Protein AF-0000000075211217 (afdb_homodimer)

pLDDT: mean 96.69, std 3.33, range [76.88, 98.94]

Radius of gyration: 27.23 Å; Cα contacts (8 Å, |Δi|>4): 1675; chains: 2; bounding box: 54×96×59 Å

InterPro domains:
  IPR004839 Aminotransferase, class I/classII, large domain [PF00155] (31-382)
  IPR015421 Pyridoxal phosphate-dependent transferase, major domain [G3DSA:3.40.640.10] (63-283)
  IPR015422 Pyridoxal phosphate-dependent transferase, small domain [G3DSA:3.90.1150.10] (23-388)
  IPR015424 Pyridoxal phosphate-dependent transferase [SSF53383] (2-391)
  IPR050859 Class-I pyridoxal-phosphate-dependent aminotransferase-like [PTHR42790] (4-393)

Nearest PDB structures (foldseek):
  3av7-assembly1_C  TM=9.590E-01  e=3.770E-46  Pyrococcus horikoshii OT3
  1wst-assembly1_A-2  TM=9.509E-01  e=8.770E-45  Thermococcus profundus
  1b5o-assembly1_B  TM=9.052E-01  e=2.557E-29  Thermus thermophilus HB8
  1b5p-assembly1_B  TM=9.033E-01  e=1.340E-28  Thermus thermophilus HB8
  1o4s-assembly1_A  TM=9.073E-01  e=1.288E-27  Thermotoga maritima

Structure (mmCIF, N/CA/C/O backbone):
data_AF-0000000075211217-model_v1
#
loop_
_entity.id
_entity.type
_entity.pdbx_description
1 polymer '2-aminoadipate transaminase'
#
loop_
_atom_site.group_PDB
_atom_site.id
_atom_site.type_symbol
_atom_site.label_atom_id
_atom_site.label_alt_id
_atom_site.label_comp_id
_atom_site.label_asym_id
_atom_site.label_entity_id
_atom_site.label_seq_id
_atom_site.pdbx_PDB_ins_code
_atom_site.Cartn_x
_atom_site.Cartn_y
_atom_site.Cartn_z
_atom_site.occupancy
_atom_site.B_iso_or_equiv
_atom_site.auth_seq_id
_atom_site.auth_comp_id
_atom_site.auth_asym_id
_atom_site.auth_atom_id
_atom_site.pdbx_PDB_model_num
ATOM 1 N N . MET A 1 1 ? -13.555 -2.648 22.297 1 91.5 1 MET A N 1
ATOM 2 C CA . MET A 1 1 ? -13.406 -2.279 20.891 1 91.5 1 MET A CA 1
ATOM 3 C C . MET A 1 1 ? -13.992 -3.354 19.984 1 91.5 1 MET A C 1
ATOM 5 O O . MET A 1 1 ? -13.766 -4.547 20.203 1 91.5 1 MET A O 1
ATOM 9 N N . LYS A 1 2 ? -14.898 -3.014 19.203 1 94.06 2 LYS A N 1
ATOM 10 C CA . LYS A 1 2 ? -15.484 -3.941 18.234 1 94.06 2 LYS A CA 1
ATOM 11 C C . LYS A 1 2 ? -14.758 -3.873 16.891 1 94.06 2 LYS A C 1
ATOM 13 O O . LYS A 1 2 ? -14.562 -2.787 16.344 1 94.06 2 LYS A O 1
ATOM 18 N N . LEU A 1 3 ? -14.289 -5.047 16.422 1 97.75 3 LEU A N 1
ATOM 19 C CA . LEU A 1 3 ? -13.641 -5.129 15.125 1 97.75 3 LEU A CA 1
ATOM 20 C C . LEU A 1 3 ? -14.68 -5.281 14.008 1 97.75 3 LEU A C 1
ATOM 22 O O . LEU A 1 3 ? -15.828 -5.637 14.273 1 97.75 3 LEU A O 1
ATOM 26 N N . ALA A 1 4 ? -14.305 -4.926 12.836 1 97.75 4 ALA A N 1
ATOM 27 C CA . ALA A 1 4 ? -15.156 -5.125 11.664 1 97.75 4 ALA A CA 1
ATOM 28 C C . ALA A 1 4 ? -15.484 -6.605 11.477 1 97.75 4 ALA A C 1
ATOM 30 O O . ALA A 1 4 ? -14.711 -7.477 11.875 1 97.75 4 ALA A O 1
ATOM 31 N N . SER A 1 5 ? -16.609 -6.902 10.812 1 95.25 5 SER A N 1
ATOM 32 C CA . SER A 1 5 ? -17.094 -8.258 10.594 1 95.25 5 SER A CA 1
ATOM 33 C C . SER A 1 5 ? -16.109 -9.086 9.789 1 95.25 5 SER A C 1
ATOM 35 O O . SER A 1 5 ? -15.938 -10.281 10.031 1 95.25 5 SER A O 1
ATOM 37 N N . ARG A 1 6 ? -15.375 -8.477 8.914 1 95.94 6 ARG A N 1
ATOM 38 C CA . ARG A 1 6 ? -14.461 -9.148 7.996 1 95.94 6 ARG A CA 1
ATOM 39 C C . ARG A 1 6 ? -13.305 -9.797 8.75 1 95.94 6 ARG A C 1
ATOM 41 O O . ARG A 1 6 ? -12.695 -10.758 8.266 1 95.94 6 ARG A O 1
ATOM 48 N N . ILE A 1 7 ? -12.969 -9.328 9.922 1 96.19 7 ILE A N 1
ATOM 49 C CA . ILE A 1 7 ? -11.781 -9.766 10.648 1 96.19 7 ILE A CA 1
ATOM 50 C C . ILE A 1 7 ? -11.953 -11.219 11.094 1 96.19 7 ILE A C 1
ATOM 52 O O . ILE A 1 7 ? -10.984 -11.977 11.148 1 96.19 7 ILE A O 1
ATOM 56 N N . SER A 1 8 ? -13.172 -11.602 11.375 1 91.44 8 SER A N 1
ATOM 57 C CA . SER A 1 8 ? -13.453 -12.953 11.844 1 91.44 8 SER A CA 1
ATOM 58 C C . SER A 1 8 ? -13.203 -13.984 10.75 1 91.44 8 SER A C 1
ATOM 60 O O . SER A 1 8 ? -13.047 -15.172 11.031 1 91.44 8 SER A O 1
ATOM 62 N N . GLU A 1 9 ? -13.102 -13.516 9.555 1 87.75 9 GLU A N 1
ATOM 63 C CA . GLU A 1 9 ? -12.969 -14.438 8.43 1 87.75 9 GLU A CA 1
ATOM 64 C C . GLU A 1 9 ? -11.516 -14.539 7.969 1 87.75 9 GLU A C 1
ATOM 66 O O . GLU A 1 9 ? -11.188 -15.367 7.117 1 87.75 9 GLU A O 1
ATOM 71 N N . LEU A 1 10 ? -10.711 -13.734 8.531 1 90.25 10 LEU A N 1
ATOM 72 C CA . LEU A 1 10 ? -9.328 -13.711 8.07 1 90.25 10 LEU A CA 1
ATOM 73 C C . LEU A 1 10 ? -8.5 -14.773 8.781 1 90.25 10 LEU A C 1
ATOM 75 O O . LEU A 1 10 ? -8.672 -15 9.977 1 90.25 10 LEU A O 1
ATOM 79 N N . GLU A 1 11 ? -7.738 -15.484 8.031 1 84.81 11 GLU A N 1
ATOM 80 C CA . GLU A 1 11 ? -6.816 -16.5 8.539 1 84.81 11 GLU A CA 1
ATOM 81 C C . GLU A 1 11 ? -5.398 -16.25 8.039 1 84.81 11 GLU A C 1
ATOM 83 O O . GLU A 1 11 ? -5.199 -15.711 6.953 1 84.81 11 GLU A O 1
ATOM 88 N N . PRO A 1 12 ? -4.469 -16.688 8.875 1 83.06 12 PRO A N 1
ATOM 89 C CA . PRO A 1 12 ? -3.088 -16.562 8.406 1 83.06 12 PRO A CA 1
ATOM 90 C C . PRO A 1 12 ? -2.809 -17.375 7.152 1 83.06 12 PRO A C 1
ATOM 92 O O . PRO A 1 12 ? -3.443 -18.406 6.934 1 83.06 12 PRO A O 1
ATOM 95 N N . SER A 1 13 ? -1.885 -16.906 6.445 1 79.44 13 SER A N 1
ATOM 96 C CA . SER A 1 13 ? -1.522 -17.578 5.199 1 79.44 13 SER A CA 1
ATOM 97 C C . SER A 1 13 ? -0.868 -18.922 5.461 1 79.44 13 SER A C 1
ATOM 99 O O . SER A 1 13 ? -0.045 -19.062 6.371 1 79.44 13 SER A O 1
ATOM 101 N N . ASP A 1 14 ? -1.197 -19.844 4.723 1 79 14 ASP A N 1
ATOM 102 C CA . ASP A 1 14 ? -0.59 -21.172 4.789 1 79 14 ASP A CA 1
ATOM 103 C C . ASP A 1 14 ? 0.893 -21.109 4.426 1 79 14 ASP A C 1
ATOM 105 O O . ASP A 1 14 ? 1.701 -21.859 4.98 1 79 14 ASP A O 1
ATOM 109 N N . ILE A 1 15 ? 1.104 -20.25 3.508 1 78.31 15 ILE A N 1
ATOM 110 C CA . ILE A 1 15 ? 2.496 -20.109 3.1 1 78.31 15 ILE A CA 1
ATOM 111 C C . ILE A 1 15 ? 3.342 -19.672 4.293 1 78.31 15 ILE A C 1
ATOM 113 O O . ILE A 1 15 ? 4.473 -20.125 4.465 1 78.31 15 ILE A O 1
ATOM 117 N N . ARG A 1 16 ? 2.797 -18.922 5.102 1 76.88 16 ARG A N 1
ATOM 118 C CA . ARG A 1 16 ? 3.49 -18.469 6.309 1 76.88 16 ARG A CA 1
ATOM 119 C C . ARG A 1 16 ? 3.809 -19.656 7.223 1 76.88 16 ARG A C 1
ATOM 121 O O . ARG A 1 16 ? 4.883 -19.703 7.824 1 76.88 16 ARG A O 1
ATOM 128 N N . ASN A 1 17 ? 2.852 -20.438 7.305 1 82.25 17 ASN A N 1
ATOM 129 C CA . ASN A 1 17 ? 3.057 -21.641 8.125 1 82.25 17 ASN A CA 1
ATOM 130 C C . ASN A 1 17 ? 4.18 -22.5 7.574 1 82.25 17 ASN A C 1
ATOM 132 O O . ASN A 1 17 ? 5 -23.031 8.336 1 82.25 17 ASN A O 1
ATOM 136 N N . VAL A 1 18 ? 4.191 -22.641 6.309 1 87.75 18 VAL A N 1
ATOM 137 C CA . VAL A 1 18 ? 5.227 -23.438 5.668 1 87.75 18 VAL A CA 1
ATOM 138 C C . VAL A 1 18 ? 6.598 -22.812 5.914 1 87.75 18 VAL A C 1
ATOM 140 O O . VAL A 1 18 ? 7.562 -23.516 6.227 1 87.75 18 VAL A O 1
ATOM 143 N N . MET A 1 19 ? 6.625 -21.516 5.766 1 84.12 19 MET A N 1
ATOM 144 C CA . MET A 1 19 ? 7.879 -20.797 5.984 1 84.12 19 MET A CA 1
ATOM 145 C C . MET A 1 19 ? 8.344 -20.938 7.43 1 84.12 19 MET A C 1
ATOM 147 O O . MET A 1 19 ? 9.547 -21.047 7.691 1 84.12 19 MET A O 1
ATOM 151 N N . LYS A 1 20 ? 7.453 -21.047 8.438 1 82.81 20 LYS A N 1
ATOM 152 C CA . LYS A 1 20 ? 7.773 -21.266 9.844 1 82.81 20 LYS A CA 1
ATOM 153 C C . LYS A 1 20 ? 8.391 -22.641 10.062 1 82.81 20 LYS A C 1
ATOM 155 O O . LYS A 1 20 ? 9.344 -22.797 10.828 1 82.81 20 LYS A O 1
ATOM 160 N N . ILE A 1 21 ? 7.836 -23.5 9.352 1 88.06 21 ILE A N 1
ATOM 161 C CA . ILE A 1 21 ? 8.32 -24.875 9.461 1 88.06 21 ILE A CA 1
ATOM 162 C C . ILE A 1 21 ? 9.742 -24.969 8.914 1 88.06 21 ILE A C 1
ATOM 164 O O . ILE A 1 21 ? 10.609 -25.594 9.523 1 88.06 21 ILE A O 1
ATOM 168 N N . ILE A 1 22 ? 9.906 -24.328 7.824 1 88.75 22 ILE A N 1
ATOM 169 C CA . ILE A 1 22 ? 11.219 -24.344 7.203 1 88.75 22 ILE A CA 1
ATOM 170 C C . ILE A 1 22 ? 12.234 -23.656 8.109 1 88.75 22 ILE A C 1
ATOM 172 O O . ILE A 1 22 ? 13.336 -24.156 8.328 1 88.75 22 ILE A O 1
ATOM 176 N N . ALA A 1 23 ? 11.898 -22.547 8.648 1 83.19 23 ALA A N 1
ATOM 177 C CA . ALA A 1 23 ? 12.773 -21.781 9.531 1 83.19 23 ALA A CA 1
ATOM 178 C C . ALA A 1 23 ? 13.18 -22.609 10.75 1 83.19 23 ALA A C 1
ATOM 180 O O . ALA A 1 23 ? 14.297 -22.484 11.25 1 83.19 23 ALA A O 1
ATOM 181 N N . ALA A 1 24 ? 12.328 -23.469 11.234 1 89.06 24 ALA A N 1
ATOM 182 C CA . ALA A 1 24 ? 12.562 -24.312 12.406 1 89.06 24 ALA A CA 1
ATOM 183 C C . ALA A 1 24 ? 13.461 -25.5 12.062 1 89.06 24 ALA A C 1
ATOM 185 O O . ALA A 1 24 ? 13.938 -26.203 12.961 1 89.06 24 ALA A O 1
ATOM 186 N N . ASN A 1 25 ? 13.703 -25.641 10.789 1 92.19 25 ASN A N 1
ATOM 187 C CA . ASN A 1 25 ? 14.492 -26.781 10.336 1 92.19 25 ASN A CA 1
ATOM 188 C C . ASN A 1 25 ? 15.609 -26.344 9.391 1 92.19 25 ASN A C 1
ATOM 190 O O . ASN A 1 25 ? 15.562 -26.641 8.195 1 92.19 25 ASN A O 1
ATOM 194 N N . PRO A 1 26 ? 16.641 -25.828 9.914 1 90.88 26 PRO A N 1
ATOM 195 C CA . PRO A 1 26 ? 17.734 -25.359 9.07 1 90.88 26 PRO A CA 1
ATOM 196 C C . PRO A 1 26 ? 18.328 -26.453 8.195 1 90.88 26 PRO A C 1
ATOM 198 O O . PRO A 1 26 ? 18.422 -27.609 8.625 1 90.88 26 PRO A O 1
ATOM 201 N N . GLY A 1 27 ? 18.75 -26.109 7.035 1 91.12 27 GLY A N 1
ATOM 202 C CA . GLY A 1 27 ? 19.328 -27.062 6.113 1 91.12 27 GLY A CA 1
ATOM 203 C C . GLY A 1 27 ? 18.328 -27.688 5.18 1 91.12 27 GLY A C 1
ATOM 204 O O . GLY A 1 27 ? 18.688 -28.484 4.312 1 91.12 27 GLY A O 1
ATOM 205 N N . THR A 1 28 ? 17.078 -27.25 5.32 1 94.81 28 THR A N 1
ATOM 206 C CA . THR A 1 28 ? 16.016 -27.781 4.488 1 94.81 28 THR A CA 1
ATOM 207 C C . THR A 1 28 ? 16.141 -27.266 3.055 1 94.81 28 THR A C 1
ATOM 209 O O . THR A 1 28 ? 16.359 -26.078 2.83 1 94.81 28 THR A O 1
ATOM 212 N N . ILE A 1 29 ? 16.156 -28.203 2.092 1 95.69 29 ILE A N 1
ATOM 213 C CA . ILE A 1 29 ? 15.992 -27.844 0.687 1 95.69 29 ILE A CA 1
ATOM 214 C C . ILE A 1 29 ? 14.578 -27.328 0.445 1 95.69 29 ILE A C 1
ATOM 216 O O . ILE A 1 29 ? 13.617 -28.109 0.446 1 95.69 29 ILE A O 1
ATOM 220 N N . SER A 1 30 ? 14.477 -26.062 0.227 1 93.62 30 SER A N 1
ATOM 221 C CA . SER A 1 30 ? 13.148 -25.469 0.146 1 93.62 30 SER A CA 1
ATOM 222 C C . SER A 1 30 ? 12.703 -25.312 -1.303 1 93.62 30 SER A C 1
ATOM 224 O O . SER A 1 30 ? 13.234 -24.469 -2.031 1 93.62 30 SER A O 1
ATOM 226 N N . MET A 1 31 ? 11.766 -26.078 -1.689 1 95.81 31 MET A N 1
ATOM 227 C CA . MET A 1 31 ? 11.078 -25.891 -2.961 1 95.81 31 MET A CA 1
ATOM 228 C C . MET A 1 31 ? 9.711 -25.25 -2.748 1 95.81 31 MET A C 1
ATOM 230 O O . MET A 1 31 ? 8.773 -25.5 -3.508 1 95.81 31 MET A O 1
ATOM 234 N N . ALA A 1 32 ? 9.609 -24.547 -1.575 1 92.69 32 ALA A N 1
ATOM 235 C CA . ALA A 1 32 ? 8.344 -23.938 -1.183 1 92.69 32 ALA A CA 1
ATOM 236 C C . ALA A 1 32 ? 8.312 -22.453 -1.569 1 92.69 32 ALA A C 1
ATOM 238 O O . ALA A 1 32 ? 7.258 -21.828 -1.526 1 92.69 32 ALA A O 1
ATOM 239 N N . SER A 1 33 ? 9.414 -21.969 -2.031 1 83.19 33 SER A N 1
ATOM 240 C CA . SER A 1 33 ? 9.508 -20.531 -2.281 1 83.19 33 SER A CA 1
ATOM 241 C C . SER A 1 33 ? 8.688 -20.125 -3.498 1 83.19 33 SER A C 1
ATOM 243 O O . SER A 1 33 ? 8.422 -20.953 -4.379 1 83.19 33 SER A O 1
ATOM 245 N N . GLY A 1 34 ? 8.148 -18.938 -3.469 1 85.5 34 GLY A N 1
ATOM 246 C CA . GLY A 1 34 ? 7.562 -18.312 -4.648 1 85.5 34 GLY A CA 1
ATOM 247 C C . GLY A 1 34 ? 8.336 -17.094 -5.125 1 85.5 34 GLY A C 1
ATOM 248 O O . GLY A 1 34 ? 7.785 -16.25 -5.824 1 85.5 34 GLY A O 1
ATOM 249 N N . ALA A 1 35 ? 9.641 -17.125 -4.785 1 90.44 35 ALA A N 1
ATOM 250 C CA . ALA A 1 35 ? 10.438 -15.938 -5.047 1 90.44 35 ALA A CA 1
ATOM 251 C C . ALA A 1 35 ? 11.547 -16.234 -6.059 1 90.44 35 ALA A C 1
ATOM 253 O O . ALA A 1 35 ? 11.992 -17.375 -6.188 1 90.44 35 ALA A O 1
ATOM 254 N N . PRO A 1 36 ? 11.953 -15.203 -6.777 1 95.38 36 PRO A N 1
ATOM 255 C CA . PRO A 1 36 ? 13.125 -15.352 -7.645 1 95.38 36 PRO A CA 1
ATOM 256 C C . PRO A 1 36 ? 14.414 -15.578 -6.859 1 95.38 36 PRO A C 1
ATOM 258 O O . PRO A 1 36 ? 14.461 -15.336 -5.648 1 95.38 36 PRO A O 1
ATOM 261 N N . ASP A 1 37 ? 15.383 -16.078 -7.555 1 95.56 37 ASP A N 1
ATOM 262 C CA . ASP A 1 37 ? 16.703 -16.266 -6.969 1 95.56 37 ASP A CA 1
ATOM 263 C C . ASP A 1 37 ? 17.422 -14.93 -6.809 1 95.56 37 ASP A C 1
ATOM 265 O O . ASP A 1 37 ? 17.75 -14.266 -7.797 1 95.56 37 ASP A O 1
ATOM 269 N N . PRO A 1 38 ? 17.781 -14.602 -5.633 1 96 38 PRO A N 1
ATOM 270 C CA . PRO A 1 38 ? 18.469 -13.328 -5.41 1 96 38 PRO A CA 1
ATOM 271 C C . PRO A 1 38 ? 19.781 -13.219 -6.199 1 96 38 PRO A C 1
ATOM 273 O O . PRO A 1 38 ? 20.219 -12.109 -6.512 1 96 38 PRO A O 1
ATOM 276 N N . LYS A 1 39 ? 20.391 -14.344 -6.555 1 96.06 39 LYS A N 1
ATOM 277 C CA . LYS A 1 39 ? 21.656 -14.352 -7.301 1 96.06 39 LYS A CA 1
ATOM 278 C C . LYS A 1 39 ? 21.453 -13.859 -8.727 1 96.06 39 LYS A C 1
ATOM 280 O O . LYS A 1 39 ? 22.406 -13.516 -9.414 1 96.06 39 LYS A O 1
ATOM 285 N N . LEU A 1 40 ? 20.203 -13.82 -9.125 1 97.12 40 LEU A N 1
ATOM 286 C CA . LEU A 1 40 ? 19.922 -13.484 -10.516 1 97.12 40 LEU A CA 1
ATOM 287 C C . LEU A 1 40 ? 19.406 -12.055 -10.641 1 97.12 40 LEU A C 1
ATOM 289 O O . LEU A 1 40 ? 19.141 -11.578 -11.742 1 97.12 40 LEU A O 1
ATOM 293 N N . TYR A 1 41 ? 19.266 -11.352 -9.508 1 97.81 41 TYR A N 1
ATOM 294 C CA . TYR A 1 41 ? 18.906 -9.938 -9.586 1 97.81 41 TYR A CA 1
ATOM 295 C C . TYR A 1 41 ? 19.984 -9.141 -10.312 1 97.81 41 TYR A C 1
ATOM 297 O O . TYR A 1 41 ? 21.188 -9.438 -10.18 1 97.81 41 TYR A O 1
ATOM 305 N N . PRO A 1 42 ? 19.578 -8.188 -11.055 1 98.44 42 PRO A N 1
ATOM 306 C CA . PRO A 1 42 ? 20.594 -7.305 -11.633 1 98.44 42 PRO A CA 1
ATOM 307 C C . PRO A 1 42 ? 21.109 -6.27 -10.633 1 98.44 42 PRO A C 1
ATOM 309 O O . PRO A 1 42 ? 20.969 -5.066 -10.852 1 98.44 42 PRO A O 1
ATOM 312 N N . THR A 1 43 ? 21.812 -6.734 -9.633 1 98.12 43 THR A N 1
ATOM 313 C CA . THR A 1 43 ? 22.172 -5.957 -8.453 1 98.12 43 THR A CA 1
ATOM 314 C C . THR A 1 43 ? 23.094 -4.801 -8.82 1 98.12 43 THR A C 1
ATOM 316 O O . THR A 1 43 ? 22.938 -3.686 -8.328 1 98.12 43 THR A O 1
ATOM 319 N N . GLU A 1 44 ? 24.078 -5.031 -9.719 1 98.12 44 GLU A N 1
ATOM 320 C CA . GLU A 1 44 ? 25.031 -3.99 -10.094 1 98.12 44 GLU A CA 1
ATOM 321 C C . GLU A 1 44 ? 24.344 -2.865 -10.859 1 98.12 44 GLU A C 1
ATOM 323 O O . GLU A 1 44 ? 24.594 -1.687 -10.609 1 98.12 44 GLU A O 1
ATOM 328 N N . ALA A 1 45 ? 23.484 -3.271 -11.797 1 98.62 45 ALA A N 1
ATOM 329 C CA . ALA A 1 45 ? 22.75 -2.277 -12.578 1 98.62 45 ALA A CA 1
ATOM 330 C C . ALA A 1 45 ? 21.812 -1.459 -11.695 1 98.62 45 ALA A C 1
ATOM 332 O O . ALA A 1 45 ? 21.688 -0.247 -11.883 1 98.62 45 ALA A O 1
ATOM 333 N N . ILE A 1 46 ? 21.156 -2.086 -10.758 1 98.69 46 ILE A N 1
ATOM 334 C CA . ILE A 1 46 ? 20.25 -1.408 -9.844 1 98.69 46 ILE A CA 1
ATOM 335 C C . ILE A 1 46 ? 21.031 -0.457 -8.938 1 98.69 46 ILE A C 1
ATOM 337 O O . ILE A 1 46 ? 20.609 0.677 -8.711 1 98.69 46 ILE A O 1
ATOM 341 N N . ALA A 1 47 ? 22.172 -0.936 -8.43 1 98.62 47 ALA A N 1
ATOM 342 C CA . ALA A 1 47 ? 23.016 -0.079 -7.609 1 98.62 47 ALA A CA 1
ATOM 343 C C . ALA A 1 47 ? 23.484 1.146 -8.391 1 98.62 47 ALA A C 1
ATOM 345 O O . ALA A 1 47 ? 23.484 2.264 -7.863 1 98.62 47 ALA A O 1
ATOM 346 N N . ALA A 1 48 ? 23.891 0.96 -9.641 1 98.62 48 ALA A N 1
ATOM 347 C CA . ALA A 1 48 ? 24.328 2.062 -10.492 1 98.62 48 ALA A CA 1
ATOM 348 C C . ALA A 1 48 ? 23.188 3.055 -10.734 1 98.62 48 ALA A C 1
ATOM 350 O O . ALA A 1 48 ? 23.406 4.27 -10.695 1 98.62 48 ALA A O 1
ATOM 351 N N . SER A 1 49 ? 22.016 2.541 -11.023 1 98.69 49 SER A N 1
ATOM 352 C CA . SER A 1 49 ? 20.844 3.385 -11.203 1 98.69 49 SER A CA 1
ATOM 353 C C . SER A 1 49 ? 20.547 4.211 -9.953 1 98.69 49 SER A C 1
ATOM 355 O O . SER A 1 49 ? 20.297 5.414 -10.047 1 98.69 49 SER A O 1
ATOM 357 N N . THR A 1 50 ? 20.625 3.551 -8.828 1 98.69 50 THR A N 1
ATOM 358 C CA . THR A 1 50 ? 20.328 4.211 -7.566 1 98.69 50 THR A CA 1
ATOM 359 C C . THR A 1 50 ? 21.328 5.324 -7.281 1 98.69 50 THR A C 1
ATOM 361 O O . THR A 1 50 ? 20.953 6.414 -6.848 1 98.69 50 THR A O 1
ATOM 364 N N . ASP A 1 51 ? 22.531 5.02 -7.516 1 98.19 51 ASP A N 1
ATOM 365 C CA . ASP A 1 51 ? 23.578 6 -7.316 1 98.19 51 ASP A CA 1
ATOM 366 C C . ASP A 1 51 ? 23.375 7.223 -8.211 1 98.19 51 ASP A C 1
ATOM 368 O O . ASP A 1 51 ? 23.484 8.359 -7.75 1 98.19 51 ASP A O 1
ATOM 372 N N . ARG A 1 52 ? 23.062 7.027 -9.469 1 98.5 52 ARG A N 1
ATOM 373 C CA . ARG A 1 52 ? 22.812 8.117 -10.406 1 98.5 52 ARG A CA 1
ATOM 374 C C . ARG A 1 52 ? 21.656 8.992 -9.938 1 98.5 52 ARG A C 1
ATOM 376 O O . ARG A 1 52 ? 21.75 10.227 -9.961 1 98.5 52 ARG A O 1
ATOM 383 N N . ILE A 1 53 ? 20.625 8.391 -9.5 1 98.62 53 ILE A N 1
ATOM 384 C CA . ILE A 1 53 ? 19.406 9.086 -9.109 1 98.62 53 ILE A CA 1
ATOM 385 C C . ILE A 1 53 ? 19.672 9.953 -7.879 1 98.62 53 ILE A C 1
ATOM 387 O O . ILE A 1 53 ? 19.312 11.133 -7.848 1 98.62 53 ILE A O 1
ATOM 391 N N . LEU A 1 54 ? 20.344 9.352 -6.855 1 98.44 54 LEU A N 1
ATOM 392 C CA . LEU A 1 54 ? 20.531 10.055 -5.59 1 98.44 54 LEU A CA 1
ATOM 393 C C . LEU A 1 54 ? 21.609 11.117 -5.711 1 98.44 54 LEU A C 1
ATOM 395 O O . LEU A 1 54 ? 21.672 12.039 -4.898 1 98.44 54 LEU A O 1
ATOM 399 N N . LYS A 1 55 ? 22.438 11.031 -6.754 1 97.62 55 LYS A N 1
ATOM 400 C CA . LYS A 1 55 ? 23.422 12.078 -7.043 1 97.62 55 LYS A CA 1
ATOM 401 C C . LYS A 1 55 ? 22.781 13.219 -7.84 1 97.62 55 LYS A C 1
ATOM 403 O O . LYS A 1 55 ? 23.078 14.391 -7.59 1 97.62 55 LYS A O 1
ATOM 408 N N . GLN A 1 56 ? 21.938 12.891 -8.75 1 97.88 56 GLN A N 1
ATOM 409 C CA . GLN A 1 56 ? 21.453 13.875 -9.719 1 97.88 56 GLN A CA 1
ATOM 410 C C . GLN A 1 56 ? 20.156 14.516 -9.258 1 97.88 56 GLN A C 1
ATOM 412 O O . GLN A 1 56 ? 19.938 15.711 -9.445 1 97.88 56 GLN A O 1
ATOM 417 N N . GLU A 1 57 ? 19.312 13.734 -8.695 1 97.5 57 GLU A N 1
ATOM 418 C CA . GLU A 1 57 ? 17.969 14.234 -8.398 1 97.5 57 GLU A CA 1
ATOM 419 C C . GLU A 1 57 ? 17.484 13.719 -7.051 1 97.5 57 GLU A C 1
ATOM 421 O O . GLU A 1 57 ? 16.375 13.195 -6.949 1 97.5 57 GLU A O 1
ATOM 426 N N . PRO A 1 58 ? 18.312 13.859 -6.031 1 97.56 58 PRO A N 1
ATOM 427 C CA . PRO A 1 58 ? 17.875 13.344 -4.73 1 97.56 58 PRO A CA 1
ATOM 428 C C . PRO A 1 58 ? 16.594 14 -4.238 1 97.56 58 PRO A C 1
ATOM 430 O O . PRO A 1 58 ? 15.75 13.344 -3.617 1 97.56 58 PRO A O 1
ATOM 433 N N . GLY A 1 59 ? 16.375 15.328 -4.477 1 97 59 GLY A N 1
ATOM 434 C CA . GLY A 1 59 ? 15.164 16.031 -4.066 1 97 59 GLY A CA 1
ATOM 435 C C . GLY A 1 59 ? 13.906 15.414 -4.645 1 97 59 GLY A C 1
ATOM 436 O O . GLY A 1 59 ? 12.898 15.266 -3.943 1 97 59 GLY A O 1
ATOM 437 N N . LEU A 1 60 ? 13.977 15.055 -5.871 1 96.88 60 LEU A N 1
ATOM 438 C CA . LEU A 1 60 ? 12.836 14.438 -6.539 1 96.88 60 LEU A CA 1
ATOM 439 C C . LEU A 1 60 ? 12.602 13.023 -6.02 1 96.88 60 LEU A C 1
ATOM 441 O O . LEU A 1 60 ? 11.469 12.656 -5.711 1 96.88 60 LEU A O 1
ATOM 445 N N . ALA A 1 61 ? 13.672 12.242 -5.895 1 98.38 61 ALA A N 1
ATOM 446 C CA . ALA A 1 61 ? 13.594 10.836 -5.504 1 98.38 61 ALA A CA 1
ATOM 447 C C . ALA A 1 61 ? 13.047 10.688 -4.09 1 98.38 61 ALA A C 1
ATOM 449 O O . ALA A 1 61 ? 12.391 9.695 -3.771 1 98.38 61 ALA A O 1
ATOM 450 N N . LEU A 1 62 ? 13.305 11.68 -3.281 1 98.5 62 LEU A N 1
ATOM 451 C CA . LEU A 1 62 ? 12.984 11.578 -1.862 1 98.5 62 LEU A CA 1
ATOM 452 C C . LEU A 1 62 ? 11.734 12.391 -1.532 1 98.5 62 LEU A C 1
ATOM 454 O O . LEU A 1 62 ? 11.367 12.531 -0.362 1 98.5 62 LEU A O 1
ATOM 458 N N . SER A 1 63 ? 10.992 12.922 -2.518 1 97.44 63 SER A N 1
ATOM 459 C CA . SER A 1 63 ? 9.781 13.703 -2.338 1 97.44 63 SER A CA 1
ATOM 460 C C . SER A 1 63 ? 8.539 12.891 -2.699 1 97.44 63 SER A C 1
ATOM 462 O O . SER A 1 63 ? 8.648 11.805 -3.273 1 97.44 63 SER A O 1
ATOM 464 N N . TYR A 1 64 ? 7.375 13.438 -2.326 1 95.12 64 TYR A N 1
ATOM 465 C CA . TYR A 1 64 ? 6.113 12.867 -2.785 1 95.12 64 TYR A CA 1
ATOM 466 C C . TYR A 1 64 ? 6.043 12.859 -4.309 1 95.12 64 TYR A C 1
ATOM 468 O O . TYR A 1 64 ? 6.555 13.766 -4.969 1 95.12 64 TYR A O 1
ATOM 476 N N . GLY A 1 65 ? 5.453 11.82 -4.824 1 94.5 65 GLY A N 1
ATOM 477 C CA . GLY A 1 65 ? 5.129 11.719 -6.238 1 94.5 65 GLY A CA 1
ATOM 478 C C . GLY A 1 65 ? 3.635 11.695 -6.504 1 94.5 65 GLY A C 1
ATOM 479 O O . GLY A 1 65 ? 2.854 12.266 -5.738 1 94.5 65 GLY A O 1
ATOM 480 N N . MET A 1 66 ? 3.312 11.133 -7.574 1 95 66 MET A N 1
ATOM 481 C CA . MET A 1 66 ? 1.917 11.078 -8 1 95 66 MET A CA 1
ATOM 482 C C . MET A 1 66 ? 1.284 9.742 -7.625 1 95 66 MET A C 1
ATOM 484 O O . MET A 1 66 ? 1.938 8.703 -7.691 1 95 66 MET A O 1
ATOM 488 N N . THR A 1 67 ? 0.032 9.781 -7.293 1 96.81 67 THR A N 1
ATOM 489 C CA . THR A 1 67 ? -0.703 8.578 -6.934 1 96.81 67 THR A CA 1
ATOM 490 C C . THR A 1 67 ? -0.687 7.57 -8.078 1 96.81 67 THR A C 1
ATOM 492 O O . THR A 1 67 ? -0.513 6.371 -7.859 1 96.81 67 THR A O 1
ATOM 495 N N . LEU A 1 68 ? -0.782 8.031 -9.336 1 97.81 68 LEU A N 1
ATOM 496 C CA . LEU A 1 68 ? -0.797 7.164 -10.508 1 97.81 68 LEU A CA 1
ATOM 497 C C . LEU A 1 68 ? 0.574 6.535 -10.734 1 97.81 68 LEU A C 1
ATOM 499 O O . LEU A 1 68 ? 0.688 5.512 -11.414 1 97.81 68 LEU A O 1
ATOM 503 N N . GLY A 1 69 ? 1.556 7.168 -10.203 1 98.38 69 GLY A N 1
ATOM 504 C CA . GLY A 1 69 ? 2.93 6.762 -10.445 1 98.38 69 GLY A CA 1
ATOM 505 C C . GLY A 1 69 ? 3.703 7.758 -11.289 1 98.38 69 GLY A C 1
ATOM 506 O O . GLY A 1 69 ? 3.117 8.672 -11.883 1 98.38 69 GLY A O 1
ATOM 507 N N . ARG A 1 70 ? 4.949 7.621 -11.328 1 98.25 70 ARG A N 1
ATOM 508 C CA . ARG A 1 70 ? 5.84 8.492 -12.086 1 98.25 70 ARG A CA 1
ATOM 509 C C . ARG A 1 70 ? 5.508 8.461 -13.57 1 98.25 70 ARG A C 1
ATOM 511 O O . ARG A 1 70 ? 5.34 7.383 -14.148 1 98.25 70 ARG A O 1
ATOM 518 N N . LEU A 1 71 ? 5.445 9.602 -14.156 1 98.19 71 LEU A N 1
ATOM 519 C CA . LEU A 1 71 ? 5.039 9.734 -15.555 1 98.19 71 LEU A CA 1
ATOM 520 C C . LEU A 1 71 ? 5.953 8.922 -16.469 1 98.19 71 LEU A C 1
ATOM 522 O O . LEU A 1 71 ? 5.477 8.148 -17.297 1 98.19 71 LEU A O 1
ATOM 526 N N . GLU A 1 72 ? 7.258 9.047 -16.281 1 98.62 72 GLU A N 1
ATOM 527 C CA . GLU A 1 72 ? 8.227 8.359 -17.125 1 98.62 72 GLU A C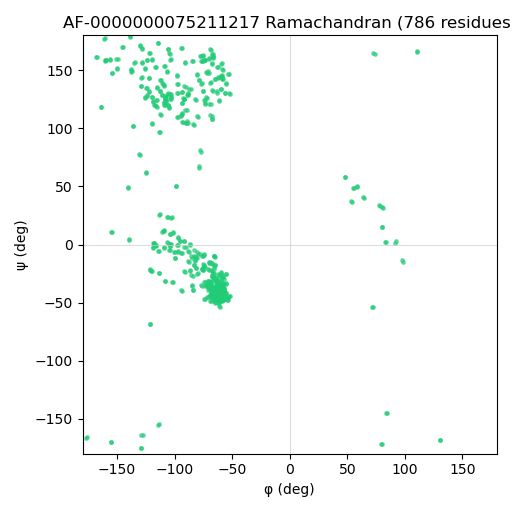A 1
ATOM 528 C C . GLU A 1 72 ? 8.086 6.844 -17.016 1 98.62 72 GLU A C 1
ATOM 530 O O . GLU A 1 72 ? 8.203 6.129 -18.016 1 98.62 72 GLU A O 1
ATOM 535 N N . LEU A 1 73 ? 7.832 6.375 -15.812 1 98.88 73 LEU A N 1
ATOM 536 C CA . LEU A 1 73 ? 7.656 4.938 -15.633 1 98.88 73 LEU A CA 1
ATOM 537 C C . LEU A 1 73 ? 6.375 4.461 -16.312 1 98.88 73 LEU A C 1
ATOM 539 O O . LEU A 1 73 ? 6.363 3.404 -16.953 1 98.88 73 LEU A O 1
ATOM 543 N N . ARG A 1 74 ? 5.277 5.207 -16.172 1 98.88 74 ARG A N 1
ATOM 544 C CA . ARG A 1 74 ? 4.023 4.848 -16.828 1 98.88 74 ARG A CA 1
ATOM 545 C C . ARG A 1 74 ? 4.191 4.789 -18.344 1 98.88 74 ARG A C 1
ATOM 547 O O . ARG A 1 74 ? 3.633 3.91 -19 1 98.88 74 ARG A O 1
ATOM 554 N N . GLU A 1 75 ? 4.973 5.688 -18.859 1 98.88 75 GLU A N 1
ATOM 555 C CA . GLU A 1 75 ? 5.262 5.684 -20.297 1 98.88 75 GLU A CA 1
ATOM 556 C C . GLU A 1 75 ? 6.07 4.449 -20.688 1 98.88 75 GLU A C 1
ATOM 558 O O . GLU A 1 75 ? 5.805 3.832 -21.719 1 98.88 75 GLU A O 1
ATOM 563 N N . GLN A 1 76 ? 7.023 4.102 -19.906 1 98.81 76 GLN A N 1
ATOM 564 C CA . GLN A 1 76 ? 7.84 2.93 -20.188 1 98.81 76 GLN A CA 1
ATOM 565 C C . GLN A 1 76 ? 7.023 1.646 -20.062 1 98.81 76 GLN A C 1
ATOM 567 O O . GLN A 1 76 ? 7.199 0.713 -20.859 1 98.81 76 GLN A O 1
ATOM 572 N N . ILE A 1 77 ? 6.129 1.612 -19.078 1 98.88 77 ILE A N 1
ATOM 573 C CA . ILE A 1 77 ? 5.266 0.449 -18.922 1 98.88 77 ILE A CA 1
ATOM 574 C C . ILE A 1 77 ? 4.332 0.327 -20.125 1 98.88 77 ILE A C 1
ATOM 576 O O . ILE A 1 77 ? 4.094 -0.775 -20.625 1 98.88 77 ILE A O 1
ATOM 580 N N . ALA A 1 78 ? 3.803 1.465 -20.594 1 98.81 78 ALA A N 1
ATOM 581 C CA . ALA A 1 78 ? 2.969 1.441 -21.781 1 98.81 78 ALA A CA 1
ATOM 582 C C . ALA A 1 78 ? 3.723 0.839 -22.969 1 98.81 78 ALA A C 1
ATOM 584 O O . ALA A 1 78 ? 3.152 0.074 -23.75 1 98.81 78 ALA A O 1
ATOM 585 N N . LYS A 1 79 ? 4.988 1.14 -23.078 1 98.38 79 LYS A N 1
ATOM 586 C CA . LYS A 1 79 ? 5.816 0.555 -24.125 1 98.38 79 LYS A CA 1
ATOM 587 C C . LYS A 1 79 ? 5.996 -0.945 -23.906 1 98.38 79 LYS A C 1
ATOM 589 O O . LYS A 1 79 ? 5.992 -1.72 -24.875 1 98.38 79 LYS A O 1
ATOM 594 N N . LEU A 1 80 ? 6.156 -1.315 -22.703 1 97.88 80 LEU A N 1
ATOM 595 C CA . LEU A 1 80 ? 6.328 -2.73 -22.391 1 97.88 80 LEU A CA 1
ATOM 596 C C . LEU A 1 80 ? 5.062 -3.516 -22.703 1 97.88 80 LEU A C 1
ATOM 598 O O . LEU A 1 80 ? 5.129 -4.695 -23.062 1 97.88 80 LEU A O 1
ATOM 602 N N . MET A 1 81 ? 3.906 -2.812 -22.594 1 98.38 81 MET A N 1
ATOM 603 C CA . MET A 1 81 ? 2.629 -3.471 -22.844 1 98.38 81 MET A CA 1
ATOM 604 C C . MET A 1 81 ? 2.521 -3.918 -24.297 1 98.38 81 MET A C 1
ATOM 606 O O . MET A 1 81 ? 1.736 -4.812 -24.625 1 98.38 81 MET A O 1
ATOM 610 N N . VAL A 1 82 ? 3.342 -3.387 -25.172 1 97.81 82 VAL A N 1
ATOM 611 C CA . VAL A 1 82 ? 3.363 -3.811 -26.562 1 97.81 82 VAL A CA 1
ATOM 612 C C . VAL A 1 82 ? 3.789 -5.273 -26.656 1 97.81 82 VAL A C 1
ATOM 614 O O . VAL A 1 82 ? 3.307 -6.016 -27.516 1 97.81 82 VAL A O 1
ATOM 617 N N . ARG A 1 83 ? 4.621 -5.723 -25.75 1 95.62 83 ARG A N 1
ATOM 618 C CA . ARG A 1 83 ? 5.047 -7.117 -25.688 1 95.62 83 ARG A CA 1
ATOM 619 C C . ARG A 1 83 ? 3.859 -8.039 -25.438 1 95.62 83 ARG A C 1
ATOM 621 O O . ARG A 1 83 ? 3.871 -9.203 -25.859 1 95.62 83 ARG A O 1
ATOM 628 N N . GLU A 1 84 ? 2.807 -7.484 -24.812 1 96.38 84 GLU A N 1
ATOM 629 C CA . GLU A 1 84 ? 1.579 -8.219 -24.531 1 96.38 84 GLU A CA 1
ATOM 630 C C . GLU A 1 84 ? 0.562 -8.055 -25.656 1 96.38 84 GLU A C 1
ATOM 632 O O . GLU A 1 84 ? -0.576 -8.516 -25.547 1 96.38 84 GLU A O 1
ATOM 637 N N . GLY A 1 85 ? 0.933 -7.352 -26.734 1 97.25 85 GLY A N 1
ATOM 638 C CA . GLY A 1 85 ? 0.039 -7.062 -27.844 1 97.25 85 GLY A CA 1
ATOM 639 C C . GLY A 1 85 ? -0.905 -5.906 -27.562 1 97.25 85 GLY A C 1
ATOM 640 O O . GLY A 1 85 ? -1.931 -5.762 -28.234 1 97.25 85 GLY A O 1
ATOM 641 N N . VAL A 1 86 ? -0.63 -5.152 -26.562 1 98.19 86 VAL A N 1
ATOM 642 C CA . VAL A 1 86 ? -1.535 -4.094 -26.125 1 98.19 86 VAL A CA 1
ATOM 643 C C . VAL A 1 86 ? -0.958 -2.732 -26.5 1 98.19 86 VAL A C 1
ATOM 645 O O . VAL A 1 86 ? 0.184 -2.418 -26.156 1 98.19 86 VAL A O 1
ATOM 648 N N . SER A 1 87 ? -1.669 -1.966 -27.219 1 97.5 87 SER A N 1
ATOM 649 C CA . SER A 1 87 ? -1.359 -0.562 -27.469 1 97.5 87 SER A CA 1
ATOM 650 C C . SER A 1 87 ? -2.094 0.347 -26.484 1 97.5 87 SER A C 1
ATOM 652 O O . SER A 1 87 ? -3.324 0.415 -26.5 1 97.5 87 SER A O 1
ATOM 654 N N . CYS A 1 88 ? -1.358 0.952 -25.641 1 98 88 CYS A N 1
ATOM 655 C CA . CYS A 1 88 ? -1.949 1.85 -24.641 1 98 88 CYS A CA 1
ATOM 656 C C . CYS A 1 88 ? -1.022 3.021 -24.359 1 98 88 CYS A C 1
ATOM 658 O O . CYS A 1 88 ? 0.051 3.135 -24.953 1 98 88 CYS A O 1
ATOM 660 N N . THR A 1 89 ? -1.517 3.986 -23.656 1 98.5 89 THR A N 1
ATOM 661 C CA . THR A 1 89 ? -0.746 5.152 -23.234 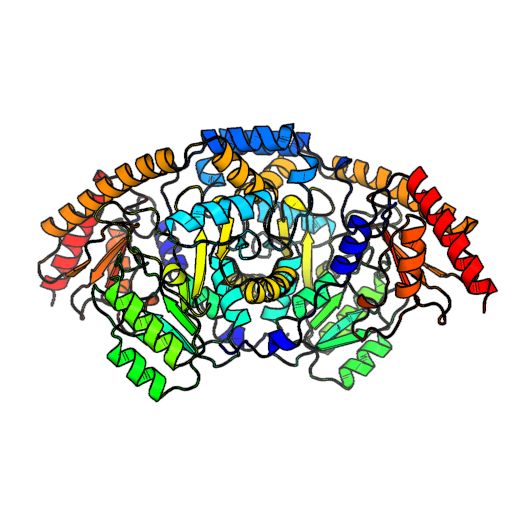1 98.5 89 THR A CA 1
ATOM 662 C C . THR A 1 89 ? -0.585 5.188 -21.719 1 98.5 89 THR A C 1
ATOM 664 O O . THR A 1 89 ? -1.173 4.371 -21.016 1 98.5 89 THR A O 1
ATOM 667 N N . LYS A 1 90 ? 0.22 6.145 -21.297 1 98.38 90 LYS A N 1
ATOM 668 C CA . LYS A 1 90 ? 0.456 6.352 -19.875 1 98.38 90 LYS A CA 1
ATOM 669 C C . LYS A 1 90 ? -0.857 6.559 -19.125 1 98.38 90 LYS A C 1
ATOM 671 O O . LYS A 1 90 ? -0.948 6.273 -17.922 1 98.38 90 LYS A O 1
ATOM 676 N N . ASP A 1 91 ? -1.94 7.039 -19.766 1 98.44 91 ASP A N 1
ATOM 677 C CA . ASP A 1 91 ? -3.215 7.348 -19.125 1 98.44 91 ASP A CA 1
ATOM 678 C C . ASP A 1 91 ? -3.979 6.07 -18.781 1 98.44 91 ASP A C 1
ATOM 680 O O . ASP A 1 91 ? -4.953 6.109 -18.016 1 98.44 91 ASP A O 1
ATOM 684 N N . GLN A 1 92 ? -3.475 4.926 -19.25 1 98.75 92 GLN A N 1
ATOM 685 C CA . GLN A 1 92 ? -4.102 3.631 -19 1 98.75 92 GLN A CA 1
ATOM 686 C C . GLN A 1 92 ? -3.254 2.783 -18.062 1 98.75 92 GLN A C 1
ATOM 688 O O . GLN A 1 92 ? -3.477 1.578 -17.922 1 98.75 92 GLN A O 1
ATOM 693 N N . ILE A 1 93 ? -2.24 3.473 -17.469 1 98.88 93 ILE A N 1
ATOM 694 C CA . ILE A 1 93 ? -1.315 2.762 -16.594 1 98.88 93 ILE A CA 1
ATOM 695 C C . ILE A 1 93 ? -1.329 3.398 -15.203 1 98.88 93 ILE A C 1
ATOM 697 O O . ILE A 1 93 ? -1.225 4.621 -15.07 1 98.88 93 ILE A O 1
ATOM 701 N N . MET A 1 94 ? -1.452 2.617 -14.172 1 98.88 94 MET A N 1
ATOM 702 C CA . MET A 1 94 ? -1.219 3.039 -12.797 1 98.88 94 MET A CA 1
ATOM 703 C C . MET A 1 94 ? -0.178 2.148 -12.125 1 98.88 94 MET A C 1
ATOM 705 O O . MET A 1 94 ? -0.286 0.921 -12.164 1 98.88 94 MET A O 1
ATOM 709 N N . VAL A 1 95 ? 0.822 2.764 -11.539 1 98.94 95 VAL A N 1
ATOM 710 C CA . VAL A 1 95 ? 1.85 2.025 -10.812 1 98.94 95 VAL A CA 1
ATOM 711 C C . VAL A 1 95 ? 1.311 1.596 -9.453 1 98.94 95 VAL A C 1
ATOM 713 O O . VAL A 1 95 ? 0.597 2.354 -8.789 1 98.94 95 VAL A O 1
ATOM 716 N N . THR A 1 96 ? 1.607 0.401 -9.055 1 98.81 96 THR A N 1
ATOM 717 C CA . THR A 1 96 ? 1.167 -0.134 -7.77 1 98.81 96 THR A CA 1
ATOM 718 C C . THR A 1 96 ? 2.359 -0.604 -6.941 1 98.81 96 THR A C 1
ATOM 720 O O . THR A 1 96 ? 3.451 -0.804 -7.473 1 98.81 96 THR A O 1
ATOM 723 N N . THR A 1 97 ? 2.18 -0.699 -5.625 1 98.25 97 THR A N 1
ATOM 724 C CA . THR A 1 97 ? 3.158 -1.305 -4.73 1 98.25 97 THR A CA 1
ATOM 725 C C . THR A 1 97 ? 3.098 -2.826 -4.812 1 98.25 97 THR A C 1
ATOM 727 O O . THR A 1 97 ? 2.51 -3.479 -3.949 1 98.25 97 THR A O 1
ATOM 730 N N . GLY A 1 98 ? 3.709 -3.322 -5.82 1 97 98 GLY A N 1
ATOM 731 C CA . GLY A 1 98 ? 3.529 -4.715 -6.191 1 97 98 GLY A CA 1
ATOM 732 C C . GLY A 1 98 ? 2.184 -4.992 -6.84 1 97 98 GLY A C 1
ATOM 733 O O . GLY A 1 98 ? 1.259 -4.184 -6.727 1 97 98 GLY A O 1
ATOM 734 N N . SER A 1 99 ? 2.094 -6.121 -7.48 1 96.81 99 SER A N 1
ATOM 735 C CA . SER A 1 99 ? 0.837 -6.449 -8.148 1 96.81 99 SER A CA 1
ATOM 736 C C . SER A 1 99 ? -0.229 -6.871 -7.141 1 96.81 99 SER A C 1
ATOM 738 O O . SER A 1 99 ? -1.424 -6.832 -7.441 1 96.81 99 SER A O 1
ATOM 740 N N . GLN A 1 100 ? 0.209 -7.289 -5.918 1 96.88 100 GLN A N 1
ATOM 741 C CA . GLN A 1 100 ? -0.743 -7.617 -4.863 1 96.88 100 GLN A CA 1
ATOM 742 C C . GLN A 1 100 ? -1.688 -6.453 -4.594 1 96.88 100 GLN A C 1
ATOM 744 O O . GLN A 1 100 ? -2.885 -6.652 -4.375 1 96.88 100 GLN A O 1
ATOM 749 N N . GLN A 1 101 ? -1.134 -5.25 -4.578 1 98.56 101 GLN A N 1
ATOM 750 C CA . GLN A 1 101 ? -1.995 -4.09 -4.379 1 98.56 101 GLN A CA 1
ATOM 751 C C . GLN A 1 101 ? -3.02 -3.967 -5.508 1 98.56 101 GLN A C 1
ATOM 753 O O . GLN A 1 101 ? -4.152 -3.537 -5.277 1 98.56 101 GLN A O 1
ATOM 758 N N . GLY A 1 102 ? -2.578 -4.301 -6.734 1 98.81 102 GLY A N 1
ATOM 759 C CA . GLY A 1 102 ? -3.521 -4.293 -7.844 1 98.81 102 GLY A CA 1
ATOM 760 C C . GLY A 1 102 ? -4.707 -5.215 -7.621 1 98.81 102 GLY A C 1
ATOM 761 O O . GLY A 1 102 ? -5.84 -4.867 -7.969 1 98.81 102 GLY A O 1
ATOM 762 N N . LEU A 1 103 ? -4.473 -6.383 -7.055 1 98.75 103 LEU A N 1
ATOM 763 C CA . LEU A 1 103 ? -5.535 -7.328 -6.738 1 98.75 103 LEU A CA 1
ATOM 764 C C . LEU A 1 103 ? -6.5 -6.742 -5.711 1 98.75 103 LEU A C 1
ATOM 766 O O . LEU A 1 103 ? -7.715 -6.801 -5.895 1 98.75 103 LEU A O 1
ATOM 770 N N . SER A 1 104 ? -5.945 -6.18 -4.688 1 98.56 104 SER A N 1
ATOM 771 C CA . SER A 1 104 ? -6.758 -5.566 -3.643 1 98.56 104 SER A CA 1
ATOM 772 C C . SER A 1 104 ? -7.602 -4.422 -4.199 1 98.56 104 SER A C 1
ATOM 774 O O . SER A 1 104 ? -8.797 -4.324 -3.906 1 98.56 104 SER A O 1
ATOM 776 N N . LEU A 1 105 ? -7.008 -3.557 -4.996 1 98.81 105 LEU A N 1
ATOM 777 C CA . LEU A 1 105 ? -7.703 -2.414 -5.578 1 98.81 105 LEU A CA 1
ATOM 778 C C . LEU A 1 105 ? -8.789 -2.875 -6.547 1 98.81 105 LEU A C 1
ATOM 780 O O . LEU A 1 105 ? -9.844 -2.25 -6.641 1 98.81 105 LEU A O 1
ATOM 784 N N . ALA A 1 106 ? -8.5 -3.939 -7.293 1 98.81 106 ALA A N 1
ATOM 785 C CA . ALA A 1 106 ? -9.508 -4.48 -8.203 1 98.81 106 ALA A CA 1
ATOM 786 C C . ALA A 1 106 ? -10.734 -4.969 -7.438 1 98.81 106 ALA A C 1
ATOM 788 O O . ALA A 1 106 ? -11.867 -4.734 -7.855 1 98.81 106 ALA A O 1
ATOM 789 N N . ALA A 1 107 ? -10.492 -5.664 -6.336 1 98.38 107 ALA A N 1
ATOM 790 C CA . ALA A 1 107 ? -11.609 -6.109 -5.512 1 98.38 107 ALA A CA 1
ATOM 791 C C . ALA A 1 107 ? -12.406 -4.922 -4.973 1 98.38 107 ALA A C 1
ATOM 793 O O . ALA A 1 107 ? -13.641 -4.945 -4.961 1 98.38 107 ALA A O 1
ATOM 794 N N . GLN A 1 108 ? -11.711 -3.895 -4.559 1 98 108 GLN A N 1
ATOM 795 C CA . GLN A 1 108 ? -12.375 -2.693 -4.066 1 98 108 GLN A CA 1
ATOM 796 C C . GLN A 1 108 ? -13.18 -2.018 -5.172 1 98 108 GLN A C 1
ATOM 798 O O . GLN A 1 108 ? -14.234 -1.431 -4.914 1 98 108 GLN A O 1
ATOM 803 N N . LEU A 1 109 ? -12.68 -2.055 -6.32 1 98.5 109 LEU A N 1
ATOM 804 C CA . LEU A 1 109 ? -13.297 -1.396 -7.469 1 98.5 109 LEU A CA 1
ATOM 805 C C . LEU A 1 109 ? -14.594 -2.092 -7.859 1 98.5 109 LEU A C 1
ATOM 807 O O . LEU A 1 109 ? -15.578 -1.433 -8.203 1 98.5 109 LEU A O 1
ATOM 811 N N . PHE A 1 110 ? -14.648 -3.424 -7.723 1 98.44 110 PHE A N 1
ATOM 812 C CA . PHE A 1 110 ? -15.742 -4.133 -8.383 1 98.44 110 PHE A CA 1
ATOM 813 C C . PHE A 1 110 ? -16.688 -4.75 -7.359 1 98.44 110 PHE A C 1
ATOM 815 O O . PHE A 1 110 ? -17.844 -5.016 -7.66 1 98.44 110 PHE A O 1
ATOM 822 N N . CYS A 1 111 ? -16.219 -5.039 -6.133 1 97.88 111 CYS A N 1
ATOM 823 C CA . CYS A 1 111 ? -16.969 -5.98 -5.312 1 97.88 111 CYS A CA 1
ATOM 824 C C . CYS A 1 111 ? -17.594 -5.285 -4.105 1 97.88 111 CYS A C 1
ATOM 826 O O . CYS A 1 111 ? -16.969 -4.402 -3.512 1 97.88 111 CYS A O 1
ATOM 828 N N . ASP A 1 112 ? -18.734 -5.668 -3.775 1 96.88 112 ASP A N 1
ATOM 829 C CA . ASP A 1 112 ? -19.391 -5.43 -2.496 1 96.88 112 ASP A CA 1
ATOM 830 C C . ASP A 1 112 ? -19.375 -6.684 -1.624 1 96.88 112 ASP A C 1
ATOM 832 O O . ASP A 1 112 ? -19.125 -7.785 -2.117 1 96.88 112 ASP A O 1
ATOM 836 N N . PRO A 1 113 ? -19.547 -6.504 -0.276 1 95.69 113 PRO A N 1
ATOM 837 C CA . PRO A 1 113 ? -19.609 -7.695 0.573 1 95.69 113 PRO A CA 1
ATOM 838 C C . PRO A 1 113 ? -20.625 -8.719 0.081 1 95.69 113 PRO A C 1
ATOM 840 O O . PRO A 1 113 ? -21.75 -8.359 -0.258 1 95.69 113 PRO A O 1
ATOM 843 N N . GLY A 1 114 ? -20.172 -9.961 -0.035 1 96.38 114 GLY A N 1
ATOM 844 C CA . GLY A 1 114 ? -21.062 -11.039 -0.453 1 96.38 114 GLY A CA 1
ATOM 845 C C . GLY A 1 114 ? -20.938 -11.367 -1.929 1 96.38 114 GLY A C 1
ATOM 846 O O . GLY A 1 114 ? -21.391 -12.43 -2.371 1 96.38 114 GLY A O 1
ATOM 847 N N . ASP A 1 115 ? -20.312 -10.5 -2.703 1 97.94 115 ASP A N 1
ATOM 848 C CA . ASP A 1 115 ? -20.125 -10.758 -4.129 1 97.94 115 ASP A CA 1
ATOM 849 C C . ASP A 1 115 ? -19.188 -11.938 -4.352 1 97.94 115 ASP A C 1
ATOM 851 O O . ASP A 1 115 ? -18.516 -12.391 -3.424 1 97.94 115 ASP A O 1
ATOM 855 N N . LEU A 1 116 ? -19.203 -12.461 -5.578 1 98.25 116 LEU A N 1
ATOM 856 C CA . LEU A 1 116 ? -18.406 -13.633 -5.949 1 98.25 116 LEU A CA 1
ATOM 857 C C . LEU A 1 116 ? -17.359 -13.266 -6.996 1 98.25 116 LEU A C 1
ATOM 859 O O . LEU A 1 116 ? -17.641 -12.508 -7.926 1 98.25 116 LEU A O 1
ATOM 863 N N . ILE A 1 117 ? -16.188 -13.734 -6.789 1 98.69 117 ILE A N 1
ATOM 864 C CA . ILE A 1 117 ? -15.156 -13.719 -7.812 1 98.69 117 ILE A CA 1
ATOM 865 C C . ILE A 1 117 ? -14.898 -15.141 -8.312 1 98.69 117 ILE A C 1
ATOM 867 O O . ILE A 1 117 ? -14.633 -16.047 -7.52 1 98.69 117 ILE A O 1
ATOM 871 N N . VAL A 1 118 ? -15.062 -15.32 -9.609 1 98.75 118 VAL A N 1
ATOM 872 C CA . VAL A 1 118 ? -14.727 -16.609 -10.227 1 98.75 118 VAL A CA 1
ATOM 873 C C . VAL A 1 118 ? -13.211 -16.734 -10.352 1 98.75 118 VAL A C 1
ATOM 875 O O . VAL A 1 118 ? -12.539 -15.789 -10.789 1 98.75 118 VAL A O 1
ATOM 878 N N . THR A 1 119 ? -12.695 -17.859 -9.945 1 98.44 119 THR A N 1
ATOM 879 C CA . THR A 1 119 ? -11.266 -18.156 -10.062 1 98.44 119 THR A CA 1
ATOM 880 C C . THR A 1 119 ? -11.047 -19.5 -10.75 1 98.44 119 THR A C 1
ATOM 882 O O . THR A 1 119 ? -11.992 -20.266 -10.953 1 98.44 119 THR A O 1
ATOM 885 N N . GLU A 1 120 ? -9.789 -19.688 -11.094 1 97.31 120 GLU A N 1
ATOM 886 C CA . GLU A 1 120 ? -9.391 -21.031 -11.492 1 97.31 120 GLU A CA 1
ATOM 887 C C . GLU A 1 120 ? -9.312 -21.953 -10.281 1 97.31 120 GLU A C 1
ATOM 889 O O . GLU A 1 120 ? -9.219 -21.5 -9.141 1 97.31 120 GLU A O 1
ATOM 894 N N . ASN A 1 121 ? -9.406 -23.266 -10.586 1 96.44 121 ASN A N 1
ATOM 895 C CA . ASN A 1 121 ? -9.094 -24.297 -9.609 1 96.44 121 ASN A CA 1
ATOM 896 C C . ASN A 1 121 ? -7.887 -25.125 -10.023 1 96.44 121 ASN A C 1
ATOM 898 O O . ASN A 1 121 ? -7.945 -25.859 -11.016 1 96.44 121 ASN A O 1
ATOM 902 N N . PRO A 1 122 ? -6.836 -25.109 -9.258 1 97.06 122 PRO A N 1
ATOM 903 C CA . PRO A 1 122 ? -6.488 -24.188 -8.156 1 97.06 122 PRO A CA 1
ATOM 904 C C . PRO A 1 122 ? -6.164 -22.781 -8.641 1 97.06 122 PRO A C 1
ATOM 906 O O . PRO A 1 122 ? -6.109 -22.547 -9.852 1 97.06 122 PRO A O 1
ATOM 909 N N . SER A 1 123 ? -6.086 -21.844 -7.723 1 97.12 123 SER A N 1
ATOM 910 C CA . SER A 1 123 ? -5.777 -20.453 -8.016 1 97.12 123 SER A CA 1
ATOM 911 C C . SER A 1 123 ? -4.66 -19.938 -7.117 1 97.12 123 SER A C 1
ATOM 913 O O . SER A 1 123 ? -4.137 -20.672 -6.277 1 97.12 123 SER A O 1
ATOM 915 N N . TYR A 1 124 ? -4.23 -18.781 -7.426 1 96.62 124 TYR A N 1
ATOM 916 C CA . TYR A 1 124 ? -3.141 -18.156 -6.684 1 96.62 124 TYR A CA 1
ATOM 917 C C . TYR A 1 124 ? -3.59 -17.75 -5.281 1 96.62 124 TYR A C 1
ATOM 919 O O . TYR A 1 124 ? -4.488 -16.922 -5.121 1 96.62 124 TYR A O 1
ATOM 927 N N . LEU A 1 125 ? -2.975 -18.25 -4.277 1 94.25 125 LEU A N 1
ATOM 928 C CA . LEU A 1 125 ? -3.326 -18.047 -2.877 1 94.25 125 LEU A CA 1
ATOM 929 C C . LEU A 1 125 ? -3.236 -16.562 -2.514 1 94.25 125 LEU A C 1
ATOM 931 O O . LEU A 1 125 ? -4.043 -16.062 -1.727 1 94.25 125 LEU A O 1
ATOM 935 N N . GLY A 1 126 ? -2.217 -15.836 -3.062 1 93.88 126 GLY A N 1
ATOM 936 C CA . GLY A 1 126 ? -2.072 -14.414 -2.793 1 93.88 126 GLY A CA 1
ATOM 937 C C . GLY A 1 126 ? -3.262 -13.594 -3.256 1 93.88 126 GLY A C 1
ATOM 938 O O . GLY A 1 126 ? -3.641 -12.617 -2.605 1 93.88 126 GLY A O 1
ATOM 939 N N . ALA A 1 127 ? -3.848 -13.992 -4.359 1 97.06 127 ALA A N 1
ATOM 940 C CA . ALA A 1 127 ? -5.039 -13.305 -4.848 1 97.06 127 ALA A CA 1
ATOM 941 C C . ALA A 1 127 ? -6.227 -13.547 -3.92 1 97.06 127 ALA A C 1
ATOM 943 O O . ALA A 1 127 ? -6.969 -12.609 -3.6 1 97.06 127 ALA A O 1
ATOM 944 N N . LEU A 1 128 ? -6.383 -14.82 -3.525 1 95.94 128 LEU A N 1
ATOM 945 C CA . LEU A 1 128 ? -7.465 -15.141 -2.602 1 95.94 128 LEU A CA 1
ATOM 946 C C . LEU A 1 128 ? -7.352 -14.312 -1.324 1 95.94 128 LEU A C 1
ATOM 948 O O . LEU A 1 128 ? -8.344 -13.766 -0.841 1 95.94 128 LEU A O 1
ATOM 952 N N . SER A 1 129 ? -6.16 -14.141 -0.891 1 94.06 129 SER A N 1
ATOM 953 C CA . SER A 1 129 ? -5.895 -13.375 0.321 1 94.06 129 SER A CA 1
ATOM 954 C C . SER A 1 129 ? -6.125 -11.883 0.092 1 94.06 129 SER A C 1
ATOM 956 O O . SER A 1 129 ? -6.555 -11.172 1 1 94.06 129 SER A O 1
ATOM 958 N N . ALA A 1 130 ? -5.816 -11.406 -1.091 1 9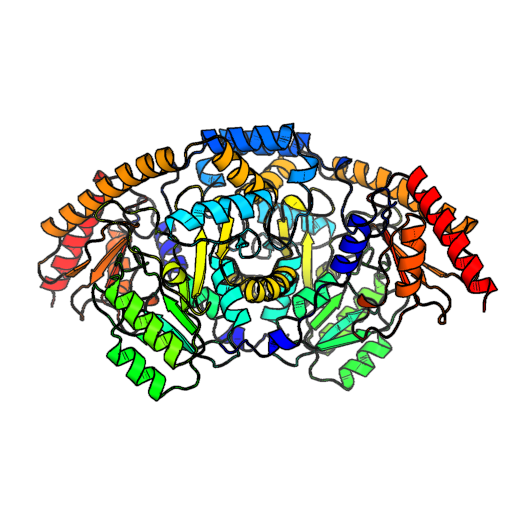6.56 130 ALA A N 1
ATOM 959 C CA . ALA A 1 130 ? -5.969 -9.992 -1.422 1 96.56 130 ALA A CA 1
ATOM 960 C C . ALA A 1 130 ? -7.445 -9.602 -1.502 1 96.56 130 ALA A C 1
ATOM 962 O O . ALA A 1 130 ? -7.816 -8.477 -1.164 1 96.56 130 ALA A O 1
ATOM 963 N N . PHE A 1 131 ? -8.289 -10.555 -1.917 1 97.56 131 PHE A N 1
ATOM 964 C CA . PHE A 1 131 ? -9.703 -10.289 -2.117 1 97.56 131 PHE A CA 1
ATOM 965 C C . PHE A 1 131 ? -10.477 -10.438 -0.811 1 97.56 131 PHE A C 1
ATOM 967 O O . PHE A 1 131 ? -11.484 -9.758 -0.598 1 97.56 131 PHE A O 1
ATOM 974 N N . LYS A 1 132 ? -9.977 -11.25 0.106 1 95.31 132 LYS A N 1
ATOM 975 C CA . LYS A 1 132 ? -10.734 -11.719 1.262 1 95.31 132 LYS A CA 1
ATOM 976 C C . LYS A 1 132 ? -11.125 -10.562 2.172 1 95.31 132 LYS A C 1
ATOM 978 O O . LYS A 1 132 ? -12.25 -10.508 2.676 1 95.31 132 LYS A O 1
ATOM 983 N N . PRO A 1 133 ? -10.258 -9.562 2.326 1 96.12 133 PRO A N 1
ATOM 984 C CA . PRO A 1 133 ? -10.609 -8.445 3.203 1 96.12 133 PRO A CA 1
ATOM 985 C C . PRO A 1 133 ? -11.797 -7.637 2.68 1 96.12 133 PRO A C 1
ATOM 987 O O . PRO A 1 133 ? -12.336 -6.793 3.396 1 96.12 133 PRO A O 1
ATOM 990 N N . HIS A 1 134 ? -12.211 -7.859 1.525 1 96.44 134 HIS A N 1
ATOM 991 C CA . HIS A 1 134 ? -13.352 -7.16 0.944 1 96.44 134 HIS A CA 1
ATOM 992 C C . HIS A 1 134 ? -14.609 -8.023 0.979 1 96.44 134 HIS A C 1
ATOM 994 O O . HIS A 1 134 ? -15.594 -7.727 0.296 1 96.44 134 HIS A O 1
ATOM 1000 N N . GLU A 1 135 ? -14.5 -9.133 1.714 1 96.25 135 GLU A N 1
ATOM 1001 C CA . GLU A 1 135 ? -15.617 -9.992 2.086 1 96.25 135 GLU A CA 1
ATOM 1002 C C . GLU A 1 135 ? -16.266 -10.625 0.855 1 96.25 135 GLU A C 1
ATOM 1004 O O . GLU A 1 135 ? -17.484 -10.664 0.739 1 96.25 135 GLU A O 1
ATOM 1009 N N . VAL A 1 136 ? -15.414 -11.023 -0.044 1 96.69 136 VAL A N 1
ATOM 1010 C CA . VAL A 1 136 ? -15.898 -11.688 -1.247 1 96.69 136 VAL A CA 1
ATOM 1011 C C . VAL A 1 136 ? -15.938 -13.203 -1.021 1 96.69 136 VAL A C 1
ATOM 1013 O O . VAL A 1 136 ? -15.273 -13.711 -0.118 1 96.69 136 VAL A O 1
ATOM 1016 N N . ASN A 1 137 ? -16.75 -13.852 -1.777 1 96.56 137 ASN A N 1
ATOM 1017 C CA . ASN A 1 137 ? -16.734 -15.305 -1.913 1 96.56 137 ASN A CA 1
ATOM 1018 C C . ASN A 1 137 ? -16.125 -15.742 -3.236 1 96.56 137 ASN A C 1
ATOM 1020 O O . ASN A 1 137 ? -15.914 -14.922 -4.129 1 96.56 137 ASN A O 1
ATOM 1024 N N . TYR A 1 138 ? -15.773 -17.031 -3.311 1 97.69 138 TYR A N 1
ATOM 1025 C CA . TYR A 1 138 ? -15.078 -17.516 -4.5 1 97.69 138 TYR A CA 1
ATOM 1026 C C . TYR A 1 138 ? -15.852 -18.656 -5.156 1 97.69 138 TYR A C 1
ATOM 1028 O O . TYR A 1 138 ? -16.516 -19.438 -4.473 1 97.69 138 TYR A O 1
ATOM 1036 N N . ALA A 1 139 ? -15.82 -18.672 -6.402 1 97.38 139 ALA A N 1
ATOM 1037 C CA . ALA A 1 139 ? -16.234 -19.828 -7.191 1 97.38 139 ALA A CA 1
ATOM 1038 C C . ALA A 1 139 ? -15.086 -20.359 -8.047 1 97.38 139 ALA A C 1
ATOM 1040 O O . ALA A 1 139 ? -14.766 -19.781 -9.086 1 97.38 139 ALA A O 1
ATOM 1041 N N . GLY A 1 140 ? -14.516 -21.453 -7.609 1 97.69 140 GLY A N 1
ATOM 1042 C CA . GLY A 1 140 ? -13.453 -22.094 -8.383 1 97.69 140 GLY A CA 1
ATOM 1043 C C . GLY A 1 140 ? -13.969 -22.969 -9.5 1 97.69 140 GLY A C 1
ATOM 1044 O O . GLY A 1 140 ? -14.797 -23.859 -9.266 1 97.69 140 GLY A O 1
ATOM 1045 N N . ILE A 1 141 ? -13.523 -22.688 -10.711 1 98.12 141 ILE A N 1
ATOM 1046 C CA . ILE A 1 141 ? -13.93 -23.484 -11.859 1 98.12 141 ILE A CA 1
ATOM 1047 C C . ILE A 1 141 ? -12.773 -24.391 -12.289 1 98.12 141 ILE A C 1
ATOM 1049 O O . ILE A 1 141 ? -11.648 -23.922 -12.484 1 98.12 141 ILE A O 1
ATOM 1053 N N . ASP A 1 142 ? -13.086 -25.656 -12.438 1 97.06 142 ASP A N 1
ATOM 1054 C CA . ASP A 1 142 ? -12.078 -26.594 -12.906 1 97.06 142 ASP A CA 1
ATOM 1055 C C . ASP A 1 142 ? -11.734 -26.344 -14.375 1 97.06 142 ASP A C 1
ATOM 1057 O O . ASP A 1 142 ? -12.453 -25.625 -15.07 1 97.06 142 ASP A O 1
ATOM 1061 N N . GLY A 1 143 ? -10.617 -26.844 -14.711 1 95.5 143 GLY A N 1
ATOM 1062 C CA . GLY A 1 143 ? -10.172 -26.766 -16.094 1 95.5 143 GLY A CA 1
ATOM 1063 C C . GLY A 1 143 ? -9.18 -27.859 -16.469 1 95.5 143 GLY A C 1
ATOM 1064 O O . GLY A 1 143 ? -9.133 -28.906 -15.82 1 95.5 143 GLY A O 1
ATOM 1065 N N . ASN A 1 144 ? -8.641 -27.656 -17.609 1 94.5 144 ASN A N 1
ATOM 1066 C CA . ASN A 1 144 ? -7.574 -28.531 -18.094 1 94.5 144 ASN A CA 1
ATOM 1067 C C . ASN A 1 144 ? -6.359 -27.734 -18.562 1 94.5 144 ASN A C 1
ATOM 1069 O O . ASN A 1 144 ? -6.164 -26.594 -18.125 1 94.5 144 ASN A O 1
ATOM 1073 N N . ASP A 1 145 ? -5.5 -28.312 -19.281 1 92.06 145 ASP A N 1
ATOM 1074 C CA . ASP A 1 145 ? -4.234 -27.703 -19.656 1 92.06 145 ASP A CA 1
ATOM 1075 C C . ASP A 1 145 ? -4.461 -26.484 -20.562 1 92.06 145 ASP A C 1
ATOM 1077 O O . ASP A 1 145 ? -3.551 -25.688 -20.766 1 92.06 145 ASP A O 1
ATOM 1081 N N . GLU A 1 146 ? -5.68 -26.359 -20.984 1 94.19 146 GLU A N 1
ATOM 1082 C CA . GLU A 1 146 ? -5.965 -25.266 -21.906 1 94.19 146 GLU A CA 1
ATOM 1083 C C . GLU A 1 146 ? -6.59 -24.078 -21.203 1 94.19 146 GLU A C 1
ATOM 1085 O O . GLU A 1 146 ? -6.77 -23.016 -21.797 1 94.19 146 GLU A O 1
ATOM 1090 N N . GLY A 1 147 ? -7 -24.25 -20 1 95.44 147 GLY A N 1
ATOM 1091 C CA . GLY A 1 147 ? -7.676 -23.203 -19.266 1 95.44 147 GLY A CA 1
ATOM 1092 C C . GLY A 1 147 ? -8.969 -23.672 -18.609 1 95.44 147 GLY A C 1
ATOM 1093 O O . GLY A 1 147 ? -9.234 -24.875 -18.547 1 95.44 147 GLY A O 1
ATOM 1094 N N . MET A 1 148 ? -9.734 -22.812 -18.141 1 97 148 MET A N 1
ATOM 1095 C CA . MET A 1 148 ? -11 -23.047 -17.453 1 97 148 MET A CA 1
ATOM 1096 C C . MET A 1 148 ? -11.984 -23.797 -18.344 1 97 148 MET A C 1
ATOM 1098 O O . MET A 1 148 ? -12.016 -23.562 -19.562 1 97 148 MET A O 1
ATOM 1102 N N . ASP A 1 149 ? -12.734 -24.672 -17.75 1 98.38 149 ASP A N 1
ATOM 1103 C CA . ASP A 1 149 ? -13.867 -25.25 -18.484 1 98.38 149 ASP A CA 1
ATOM 1104 C C . ASP A 1 149 ? -14.961 -24.219 -18.719 1 98.38 149 ASP A C 1
ATOM 1106 O O . ASP A 1 149 ? -15.734 -23.906 -17.812 1 98.38 149 ASP A O 1
ATOM 1110 N N . LEU A 1 150 ? -15.133 -23.844 -19.969 1 98.44 150 LEU A N 1
ATOM 1111 C CA . LEU A 1 150 ? -16.016 -22.734 -20.297 1 98.44 150 LEU A CA 1
ATOM 1112 C C . LEU A 1 150 ? -17.484 -23.141 -20.156 1 98.44 150 LEU A C 1
ATOM 1114 O O . LEU A 1 150 ? -18.328 -22.312 -19.812 1 98.44 150 LEU A O 1
ATOM 1118 N N . GLU A 1 151 ? -17.766 -24.359 -20.422 1 98.25 151 GLU A N 1
ATOM 1119 C CA . GLU A 1 151 ? -19.125 -24.828 -20.219 1 98.25 151 GLU A CA 1
ATOM 1120 C C . GLU A 1 151 ? -19.516 -24.812 -18.75 1 98.25 151 GLU A C 1
ATOM 1122 O O . GLU A 1 151 ? -20.625 -24.391 -18.406 1 98.25 151 GLU A O 1
ATOM 1127 N N . ALA A 1 152 ? -18.641 -25.297 -17.938 1 98.19 152 ALA A N 1
ATOM 1128 C CA . ALA A 1 152 ? -18.891 -25.266 -16.5 1 98.19 152 ALA A CA 1
ATOM 1129 C C . ALA A 1 152 ? -19.031 -23.828 -15.992 1 98.19 152 ALA A C 1
ATOM 1131 O O . ALA A 1 152 ? -19.891 -23.547 -15.156 1 98.19 152 ALA A O 1
ATOM 1132 N N . LEU A 1 153 ? -18.219 -22.969 -16.5 1 98.56 153 LEU A N 1
ATOM 1133 C CA . LEU A 1 153 ? -18.297 -21.562 -16.125 1 98.56 153 LEU A CA 1
ATOM 1134 C C . LEU A 1 153 ? -19.656 -20.984 -16.484 1 98.56 153 LEU A C 1
ATOM 1136 O O . LEU A 1 153 ? -20.297 -20.344 -15.656 1 98.56 153 LEU A O 1
ATOM 1140 N N . GLU A 1 154 ? -20 -21.156 -17.719 1 98.12 154 GLU A N 1
ATOM 1141 C CA . GLU A 1 154 ? -21.266 -20.547 -18.172 1 98.12 154 GLU A CA 1
ATOM 1142 C C . GLU A 1 154 ? -22.453 -21.109 -17.391 1 98.12 154 GLU A C 1
ATOM 1144 O O . GLU A 1 154 ? -23.375 -20.375 -17.062 1 98.12 154 GLU A O 1
ATOM 1149 N N . LYS A 1 155 ? -22.422 -22.391 -17.156 1 98 155 LYS A N 1
ATOM 1150 C CA . LYS A 1 155 ? -23.453 -22.984 -16.328 1 98 155 LYS A CA 1
ATOM 1151 C C . LYS A 1 155 ? -23.516 -22.328 -14.961 1 98 155 LYS A C 1
ATOM 1153 O O . LYS A 1 155 ? -24.609 -22.047 -14.445 1 98 155 LYS A O 1
ATOM 1158 N N . TYR A 1 156 ? -22.391 -22.125 -14.367 1 98 156 TYR A N 1
ATOM 1159 C CA . TYR A 1 156 ? -22.328 -21.484 -13.055 1 98 156 TYR A CA 1
ATOM 1160 C C . TYR A 1 156 ? -22.891 -20.062 -13.117 1 98 156 TYR A C 1
ATOM 1162 O O . TYR A 1 156 ? -23.656 -19.656 -12.242 1 98 156 TYR A O 1
ATOM 1170 N N . LEU A 1 157 ? -22.484 -19.328 -14.148 1 98.38 157 LEU A N 1
ATOM 1171 C CA . LEU A 1 157 ? -22.891 -17.938 -14.281 1 98.38 157 LEU A CA 1
ATOM 1172 C C . LEU A 1 157 ? -24.391 -17.812 -14.469 1 98.38 157 LEU A C 1
ATOM 1174 O O . LEU A 1 157 ? -25 -16.844 -14.008 1 98.38 157 LEU A O 1
ATOM 1178 N N . LYS A 1 158 ? -24.953 -18.781 -15.094 1 97.56 158 LYS A N 1
ATOM 1179 C CA . LYS A 1 158 ? -26.391 -18.797 -15.305 1 97.56 158 LYS A CA 1
ATOM 1180 C C . LYS A 1 158 ? -27.141 -18.906 -13.977 1 97.56 158 LYS A C 1
ATOM 1182 O O . LYS A 1 158 ? -28.219 -18.344 -13.812 1 97.56 158 LYS A O 1
ATOM 1187 N N . SER A 1 159 ? -26.531 -19.516 -13.055 1 96.88 159 SER A N 1
ATOM 1188 C CA . SER A 1 159 ? -27.203 -19.812 -11.805 1 96.88 159 SER A CA 1
ATOM 1189 C C . SER A 1 159 ? -26.766 -18.875 -10.688 1 96.88 159 SER A C 1
ATOM 1191 O O . SER A 1 159 ? -27.281 -18.938 -9.57 1 96.88 159 SER A O 1
ATOM 1193 N N . ASN A 1 160 ? -25.844 -18.047 -10.914 1 96.62 160 ASN A N 1
ATOM 1194 C CA . ASN A 1 160 ? -25.281 -17.203 -9.867 1 96.62 160 ASN A CA 1
ATOM 1195 C C . ASN A 1 160 ? -25.094 -15.758 -10.352 1 96.62 160 ASN A C 1
ATOM 1197 O O . ASN A 1 160 ? -24.062 -15.422 -10.922 1 96.62 160 ASN A O 1
ATOM 1201 N N . LYS A 1 161 ? -25.984 -14.945 -9.945 1 93.44 161 LYS A N 1
ATOM 1202 C CA . LYS A 1 161 ? -26 -13.57 -10.43 1 93.44 161 LYS A CA 1
ATOM 1203 C C . LYS A 1 161 ? -25.094 -12.672 -9.586 1 93.44 161 LYS A C 1
ATOM 1205 O O . LYS A 1 161 ? -24.891 -11.5 -9.914 1 93.44 161 LYS A O 1
ATOM 1210 N N . LYS A 1 162 ? -24.438 -13.219 -8.555 1 96.56 162 LYS A N 1
ATOM 1211 C CA . LYS A 1 162 ? -23.609 -12.43 -7.641 1 96.56 162 LYS A CA 1
ATOM 1212 C C . LYS A 1 162 ? -22.172 -12.352 -8.133 1 96.56 162 LYS A C 1
ATOM 1214 O O . LYS A 1 162 ? -21.344 -11.68 -7.516 1 96.56 162 LYS A O 1
ATOM 1219 N N . VAL A 1 163 ? -21.891 -13 -9.211 1 98.44 163 VAL A N 1
ATOM 1220 C CA . VAL A 1 163 ? -20.531 -12.961 -9.766 1 98.44 163 VAL A CA 1
ATOM 1221 C C . VAL A 1 163 ? -20.219 -11.547 -10.258 1 98.44 163 VAL A C 1
ATOM 1223 O O . VAL A 1 163 ? -21 -10.969 -11.023 1 98.44 163 VAL A O 1
ATOM 1226 N N . LYS A 1 164 ? -19.047 -11.055 -9.867 1 98.5 164 LYS A N 1
ATOM 1227 C CA . LYS A 1 164 ? -18.719 -9.672 -10.18 1 98.5 164 LYS A CA 1
ATOM 1228 C C . LYS A 1 164 ? -17.453 -9.586 -11.031 1 98.5 164 LYS A C 1
ATOM 1230 O O . LYS A 1 164 ? -17.188 -8.562 -11.672 1 98.5 164 LYS A O 1
ATOM 1235 N N . ALA A 1 165 ? -16.609 -10.586 -10.992 1 98.75 165 ALA A N 1
ATOM 1236 C CA . ALA A 1 165 ? -15.352 -10.562 -11.734 1 98.75 165 ALA A CA 1
ATOM 1237 C C . ALA A 1 165 ? -14.805 -11.977 -11.922 1 98.75 165 ALA A C 1
ATOM 1239 O O . ALA A 1 165 ? -15.219 -12.906 -11.227 1 98.75 165 ALA A O 1
ATOM 1240 N N . ILE A 1 166 ? -13.977 -12.117 -12.875 1 98.88 166 ILE A N 1
ATOM 1241 C CA . ILE A 1 166 ? -13.219 -13.344 -13.133 1 98.88 166 ILE A CA 1
ATOM 1242 C C . ILE A 1 166 ? -11.727 -13.07 -12.969 1 98.88 166 ILE A C 1
ATOM 1244 O O . ILE A 1 166 ? -11.188 -12.141 -13.578 1 98.88 166 ILE A O 1
ATOM 1248 N N . TYR A 1 167 ? -11.156 -13.836 -12.133 1 98.88 167 TYR A N 1
ATOM 1249 C CA . TYR A 1 167 ? -9.719 -13.734 -11.914 1 98.88 167 TYR A CA 1
ATOM 1250 C C . TYR A 1 167 ? -8.984 -14.953 -12.461 1 98.88 167 TYR A C 1
ATOM 1252 O O . TYR A 1 167 ? -9.414 -16.094 -12.242 1 98.88 167 TYR A O 1
ATOM 1260 N N . LEU A 1 168 ? -7.805 -14.672 -13.125 1 98.56 168 LEU A N 1
ATOM 1261 C CA . LEU A 1 168 ? -7.027 -15.805 -13.609 1 98.56 168 LEU A CA 1
ATOM 1262 C C . LEU A 1 168 ? -5.574 -15.406 -13.852 1 98.56 168 LEU A C 1
ATOM 1264 O O . LEU A 1 168 ? -5.266 -14.219 -13.977 1 98.56 168 LEU A O 1
ATOM 1268 N N . VAL A 1 169 ? -4.703 -16.328 -13.867 1 98.38 169 VAL A N 1
ATOM 1269 C CA . VAL A 1 169 ? -3.297 -16.234 -14.25 1 98.38 169 VAL A CA 1
ATOM 1270 C C . VAL A 1 169 ? -3.055 -17.031 -15.523 1 98.38 169 VAL A C 1
ATOM 1272 O O . VAL A 1 169 ? -2.721 -18.219 -15.469 1 98.38 169 VAL A O 1
ATOM 1275 N N . PRO A 1 170 ? -3.053 -16.391 -16.625 1 98.06 170 PRO A N 1
ATOM 1276 C CA . PRO A 1 170 ? -3.15 -17.141 -17.875 1 98.06 170 PRO A CA 1
ATOM 1277 C C . PRO A 1 170 ? -1.802 -17.688 -18.344 1 98.06 170 PRO A C 1
ATOM 1279 O O . PRO A 1 170 ? -1.751 -18.531 -19.25 1 98.06 170 PRO A O 1
ATOM 1282 N N . ASN A 1 171 ? -0.733 -17.141 -17.812 1 98.19 171 ASN A N 1
ATOM 1283 C CA . ASN A 1 171 ? 0.604 -17.578 -18.188 1 98.19 171 ASN A CA 1
ATOM 1284 C C . ASN A 1 171 ? 1.373 -18.141 -17 1 98.19 171 ASN A C 1
ATOM 1286 O O . ASN A 1 171 ? 1.59 -17.438 -16.016 1 98.19 171 ASN A O 1
ATOM 1290 N N . PHE A 1 172 ? 1.796 -19.438 -17.234 1 97.94 172 PHE A N 1
ATOM 1291 C CA . PHE A 1 172 ? 2.613 -20.078 -16.203 1 97.94 172 PHE A CA 1
ATOM 1292 C C . PHE A 1 172 ? 1.983 -19.891 -14.828 1 97.94 172 PHE A C 1
ATOM 1294 O O . PHE A 1 172 ? 2.635 -19.406 -13.898 1 97.94 172 PHE A O 1
ATOM 1301 N N . GLN A 1 173 ? 0.811 -20.359 -14.75 1 97.69 173 GLN A N 1
ATOM 1302 C CA . GLN A 1 173 ? -0.107 -20.125 -13.641 1 97.69 173 GLN A CA 1
ATOM 1303 C C . GLN A 1 173 ? 0.514 -20.547 -12.312 1 97.69 173 GLN A C 1
ATOM 1305 O O . GLN A 1 173 ? 1.156 -21.594 -12.227 1 97.69 173 GLN A O 1
ATOM 1310 N N . ASN A 1 174 ? 0.462 -19.688 -11.344 1 96.94 174 ASN A N 1
ATOM 1311 C CA . ASN A 1 174 ? 0.676 -20.062 -9.953 1 96.94 174 ASN A CA 1
ATOM 1312 C C . ASN A 1 174 ? -0.602 -20.609 -9.312 1 96.94 174 ASN A C 1
ATOM 1314 O O . ASN A 1 174 ? -1.562 -19.859 -9.109 1 96.94 174 ASN A O 1
ATOM 1318 N N . PRO A 1 175 ? -0.72 -21.859 -9.148 1 96.81 175 PRO A N 1
ATOM 1319 C CA . PRO A 1 175 ? 0.423 -22.719 -8.828 1 96.81 175 PRO A CA 1
ATOM 1320 C C . PRO A 1 175 ? 0.719 -23.734 -9.93 1 96.81 175 PRO A C 1
ATOM 1322 O O . PRO A 1 175 ? 1.717 -24.453 -9.852 1 96.81 175 PRO A O 1
ATOM 1325 N N . THR A 1 176 ? 0.009 -23.828 -11.008 1 97.38 176 THR A N 1
ATOM 1326 C CA . THR A 1 176 ? -0.029 -25.047 -11.797 1 97.38 176 THR A CA 1
ATOM 1327 C C . THR A 1 176 ? 1.041 -25.031 -12.883 1 97.38 176 THR A C 1
ATOM 1329 O O . THR A 1 176 ? 1.378 -26.062 -13.453 1 97.38 176 THR A O 1
ATOM 1332 N N . GLY A 1 177 ? 1.463 -23.812 -13.258 1 97.19 177 GLY A N 1
ATOM 1333 C CA . GLY A 1 177 ? 2.426 -23.703 -14.344 1 97.19 177 GLY A CA 1
ATOM 1334 C C . GLY A 1 177 ? 1.784 -23.734 -15.719 1 97.19 177 GLY A C 1
ATOM 1335 O O . GLY A 1 177 ? 2.465 -23.547 -16.734 1 97.19 177 GLY A O 1
ATOM 1336 N N . LYS A 1 178 ? 0.488 -23.812 -15.781 1 96.81 178 LYS A N 1
ATOM 1337 C CA . LYS A 1 178 ? -0.224 -23.938 -17.047 1 96.81 178 LYS A CA 1
ATOM 1338 C C . LYS A 1 178 ? -0.285 -22.594 -17.781 1 96.81 178 LYS A C 1
ATOM 1340 O O . LYS A 1 178 ? -0.16 -21.531 -17.156 1 96.81 178 LYS A O 1
ATOM 1345 N N . THR A 1 179 ? -0.473 -22.656 -19.078 1 97.94 179 THR A N 1
ATOM 1346 C CA . THR A 1 179 ? -0.735 -21.5 -19.938 1 97.94 179 THR A CA 1
ATOM 1347 C C . THR A 1 179 ? -2.014 -21.719 -20.75 1 97.94 179 THR A C 1
ATOM 1349 O O . THR A 1 179 ? -2.188 -22.75 -21.375 1 97.94 179 THR A O 1
ATOM 1352 N N . TRP A 1 180 ? -2.898 -20.75 -20.641 1 98.25 180 TRP A N 1
ATOM 1353 C CA . TRP A 1 180 ? -4.129 -20.828 -21.422 1 98.25 180 TRP A CA 1
ATOM 1354 C C . TRP A 1 180 ? -3.828 -20.75 -22.922 1 98.25 180 TRP A C 1
ATOM 1356 O O . TRP A 1 180 ? -2.963 -19.984 -23.344 1 98.25 180 TRP A O 1
ATOM 1366 N N . THR A 1 181 ? -4.566 -21.516 -23.734 1 98 181 THR A N 1
ATOM 1367 C CA . THR A 1 181 ? -4.473 -21.375 -25.172 1 98 181 THR A CA 1
ATOM 1368 C C . THR A 1 181 ? -5.195 -20.109 -25.641 1 98 181 THR A C 1
ATOM 1370 O O . THR A 1 181 ? -6.059 -19.594 -24.938 1 98 181 THR A O 1
ATOM 1373 N N . LYS A 1 182 ? -4.828 -19.625 -26.812 1 98.06 182 LYS A N 1
ATOM 1374 C CA . LYS A 1 182 ? -5.477 -18.453 -27.391 1 98.06 182 LYS A CA 1
ATOM 1375 C C . LYS A 1 182 ? -6.973 -18.688 -27.578 1 98.06 182 LYS A C 1
ATOM 1377 O O . LYS A 1 182 ? -7.785 -17.812 -27.297 1 98.06 182 LYS A O 1
ATOM 1382 N N . GLU A 1 183 ? -7.289 -19.891 -28.047 1 98.06 183 GLU A N 1
ATOM 1383 C CA . GLU A 1 183 ? -8.688 -20.234 -28.297 1 98.06 183 GLU A CA 1
ATOM 1384 C C . GLU A 1 183 ? -9.516 -20.172 -27.031 1 98.06 183 GLU A C 1
ATOM 1386 O O . GLU A 1 183 ? -10.625 -19.641 -27.016 1 98.06 183 GLU A O 1
ATOM 1391 N N . ARG A 1 184 ? -9.031 -20.75 -26 1 98.31 184 ARG A N 1
ATOM 1392 C CA . ARG A 1 184 ? -9.727 -20.75 -24.719 1 98.31 184 ARG A CA 1
ATOM 1393 C C . ARG A 1 184 ? -9.875 -19.328 -24.188 1 98.31 184 ARG A C 1
ATOM 1395 O O . ARG A 1 184 ? -10.883 -18.984 -23.562 1 98.31 184 ARG A O 1
ATOM 1402 N N . ARG A 1 185 ? -8.828 -18.484 -24.375 1 98.69 185 ARG A N 1
ATOM 1403 C CA . ARG A 1 185 ? -8.898 -17.078 -23.984 1 98.69 185 ARG A CA 1
ATOM 1404 C C . ARG A 1 185 ? -10.023 -16.359 -24.703 1 98.69 185 ARG A C 1
ATOM 1406 O O . ARG A 1 185 ? -10.805 -15.633 -24.078 1 98.69 185 ARG A O 1
ATOM 1413 N N . GLN A 1 186 ? -10.109 -16.562 -26 1 98.5 186 GLN A N 1
ATOM 1414 C CA . GLN A 1 186 ? -11.18 -15.945 -26.781 1 98.5 186 GLN A CA 1
ATOM 1415 C C . GLN A 1 186 ? -12.547 -16.406 -26.281 1 98.5 186 GLN A C 1
ATOM 1417 O O . GLN A 1 186 ? -13.477 -15.594 -26.172 1 98.5 186 GLN A O 1
ATOM 1422 N N . GLY A 1 187 ? -12.617 -17.688 -26.047 1 98.56 187 GLY A N 1
ATOM 1423 C CA . GLY A 1 187 ? -13.859 -18.219 -25.516 1 98.56 187 GLY A CA 1
ATOM 1424 C C . GLY A 1 187 ? -14.273 -17.578 -24.203 1 98.56 187 GLY A C 1
ATOM 1425 O O . GLY A 1 187 ? -15.453 -17.266 -24 1 98.56 187 GLY A O 1
ATOM 1426 N N . LEU A 1 188 ? -13.352 -17.375 -23.281 1 98.75 188 LEU A N 1
ATOM 1427 C CA . LEU A 1 188 ? -13.656 -16.734 -22.016 1 98.75 188 LEU A CA 1
ATOM 1428 C C . LEU A 1 188 ? -14.102 -15.297 -22.219 1 98.75 188 LEU A C 1
ATOM 1430 O O . LEU A 1 188 ? -15.008 -14.812 -21.547 1 98.75 188 LEU A O 1
ATOM 1434 N N . LEU A 1 189 ? -13.414 -14.586 -23.109 1 98.69 189 LEU A N 1
ATOM 1435 C CA . LEU A 1 189 ? -13.781 -13.203 -23.406 1 98.69 189 LEU A CA 1
ATOM 1436 C C . LEU A 1 189 ? -15.227 -13.117 -23.891 1 98.69 189 LEU A C 1
ATOM 1438 O O . LEU A 1 189 ? -15.969 -12.227 -23.484 1 98.69 189 LEU A O 1
ATOM 1442 N N . ASP A 1 190 ? -15.578 -14.07 -24.75 1 98.69 190 ASP A N 1
ATOM 1443 C CA . ASP A 1 190 ? -16.953 -14.094 -25.25 1 98.69 190 ASP A CA 1
ATOM 1444 C C . ASP A 1 190 ? -17.953 -14.266 -24.109 1 98.69 190 ASP A C 1
ATOM 1446 O O . ASP A 1 190 ? -18.984 -13.602 -24.094 1 98.69 190 ASP A O 1
ATOM 1450 N N . ILE A 1 191 ? -17.656 -15.133 -23.203 1 98.62 191 ILE A N 1
ATOM 1451 C CA . ILE A 1 191 ? -18.516 -15.352 -22.047 1 98.62 191 ILE A CA 1
ATOM 1452 C C . ILE A 1 191 ? -18.547 -14.102 -21.188 1 98.62 191 ILE A C 1
ATOM 1454 O O . ILE A 1 191 ? -19.609 -13.68 -20.719 1 98.62 191 ILE A O 1
ATOM 1458 N N . ALA A 1 192 ? -17.375 -13.5 -20.953 1 98.5 192 ALA A N 1
ATOM 1459 C CA . ALA A 1 192 ? -17.281 -12.281 -20.141 1 98.5 192 ALA A CA 1
ATOM 1460 C C . ALA A 1 192 ? -18.125 -11.164 -20.734 1 98.5 192 ALA A C 1
ATOM 1462 O O . ALA A 1 192 ? -18.797 -10.43 -20.016 1 98.5 192 ALA A O 1
ATOM 1463 N N . TYR A 1 193 ? -18.109 -11.039 -22.125 1 98.38 193 TYR A N 1
ATOM 1464 C CA . TYR A 1 193 ? -18.938 -10.047 -22.812 1 98.38 193 TYR A CA 1
ATOM 1465 C C . TYR A 1 193 ? -20.422 -10.32 -22.594 1 98.38 193 TYR A C 1
ATOM 1467 O O . TYR A 1 193 ? -21.188 -9.406 -22.281 1 98.38 193 TYR A O 1
ATOM 1475 N N . LYS A 1 194 ? -20.734 -11.562 -22.75 1 98.12 194 LYS A N 1
ATOM 1476 C CA . LYS A 1 194 ? -22.125 -11.977 -22.625 1 98.12 194 LYS A CA 1
ATOM 1477 C C . LYS A 1 194 ? -22.688 -11.633 -21.25 1 98.12 194 LYS A C 1
ATOM 1479 O O . LYS A 1 194 ? -23.844 -11.211 -21.141 1 98.12 194 LYS A O 1
ATOM 1484 N N . TYR A 1 195 ? -21.938 -11.734 -20.25 1 98.06 195 TYR A N 1
ATOM 1485 C CA . TYR A 1 195 ? -22.438 -11.547 -18.891 1 98.06 195 TYR A CA 1
ATOM 1486 C C . TYR A 1 195 ? -21.953 -10.211 -18.312 1 98.06 195 TYR A C 1
ATOM 1488 O O . TYR A 1 195 ? -22.203 -9.914 -17.141 1 98.06 195 TYR A O 1
ATOM 1496 N N . ASP A 1 196 ? -21.219 -9.414 -19.094 1 98.12 196 ASP A N 1
ATOM 1497 C CA . ASP A 1 196 ? -20.719 -8.086 -18.766 1 98.12 196 ASP A CA 1
ATOM 1498 C C . ASP A 1 196 ? -19.844 -8.125 -17.516 1 98.12 196 ASP A C 1
ATOM 1500 O O . ASP A 1 196 ? -20.078 -7.363 -16.562 1 98.12 196 ASP A O 1
ATOM 1504 N N . LEU A 1 197 ? -18.875 -9.055 -17.5 1 98.56 197 LEU A N 1
ATOM 1505 C CA . LEU A 1 197 ? -17.984 -9.242 -16.375 1 98.56 197 LEU A CA 1
ATOM 1506 C C . LEU A 1 197 ? -16.562 -8.781 -16.703 1 98.56 197 LEU A C 1
ATOM 1508 O O . LEU A 1 197 ? -16.094 -8.992 -17.828 1 98.56 197 LEU A O 1
ATOM 1512 N N . PRO A 1 198 ? -15.93 -8.07 -15.758 1 98.69 198 PRO A N 1
ATOM 1513 C CA . PRO A 1 198 ? -14.5 -7.809 -15.961 1 98.69 198 PRO A CA 1
ATOM 1514 C C . PRO A 1 198 ? -13.641 -9.055 -15.781 1 98.69 198 PRO A C 1
ATOM 1516 O O . PRO A 1 198 ? -14.016 -9.969 -15.039 1 98.69 198 PRO A O 1
ATOM 1519 N N . ILE A 1 199 ? -12.562 -9.109 -16.484 1 98.81 199 ILE A N 1
ATOM 1520 C CA . ILE A 1 199 ? -11.523 -10.117 -16.328 1 98.81 199 ILE A CA 1
ATOM 1521 C C . ILE A 1 199 ? -10.281 -9.469 -15.711 1 98.81 199 ILE A C 1
ATOM 1523 O O . ILE A 1 199 ? -9.758 -8.492 -16.234 1 98.81 199 ILE A O 1
ATOM 1527 N N . ILE A 1 200 ? -9.875 -9.938 -14.57 1 98.88 200 ILE A N 1
ATOM 1528 C CA . ILE A 1 200 ? -8.609 -9.562 -13.961 1 98.88 200 ILE A CA 1
ATOM 1529 C C . ILE A 1 200 ? -7.512 -10.516 -14.422 1 98.88 200 ILE A C 1
ATOM 1531 O O . ILE A 1 200 ? -7.445 -11.664 -13.961 1 98.88 200 ILE A O 1
ATOM 1535 N N . GLU A 1 201 ? -6.676 -10.047 -15.312 1 98.88 201 GLU A N 1
ATOM 1536 C CA . GLU A 1 201 ? -5.578 -10.812 -15.898 1 98.88 201 GLU A CA 1
ATOM 1537 C C . GLU A 1 201 ? -4.277 -10.586 -15.133 1 98.88 201 GLU A C 1
ATOM 1539 O O . GLU A 1 201 ? -3.658 -9.523 -15.25 1 98.88 201 GLU A O 1
ATOM 1544 N N . ASP A 1 202 ? -3.906 -11.562 -14.383 1 98.69 202 ASP A N 1
ATOM 1545 C CA . ASP A 1 202 ? -2.693 -11.5 -13.57 1 98.69 202 ASP A CA 1
ATOM 1546 C C . ASP A 1 202 ? -1.505 -12.109 -14.32 1 98.69 202 ASP A C 1
ATOM 1548 O O . ASP A 1 202 ? -1.446 -13.32 -14.516 1 98.69 202 ASP A O 1
ATOM 1552 N N . ASN A 1 203 ? -0.541 -11.258 -14.672 1 98.38 203 ASN A N 1
ATOM 1553 C CA . ASN A 1 203 ? 0.556 -11.719 -15.523 1 98.38 203 ASN A CA 1
ATOM 1554 C C . ASN A 1 203 ? 1.913 -11.445 -14.883 1 98.38 203 ASN A C 1
ATOM 1556 O O . ASN A 1 203 ? 2.773 -10.805 -15.484 1 98.38 203 ASN A O 1
ATOM 1560 N N . ALA A 1 204 ? 2.15 -12.039 -13.758 1 96.81 204 ALA A N 1
ATOM 1561 C CA . ALA A 1 204 ? 3.404 -11.852 -13.039 1 96.81 204 ALA A CA 1
ATOM 1562 C C . ALA A 1 204 ? 4.535 -12.641 -13.688 1 96.81 204 ALA A C 1
ATOM 1564 O O . ALA A 1 204 ? 5.711 -12.297 -13.539 1 96.81 204 ALA A O 1
ATOM 1565 N N . TYR A 1 205 ? 4.23 -13.68 -14.492 1 97.56 205 TYR A N 1
ATOM 1566 C CA . TYR A 1 205 ? 5.242 -14.633 -14.945 1 97.56 205 TYR A CA 1
ATOM 1567 C C . TYR A 1 205 ? 5.383 -14.602 -16.453 1 97.56 205 TYR A C 1
ATOM 1569 O O . TYR A 1 205 ? 6.176 -15.359 -17.031 1 97.56 205 TYR A O 1
ATOM 1577 N N . GLY A 1 206 ? 4.629 -13.758 -17.109 1 96.88 206 GLY A N 1
ATOM 1578 C CA . GLY A 1 206 ? 4.496 -13.82 -18.547 1 96.88 206 GLY A CA 1
ATOM 1579 C C . GLY A 1 206 ? 5.82 -13.703 -19.281 1 96.88 206 GLY A C 1
ATOM 1580 O O . GLY A 1 206 ? 5.992 -14.258 -20.359 1 96.88 206 GLY A O 1
ATOM 1581 N N . GLU A 1 207 ? 6.777 -13.047 -18.719 1 97.44 207 GLU A N 1
ATOM 1582 C CA . GLU A 1 207 ? 8.062 -12.812 -19.359 1 97.44 207 GLU A CA 1
ATOM 1583 C C . GLU A 1 207 ? 8.992 -14.016 -19.203 1 97.44 207 GLU A C 1
ATOM 1585 O O . GLU A 1 207 ? 10.023 -14.109 -19.859 1 97.44 207 GLU A O 1
ATOM 1590 N N . LEU A 1 208 ? 8.625 -14.961 -18.375 1 98.06 208 LEU A N 1
ATOM 1591 C CA . LEU A 1 208 ? 9.492 -16.094 -18.078 1 98.06 208 LEU A CA 1
ATOM 1592 C C . LEU A 1 208 ? 9.102 -17.312 -18.906 1 98.06 208 LEU A C 1
ATOM 1594 O O . LEU A 1 208 ? 8.891 -18.406 -18.359 1 98.06 208 LEU A O 1
ATOM 1598 N N . ARG A 1 209 ? 8.961 -17.156 -20.203 1 98 209 ARG A N 1
ATOM 1599 C CA . ARG A 1 209 ? 8.703 -18.266 -21.125 1 98 209 ARG A CA 1
ATOM 1600 C C . ARG A 1 209 ? 10.008 -18.875 -21.625 1 98 209 ARG A C 1
ATOM 1602 O O . ARG A 1 209 ? 10.891 -18.172 -22.109 1 98 209 ARG A O 1
ATOM 1609 N N . TYR A 1 210 ? 10.109 -20.203 -21.5 1 97.19 210 TYR A N 1
ATOM 1610 C CA . TYR A 1 210 ? 11.328 -20.906 -21.875 1 97.19 210 TYR A CA 1
ATOM 1611 C C . TYR A 1 210 ? 11.156 -21.594 -23.234 1 97.19 210 TYR A C 1
ATOM 1613 O O . TYR A 1 210 ? 12.141 -21.844 -23.938 1 97.19 210 TYR A O 1
ATOM 1621 N N . GLU A 1 211 ? 9.898 -21.984 -23.391 1 95.69 211 GLU A N 1
ATOM 1622 C CA . GLU A 1 211 ? 9.555 -22.719 -24.594 1 95.69 211 GLU A CA 1
ATOM 1623 C C . GLU A 1 211 ? 8.266 -22.203 -25.219 1 95.69 211 GLU A C 1
ATOM 1625 O O . GLU A 1 211 ? 7.438 -21.594 -24.516 1 95.69 211 GLU A O 1
ATOM 1630 N N . GLY A 1 212 ? 8.195 -22.484 -26.484 1 95.06 212 GLY A N 1
ATOM 1631 C CA . GLY A 1 212 ? 6.961 -22.125 -27.172 1 95.06 212 GLY A CA 1
ATOM 1632 C C . GLY A 1 212 ? 6.887 -20.656 -27.531 1 95.06 212 GLY A C 1
ATOM 1633 O O . GLY A 1 212 ? 7.883 -19.938 -27.438 1 95.06 212 GLY A O 1
ATOM 1634 N N . GLU A 1 213 ? 5.727 -20.25 -28 1 95.69 213 GLU A N 1
ATOM 1635 C CA . GLU A 1 213 ? 5.504 -18.891 -28.438 1 95.69 213 GLU A CA 1
ATOM 1636 C C . GLU A 1 213 ? 4.605 -18.125 -27.469 1 95.69 213 GLU A C 1
ATOM 1638 O O . GLU A 1 213 ? 3.781 -18.734 -26.781 1 95.69 213 GLU A O 1
ATOM 1643 N N . ARG A 1 214 ? 4.844 -16.859 -27.531 1 95.88 214 ARG A N 1
ATOM 1644 C CA . ARG A 1 214 ? 4.008 -16 -26.688 1 95.88 214 ARG A CA 1
ATOM 1645 C C . ARG A 1 214 ? 2.543 -16.094 -27.109 1 95.88 214 ARG A C 1
ATOM 1647 O O . ARG A 1 214 ? 2.227 -16.078 -28.297 1 95.88 214 ARG A O 1
ATOM 1654 N N . VAL A 1 215 ? 1.64 -16.312 -26.125 1 96.75 215 VAL A N 1
ATOM 1655 C CA . VAL A 1 215 ? 0.199 -16.297 -26.344 1 96.75 215 VAL A CA 1
ATOM 1656 C C . VAL A 1 215 ? -0.343 -14.883 -26.141 1 96.75 215 VAL A C 1
ATOM 1658 O O . VAL A 1 215 ? 0.064 -14.188 -25.203 1 96.75 215 VAL A O 1
ATOM 1661 N N . PRO A 1 216 ? -1.219 -14.391 -27.016 1 97.12 216 PRO A N 1
ATOM 1662 C CA . PRO A 1 216 ? -1.782 -13.055 -26.812 1 97.12 216 PRO A CA 1
ATOM 1663 C C . PRO A 1 216 ? -2.451 -12.891 -25.453 1 97.12 216 PRO A C 1
ATOM 1665 O O . PRO A 1 216 ? -3.117 -13.812 -24.969 1 97.12 216 PRO A O 1
ATOM 1668 N N . SER A 1 217 ? -2.193 -11.719 -24.875 1 98.44 217 SER A N 1
ATOM 1669 C CA . SER A 1 217 ? -2.838 -11.461 -23.594 1 98.44 217 SER A CA 1
ATOM 1670 C C . SER A 1 217 ? -4.348 -11.305 -23.75 1 98.44 217 SER A C 1
ATOM 1672 O O . SER A 1 217 ? -4.836 -11.047 -24.859 1 98.44 217 SER A O 1
ATOM 1674 N N . PHE A 1 218 ? -5.141 -11.562 -22.672 1 98.75 218 PHE A N 1
ATOM 1675 C CA . PHE A 1 218 ? -6.57 -11.258 -22.672 1 98.75 218 PHE A CA 1
ATOM 1676 C C . PHE A 1 218 ? -6.816 -9.812 -23.078 1 98.75 218 PHE A C 1
ATOM 1678 O O . PHE A 1 218 ? -7.711 -9.531 -23.875 1 98.75 218 PHE A O 1
ATOM 1685 N N . MET A 1 219 ? -6.035 -8.93 -22.531 1 98.75 219 MET A N 1
ATOM 1686 C CA . MET A 1 219 ? -6.23 -7.504 -22.797 1 98.75 219 MET A CA 1
ATOM 1687 C C . MET A 1 219 ? -6.035 -7.195 -24.266 1 98.75 219 MET A C 1
ATOM 1689 O O . MET A 1 219 ? -6.738 -6.348 -24.828 1 98.75 219 MET A O 1
ATOM 1693 N N . SER A 1 220 ? -5.059 -7.824 -24.906 1 98.5 220 SER A N 1
ATOM 1694 C CA . SER A 1 220 ? -4.816 -7.566 -26.328 1 98.5 220 SER A CA 1
ATOM 1695 C C . SER A 1 220 ? -5.988 -8.039 -27.172 1 98.5 220 SER A C 1
ATOM 1697 O O . SER A 1 220 ? -6.234 -7.5 -28.266 1 98.5 220 SER A O 1
ATOM 1699 N N . LEU A 1 221 ? -6.695 -9.047 -26.703 1 98.5 221 LEU A N 1
ATOM 1700 C CA . LEU A 1 221 ? -7.82 -9.617 -27.438 1 98.5 221 LEU A CA 1
ATOM 1701 C C . LEU A 1 221 ? -9.109 -8.875 -27.125 1 98.5 221 LEU A C 1
ATOM 1703 O O . LEU A 1 221 ? -10.109 -9.023 -27.828 1 98.5 221 LEU A O 1
ATOM 1707 N N . ASP A 1 222 ? -9.086 -8.109 -26.094 1 98.19 222 ASP A N 1
ATOM 1708 C CA . ASP A 1 222 ? -10.273 -7.445 -25.562 1 98.19 222 ASP A CA 1
ATOM 1709 C C . ASP A 1 222 ? -10.688 -6.273 -26.453 1 98.19 222 ASP A C 1
ATOM 1711 O O . ASP A 1 222 ? -9.922 -5.32 -26.625 1 98.19 222 ASP A O 1
ATOM 1715 N N . THR A 1 223 ? -11.883 -6.273 -26.906 1 96.75 223 THR A N 1
ATOM 1716 C CA . THR A 1 223 ? -12.375 -5.207 -27.781 1 96.75 223 THR A CA 1
ATOM 1717 C C . THR A 1 223 ? -13.383 -4.328 -27.047 1 96.75 223 THR A C 1
ATOM 1719 O O . THR A 1 223 ? -13.852 -3.328 -27.594 1 96.75 223 THR A O 1
ATOM 1722 N N . LYS A 1 224 ? -13.688 -4.656 -25.844 1 96.69 224 LYS A N 1
ATOM 1723 C CA . LYS A 1 224 ? -14.766 -3.934 -25.172 1 96.69 224 LYS A CA 1
ATOM 1724 C C . LYS A 1 224 ? -14.25 -3.221 -23.922 1 96.69 224 LYS A C 1
ATOM 1726 O O . LYS A 1 224 ? -15 -2.504 -23.25 1 96.69 224 LYS A O 1
ATOM 1731 N N . GLY A 1 225 ? -12.977 -3.373 -23.578 1 96.19 225 GLY A N 1
ATOM 1732 C CA . GLY A 1 225 ? -12.391 -2.68 -22.453 1 96.19 225 GLY A CA 1
ATOM 1733 C C . GLY A 1 225 ? -12.75 -3.312 -21.109 1 96.19 225 GLY A C 1
ATOM 1734 O O . GLY A 1 225 ? -12.867 -2.617 -20.109 1 96.19 225 GLY A O 1
ATOM 1735 N N . GLN A 1 226 ? -12.914 -4.711 -21.094 1 97.56 226 GLN A N 1
ATOM 1736 C CA . GLN A 1 226 ? -13.375 -5.379 -19.891 1 97.56 226 GLN A CA 1
ATOM 1737 C C . GLN A 1 226 ? -12.227 -6.066 -19.156 1 97.56 226 GLN A C 1
ATOM 1739 O O . GLN A 1 226 ? -12.414 -6.637 -18.078 1 97.56 226 GLN A O 1
ATOM 1744 N N . VAL A 1 227 ? -11 -5.945 -19.703 1 98.75 227 VAL A N 1
ATOM 1745 C CA . VAL A 1 227 ? -9.859 -6.629 -19.094 1 98.75 227 VAL A CA 1
ATOM 1746 C C . VAL A 1 227 ? -9.016 -5.625 -18.312 1 98.75 227 VAL A C 1
ATOM 1748 O O . VAL A 1 227 ? -8.703 -4.543 -18.812 1 98.75 227 VAL A O 1
ATOM 1751 N N . ILE A 1 228 ? -8.711 -5.93 -17.078 1 98.75 228 ILE A N 1
ATOM 1752 C CA . ILE A 1 228 ? -7.699 -5.262 -16.266 1 98.75 228 ILE A CA 1
ATOM 1753 C C . ILE A 1 228 ? -6.457 -6.145 -16.156 1 98.75 228 ILE A C 1
ATOM 1755 O O . ILE A 1 228 ? -6.535 -7.277 -15.672 1 98.75 228 ILE A O 1
ATOM 1759 N N . HIS A 1 229 ? -5.422 -5.621 -16.656 1 98.88 229 HIS A N 1
ATOM 1760 C CA . HIS A 1 229 ? -4.168 -6.363 -16.672 1 98.88 229 HIS A CA 1
ATOM 1761 C C . HIS A 1 229 ? -3.271 -5.965 -15.5 1 98.88 229 HIS A C 1
ATOM 1763 O O . HIS A 1 229 ? -3.082 -4.773 -15.234 1 98.88 229 HIS A O 1
ATOM 1769 N N . LEU A 1 230 ? -2.771 -6.945 -14.797 1 98.81 230 LEU A N 1
ATOM 1770 C CA . LEU A 1 230 ? -1.8 -6.723 -13.734 1 98.81 230 LEU A CA 1
ATOM 1771 C C . LEU A 1 230 ? -0.415 -7.203 -14.148 1 98.81 230 LEU A C 1
ATOM 1773 O O . LEU A 1 230 ? -0.249 -8.359 -14.555 1 98.81 230 LEU A O 1
ATOM 1777 N N . GLY A 1 231 ? 0.559 -6.301 -14.062 1 98.44 231 GLY A N 1
ATOM 1778 C CA . GLY A 1 231 ? 1.956 -6.625 -14.305 1 98.44 231 GLY A CA 1
ATOM 1779 C C . GLY A 1 231 ? 2.852 -6.324 -13.117 1 98.44 231 GLY A C 1
ATOM 1780 O O . GLY A 1 231 ? 2.436 -5.648 -12.18 1 98.44 231 GLY A O 1
ATOM 1781 N N . SER A 1 232 ? 4.07 -6.863 -13.133 1 97.56 232 SER A N 1
ATOM 1782 C CA . SER A 1 232 ? 4.98 -6.707 -12 1 97.56 232 SER A CA 1
ATOM 1783 C C . SER A 1 232 ? 6.438 -6.832 -12.445 1 97.56 232 SER A C 1
ATOM 1785 O O . SER A 1 232 ? 6.75 -7.609 -13.344 1 97.56 232 SER A O 1
ATOM 1787 N N . PHE A 1 233 ? 7.289 -6.141 -11.797 1 98.56 233 PHE A N 1
ATOM 1788 C CA . PHE A 1 233 ? 8.727 -6.301 -12.008 1 98.56 233 PHE A CA 1
ATOM 1789 C C . PHE A 1 233 ? 9.32 -7.254 -10.977 1 98.56 233 PHE A C 1
ATOM 1791 O O . PHE A 1 233 ? 10.523 -7.508 -10.984 1 98.56 233 PHE A O 1
ATOM 1798 N N . SER A 1 234 ? 8.508 -7.82 -10.133 1 97.81 234 SER A N 1
ATOM 1799 C CA . SER A 1 234 ? 8.977 -8.617 -9 1 97.81 234 SER A CA 1
ATOM 1800 C C . SER A 1 234 ? 9.727 -9.859 -9.461 1 97.81 234 SER A C 1
ATOM 1802 O O . SER A 1 234 ? 10.719 -10.258 -8.852 1 97.81 234 SER A O 1
ATOM 1804 N N . LYS A 1 235 ? 9.219 -10.484 -10.562 1 97.81 235 LYS A N 1
ATOM 1805 C CA . LYS A 1 235 ? 9.75 -11.789 -10.953 1 97.81 235 LYS A CA 1
ATOM 1806 C C . LYS A 1 235 ? 10.859 -11.633 -12 1 97.81 235 LYS A C 1
ATOM 1808 O O . LYS A 1 235 ? 11.57 -12.594 -12.297 1 97.81 235 LYS A O 1
ATOM 1813 N N . ILE A 1 236 ? 11.023 -10.398 -12.453 1 96.94 236 ILE A N 1
ATOM 1814 C CA . ILE A 1 236 ? 11.984 -10.258 -13.547 1 96.94 236 ILE A CA 1
ATOM 1815 C C . ILE A 1 236 ? 13.094 -9.289 -13.133 1 96.94 236 ILE A C 1
ATOM 1817 O O . ILE A 1 236 ? 14.172 -9.281 -13.742 1 96.94 236 ILE A O 1
ATOM 1821 N N . LEU A 1 237 ? 12.859 -8.422 -12.148 1 98 237 LEU A N 1
ATOM 1822 C CA . LEU A 1 237 ? 13.891 -7.516 -11.656 1 98 237 LEU A CA 1
ATOM 1823 C C . LEU A 1 237 ? 14.141 -7.73 -10.164 1 98 237 LEU A C 1
ATOM 1825 O O . LEU A 1 237 ? 15.195 -8.227 -9.773 1 98 237 LEU A O 1
ATOM 1829 N N . SER A 1 238 ? 13.125 -7.367 -9.336 1 97.69 238 SER A N 1
ATOM 1830 C CA . SER A 1 238 ? 13.305 -7.422 -7.887 1 97.69 238 SER A CA 1
ATOM 1831 C C . SER A 1 238 ? 11.961 -7.355 -7.168 1 97.69 238 SER A C 1
ATOM 1833 O O . SER A 1 238 ? 11.219 -6.379 -7.309 1 97.69 238 SER A O 1
ATOM 1835 N N . PRO A 1 239 ? 11.68 -8.43 -6.426 1 97.25 239 PRO A N 1
ATOM 1836 C CA . PRO A 1 239 ? 10.461 -8.336 -5.617 1 97.25 239 PRO A CA 1
ATOM 1837 C C . PRO A 1 239 ? 10.586 -7.309 -4.488 1 97.25 239 PRO A C 1
ATOM 1839 O O . PRO A 1 239 ? 9.578 -6.758 -4.039 1 97.25 239 PRO A O 1
ATOM 1842 N N . GLY A 1 240 ? 11.797 -6.961 -4.07 1 97.44 240 GLY A N 1
ATOM 1843 C CA . GLY A 1 240 ? 12.016 -6.055 -2.957 1 97.44 240 GLY A CA 1
ATOM 1844 C C . GLY A 1 240 ? 11.727 -4.605 -3.303 1 97.44 240 GLY A C 1
ATOM 1845 O O . GLY A 1 240 ? 11.539 -3.773 -2.412 1 97.44 240 GLY A O 1
ATOM 1846 N N . LEU A 1 241 ? 11.695 -4.266 -4.598 1 98.44 241 LEU A N 1
ATOM 1847 C CA . LEU A 1 241 ? 11.406 -2.9 -5.035 1 98.44 241 LEU A CA 1
ATOM 1848 C C . LEU A 1 241 ? 9.906 -2.635 -5.047 1 98.44 241 LEU A C 1
ATOM 1850 O O . LEU A 1 241 ? 9.477 -1.479 -5.086 1 98.44 241 LEU A O 1
ATOM 1854 N N . ARG A 1 242 ? 9.109 -3.662 -5.082 1 98.5 242 ARG A N 1
ATOM 1855 C CA . ARG A 1 242 ? 7.652 -3.594 -4.992 1 98.5 242 ARG A CA 1
ATOM 1856 C C . ARG A 1 242 ? 7.082 -2.676 -6.066 1 98.5 242 ARG A C 1
ATOM 1858 O O . ARG A 1 242 ? 6.238 -1.825 -5.781 1 98.5 242 ARG A O 1
ATOM 1865 N N . VAL A 1 243 ? 7.504 -2.854 -7.312 1 98.81 243 VAL A N 1
ATOM 1866 C CA . VAL A 1 243 ? 6.961 -2.053 -8.406 1 98.81 243 VAL A CA 1
ATOM 1867 C C . VAL A 1 243 ? 6.137 -2.941 -9.336 1 98.81 243 VAL A C 1
ATOM 1869 O O . VAL A 1 243 ? 6.66 -3.891 -9.922 1 98.81 243 VAL A O 1
ATOM 1872 N N . GLY A 1 244 ? 4.879 -2.766 -9.375 1 98.69 244 GLY A N 1
ATOM 1873 C CA . GLY A 1 244 ? 3.938 -3.365 -10.305 1 98.69 244 GLY A CA 1
ATOM 1874 C C . GLY A 1 244 ? 3.031 -2.35 -10.977 1 98.69 244 GLY A C 1
ATOM 1875 O O . GLY A 1 244 ? 3.234 -1.142 -10.836 1 98.69 244 GLY A O 1
ATOM 1876 N N . TRP A 1 245 ? 2.062 -2.844 -11.773 1 98.94 245 TRP A N 1
ATOM 1877 C CA . TRP A 1 245 ? 1.168 -1.89 -12.422 1 98.94 245 TRP A CA 1
ATOM 1878 C C . TRP A 1 245 ? -0.163 -2.545 -12.781 1 98.94 245 TRP A C 1
ATOM 1880 O O . TRP A 1 245 ? -0.273 -3.771 -12.789 1 98.94 245 TRP A O 1
ATOM 1890 N N . MET A 1 246 ? -1.119 -1.729 -12.953 1 98.88 246 MET A N 1
ATOM 1891 C CA . MET A 1 246 ? -2.402 -2.051 -13.57 1 98.88 246 MET A CA 1
ATOM 1892 C C . MET A 1 246 ? -2.557 -1.342 -14.906 1 98.88 246 MET A C 1
ATOM 1894 O O . MET A 1 246 ? -2.193 -0.172 -15.039 1 98.88 246 MET A O 1
ATOM 1898 N N . ALA A 1 247 ? -2.938 -2.045 -15.875 1 98.88 247 ALA A N 1
ATOM 1899 C CA . ALA A 1 247 ? -3.367 -1.476 -17.141 1 98.88 247 ALA A CA 1
ATOM 1900 C C . ALA A 1 247 ? -4.867 -1.673 -17.359 1 98.88 247 ALA A C 1
ATOM 1902 O O . ALA A 1 247 ? -5.379 -2.785 -17.219 1 98.88 247 ALA A O 1
ATOM 1903 N N . ALA A 1 248 ? -5.598 -0.686 -17.656 1 98.69 248 ALA A N 1
ATOM 1904 C CA . ALA A 1 248 ? -7.043 -0.679 -17.875 1 98.69 248 ALA A CA 1
ATOM 1905 C C . ALA A 1 248 ? -7.477 0.556 -18.656 1 98.69 248 ALA A C 1
ATOM 1907 O O . ALA A 1 248 ? -6.637 1.346 -19.094 1 98.69 248 ALA A O 1
ATOM 1908 N N . SER A 1 249 ? -8.812 0.617 -18.938 1 97.81 249 SER A N 1
ATOM 1909 C CA . SER A 1 249 ? -9.32 1.831 -19.578 1 97.81 249 SER A CA 1
ATOM 1910 C C . SER A 1 249 ? -9.039 3.061 -18.719 1 97.81 249 SER A C 1
ATOM 1912 O O . SER A 1 249 ? -8.938 2.959 -17.5 1 97.81 249 SER A O 1
ATOM 1914 N N . SER A 1 250 ? -8.875 4.242 -19.375 1 97.38 250 SER A N 1
ATOM 1915 C CA . SER A 1 250 ? -8.586 5.477 -18.641 1 97.38 250 SER A CA 1
ATOM 1916 C C . SER A 1 250 ? -9.656 5.777 -17.609 1 97.38 250 SER A C 1
ATOM 1918 O O . SER A 1 250 ? -9.352 6.309 -16.531 1 97.38 250 SER A O 1
ATOM 1920 N N . ASP A 1 251 ? -10.852 5.441 -17.891 1 96.44 251 ASP A N 1
ATOM 1921 C CA . ASP A 1 251 ? -11.953 5.66 -16.953 1 96.44 251 ASP A CA 1
ATOM 1922 C C . ASP A 1 251 ? -11.766 4.828 -15.688 1 96.44 251 ASP A C 1
ATOM 1924 O O . ASP A 1 251 ? -11.961 5.324 -14.578 1 96.44 251 ASP A O 1
ATOM 1928 N N . LEU A 1 252 ? -11.383 3.578 -15.844 1 97.81 252 LEU A N 1
ATOM 1929 C CA . LEU A 1 252 ? -11.148 2.711 -14.695 1 97.81 252 LEU A CA 1
ATOM 1930 C C . LEU A 1 252 ? -9.93 3.174 -13.906 1 97.81 252 LEU A C 1
ATOM 1932 O O . LEU A 1 252 ? -9.93 3.139 -12.672 1 97.81 252 LEU A O 1
ATOM 1936 N N . ILE A 1 253 ? -8.914 3.633 -14.641 1 98.44 253 ILE A N 1
ATOM 1937 C CA . ILE A 1 253 ? -7.688 4.09 -14 1 98.44 253 ILE A CA 1
ATOM 1938 C C . ILE A 1 253 ? -7.992 5.301 -13.117 1 98.44 253 ILE A C 1
ATOM 1940 O O . ILE A 1 253 ? -7.457 5.422 -12.008 1 98.44 253 ILE A O 1
ATOM 1944 N N . ASN A 1 254 ? -8.867 6.184 -13.547 1 96.38 254 ASN A N 1
ATOM 1945 C CA . ASN A 1 254 ? -9.242 7.355 -12.766 1 96.38 254 ASN A CA 1
ATOM 1946 C C . ASN A 1 254 ? -9.922 6.957 -11.461 1 96.38 254 ASN A C 1
ATOM 1948 O O . ASN A 1 254 ? -9.672 7.562 -10.414 1 96.38 254 ASN A O 1
ATOM 1952 N N . LYS A 1 255 ? -10.758 5.957 -11.508 1 97.25 255 LYS A N 1
ATOM 1953 C CA . LYS A 1 255 ? -11.422 5.461 -10.305 1 97.25 255 LYS A CA 1
ATOM 1954 C C . LYS A 1 255 ? -10.43 4.742 -9.391 1 97.25 255 LYS A C 1
ATOM 1956 O O . LYS A 1 255 ? -10.516 4.855 -8.164 1 97.25 255 LYS A O 1
ATOM 1961 N N . LEU A 1 256 ? -9.547 4.008 -10.047 1 98.44 256 LEU A N 1
ATOM 1962 C CA . LEU A 1 256 ? -8.523 3.289 -9.297 1 98.44 256 LEU A CA 1
ATOM 1963 C C . LEU A 1 256 ? -7.59 4.262 -8.578 1 98.44 256 LEU A C 1
ATOM 1965 O O . LEU A 1 256 ? -7.105 3.973 -7.484 1 98.44 256 LEU A O 1
ATOM 1969 N N . GLU A 1 257 ? -7.328 5.355 -9.203 1 97.38 257 GLU A N 1
ATOM 1970 C CA . GLU A 1 257 ? -6.48 6.375 -8.594 1 97.38 257 GLU A CA 1
ATOM 1971 C C . GLU A 1 257 ? -7.062 6.859 -7.273 1 97.38 257 GLU A C 1
ATOM 1973 O O . GLU A 1 257 ? -6.332 7.047 -6.297 1 97.38 257 GLU A O 1
ATOM 1978 N N . MET A 1 258 ? -8.359 7.09 -7.23 1 96.31 258 MET A N 1
ATOM 1979 C CA . MET A 1 258 ? -9.016 7.551 -6.012 1 96.31 258 MET A CA 1
ATOM 1980 C C . MET A 1 258 ? -8.914 6.504 -4.91 1 96.31 258 MET A C 1
ATOM 1982 O O . MET A 1 258 ? -8.672 6.84 -3.748 1 96.31 258 MET A O 1
ATOM 1986 N N . LEU A 1 259 ? -9.078 5.246 -5.277 1 98.06 259 LEU A N 1
ATOM 1987 C CA . LEU A 1 259 ? -8.945 4.16 -4.316 1 98.06 259 LEU A CA 1
ATOM 1988 C C . LEU A 1 259 ? -7.516 4.07 -3.787 1 98.06 259 LEU A C 1
ATOM 1990 O O . LEU A 1 259 ? -7.305 3.918 -2.582 1 98.06 259 LEU A O 1
ATOM 1994 N N . LYS A 1 260 ? -6.582 4.25 -4.711 1 98.19 260 LYS A N 1
ATOM 1995 C CA . LYS A 1 260 ? -5.18 4.133 -4.316 1 98.19 260 LYS A CA 1
ATOM 1996 C C . LYS A 1 260 ? -4.754 5.309 -3.447 1 98.19 260 LYS A C 1
ATOM 1998 O O . LYS A 1 260 ? -3.951 5.148 -2.525 1 98.19 260 LYS A O 1
ATOM 2003 N N . TYR A 1 261 ? -5.27 6.445 -3.775 1 96.44 261 TYR A N 1
ATOM 2004 C CA . TYR A 1 261 ? -4.98 7.617 -2.955 1 96.44 261 TYR A CA 1
ATOM 2005 C C . TYR A 1 261 ? -5.312 7.352 -1.491 1 96.44 261 TYR A C 1
ATOM 2007 O O . TYR A 1 261 ? -4.512 7.656 -0.604 1 96.44 261 TYR A O 1
ATOM 2015 N N . GLY A 1 262 ? -6.441 6.773 -1.272 1 96.19 262 GLY A N 1
ATOM 2016 C CA . GLY A 1 262 ? -6.84 6.441 0.087 1 96.19 262 GLY A CA 1
ATOM 2017 C C . GLY A 1 262 ? -6.031 5.305 0.684 1 96.19 262 GLY A C 1
ATOM 2018 O O . GLY A 1 262 ? -5.723 5.316 1.877 1 96.19 262 GLY A O 1
ATOM 2019 N N . ALA A 1 263 ? -5.594 4.391 -0.148 1 97.94 263 ALA A N 1
ATOM 2020 C CA . ALA A 1 263 ? -4.965 3.16 0.323 1 97.94 263 ALA A CA 1
ATOM 2021 C C . ALA A 1 263 ? -3.553 3.428 0.84 1 97.94 263 ALA A C 1
ATOM 2023 O O . ALA A 1 263 ? -3.174 2.939 1.907 1 97.94 263 ALA A O 1
ATOM 2024 N N . ASP A 1 264 ? -2.797 4.215 -0.017 1 97.81 264 ASP A N 1
ATOM 2025 C CA . ASP A 1 264 ? -1.418 4.41 0.419 1 97.81 264 ASP A CA 1
ATOM 2026 C C . ASP A 1 264 ? -0.838 5.703 -0.152 1 97.81 264 ASP A C 1
ATOM 2028 O O . ASP A 1 264 ? 0.367 5.945 -0.057 1 97.81 264 ASP A O 1
ATOM 2032 N N . LEU A 1 265 ? -1.664 6.539 -0.738 1 96.06 265 LEU A N 1
ATOM 2033 C CA . LEU A 1 265 ? -1.291 7.82 -1.324 1 96.06 265 LEU A CA 1
ATOM 2034 C C . LEU A 1 265 ? -0.502 7.621 -2.613 1 96.06 265 LEU A C 1
ATOM 2036 O O . LEU A 1 265 ? -0.883 8.141 -3.668 1 96.06 265 LEU A O 1
ATOM 2040 N N . GLN A 1 266 ? 0.554 6.859 -2.551 1 97.5 266 GLN A N 1
ATOM 2041 C CA . GLN A 1 266 ? 1.421 6.645 -3.705 1 97.5 266 GLN A CA 1
ATOM 2042 C C . GLN A 1 266 ? 2.395 5.496 -3.453 1 97.5 266 GLN A C 1
ATOM 2044 O O . GLN A 1 266 ? 2.631 5.117 -2.305 1 97.5 266 GLN A O 1
ATOM 2049 N N . SER A 1 267 ? 2.941 4.969 -4.543 1 98.25 267 SER A N 1
ATOM 2050 C CA . SER A 1 267 ? 4.078 4.059 -4.473 1 98.25 267 SER A CA 1
ATOM 2051 C C . SER A 1 267 ? 5.379 4.816 -4.227 1 98.25 267 SER A C 1
ATOM 2053 O O . SER A 1 267 ? 5.441 6.031 -4.418 1 98.25 267 SER A O 1
ATOM 2055 N N . VAL A 1 268 ? 6.406 4.086 -3.781 1 98.62 268 VAL A N 1
ATOM 2056 C CA . VAL A 1 268 ? 7.699 4.676 -3.441 1 98.62 268 VAL A CA 1
ATOM 2057 C C . VAL A 1 268 ? 8.312 5.324 -4.68 1 98.62 268 VAL A C 1
ATOM 2059 O O . VAL A 1 268 ? 8.523 4.66 -5.695 1 98.62 268 VAL A O 1
ATOM 2062 N N . GLU A 1 269 ? 8.617 6.621 -4.559 1 98.44 269 GLU A N 1
ATOM 2063 C CA . GLU A 1 269 ? 9.164 7.363 -5.688 1 98.44 269 GLU A CA 1
ATOM 2064 C C . GLU A 1 269 ? 10.547 6.852 -6.066 1 98.44 269 GLU A C 1
ATOM 2066 O O . GLU A 1 269 ? 10.844 6.66 -7.25 1 98.44 269 GLU A O 1
ATOM 2071 N N . LEU A 1 270 ? 11.398 6.613 -5.109 1 98.69 270 LEU A N 1
ATOM 2072 C CA . LEU A 1 270 ? 12.766 6.164 -5.352 1 98.69 270 LEU A CA 1
ATOM 2073 C C . LEU A 1 270 ? 12.781 4.875 -6.164 1 98.69 270 LEU A C 1
ATOM 2075 O O . LEU A 1 270 ? 13.531 4.754 -7.137 1 98.69 270 LEU A O 1
ATOM 2079 N N . THR A 1 271 ? 11.969 3.9 -5.801 1 98.81 271 THR A N 1
ATOM 2080 C CA . THR A 1 271 ? 12.008 2.611 -6.488 1 98.81 271 THR A CA 1
ATOM 2081 C C . THR A 1 271 ? 11.445 2.734 -7.898 1 98.81 271 THR A C 1
ATOM 2083 O O . THR A 1 271 ? 11.898 2.043 -8.812 1 98.81 271 THR A O 1
ATOM 2086 N N . GLN A 1 272 ? 10.453 3.602 -8.094 1 98.88 272 GLN A N 1
ATOM 2087 C CA . GLN A 1 272 ? 9.969 3.869 -9.445 1 98.88 272 GLN A CA 1
ATOM 2088 C C . GLN A 1 272 ? 11.07 4.453 -10.32 1 98.88 272 GLN A C 1
ATOM 2090 O O . GLN A 1 272 ? 11.211 4.074 -11.484 1 98.88 272 GLN A O 1
ATOM 2095 N N . MET A 1 273 ? 11.82 5.359 -9.75 1 98.88 273 MET A N 1
ATOM 2096 C CA . MET A 1 273 ? 12.922 5.98 -10.484 1 98.88 273 MET A CA 1
ATOM 2097 C C . MET A 1 273 ? 14.016 4.961 -10.789 1 98.88 273 MET A C 1
ATOM 2099 O O . MET A 1 273 ? 14.625 5.004 -11.852 1 98.88 273 MET A O 1
ATOM 2103 N N . ILE A 1 274 ? 14.266 4.055 -9.859 1 98.88 274 ILE A N 1
ATOM 2104 C CA . ILE A 1 274 ? 15.266 3.01 -10.07 1 98.88 274 ILE A CA 1
ATOM 2105 C C . ILE A 1 274 ? 14.859 2.139 -11.258 1 98.88 274 ILE A C 1
ATOM 2107 O O . ILE A 1 274 ? 15.664 1.902 -12.156 1 98.88 274 ILE A O 1
ATOM 2111 N N . VAL A 1 275 ? 13.617 1.68 -11.289 1 98.88 275 VAL A N 1
ATOM 2112 C CA . VAL A 1 275 ? 13.141 0.838 -12.383 1 98.88 275 VAL A CA 1
ATOM 2113 C C . VAL A 1 275 ? 13.188 1.62 -13.695 1 98.88 275 VAL A C 1
ATOM 2115 O O . VAL A 1 275 ? 13.617 1.095 -14.727 1 98.88 275 VAL A O 1
ATOM 2118 N N . THR A 1 276 ? 12.75 2.914 -13.648 1 98.81 276 THR A N 1
ATOM 2119 C CA . THR A 1 276 ? 12.773 3.771 -14.828 1 98.81 276 THR A CA 1
ATOM 2120 C C . THR A 1 276 ? 14.195 3.9 -15.375 1 98.81 276 THR A C 1
ATOM 2122 O O . THR A 1 276 ? 14.414 3.766 -16.578 1 98.81 276 THR A O 1
ATOM 2125 N N . ASP A 1 277 ? 15.094 4.195 -14.477 1 98.88 277 ASP A N 1
ATOM 2126 C CA . ASP A 1 277 ? 16.5 4.363 -14.867 1 98.88 277 ASP A CA 1
ATOM 2127 C C . ASP A 1 277 ? 17.078 3.059 -15.406 1 98.88 277 ASP A C 1
ATOM 2129 O O . ASP A 1 277 ? 17.766 3.057 -16.422 1 98.88 277 ASP A O 1
ATOM 2133 N N . PHE A 1 278 ? 16.828 1.921 -14.773 1 98.81 278 PHE A N 1
ATOM 2134 C CA . PHE A 1 278 ? 17.281 0.616 -15.242 1 98.81 278 PHE A CA 1
ATOM 2135 C C . PHE A 1 278 ? 16.828 0.365 -16.672 1 98.81 278 PHE A C 1
ATOM 2137 O O . PHE A 1 278 ? 17.625 -0.01 -17.531 1 98.81 278 PHE A O 1
ATOM 2144 N N . LEU A 1 279 ? 15.523 0.628 -16.953 1 98.69 279 LEU A N 1
ATOM 2145 C CA . LEU A 1 279 ? 14.938 0.367 -18.266 1 98.69 279 LEU A CA 1
ATOM 2146 C C . LEU A 1 279 ? 15.531 1.3 -19.312 1 98.69 279 LEU A C 1
ATOM 2148 O O . LEU A 1 279 ? 15.531 0.975 -20.5 1 98.69 279 LEU A O 1
ATOM 2152 N N . THR A 1 280 ? 15.961 2.459 -18.875 1 98.56 280 THR A N 1
ATOM 2153 C CA . THR A 1 280 ? 16.547 3.445 -19.781 1 98.56 280 THR A CA 1
ATOM 2154 C C . THR A 1 280 ? 17.969 3.059 -20.156 1 98.56 280 THR A C 1
ATOM 2156 O O . THR A 1 280 ? 18.375 3.242 -21.297 1 98.56 280 THR A O 1
ATOM 2159 N N . HIS A 1 281 ? 18.734 2.461 -19.234 1 98.38 281 HIS A N 1
ATOM 2160 C CA . HIS A 1 281 ? 20.188 2.355 -19.422 1 98.38 281 HIS A CA 1
ATOM 2161 C C . HIS A 1 281 ? 20.609 0.901 -19.594 1 98.38 281 HIS A C 1
ATOM 2163 O O . HIS A 1 281 ? 21.781 0.62 -19.844 1 98.38 281 HIS A O 1
ATOM 2169 N N . ASN A 1 282 ? 19.688 -0.021 -19.438 1 98.44 282 ASN A N 1
ATOM 2170 C CA . ASN A 1 282 ? 20 -1.439 -19.578 1 98.44 282 ASN A CA 1
ATOM 2171 C C . ASN A 1 282 ? 19.047 -2.131 -20.547 1 98.44 282 ASN A C 1
ATOM 2173 O O . ASN A 1 282 ? 17.953 -1.628 -20.797 1 98.44 282 ASN A O 1
ATOM 2177 N N . ASP A 1 283 ? 19.469 -3.215 -21.094 1 98 283 ASP A N 1
ATOM 2178 C CA . ASP A 1 283 ? 18.656 -4.035 -21.984 1 98 283 ASP A CA 1
ATOM 2179 C C . ASP A 1 283 ? 17.859 -5.082 -21.203 1 98 283 ASP A C 1
ATOM 2181 O O . ASP A 1 283 ? 18.422 -6.098 -20.781 1 98 283 ASP A O 1
ATOM 2185 N N . LEU A 1 284 ? 16.625 -4.848 -21.094 1 98.25 284 LEU A N 1
ATOM 2186 C CA . LEU A 1 284 ? 15.75 -5.754 -20.344 1 98.25 284 LEU A CA 1
ATOM 2187 C C . LEU A 1 284 ? 15.781 -7.156 -20.938 1 98.25 284 LEU A C 1
ATOM 2189 O O . LEU A 1 284 ? 15.797 -8.148 -20.203 1 98.25 284 LEU A O 1
ATOM 2193 N N . ASP A 1 285 ? 15.766 -7.262 -22.234 1 98.06 285 ASP A N 1
ATOM 2194 C CA . ASP A 1 285 ? 15.75 -8.555 -22.906 1 98.06 285 ASP A CA 1
ATOM 2195 C C . ASP A 1 285 ? 17.031 -9.344 -22.594 1 98.06 285 ASP A C 1
ATOM 2197 O O . ASP A 1 285 ? 16.984 -10.57 -22.438 1 98.06 285 ASP A O 1
ATOM 2201 N N . GLU A 1 286 ? 18.094 -8.641 -22.594 1 98.44 286 GLU A N 1
ATOM 2202 C CA . GLU A 1 286 ? 19.344 -9.305 -22.234 1 98.44 286 GLU A CA 1
ATOM 2203 C C . GLU A 1 286 ? 19.266 -9.891 -20.828 1 98.44 286 GLU A C 1
ATOM 2205 O O . GLU A 1 286 ? 19.703 -11.016 -20.578 1 98.44 286 GLU A O 1
ATOM 2210 N N . HIS A 1 287 ? 18.766 -9.141 -19.938 1 98.5 287 HIS A N 1
ATOM 2211 C CA . HIS A 1 287 ? 18.578 -9.617 -18.578 1 98.5 287 HIS A CA 1
ATOM 2212 C C . HIS A 1 287 ? 17.609 -10.797 -18.516 1 98.5 287 HIS A C 1
ATOM 2214 O O . HIS A 1 287 ? 17.891 -11.805 -17.859 1 98.5 287 HIS A O 1
ATOM 2220 N N . LEU A 1 288 ? 16.5 -10.68 -19.203 1 98.38 288 LEU A N 1
ATOM 2221 C CA . LEU A 1 288 ? 15.5 -11.75 -19.234 1 98.38 288 LEU A CA 1
ATOM 2222 C C . LEU A 1 288 ? 16.094 -13.031 -19.797 1 98.38 288 LEU A C 1
ATOM 2224 O O . LEU A 1 288 ? 15.82 -14.125 -19.281 1 98.38 288 LEU A O 1
ATOM 2228 N N . ASP A 1 289 ? 16.859 -12.891 -20.844 1 98.25 289 ASP A N 1
ATOM 2229 C CA . ASP A 1 289 ? 17.484 -14.062 -21.438 1 98.25 289 ASP A CA 1
ATOM 2230 C C . ASP A 1 289 ? 18.375 -14.789 -20.438 1 98.25 289 ASP A C 1
ATOM 2232 O O . ASP A 1 289 ? 18.391 -16.016 -20.391 1 98.25 289 ASP A O 1
ATOM 2236 N N . LYS A 1 290 ? 19.031 -14.016 -19.656 1 97.75 290 LYS A N 1
ATOM 2237 C CA . LYS A 1 290 ? 19.906 -14.594 -18.641 1 97.75 290 LYS A CA 1
ATOM 2238 C C . LYS A 1 290 ? 19.109 -15.375 -17.609 1 97.75 290 LYS A C 1
ATOM 2240 O O . LYS A 1 290 ? 19.438 -16.516 -17.281 1 97.75 290 LYS A O 1
ATOM 2245 N N . ILE A 1 291 ? 18.109 -14.805 -17.094 1 97.88 291 ILE A N 1
ATOM 2246 C CA . ILE A 1 291 ? 17.375 -15.477 -16.016 1 97.88 291 ILE A CA 1
ATOM 2247 C C . ILE A 1 291 ? 16.562 -16.625 -16.594 1 97.88 291 ILE A C 1
ATOM 2249 O O . ILE A 1 291 ? 16.422 -17.688 -15.961 1 97.88 291 ILE A O 1
ATOM 2253 N N . LYS A 1 292 ? 16.031 -16.453 -17.812 1 98.19 292 LYS A N 1
ATOM 2254 C CA . LYS A 1 292 ? 15.281 -17.531 -18.469 1 98.19 292 LYS A CA 1
ATOM 2255 C C . LYS A 1 292 ? 16.156 -18.766 -18.688 1 98.19 292 LYS A C 1
ATOM 2257 O O . LYS A 1 292 ? 15.719 -19.891 -18.516 1 98.19 292 LYS A O 1
ATOM 2262 N N . ALA A 1 293 ? 17.344 -18.547 -19.094 1 98.25 293 ALA A N 1
ATOM 2263 C CA . ALA A 1 293 ? 18.266 -19.656 -19.312 1 98.25 293 ALA A CA 1
ATOM 2264 C C . ALA A 1 293 ? 18.5 -20.453 -18.047 1 98.25 293 ALA A C 1
ATOM 2266 O O . ALA A 1 293 ? 18.516 -21.688 -18.062 1 98.25 293 ALA A O 1
ATOM 2267 N N . VAL A 1 294 ? 18.672 -19.766 -16.938 1 98.19 294 VAL A N 1
ATOM 2268 C CA . VAL A 1 294 ? 18.922 -20.422 -15.664 1 98.19 294 VAL A CA 1
ATOM 2269 C C . VAL A 1 294 ? 17.672 -21.172 -15.211 1 98.19 294 VAL A C 1
ATOM 2271 O O . VAL A 1 294 ? 17.734 -22.344 -14.82 1 98.19 294 VAL A O 1
ATOM 2274 N N . TYR A 1 295 ? 16.531 -20.484 -15.258 1 98.06 295 TYR A N 1
ATOM 2275 C CA . TYR A 1 295 ? 15.281 -21.094 -14.797 1 98.06 295 TYR A CA 1
ATOM 2276 C C . TYR A 1 295 ? 14.906 -22.281 -15.664 1 98.06 295 TYR A C 1
ATOM 2278 O O . TYR A 1 295 ? 14.359 -23.281 -15.172 1 98.06 295 TYR A O 1
ATOM 2286 N N . LYS A 1 296 ? 15.195 -22.188 -16.969 1 98.38 296 LYS A N 1
ATOM 2287 C CA . LYS A 1 296 ? 14.938 -23.312 -17.859 1 98.38 296 LYS A CA 1
ATOM 2288 C C . LYS A 1 296 ? 15.742 -24.547 -17.438 1 98.38 296 LYS A C 1
ATOM 2290 O O . LYS A 1 296 ? 15.211 -25.656 -17.406 1 98.38 296 LYS A O 1
ATOM 2295 N N . LYS A 1 297 ? 16.984 -24.375 -17.172 1 98.44 297 LYS A N 1
ATOM 2296 C CA . LYS A 1 297 ? 17.844 -25.469 -16.75 1 98.44 297 LYS A CA 1
ATOM 2297 C C . LYS A 1 297 ? 17.328 -26.094 -15.445 1 98.44 297 LYS A C 1
ATOM 2299 O O . LYS A 1 297 ? 17.344 -27.312 -15.289 1 98.44 297 LYS A O 1
ATOM 2304 N N . ARG A 1 298 ? 16.953 -25.281 -14.555 1 98.25 298 ARG A N 1
ATOM 2305 C CA . ARG A 1 298 ? 16.469 -25.75 -13.266 1 98.25 298 ARG A CA 1
ATOM 2306 C C . ARG A 1 298 ? 15.133 -26.484 -13.422 1 98.25 298 ARG A C 1
ATOM 2308 O O . ARG A 1 298 ? 14.906 -27.516 -12.789 1 98.25 298 ARG A O 1
ATOM 2315 N N . ARG A 1 299 ? 14.258 -25.891 -14.258 1 98.25 299 ARG A N 1
ATOM 2316 C CA . ARG A 1 299 ? 13.008 -26.578 -14.602 1 98.25 299 ARG A CA 1
ATOM 2317 C C . ARG A 1 299 ? 13.273 -27.953 -15.195 1 98.25 299 ARG A C 1
ATOM 2319 O O . ARG A 1 299 ? 12.664 -28.938 -14.781 1 98.25 299 ARG A O 1
ATOM 2326 N N . ASP A 1 300 ? 14.172 -28.047 -16.125 1 98.56 300 ASP A N 1
ATOM 2327 C CA . ASP A 1 300 ? 14.508 -29.328 -16.766 1 98.56 300 ASP A CA 1
ATOM 2328 C C . ASP A 1 300 ? 15.062 -30.328 -15.75 1 98.56 300 ASP A C 1
ATOM 2330 O O . ASP A 1 300 ? 14.75 -31.516 -15.812 1 98.56 300 ASP A O 1
ATOM 2334 N N . ALA A 1 301 ? 15.867 -29.828 -14.836 1 98.62 301 ALA A N 1
ATOM 2335 C CA . ALA A 1 301 ? 16.406 -30.688 -13.789 1 98.62 301 ALA A CA 1
ATOM 2336 C C . ALA A 1 301 ? 15.297 -31.25 -12.914 1 98.62 301 ALA A C 1
ATOM 2338 O O . ALA A 1 301 ? 15.32 -32.438 -12.562 1 98.62 301 ALA A O 1
ATOM 2339 N N . MET A 1 302 ? 14.391 -30.438 -12.547 1 98.62 302 MET A N 1
ATOM 2340 C CA . MET A 1 302 ? 13.281 -30.891 -11.711 1 98.62 302 MET A CA 1
ATOM 2341 C C . MET A 1 302 ? 12.422 -31.922 -12.445 1 98.62 302 MET A C 1
ATOM 2343 O O . MET A 1 302 ? 12.062 -32.938 -11.883 1 98.62 302 MET A O 1
ATOM 2347 N N . LEU A 1 303 ? 12.102 -31.625 -13.688 1 98.5 303 LEU A N 1
ATOM 2348 C CA . LEU A 1 303 ? 11.266 -32.531 -14.477 1 98.5 303 LEU A CA 1
ATOM 2349 C C . LEU A 1 303 ? 11.953 -33.875 -14.68 1 98.5 303 LEU A C 1
ATOM 2351 O O . LEU A 1 303 ? 11.312 -34.906 -14.609 1 98.5 303 LEU A O 1
ATOM 2355 N N . LYS A 1 304 ? 13.203 -33.781 -14.953 1 98.62 304 LYS A N 1
ATOM 2356 C CA . LYS A 1 304 ? 13.961 -35.031 -15.094 1 98.62 304 LYS A CA 1
ATOM 2357 C C . LYS A 1 304 ? 13.93 -35.844 -13.805 1 98.62 304 LYS A C 1
ATOM 2359 O O . LYS A 1 304 ? 13.703 -37.062 -13.836 1 98.62 304 LYS A O 1
ATOM 2364 N N . ALA A 1 305 ? 14.188 -35.156 -12.719 1 98.69 305 ALA A N 1
ATOM 2365 C CA . ALA A 1 305 ? 14.172 -35.844 -11.422 1 98.69 305 ALA A CA 1
ATOM 2366 C C . ALA A 1 305 ? 12.789 -36.438 -11.125 1 98.69 305 ALA A C 1
ATOM 2368 O O . ALA A 1 305 ? 12.68 -37.531 -10.602 1 98.69 305 ALA A O 1
ATOM 2369 N N . ILE A 1 306 ? 11.758 -35.719 -11.406 1 98.62 306 ILE A N 1
ATOM 2370 C CA . ILE A 1 306 ? 10.383 -36.188 -11.203 1 98.62 306 ILE A CA 1
ATOM 2371 C C . ILE A 1 306 ? 10.141 -37.438 -12.023 1 98.62 306 ILE A C 1
ATOM 2373 O O . ILE A 1 306 ? 9.602 -38.438 -11.516 1 98.62 306 ILE A O 1
ATOM 2377 N N . GLN A 1 307 ? 10.539 -37.438 -13.234 1 98.06 307 GLN A N 1
ATOM 2378 C CA . GLN A 1 307 ? 10.359 -38.562 -14.141 1 98.06 307 GLN A CA 1
ATOM 2379 C C . GLN A 1 307 ? 11.094 -39.781 -13.625 1 98.06 307 GLN A C 1
ATOM 2381 O O . GLN A 1 307 ? 10.586 -40.906 -13.727 1 98.06 307 GLN A O 1
ATOM 2386 N N . GLU A 1 308 ? 12.18 -39.562 -13.055 1 98.19 308 GLU A N 1
ATOM 2387 C CA . GLU A 1 308 ? 13.039 -40.656 -12.617 1 98.19 308 GLU A CA 1
ATOM 2388 C C . GLU A 1 308 ? 12.609 -41.156 -11.25 1 98.19 308 GLU A C 1
ATOM 2390 O O . GLU A 1 308 ? 12.703 -42.375 -10.977 1 98.19 308 GLU A O 1
ATOM 2395 N N . GLU A 1 309 ? 12.156 -40.25 -10.406 1 98.25 309 GLU A N 1
ATOM 2396 C CA . GLU A 1 309 ? 12.078 -40.594 -8.992 1 98.25 309 GLU A CA 1
ATOM 2397 C C . GLU A 1 309 ? 10.633 -40.781 -8.547 1 98.25 309 GLU A C 1
ATOM 2399 O O . GLU A 1 309 ? 10.359 -41.469 -7.57 1 98.25 309 GLU A O 1
ATOM 2404 N N . PHE A 1 310 ? 9.711 -40.094 -9.109 1 98.38 310 PHE A N 1
ATOM 2405 C CA . PHE A 1 310 ? 8.32 -40.188 -8.672 1 98.38 310 PHE A CA 1
ATOM 2406 C C . PHE A 1 310 ? 7.664 -41.438 -9.234 1 98.38 310 PHE A C 1
ATOM 2408 O O . PHE A 1 310 ? 7.926 -41.844 -10.375 1 98.38 310 PHE A O 1
ATOM 2415 N N . PRO A 1 311 ? 6.797 -42.125 -8.445 1 97.69 311 PRO A N 1
ATOM 2416 C CA . PRO A 1 311 ? 6.09 -43.281 -8.953 1 97.69 311 PRO A CA 1
ATOM 2417 C C . PRO A 1 311 ? 5.09 -42.938 -10.055 1 97.69 311 PRO A C 1
ATOM 2419 O O . PRO A 1 311 ? 4.676 -41.781 -10.18 1 97.69 311 PRO A O 1
ATOM 2422 N N . PRO A 1 312 ? 4.656 -43.875 -10.812 1 96.5 312 PRO A N 1
ATOM 2423 C CA . PRO A 1 312 ? 3.803 -43.625 -11.977 1 96.5 312 PRO A CA 1
ATOM 2424 C C . PRO A 1 312 ? 2.426 -43.062 -11.594 1 96.5 312 PRO A C 1
ATOM 2426 O O . PRO A 1 312 ? 1.734 -42.5 -12.438 1 96.5 312 PRO A O 1
ATOM 2429 N N . GLU A 1 313 ? 1.994 -43.25 -10.352 1 96.62 313 GLU A N 1
ATOM 2430 C CA . GLU A 1 313 ? 0.699 -42.781 -9.867 1 96.62 313 GLU A CA 1
ATOM 2431 C C . GLU A 1 313 ? 0.669 -41.25 -9.75 1 96.62 313 GLU A C 1
ATOM 2433 O O . GLU A 1 313 ? -0.4 -40.656 -9.617 1 96.62 313 GLU A O 1
ATOM 2438 N N . VAL A 1 314 ? 1.865 -40.688 -9.781 1 97.88 314 VAL A N 1
ATOM 2439 C CA . VAL A 1 314 ? 1.979 -39.25 -9.578 1 97.88 314 VAL A CA 1
ATOM 2440 C C . VAL A 1 314 ? 1.835 -38.531 -10.914 1 97.88 314 VAL A C 1
ATOM 2442 O O . VAL A 1 314 ? 2.453 -38.906 -11.914 1 97.88 314 VAL A O 1
ATOM 2445 N N . HIS A 1 315 ? 0.975 -37.562 -10.93 1 97.44 315 HIS A N 1
ATOM 2446 C CA . HIS A 1 315 ? 0.798 -36.719 -12.102 1 97.44 315 HIS A CA 1
ATOM 2447 C C . HIS A 1 315 ? 1.412 -35.312 -11.883 1 97.44 315 HIS A C 1
ATOM 2449 O O . HIS A 1 315 ? 1.451 -34.844 -10.75 1 97.44 315 HIS A O 1
ATOM 2455 N N . TYR A 1 316 ? 1.875 -34.75 -12.906 1 97.69 316 TYR A N 1
ATOM 2456 C CA . TYR A 1 316 ? 2.408 -33.406 -12.828 1 97.69 316 TYR A CA 1
ATOM 2457 C C . TYR A 1 316 ? 2.211 -32.656 -14.148 1 97.69 316 TYR A C 1
ATOM 2459 O O . TYR A 1 316 ? 1.936 -33.281 -15.18 1 97.69 316 TYR A O 1
ATOM 2467 N N . ILE A 1 317 ? 2.262 -31.344 -14.133 1 95.75 317 ILE A N 1
ATOM 2468 C CA . ILE A 1 317 ? 2.129 -30.484 -15.305 1 95.75 317 ILE A CA 1
ATOM 2469 C C . ILE A 1 317 ? 3.502 -29.969 -15.727 1 95.75 317 ILE A C 1
ATOM 2471 O O . ILE A 1 317 ? 4.258 -29.438 -14.898 1 95.75 317 ILE A O 1
ATOM 2475 N N . ARG A 1 318 ? 3.855 -30.188 -16.953 1 96.44 318 ARG A N 1
ATOM 2476 C CA . ARG A 1 318 ? 5.098 -29.641 -17.5 1 96.44 318 ARG A CA 1
ATOM 2477 C C . ARG A 1 318 ? 4.934 -28.188 -17.891 1 96.44 318 ARG A C 1
ATOM 2479 O O . ARG A 1 318 ? 4.258 -27.875 -18.875 1 96.44 318 ARG A O 1
ATOM 2486 N N . PRO A 1 319 ? 5.516 -27.266 -17.219 1 97.31 319 PRO A N 1
ATOM 2487 C CA . PRO A 1 319 ? 5.367 -25.859 -17.578 1 97.31 319 PRO A CA 1
ATOM 2488 C C . PRO A 1 319 ? 6.289 -25.453 -18.734 1 97.31 319 PRO A C 1
ATOM 2490 O O . PRO A 1 319 ? 7.414 -25.938 -18.828 1 97.31 319 PRO A O 1
ATOM 2493 N N . GLU A 1 320 ? 5.832 -24.547 -19.531 1 97.69 320 GLU A N 1
ATOM 2494 C CA . GLU A 1 320 ? 6.633 -23.969 -20.609 1 97.69 320 GLU A CA 1
ATOM 2495 C C . GLU A 1 320 ? 7.422 -22.766 -20.125 1 97.69 320 GLU A C 1
ATOM 2497 O O . GLU A 1 320 ? 8.234 -22.203 -20.859 1 97.69 320 GLU A O 1
ATOM 2502 N N . GLY A 1 321 ? 7.23 -22.359 -18.953 1 98.06 321 GLY A N 1
ATOM 2503 C CA . GLY A 1 321 ? 7.844 -21.203 -18.312 1 98.06 321 GLY A CA 1
ATOM 2504 C C . GLY A 1 321 ? 7.438 -21.047 -16.859 1 98.06 321 GLY A C 1
ATOM 2505 O O . GLY A 1 321 ? 6.965 -22 -16.234 1 98.06 321 GLY A O 1
ATOM 2506 N N . GLY A 1 322 ? 7.719 -19.922 -16.297 1 97.88 322 GLY A N 1
ATOM 2507 C CA . GLY A 1 322 ? 7.336 -19.625 -14.93 1 97.88 322 GLY A CA 1
ATOM 2508 C C . GLY A 1 322 ? 8.328 -20.156 -13.906 1 97.88 322 GLY A C 1
ATOM 2509 O O . GLY A 1 322 ? 9.539 -20.094 -14.125 1 97.88 322 GLY A O 1
ATOM 2510 N N . MET A 1 323 ? 7.754 -20.594 -12.742 1 98.06 323 MET A N 1
ATOM 2511 C CA . MET A 1 323 ? 8.664 -20.906 -11.641 1 98.06 323 MET A CA 1
ATOM 2512 C C . MET A 1 323 ? 8.234 -22.156 -10.898 1 98.06 323 MET A C 1
ATOM 2514 O O . MET A 1 323 ? 8.883 -22.562 -9.93 1 98.06 323 MET A O 1
ATOM 2518 N N . PHE A 1 324 ? 7.137 -22.859 -11.414 1 98.12 324 PHE A N 1
ATOM 2519 C CA . PHE A 1 324 ? 6.527 -23.875 -10.562 1 98.12 324 PHE A CA 1
ATOM 2520 C C . PHE A 1 324 ? 6.191 -25.125 -11.375 1 98.12 324 PHE A C 1
ATOM 2522 O O . PHE A 1 324 ? 5.945 -25.031 -12.578 1 98.12 324 PHE A O 1
ATOM 2529 N N . VAL A 1 325 ? 6.215 -26.219 -10.711 1 98.31 325 VAL A N 1
ATOM 2530 C CA . VAL A 1 325 ? 5.645 -27.484 -11.18 1 98.31 325 VAL A CA 1
ATOM 2531 C C . VAL A 1 325 ? 4.559 -27.953 -10.219 1 98.31 325 VAL A C 1
ATOM 2533 O O . VAL A 1 325 ? 4.77 -27.984 -9 1 98.31 325 VAL A O 1
ATOM 2536 N N . TRP A 1 326 ? 3.428 -28.219 -10.75 1 98.19 326 TRP A N 1
ATOM 2537 C CA . TRP A 1 326 ? 2.295 -28.703 -9.969 1 98.19 326 TRP A CA 1
ATOM 2538 C C . TRP A 1 326 ? 2.24 -30.234 -9.984 1 98.19 326 TRP A C 1
ATOM 2540 O O . TRP A 1 326 ? 2.316 -30.844 -11.055 1 98.19 326 TRP A O 1
ATOM 2550 N N . VAL A 1 327 ? 2.094 -30.812 -8.812 1 98.56 327 VAL A N 1
ATOM 2551 C CA . VAL A 1 327 ? 2.117 -32.281 -8.68 1 98.56 327 VAL A CA 1
ATOM 2552 C C . VAL A 1 327 ? 0.837 -32.75 -7.992 1 98.56 327 VAL A C 1
ATOM 2554 O O . VAL A 1 327 ? 0.373 -32.125 -7.031 1 98.56 327 VAL A O 1
ATOM 2557 N N . GLU A 1 328 ? 0.282 -33.719 -8.5 1 98.12 328 GLU A N 1
ATOM 2558 C CA . GLU A 1 328 ? -0.901 -34.375 -7.934 1 98.12 328 GLU A CA 1
ATOM 2559 C C . GLU A 1 328 ? -0.609 -35.812 -7.539 1 98.12 328 GLU A C 1
ATOM 2561 O O . GLU A 1 328 ? -0.217 -36.625 -8.375 1 98.12 328 GLU A O 1
ATOM 2566 N N . LEU A 1 329 ? -0.79 -36.094 -6.277 1 98.5 329 LEU A N 1
ATOM 2567 C CA . LEU A 1 329 ? -0.601 -37.438 -5.734 1 98.5 329 LEU A CA 1
ATOM 2568 C C . LEU A 1 329 ? -1.922 -38.219 -5.695 1 98.5 329 LEU A C 1
ATOM 2570 O O . LEU A 1 329 ? -2.98 -37.656 -5.973 1 98.5 329 LEU A O 1
ATOM 2574 N N . PRO A 1 330 ? -1.796 -39.5 -5.43 1 97.69 330 PRO A N 1
ATOM 2575 C CA . PRO A 1 330 ? -3.047 -40.219 -5.199 1 97.69 330 PRO A CA 1
ATOM 2576 C C . PRO A 1 330 ? -3.928 -39.562 -4.145 1 97.69 330 PRO A C 1
ATOM 2578 O O . PRO A 1 330 ? -3.418 -39.031 -3.158 1 97.69 330 PRO A O 1
ATOM 2581 N N . GLU A 1 331 ? -5.254 -39.656 -4.293 1 96.94 331 GLU A N 1
ATOM 2582 C CA . GLU A 1 331 ? -6.227 -38.875 -3.52 1 96.94 331 GLU A CA 1
ATOM 2583 C C . GLU A 1 331 ? -6.109 -39.188 -2.029 1 96.94 331 GLU A C 1
ATOM 2585 O O . GLU A 1 331 ? -6.418 -38.344 -1.189 1 96.94 331 GLU A O 1
ATOM 2590 N N . TYR A 1 332 ? -5.676 -40.344 -1.699 1 96.31 332 TYR A N 1
ATOM 2591 C CA . TYR A 1 332 ? -5.637 -40.75 -0.303 1 96.31 332 TYR A CA 1
ATOM 2592 C C . TYR A 1 332 ? -4.41 -40.188 0.404 1 96.31 332 TYR A C 1
ATOM 2594 O O . TYR A 1 332 ? -4.262 -40.344 1.618 1 96.31 332 TYR A O 1
ATOM 2602 N N . ILE A 1 333 ? -3.521 -39.562 -0.314 1 97.44 333 ILE A N 1
ATOM 2603 C CA . ILE A 1 333 ? -2.328 -38.969 0.291 1 97.44 333 ILE A CA 1
ATOM 2604 C C . ILE A 1 333 ? -2.58 -37.5 0.62 1 97.44 333 ILE A C 1
ATOM 2606 O O . ILE A 1 333 ? -2.91 -36.719 -0.266 1 97.44 333 ILE A O 1
ATOM 2610 N N . ASP A 1 334 ? -2.445 -37.125 1.855 1 97.12 334 ASP A N 1
ATOM 2611 C CA . ASP A 1 334 ? -2.551 -35.75 2.32 1 97.12 334 ASP A CA 1
ATOM 2612 C C . ASP A 1 334 ? -1.192 -35.062 2.275 1 97.12 334 ASP A C 1
ATOM 2614 O O . ASP A 1 334 ? -0.295 -35.375 3.055 1 97.12 334 ASP A O 1
ATOM 2618 N N . THR A 1 335 ? -1.118 -34.062 1.45 1 97.44 335 THR A N 1
ATOM 2619 C CA . THR A 1 335 ? 0.182 -33.438 1.221 1 97.44 335 THR A CA 1
ATOM 2620 C C . THR A 1 335 ? 0.575 -32.562 2.4 1 97.44 335 THR A C 1
ATOM 2622 O O . THR A 1 335 ? 1.749 -32.219 2.564 1 97.44 335 THR A O 1
ATOM 2625 N N . LYS A 1 336 ? -0.305 -32.094 3.217 1 94.75 336 LYS A N 1
ATOM 2626 C CA . LYS A 1 336 ? 0.05 -31.359 4.434 1 94.75 336 LYS A CA 1
ATOM 2627 C C . LYS A 1 336 ? 0.756 -32.281 5.43 1 94.75 336 LYS A C 1
ATOM 2629 O O . LYS A 1 336 ? 1.755 -31.891 6.039 1 94.75 336 LYS A O 1
ATOM 2634 N N . GLU A 1 337 ? 0.18 -33.438 5.574 1 94.75 337 GLU A N 1
ATOM 2635 C CA . GLU A 1 337 ? 0.811 -34.438 6.441 1 94.75 337 GLU A CA 1
ATOM 2636 C C . GLU A 1 337 ? 2.168 -34.875 5.891 1 94.75 337 GLU A C 1
ATOM 2638 O O . GLU A 1 337 ? 3.125 -35.031 6.648 1 94.75 337 GLU A O 1
ATOM 2643 N N . LEU A 1 338 ? 2.166 -35.062 4.648 1 96.69 338 LEU A N 1
ATOM 2644 C CA . LEU A 1 338 ? 3.404 -35.469 3.992 1 96.69 338 LEU A CA 1
ATOM 2645 C C . LEU A 1 338 ? 4.492 -34.406 4.191 1 96.69 338 LEU A C 1
ATOM 2647 O O . LEU A 1 338 ? 5.672 -34.75 4.316 1 96.69 338 LEU A O 1
ATOM 2651 N N . LEU A 1 339 ? 4.129 -33.156 4.195 1 96.38 339 LEU A N 1
ATOM 2652 C CA . LEU A 1 339 ? 5.094 -32.062 4.375 1 96.38 339 LEU A CA 1
ATOM 2653 C C . LEU A 1 339 ? 5.855 -32.219 5.688 1 96.38 339 LEU A C 1
ATOM 2655 O O . LEU A 1 339 ? 7.066 -32 5.738 1 96.38 339 LEU A O 1
ATOM 2659 N N . ASN A 1 340 ? 5.18 -32.625 6.75 1 94.31 340 ASN A N 1
ATOM 2660 C CA . ASN A 1 340 ? 5.832 -32.812 8.039 1 94.31 340 ASN A CA 1
ATOM 2661 C C . ASN A 1 340 ? 6.918 -33.875 7.953 1 94.31 340 ASN A C 1
ATOM 2663 O O . ASN A 1 340 ? 8.016 -33.719 8.492 1 94.31 340 ASN A O 1
ATOM 2667 N N . GLN A 1 341 ? 6.605 -34.906 7.277 1 95.12 341 GLN A N 1
ATOM 2668 C CA . GLN A 1 341 ? 7.57 -36 7.09 1 95.12 341 GLN A CA 1
ATOM 2669 C C . GLN A 1 341 ? 8.727 -35.531 6.195 1 95.12 341 GLN A C 1
ATOM 2671 O O . GLN A 1 341 ? 9.875 -35.906 6.434 1 95.12 341 GLN A O 1
ATOM 2676 N N . SER A 1 342 ? 8.367 -34.875 5.16 1 97.19 342 SER A N 1
ATOM 2677 C CA . SER A 1 342 ? 9.359 -34.406 4.188 1 97.19 342 SER A CA 1
ATOM 2678 C C . SER A 1 342 ? 10.359 -33.438 4.824 1 97.19 342 SER A C 1
ATOM 2680 O O . SER A 1 342 ? 11.555 -33.5 4.527 1 97.19 342 SER A O 1
ATOM 2682 N N . VAL A 1 343 ? 9.906 -32.562 5.684 1 96.38 343 VAL A N 1
ATOM 2683 C CA . VAL A 1 343 ? 10.766 -31.562 6.328 1 96.38 343 VAL A CA 1
ATOM 2684 C C . VAL A 1 343 ? 11.727 -32.281 7.285 1 96.38 343 VAL A C 1
ATOM 2686 O O . VAL A 1 343 ? 12.875 -31.844 7.438 1 96.38 343 VAL A O 1
ATOM 2689 N N . GLU A 1 344 ? 11.25 -33.312 7.918 1 94.62 344 GLU A N 1
ATOM 2690 C CA . GLU A 1 344 ? 12.141 -34.125 8.742 1 94.62 344 GLU A CA 1
ATOM 2691 C C . GLU A 1 344 ? 13.305 -34.656 7.926 1 94.62 344 GLU A C 1
ATOM 2693 O O . GLU A 1 344 ? 14.391 -34.906 8.461 1 94.62 344 GLU A O 1
ATOM 2698 N N . ARG A 1 345 ? 13.039 -34.844 6.688 1 96 345 ARG A N 1
ATOM 2699 C CA . ARG A 1 345 ? 14.07 -35.312 5.773 1 96 345 ARG A CA 1
ATOM 2700 C C . ARG A 1 345 ? 14.703 -34.156 5.012 1 96 345 ARG A C 1
ATOM 2702 O O . ARG A 1 345 ? 15.352 -34.375 3.984 1 96 345 ARG A O 1
ATOM 2709 N N . LYS A 1 346 ? 14.336 -32.938 5.363 1 96.25 346 LYS A N 1
ATOM 2710 C CA . LYS A 1 346 ? 15 -31.703 4.957 1 96.25 346 LYS A CA 1
ATOM 2711 C C . LYS A 1 346 ? 14.555 -31.281 3.559 1 96.25 346 LYS A C 1
ATOM 2713 O O . LYS A 1 346 ? 15.367 -30.781 2.77 1 96.25 346 LYS A O 1
ATOM 2718 N N . VAL A 1 347 ? 13.398 -31.562 3.221 1 97.44 347 VAL A N 1
ATOM 2719 C CA . VAL A 1 347 ? 12.828 -31.047 1.979 1 97.44 347 VAL A CA 1
ATOM 2720 C C . VAL A 1 347 ? 11.469 -30.406 2.264 1 97.44 347 VAL A C 1
ATOM 2722 O O . VAL A 1 347 ? 10.664 -30.953 3.021 1 97.44 347 VAL A O 1
ATOM 2725 N N . ALA A 1 348 ? 11.25 -29.234 1.657 1 96.81 348 ALA A N 1
ATOM 2726 C CA . ALA A 1 348 ? 9.977 -28.547 1.868 1 96.81 348 ALA A CA 1
ATOM 2727 C C . ALA A 1 348 ? 9.336 -28.172 0.538 1 96.81 348 ALA A C 1
ATOM 2729 O O . ALA A 1 348 ? 10.039 -27.906 -0.443 1 96.81 348 ALA A O 1
ATOM 2730 N N . TYR A 1 349 ? 8.117 -28.234 0.454 1 97.06 349 TYR A N 1
ATOM 2731 C CA . TYR A 1 349 ? 7.258 -27.781 -0.636 1 97.06 349 TYR A CA 1
ATOM 2732 C C . TYR A 1 349 ? 6.008 -27.094 -0.098 1 97.06 349 TYR A C 1
ATOM 2734 O O . TYR A 1 349 ? 5.84 -26.953 1.116 1 97.06 349 TYR A O 1
ATOM 2742 N N . VAL A 1 350 ? 5.102 -26.594 -0.973 1 96.56 350 VAL A N 1
ATOM 2743 C CA . VAL A 1 350 ? 3.846 -26 -0.514 1 96.56 350 VAL A CA 1
ATOM 2744 C C . VAL A 1 350 ? 2.695 -26.969 -0.808 1 96.56 350 VAL A C 1
ATOM 2746 O O . VAL A 1 350 ? 2.439 -27.297 -1.966 1 96.56 350 VAL A O 1
ATOM 2749 N N . PRO A 1 351 ? 2 -27.391 0.262 1 97.19 351 PRO A N 1
ATOM 2750 C CA . PRO A 1 351 ? 0.791 -28.172 0.01 1 97.19 351 PRO A CA 1
ATOM 2751 C C . PRO A 1 351 ? -0.245 -27.422 -0.816 1 97.19 351 PRO A C 1
ATOM 2753 O O . PRO A 1 351 ? -0.414 -26.203 -0.642 1 97.19 351 PRO A O 1
ATOM 2756 N N . GLY A 1 352 ? -0.949 -28.125 -1.657 1 97.12 352 GLY A N 1
ATOM 2757 C CA . GLY A 1 352 ? -1.764 -27.469 -2.67 1 97.12 352 GLY A CA 1
ATOM 2758 C C . GLY A 1 352 ? -3.137 -27.062 -2.164 1 97.12 352 GLY A C 1
ATOM 2759 O O . GLY A 1 352 ? -3.83 -26.266 -2.805 1 97.12 352 GLY A O 1
ATOM 2760 N N . GLN A 1 353 ? -3.543 -27.531 -0.982 1 96.12 353 GLN A N 1
ATOM 2761 C CA . GLN A 1 353 ? -4.914 -27.391 -0.501 1 96.12 353 GLN A CA 1
ATOM 2762 C C . GLN A 1 353 ? -5.34 -25.922 -0.458 1 96.12 353 GLN A C 1
ATOM 2764 O O . GLN A 1 353 ? -6.441 -25.578 -0.889 1 96.12 353 GLN A O 1
ATOM 2769 N N . SER A 1 354 ? -4.457 -25.062 -0.044 1 94.06 354 SER A N 1
ATOM 2770 C CA . SER A 1 354 ? -4.797 -23.672 0.195 1 94.06 354 SER A CA 1
ATOM 2771 C C . SER A 1 354 ? -4.934 -22.906 -1.115 1 94.06 354 SER A C 1
ATOM 2773 O O . SER A 1 354 ? -5.43 -21.781 -1.13 1 94.06 354 SER A O 1
ATOM 2775 N N . PHE A 1 355 ? -4.535 -23.516 -2.232 1 96.69 355 PHE A N 1
ATOM 2776 C CA . PHE A 1 355 ? -4.691 -22.875 -3.533 1 96.69 355 PHE A CA 1
ATOM 2777 C C . PHE A 1 355 ? -6.102 -23.078 -4.07 1 96.69 355 PHE A C 1
ATOM 2779 O O . PHE A 1 355 ? -6.488 -22.453 -5.062 1 96.69 355 PHE A O 1
ATOM 2786 N N . TYR A 1 356 ? -6.832 -23.969 -3.465 1 96.31 356 TYR A N 1
ATOM 2787 C CA . TYR A 1 356 ? -8.234 -24.172 -3.811 1 96.31 356 TYR A CA 1
ATOM 2788 C C . TYR A 1 356 ? -9.141 -23.312 -2.934 1 96.31 356 TYR A C 1
ATOM 2790 O O . TYR A 1 356 ? -9.133 -23.453 -1.707 1 96.31 356 TYR A O 1
ATOM 2798 N N . PRO A 1 357 ? -9.961 -22.531 -3.549 1 93.94 357 PRO A N 1
ATOM 2799 C CA . PRO A 1 357 ? -10.836 -21.688 -2.738 1 93.94 357 PRO A CA 1
ATOM 2800 C C . PRO A 1 357 ? -11.664 -22.484 -1.731 1 93.94 357 PRO A C 1
ATOM 2802 O O . PRO A 1 357 ? -11.93 -22 -0.629 1 93.94 357 PRO A O 1
ATOM 2805 N N . ASP A 1 358 ? -12.07 -23.703 -2.09 1 92.19 358 ASP A N 1
ATOM 2806 C CA . ASP A 1 358 ? -12.898 -24.5 -1.191 1 92.19 358 ASP A CA 1
ATOM 2807 C C . ASP A 1 358 ? -12.055 -25.484 -0.39 1 92.19 358 ASP A C 1
ATOM 2809 O O . ASP A 1 358 ? -12.594 -26.297 0.367 1 92.19 358 ASP A O 1
ATOM 2813 N N . GLU A 1 359 ? -10.805 -25.5 -0.604 1 91.06 359 GLU A N 1
ATOM 2814 C CA . GLU A 1 359 ? -9.844 -26.344 0.097 1 91.06 359 GLU A CA 1
ATOM 2815 C C . GLU A 1 359 ? -10.242 -27.812 0.037 1 91.06 359 GLU A C 1
ATOM 2817 O O . GLU A 1 359 ? -10.062 -28.547 1.008 1 91.06 359 GLU A O 1
ATOM 2822 N N . SER A 1 360 ? -10.781 -28.188 -1.094 1 89.62 360 SER A N 1
ATOM 2823 C CA . SER A 1 360 ? -11.383 -29.516 -1.211 1 89.62 360 SER A CA 1
ATOM 2824 C C . SER A 1 360 ? -10.344 -30.562 -1.592 1 89.62 360 SER A C 1
ATOM 2826 O O . SER A 1 360 ? -10.555 -31.766 -1.378 1 89.62 360 SER A O 1
ATOM 2828 N N . LYS A 1 361 ? -9.305 -30.125 -2.17 1 95.81 361 LYS A N 1
ATOM 2829 C CA . LYS A 1 361 ? -8.297 -31.062 -2.646 1 95.81 361 LYS A CA 1
ATOM 2830 C C . LYS A 1 361 ? -7.051 -31.016 -1.764 1 95.81 361 LYS A C 1
ATOM 2832 O O . LYS A 1 361 ? -6.43 -29.969 -1.598 1 95.81 361 LYS A O 1
ATOM 2837 N N . THR A 1 362 ? -6.617 -32.188 -1.252 1 97.38 362 THR A N 1
ATOM 2838 C CA . THR A 1 362 ? -5.539 -32.219 -0.27 1 97.38 362 THR A CA 1
ATOM 2839 C C . THR A 1 362 ? -4.336 -32.969 -0.807 1 97.38 362 THR A C 1
ATOM 2841 O O . THR A 1 362 ? -3.318 -33.125 -0.124 1 97.38 362 THR A O 1
ATOM 2844 N N . ASN A 1 363 ? -4.395 -33.5 -2.035 1 98.31 363 ASN A N 1
ATOM 2845 C CA . ASN A 1 363 ? -3.379 -34.406 -2.547 1 98.31 363 ASN A CA 1
ATOM 2846 C C . ASN A 1 363 ? -2.48 -33.75 -3.576 1 98.31 363 ASN A C 1
ATOM 2848 O O . ASN A 1 363 ? -1.941 -34.406 -4.465 1 98.31 363 ASN A O 1
ATOM 2852 N N . THR A 1 364 ? -2.4 -32.438 -3.51 1 98 364 THR A N 1
ATOM 2853 C CA . THR A 1 364 ? -1.608 -31.703 -4.496 1 98 364 THR A CA 1
ATOM 2854 C C . THR A 1 364 ? -0.49 -30.922 -3.82 1 98 364 THR A C 1
ATOM 2856 O O . THR A 1 364 ? -0.521 -30.703 -2.607 1 98 364 THR A O 1
ATOM 2859 N N . MET A 1 365 ? 0.541 -30.562 -4.539 1 97.75 365 MET A N 1
ATOM 2860 C CA . MET A 1 365 ? 1.627 -29.734 -4.023 1 97.75 365 MET A CA 1
ATOM 2861 C C . MET A 1 365 ? 2.24 -28.891 -5.133 1 97.75 365 MET A C 1
ATOM 2863 O O . MET A 1 365 ? 2.188 -29.266 -6.305 1 97.75 365 MET A O 1
ATOM 2867 N N . ARG A 1 366 ? 2.762 -27.766 -4.805 1 97.94 366 ARG A N 1
ATOM 2868 C CA . ARG A 1 366 ? 3.523 -26.891 -5.699 1 97.94 366 ARG A CA 1
ATOM 2869 C C . ARG A 1 366 ? 5.02 -27 -5.418 1 97.94 366 ARG A C 1
ATOM 2871 O O . ARG A 1 366 ? 5.453 -26.844 -4.273 1 97.94 366 ARG A O 1
ATOM 2878 N N . LEU A 1 367 ? 5.77 -27.266 -6.422 1 98.12 367 LEU A N 1
ATOM 2879 C CA . LEU A 1 367 ? 7.227 -27.281 -6.344 1 98.12 367 LEU A CA 1
ATOM 2880 C C . LEU A 1 367 ? 7.82 -26.078 -7.074 1 98.12 367 LEU A C 1
ATOM 2882 O O . LEU A 1 367 ? 7.512 -25.844 -8.242 1 98.12 367 LEU A O 1
ATOM 2886 N N . ASN A 1 368 ? 8.641 -25.391 -6.41 1 97.44 368 ASN A N 1
ATOM 2887 C CA . ASN A 1 368 ? 9.328 -24.25 -7 1 97.44 368 ASN A CA 1
ATOM 2888 C C . ASN A 1 368 ? 10.734 -24.625 -7.465 1 97.44 368 ASN A C 1
ATOM 2890 O O . ASN A 1 368 ? 11.445 -25.359 -6.781 1 97.44 368 ASN A O 1
ATOM 2894 N N . PHE A 1 369 ? 11.18 -24.172 -8.625 1 97.69 369 PHE A N 1
ATOM 2895 C CA . PHE A 1 369 ? 12.508 -24.516 -9.109 1 97.69 369 PHE A CA 1
ATOM 2896 C C . PHE A 1 369 ? 13.367 -23.266 -9.273 1 97.69 369 PHE A C 1
ATOM 2898 O O . PHE A 1 369 ? 14.539 -23.359 -9.641 1 97.69 369 PHE A O 1
ATOM 2905 N N . SER A 1 370 ? 12.836 -22.094 -8.953 1 94.75 370 SER A N 1
ATOM 2906 C CA . SER A 1 370 ? 13.547 -20.859 -9.266 1 94.75 370 SER A CA 1
ATOM 2907 C C . SER A 1 370 ? 14.633 -20.562 -8.234 1 94.75 370 SER A C 1
ATOM 2909 O O . SER A 1 370 ? 15.641 -19.938 -8.555 1 94.75 370 SER A O 1
ATOM 2911 N N . ALA A 1 371 ? 14.516 -21.047 -7.031 1 89.44 371 ALA A N 1
ATOM 2912 C CA . ALA A 1 371 ? 15.336 -20.547 -5.938 1 89.44 371 ALA A CA 1
ATOM 2913 C C . ALA A 1 371 ? 16.375 -21.578 -5.508 1 89.44 371 ALA A C 1
ATOM 2915 O O . ALA A 1 371 ? 16.953 -21.453 -4.422 1 89.44 371 ALA A O 1
ATOM 2916 N N . MET A 1 372 ? 16.578 -22.625 -6.281 1 91.75 372 MET A N 1
ATOM 2917 C CA . MET A 1 372 ? 17.516 -23.688 -5.922 1 91.75 372 MET A CA 1
ATOM 2918 C C . MET A 1 372 ? 18.328 -24.125 -7.137 1 91.75 372 MET A C 1
ATOM 2920 O O . MET A 1 372 ? 17.844 -24.094 -8.266 1 91.75 372 MET A O 1
ATOM 2924 N N . GLU A 1 373 ? 19.5 -24.516 -6.82 1 95.56 373 GLU A N 1
ATOM 2925 C CA . GLU A 1 373 ? 20.359 -25.031 -7.887 1 95.56 373 GLU A CA 1
ATOM 2926 C C . GLU A 1 373 ? 19.938 -26.422 -8.312 1 95.56 373 GLU A C 1
ATOM 2928 O O . GLU A 1 373 ? 19.281 -27.141 -7.551 1 95.56 373 GLU A O 1
ATOM 2933 N N . GLU A 1 374 ? 20.391 -26.812 -9.453 1 97.44 374 GLU A N 1
ATOM 2934 C CA . GLU A 1 374 ? 19.938 -28.047 -10.102 1 97.44 374 GLU A CA 1
ATOM 2935 C C . GLU A 1 374 ? 20.219 -29.266 -9.227 1 97.44 374 GLU A C 1
ATOM 2937 O O . GLU A 1 374 ? 19.375 -30.156 -9.094 1 97.44 374 GLU A O 1
ATOM 2942 N N . ASP A 1 375 ? 21.391 -29.281 -8.625 1 97.62 375 ASP A N 1
ATOM 2943 C CA . ASP A 1 375 ? 21.781 -30.438 -7.832 1 97.62 375 ASP A CA 1
ATOM 2944 C C . ASP A 1 375 ? 20.875 -30.594 -6.605 1 97.62 375 ASP A C 1
ATOM 2946 O O . ASP A 1 375 ? 20.484 -31.703 -6.25 1 97.62 375 ASP A O 1
ATOM 2950 N N . LYS A 1 376 ? 20.609 -29.5 -5.984 1 96.88 376 LYS A N 1
ATOM 2951 C CA . LYS A 1 376 ? 19.734 -29.516 -4.812 1 96.88 376 LYS A CA 1
ATOM 2952 C C . LYS A 1 376 ? 18.297 -29.859 -5.199 1 96.88 376 LYS A C 1
ATOM 2954 O O . LYS A 1 376 ? 17.594 -30.531 -4.441 1 96.88 376 LYS A O 1
ATOM 2959 N N . ILE A 1 377 ? 17.906 -29.422 -6.348 1 97.75 377 ILE A N 1
ATOM 2960 C CA . ILE A 1 377 ? 16.594 -29.766 -6.871 1 97.75 377 ILE A CA 1
ATOM 2961 C C . ILE A 1 377 ? 16.484 -31.281 -7.039 1 97.75 377 ILE A C 1
ATOM 2963 O O . ILE A 1 377 ? 15.523 -31.891 -6.578 1 97.75 377 ILE A O 1
ATOM 2967 N N . SER A 1 378 ? 17.438 -31.828 -7.664 1 98.19 378 SER A N 1
ATOM 2968 C CA . SER A 1 378 ? 17.438 -33.25 -7.902 1 98.19 378 SER A CA 1
ATOM 2969 C C . SER A 1 378 ? 17.422 -34.031 -6.59 1 98.19 378 SER A C 1
ATOM 2971 O O . SER A 1 378 ? 16.688 -35 -6.441 1 98.19 378 SER A O 1
ATOM 2973 N N . GLU A 1 379 ? 18.234 -33.562 -5.688 1 98.12 379 GLU A N 1
ATOM 2974 C CA . GLU A 1 379 ? 18.297 -34.188 -4.371 1 98.12 379 GLU A CA 1
ATOM 2975 C C . GLU A 1 379 ? 16.953 -34.125 -3.662 1 98.12 379 GLU A C 1
ATOM 2977 O O . GLU A 1 379 ? 16.469 -35.125 -3.117 1 98.12 379 GLU A O 1
ATOM 2982 N N . GLY A 1 380 ? 16.359 -32.969 -3.654 1 98.12 380 GLY A N 1
ATOM 2983 C CA . GLY A 1 380 ? 15.07 -32.781 -3.014 1 98.12 380 GLY A CA 1
ATOM 2984 C C . GLY A 1 380 ? 13.977 -33.656 -3.619 1 98.12 380 GLY A C 1
ATOM 2985 O O . GLY A 1 380 ? 13.195 -34.281 -2.895 1 98.12 380 GLY A O 1
ATOM 2986 N N . VAL A 1 381 ? 13.977 -33.719 -4.914 1 98.56 381 VAL A N 1
ATOM 2987 C CA . VAL A 1 381 ? 12.961 -34.5 -5.605 1 98.56 381 VAL A CA 1
ATOM 2988 C C . VAL A 1 381 ? 13.18 -36 -5.332 1 98.56 381 VAL A C 1
ATOM 2990 O O . VAL A 1 381 ? 12.219 -36.75 -5.199 1 98.56 381 VAL A O 1
ATOM 2993 N N . GLN A 1 382 ? 14.398 -36.375 -5.273 1 98.38 382 GLN A N 1
ATOM 2994 C CA . GLN A 1 382 ? 14.719 -37.781 -4.945 1 98.38 382 GLN A CA 1
ATOM 2995 C C . GLN A 1 382 ? 14.18 -38.156 -3.566 1 98.38 382 GLN A C 1
ATOM 2997 O O . GLN A 1 382 ? 13.594 -39.219 -3.396 1 98.38 382 GLN A O 1
ATOM 3002 N N . ILE A 1 383 ? 14.398 -37.312 -2.611 1 98.12 383 ILE A N 1
ATOM 3003 C CA . ILE A 1 383 ? 13.914 -37.531 -1.254 1 98.12 383 ILE A CA 1
ATOM 3004 C C . ILE A 1 383 ? 12.391 -37.625 -1.254 1 98.12 383 ILE A C 1
ATOM 3006 O O . ILE A 1 383 ? 11.812 -38.531 -0.647 1 98.12 383 ILE A O 1
ATOM 3010 N N . LEU A 1 384 ? 11.734 -36.75 -1.932 1 98.19 384 LEU A N 1
ATOM 3011 C CA . LEU A 1 384 ? 10.281 -36.75 -2.021 1 98.19 384 LEU A CA 1
ATOM 3012 C C . LEU A 1 384 ? 9.773 -38 -2.682 1 98.19 384 LEU A C 1
ATOM 3014 O O . LEU A 1 384 ? 8.773 -38.594 -2.25 1 98.19 384 LEU A O 1
ATOM 3018 N N . GLY A 1 385 ? 10.453 -38.375 -3.768 1 98.12 385 GLY A N 1
ATOM 3019 C CA . GLY A 1 385 ? 10.078 -39.594 -4.453 1 98.12 385 GLY A CA 1
ATOM 3020 C C . GLY A 1 385 ? 10.094 -40.812 -3.547 1 98.12 385 GLY A C 1
ATOM 3021 O O . GLY A 1 385 ? 9.18 -41.625 -3.584 1 98.12 385 GLY A O 1
ATOM 3022 N N . ARG A 1 386 ? 11.125 -40.938 -2.76 1 97.44 386 ARG A N 1
ATOM 3023 C CA . ARG A 1 386 ? 11.234 -42.062 -1.813 1 97.44 386 ARG A CA 1
ATOM 3024 C C . ARG A 1 386 ? 10.086 -42.031 -0.808 1 97.44 386 ARG A C 1
ATOM 3026 O O . ARG A 1 386 ? 9.484 -43.062 -0.522 1 97.44 386 ARG A O 1
ATOM 3033 N N . LEU A 1 387 ? 9.828 -40.875 -0.295 1 97.25 387 LEU A N 1
ATOM 3034 C CA . LEU A 1 387 ? 8.758 -40.719 0.687 1 97.25 387 LEU A CA 1
ATOM 3035 C C . LEU A 1 387 ? 7.41 -41.062 0.088 1 97.25 387 LEU A C 1
ATOM 3037 O O . LEU A 1 387 ? 6.598 -41.75 0.742 1 97.25 387 LEU A O 1
ATOM 3041 N N . ILE A 1 388 ? 7.137 -40.656 -1.101 1 97.94 388 ILE A N 1
ATOM 3042 C CA . ILE A 1 388 ? 5.871 -40.938 -1.777 1 97.94 388 ILE A CA 1
ATOM 3043 C C . ILE A 1 388 ? 5.73 -42.438 -2.029 1 97.94 388 ILE A C 1
ATOM 3045 O O . ILE A 1 388 ? 4.66 -43 -1.816 1 97.94 388 ILE A O 1
ATOM 3049 N N . ARG A 1 389 ? 6.809 -43.062 -2.412 1 97 389 ARG A N 1
ATOM 3050 C CA . ARG A 1 389 ? 6.789 -44.5 -2.645 1 97 389 ARG A CA 1
ATOM 3051 C C . ARG A 1 389 ? 6.477 -45.281 -1.358 1 97 389 ARG A C 1
ATOM 3053 O O . ARG A 1 389 ? 5.719 -46.25 -1.371 1 97 389 ARG A O 1
ATOM 3060 N N . GLU A 1 390 ? 7.125 -44.781 -0.304 1 96.06 390 GLU A N 1
ATOM 3061 C CA . GLU A 1 390 ? 6.871 -45.406 0.992 1 96.06 390 GLU A CA 1
ATOM 3062 C C . GLU A 1 390 ? 5.395 -45.312 1.374 1 96.06 390 GLU A C 1
ATOM 3064 O O . GLU A 1 390 ? 4.805 -46.281 1.868 1 96.06 390 GLU A O 1
ATOM 3069 N N . LEU A 1 391 ? 4.84 -44.156 1.133 1 95.25 391 LEU A N 1
ATOM 3070 C CA . LEU A 1 391 ? 3.445 -43.938 1.487 1 95.25 391 LEU A CA 1
ATOM 3071 C C . LEU A 1 391 ? 2.518 -44.781 0.607 1 95.25 391 LEU A C 1
ATOM 3073 O O . LEU A 1 391 ? 1.51 -45.312 1.085 1 95.25 391 LEU A O 1
ATOM 3077 N N . ILE A 1 392 ? 2.811 -44.812 -0.639 1 95.56 392 ILE A N 1
ATOM 3078 C CA . ILE A 1 392 ? 2.004 -45.594 -1.568 1 95.56 392 ILE A CA 1
ATOM 3079 C C . ILE A 1 392 ? 2.068 -47.062 -1.188 1 95.56 392 ILE A C 1
ATOM 3081 O O . ILE A 1 392 ? 1.061 -47.781 -1.246 1 95.56 392 ILE A O 1
ATOM 3085 N N . ALA A 1 393 ? 3.236 -47.531 -0.757 1 94.38 393 ALA A N 1
ATOM 3086 C CA . ALA A 1 393 ? 3.426 -48.906 -0.379 1 94.38 393 ALA A CA 1
ATOM 3087 C C . ALA A 1 393 ? 2.617 -49.25 0.869 1 94.38 393 ALA A C 1
ATOM 3089 O O . ALA A 1 393 ? 2.254 -50.438 1.079 1 94.38 393 ALA A O 1
ATOM 3090 N N . GLN A 1 394 ? 2.342 -48.344 1.697 1 92.44 394 GLN A N 1
ATOM 3091 C CA . GLN A 1 394 ? 1.585 -48.562 2.928 1 92.44 394 GLN A CA 1
ATOM 3092 C C . GLN A 1 394 ? 0.085 -48.594 2.65 1 92.44 394 GLN A C 1
ATOM 3094 O O . GLN A 1 394 ? -0.701 -48.969 3.518 1 92.44 394 GLN A O 1
ATOM 3099 N N . HIS A 1 395 ? -0.407 -48.25 1.562 1 86.81 395 HIS A N 1
ATOM 3100 C CA . HIS A 1 395 ? -1.818 -48.281 1.194 1 86.81 395 HIS A CA 1
ATOM 3101 C C . HIS A 1 395 ? -2.1 -49.344 0.137 1 86.81 395 HIS A C 1
ATOM 3103 O O . HIS A 1 395 ? -3.221 -49.844 0.035 1 86.81 395 HIS A O 1
ATOM 3109 N N . MET B 1 1 ? -19.938 -3.848 -17.047 1 91.62 1 MET B N 1
ATOM 3110 C CA . MET B 1 1 ? -19.234 -4.07 -15.781 1 91.62 1 MET B CA 1
ATOM 3111 C C . MET B 1 1 ? -19.844 -3.217 -14.672 1 91.62 1 MET B C 1
ATOM 3113 O O . MET B 1 1 ? -20.109 -2.033 -14.867 1 91.62 1 MET B O 1
ATOM 3117 N N . LYS B 1 2 ? -20.266 -3.811 -13.656 1 94.06 2 LYS B N 1
ATOM 3118 C CA . LYS B 1 2 ? -20.797 -3.088 -12.508 1 94.06 2 LYS B CA 1
ATOM 3119 C C . LYS B 1 2 ? -19.719 -2.828 -11.469 1 94.06 2 LYS B C 1
ATOM 3121 O O . LYS B 1 2 ? -19 -3.748 -11.07 1 94.06 2 LYS B O 1
ATOM 3126 N N . LEU B 1 3 ? -19.562 -1.542 -11.094 1 97.75 3 LEU B N 1
ATOM 3127 C CA . LEU B 1 3 ? -18.609 -1.169 -10.062 1 97.75 3 LEU B CA 1
ATOM 3128 C C . LEU B 1 3 ? -19.219 -1.322 -8.672 1 97.75 3 LEU B C 1
ATOM 3130 O O . LEU B 1 3 ? -20.438 -1.409 -8.531 1 97.75 3 LEU B O 1
ATOM 3134 N N . ALA B 1 4 ? -18.391 -1.457 -7.695 1 97.75 4 ALA B N 1
ATOM 3135 C CA . ALA B 1 4 ? -18.844 -1.502 -6.305 1 97.75 4 ALA B CA 1
ATOM 3136 C C . ALA B 1 4 ? -19.594 -0.224 -5.93 1 97.75 4 ALA B C 1
ATOM 3138 O O . ALA B 1 4 ? -19.344 0.84 -6.5 1 97.75 4 ALA B O 1
ATOM 3139 N N . SER B 1 5 ? -20.453 -0.298 -4.918 1 95.38 5 SER B N 1
ATOM 3140 C CA . SER B 1 5 ? -21.297 0.814 -4.473 1 95.38 5 SER B CA 1
ATOM 3141 C C . SER B 1 5 ? -20.438 1.978 -3.975 1 95.38 5 SER B C 1
ATOM 3143 O O . SER B 1 5 ? -20.797 3.141 -4.176 1 95.38 5 SER B O 1
ATOM 3145 N N . ARG B 1 6 ? -19.312 1.71 -3.426 1 96 6 ARG B N 1
ATOM 3146 C CA . ARG B 1 6 ? -18.438 2.709 -2.807 1 96 6 ARG B CA 1
ATOM 3147 C C . ARG B 1 6 ? -17.891 3.682 -3.846 1 96 6 ARG B C 1
ATOM 3149 O O . ARG B 1 6 ? -17.547 4.816 -3.516 1 96 6 ARG B O 1
ATOM 3156 N N . ILE B 1 7 ? -17.812 3.295 -5.098 1 96.25 7 ILE B N 1
ATOM 3157 C CA . ILE B 1 7 ? -17.156 4.082 -6.129 1 96.25 7 ILE B CA 1
ATOM 3158 C C . ILE B 1 7 ? -17.953 5.355 -6.402 1 96.25 7 ILE B C 1
ATOM 3160 O O . ILE B 1 7 ? -17.391 6.402 -6.719 1 96.25 7 ILE B O 1
ATOM 3164 N N . SER B 1 8 ? -19.25 5.266 -6.262 1 91.5 8 SER B N 1
ATOM 3165 C CA . SER B 1 8 ? -20.125 6.406 -6.527 1 91.5 8 SER B CA 1
ATOM 3166 C C . SER B 1 8 ? -19.906 7.516 -5.504 1 91.5 8 SER B C 1
ATOM 3168 O O . SER B 1 8 ? -20.281 8.664 -5.742 1 91.5 8 SER B O 1
ATOM 3170 N N . GLU B 1 9 ? -19.281 7.164 -4.422 1 88 9 GLU B N 1
ATOM 3171 C CA . GLU B 1 9 ? -19.125 8.133 -3.344 1 88 9 GLU B CA 1
ATOM 3172 C C . GLU B 1 9 ? -17.734 8.766 -3.371 1 88 9 GLU B C 1
ATOM 3174 O O . GLU B 1 9 ? -17.453 9.703 -2.621 1 88 9 GLU B O 1
ATOM 3179 N N . LEU B 1 10 ? -16.922 8.273 -4.223 1 90.5 10 LEU B N 1
ATOM 3180 C CA . LEU B 1 10 ? -15.547 8.758 -4.23 1 90.5 10 LEU B CA 1
ATOM 3181 C C . LEU B 1 10 ? -15.414 10 -5.113 1 90.5 10 LEU B C 1
ATOM 3183 O O . LEU B 1 10 ? -16.031 10.078 -6.18 1 90.5 10 LEU B O 1
ATOM 3187 N N . GLU B 1 11 ? -14.75 10.984 -4.602 1 85.12 11 GLU B N 1
ATOM 3188 C CA . GLU B 1 11 ? -14.461 12.219 -5.328 1 85.12 11 GLU B CA 1
ATOM 3189 C C . GLU B 1 11 ? -12.961 12.516 -5.32 1 85.12 11 GLU B C 1
ATOM 3191 O O . GLU B 1 11 ? -12.25 12.156 -4.379 1 85.12 11 GLU B O 1
ATOM 3196 N N . PRO B 1 12 ? -12.562 13.203 -6.383 1 83.25 12 PRO B N 1
ATOM 3197 C CA . PRO B 1 12 ? -11.156 13.594 -6.387 1 83.25 12 PRO B CA 1
ATOM 3198 C C . PRO B 1 12 ? -10.797 14.539 -5.238 1 83.25 12 PRO B C 1
ATOM 3200 O O . PRO B 1 12 ? -11.656 15.297 -4.77 1 83.25 12 PRO B O 1
ATOM 3203 N N . SER B 1 13 ? -9.594 14.453 -4.891 1 79.81 13 SER B N 1
ATOM 3204 C CA . SER B 1 13 ? -9.117 15.281 -3.787 1 79.81 13 SER B CA 1
ATOM 3205 C C . SER B 1 13 ? -9.094 16.75 -4.168 1 79.81 13 SER B C 1
ATOM 3207 O O . SER B 1 13 ? -8.695 17.109 -5.277 1 79.81 13 SER B O 1
ATOM 3209 N N . ASP B 1 14 ? -9.469 17.531 -3.305 1 79.31 14 ASP B N 1
ATOM 3210 C CA . ASP B 1 14 ? -9.414 18.984 -3.484 1 79.31 14 ASP B CA 1
ATOM 3211 C C . ASP B 1 14 ? -7.969 19.469 -3.615 1 79.31 14 ASP B C 1
ATOM 3213 O O . ASP B 1 14 ? -7.691 20.422 -4.336 1 79.31 14 ASP B O 1
ATOM 3217 N N . ILE B 1 15 ? -7.188 18.781 -2.863 1 78.75 15 ILE B N 1
ATOM 3218 C CA . ILE B 1 15 ? -5.777 19.156 -2.928 1 78.75 15 ILE B CA 1
ATOM 3219 C C . ILE B 1 15 ? -5.258 18.969 -4.352 1 78.75 15 ILE B C 1
ATOM 3221 O O . ILE B 1 15 ? -4.48 19.781 -4.844 1 78.75 15 ILE B O 1
ATOM 3225 N N . ARG B 1 16 ? -5.754 18.031 -4.992 1 77.31 16 ARG B N 1
ATOM 3226 C CA . ARG B 1 16 ? -5.371 17.781 -6.379 1 77.31 16 ARG B CA 1
ATOM 3227 C C . ARG B 1 16 ? -5.793 18.953 -7.277 1 77.31 16 ARG B C 1
ATOM 3229 O O . ARG B 1 16 ? -5.055 19.328 -8.188 1 77.31 16 ARG B O 1
ATOM 3236 N N . ASN B 1 17 ? -6.922 19.359 -7.004 1 82.38 17 ASN B N 1
ATOM 3237 C CA . ASN B 1 17 ? -7.418 20.484 -7.773 1 82.38 17 ASN B CA 1
ATOM 3238 C C . ASN B 1 17 ? -6.562 21.734 -7.559 1 82.38 17 ASN B C 1
ATOM 3240 O O . ASN B 1 17 ? -6.266 22.469 -8.508 1 82.38 17 ASN B O 1
ATOM 3244 N N . VAL B 1 18 ? -6.199 21.938 -6.352 1 88.06 18 VAL B N 1
ATOM 3245 C CA . VAL B 1 18 ? -5.363 23.078 -6.023 1 88.06 18 VAL B CA 1
ATOM 3246 C C . VAL B 1 18 ? -4.016 22.969 -6.73 1 88.06 18 VAL B C 1
ATOM 3248 O O . VAL B 1 18 ? -3.506 23.938 -7.285 1 88.06 18 VAL B O 1
ATOM 3251 N N . MET B 1 19 ? -3.49 21.766 -6.684 1 84.44 19 MET B N 1
ATOM 3252 C CA . MET B 1 19 ? -2.201 21.531 -7.328 1 84.44 19 MET B CA 1
ATOM 3253 C C . MET B 1 19 ? -2.299 21.75 -8.836 1 84.44 19 MET B C 1
ATOM 3255 O O . MET B 1 19 ? -1.358 22.234 -9.461 1 84.44 19 MET B O 1
ATOM 3259 N N . LYS B 1 20 ? -3.426 21.453 -9.469 1 82.62 20 LYS B N 1
ATOM 3260 C CA . LYS B 1 20 ? -3.662 21.688 -10.891 1 82.62 20 LYS B CA 1
ATOM 3261 C C . LYS B 1 20 ? -3.664 23.188 -11.211 1 82.62 20 LYS B C 1
ATOM 3263 O O . LYS B 1 20 ? -3.115 23.609 -12.227 1 82.62 20 LYS B O 1
ATOM 3268 N N . ILE B 1 21 ? -4.25 23.859 -10.328 1 88.38 21 ILE B N 1
ATOM 3269 C CA . ILE B 1 21 ? -4.336 25.297 -10.5 1 88.38 21 ILE B CA 1
ATOM 3270 C C . ILE B 1 21 ? -2.938 25.906 -10.422 1 88.38 21 ILE B C 1
ATOM 3272 O O . ILE B 1 21 ? -2.584 26.766 -11.234 1 88.38 21 ILE B O 1
ATOM 3276 N N . ILE B 1 22 ? -2.236 25.422 -9.492 1 88.94 22 ILE B N 1
ATOM 3277 C CA . ILE B 1 22 ? -0.88 25.938 -9.32 1 88.94 22 ILE B CA 1
ATOM 3278 C C . ILE B 1 22 ? -0.039 25.594 -10.547 1 88.94 22 ILE B C 1
ATOM 3280 O O . ILE B 1 22 ? 0.694 26.438 -11.062 1 88.94 22 ILE B O 1
ATOM 3284 N N . ALA B 1 23 ? -0.115 24.422 -11.016 1 83.5 23 ALA B N 1
ATOM 3285 C CA . ALA B 1 23 ? 0.646 23.969 -12.172 1 83.5 23 ALA B CA 1
ATOM 3286 C C . ALA B 1 23 ? 0.329 24.797 -13.406 1 83.5 23 ALA B C 1
ATOM 3288 O O . ALA B 1 23 ? 1.203 25.047 -14.242 1 83.5 23 ALA B O 1
ATOM 3289 N N . ALA B 1 24 ? -0.875 25.297 -13.531 1 89.25 24 ALA B N 1
ATOM 3290 C CA . ALA B 1 24 ? -1.327 26.094 -14.672 1 89.25 24 ALA B CA 1
ATOM 3291 C C . ALA B 1 24 ? -0.843 27.531 -14.555 1 89.25 24 ALA B C 1
ATOM 3293 O O . ALA B 1 24 ? -0.939 28.312 -15.508 1 89.25 24 ALA B O 1
ATOM 3294 N N . ASN B 1 25 ? -0.278 27.844 -13.414 1 92.25 25 ASN B N 1
ATOM 3295 C CA . ASN B 1 25 ? 0.167 29.203 -13.156 1 92.25 25 ASN B CA 1
ATOM 3296 C C . ASN B 1 25 ? 1.604 29.25 -12.648 1 92.25 25 ASN B C 1
ATOM 3298 O O . ASN B 1 25 ? 1.846 29.562 -11.484 1 92.25 25 ASN B O 1
ATOM 3302 N N . PRO B 1 26 ? 2.518 29.094 -13.508 1 91.06 26 PRO B N 1
ATOM 3303 C CA . PRO B 1 26 ? 3.922 29.078 -13.094 1 91.06 26 PRO B CA 1
ATOM 3304 C C . PRO B 1 26 ? 4.344 30.359 -12.391 1 91.06 26 PRO B C 1
ATOM 3306 O O . PRO B 1 26 ? 3.887 31.453 -12.75 1 91.06 26 PRO B O 1
ATOM 3309 N N . GLY B 1 27 ? 5.191 30.234 -11.43 1 91.19 27 GLY B N 1
ATOM 3310 C CA . GLY B 1 27 ? 5.672 31.375 -10.68 1 91.19 27 GLY B CA 1
ATOM 3311 C C . GLY B 1 27 ? 4.852 31.672 -9.438 1 91.19 27 GLY B C 1
ATOM 3312 O O . GLY B 1 27 ? 5.168 32.594 -8.68 1 91.19 27 GLY B O 1
ATOM 3313 N N . THR B 1 28 ? 3.875 30.828 -9.203 1 94.94 28 THR B N 1
ATOM 3314 C CA . THR B 1 28 ? 3.006 30.984 -8.047 1 94.94 28 THR B CA 1
ATOM 3315 C C . THR B 1 28 ? 3.754 30.641 -6.758 1 94.94 28 THR B C 1
ATOM 3317 O O . THR B 1 28 ? 4.434 29.609 -6.688 1 94.94 28 THR B O 1
ATOM 3320 N N . ILE B 1 29 ? 3.746 31.562 -5.805 1 95.75 29 ILE B N 1
ATOM 3321 C CA . ILE B 1 29 ? 4.176 31.25 -4.445 1 95.75 29 ILE B CA 1
ATOM 3322 C C . ILE B 1 29 ? 3.18 30.281 -3.797 1 95.75 29 ILE B C 1
ATOM 3324 O O . ILE B 1 29 ? 2.068 30.688 -3.441 1 95.75 29 ILE B O 1
ATOM 3328 N N . SER B 1 30 ? 3.602 29.078 -3.645 1 93.75 30 SER B N 1
ATOM 3329 C CA . SER B 1 30 ? 2.66 28.062 -3.18 1 93.75 30 SER B CA 1
ATOM 3330 C C . SER B 1 30 ? 2.785 27.844 -1.677 1 93.75 30 SER B C 1
ATOM 3332 O O . SER B 1 30 ? 3.783 27.297 -1.205 1 93.75 30 SER B O 1
ATOM 3334 N N . MET B 1 31 ? 1.812 28.266 -0.97 1 95.88 31 MET B N 1
ATOM 3335 C CA . MET B 1 31 ? 1.674 27.906 0.442 1 95.88 31 MET B CA 1
ATOM 3336 C C . MET B 1 31 ? 0.626 26.812 0.633 1 95.88 31 MET B C 1
ATOM 3338 O O . MET B 1 31 ? -0.051 26.781 1.661 1 95.88 31 MET B O 1
ATOM 3342 N N . ALA B 1 32 ? 0.419 26.062 -0.495 1 92.75 32 ALA B N 1
ATOM 3343 C CA . ALA B 1 32 ? -0.605 25.031 -0.507 1 92.75 32 ALA B CA 1
ATOM 3344 C C . ALA B 1 32 ? 0.003 23.656 -0.22 1 92.75 32 ALA B C 1
ATOM 3346 O O . ALA B 1 32 ? -0.721 22.688 0.025 1 92.75 32 ALA B O 1
ATOM 3347 N N . SER B 1 33 ? 1.285 23.609 -0.137 1 83.31 33 SER B N 1
ATOM 3348 C CA . SER B 1 33 ? 1.951 22.312 -0.016 1 83.31 33 SER B CA 1
ATOM 3349 C C . SER B 1 33 ? 1.745 21.719 1.37 1 83.31 33 SER B C 1
ATOM 3351 O O . SER B 1 33 ? 1.479 22.438 2.332 1 83.31 33 SER B O 1
ATOM 3353 N N . GLY B 1 34 ? 1.69 20.406 1.447 1 85.69 34 GLY B N 1
ATOM 3354 C CA . GLY B 1 34 ? 1.76 19.688 2.709 1 85.69 34 GLY B CA 1
ATOM 3355 C C . GLY B 1 34 ? 3.012 18.844 2.848 1 85.69 34 GLY B C 1
ATOM 3356 O O . GLY B 1 34 ? 3.043 17.891 3.631 1 85.69 34 GLY B O 1
ATOM 3357 N N . ALA B 1 35 ? 4.043 19.297 2.111 1 90.56 35 ALA B N 1
ATOM 3358 C CA . ALA B 1 35 ? 5.25 18.484 2.033 1 90.56 35 ALA B CA 1
ATOM 3359 C C . ALA B 1 35 ? 6.441 19.203 2.658 1 90.56 35 ALA B C 1
ATOM 3361 O O . ALA B 1 35 ? 6.477 20.438 2.709 1 90.56 35 ALA B O 1
ATOM 3362 N N . PRO B 1 36 ? 7.395 18.438 3.152 1 95.44 36 PRO B N 1
ATOM 3363 C CA . PRO B 1 36 ? 8.648 19.031 3.607 1 95.44 36 PRO B CA 1
ATOM 3364 C C . PRO B 1 36 ? 9.461 19.641 2.469 1 95.44 36 PRO B C 1
ATOM 3366 O O . PRO B 1 36 ? 9.195 19.359 1.297 1 95.44 36 PRO B O 1
ATOM 3369 N N . ASP B 1 37 ? 10.359 20.5 2.846 1 95.56 37 ASP B N 1
ATOM 3370 C CA . ASP B 1 37 ? 11.273 21.094 1.88 1 95.56 37 ASP B CA 1
ATOM 3371 C C . ASP B 1 37 ? 12.328 20.078 1.427 1 95.56 37 ASP B C 1
ATOM 3373 O O . ASP B 1 37 ? 13.148 19.625 2.229 1 95.56 37 ASP B O 1
ATOM 3377 N N . PRO B 1 38 ? 12.383 19.828 0.182 1 96.06 38 PRO B N 1
ATOM 3378 C CA . PRO B 1 38 ? 13.367 18.859 -0.315 1 96.06 38 PRO B CA 1
ATOM 3379 C C . PRO B 1 38 ? 14.805 19.266 0.008 1 96.06 38 PRO B C 1
ATOM 3381 O O . PRO B 1 38 ? 15.688 18.391 0.101 1 96.06 38 PRO B O 1
ATOM 3384 N N . LYS B 1 39 ? 15.062 20.547 0.218 1 96.06 39 LYS B N 1
ATOM 3385 C CA . LYS B 1 39 ? 16.406 21.047 0.524 1 96.06 39 LYS B CA 1
ATOM 3386 C C . LYS B 1 39 ? 16.844 20.594 1.913 1 96.06 39 LYS B C 1
ATOM 3388 O O . LYS B 1 39 ? 18.031 20.656 2.238 1 96.06 39 LYS B O 1
ATOM 3393 N N . LEU B 1 40 ? 15.891 20.156 2.678 1 97.12 40 LEU B N 1
ATOM 3394 C CA . LEU B 1 40 ? 16.203 19.828 4.066 1 97.12 40 LEU B CA 1
ATOM 3395 C C . LEU B 1 40 ? 16.297 18.312 4.262 1 97.12 40 LEU B C 1
ATOM 3397 O O . LEU B 1 40 ? 16.578 17.844 5.363 1 97.12 40 LEU B O 1
ATOM 3401 N N . TYR B 1 41 ? 16.062 17.531 3.197 1 97.81 41 TYR B N 1
ATOM 3402 C CA . TYR B 1 41 ? 16.266 16.094 3.307 1 97.81 41 TYR B CA 1
ATOM 3403 C C . TYR B 1 41 ? 17.719 15.773 3.604 1 97.81 41 TYR B C 1
ATOM 3405 O O . TYR B 1 41 ? 18.625 16.469 3.123 1 97.81 41 TYR B O 1
ATOM 3413 N N . PRO B 1 42 ? 17.938 14.773 4.379 1 98.44 42 PRO B N 1
ATOM 3414 C CA . PRO B 1 42 ? 19.312 14.336 4.555 1 98.44 42 PRO B CA 1
ATOM 3415 C C . PRO B 1 42 ? 19.828 13.5 3.385 1 98.44 42 PRO B C 1
ATOM 3417 O O . PRO B 1 42 ? 20.188 12.336 3.568 1 98.44 42 PRO B O 1
ATOM 3420 N N . THR B 1 43 ? 19.953 14.117 2.24 1 98.12 43 THR B N 1
ATOM 3421 C CA . THR B 1 43 ? 20.172 13.445 0.962 1 98.12 43 THR B CA 1
ATOM 3422 C C . THR B 1 43 ? 21.5 12.711 0.951 1 98.12 43 THR B C 1
ATOM 3424 O O . THR B 1 43 ? 21.594 11.578 0.469 1 98.12 43 THR B O 1
ATOM 3427 N N . GLU B 1 44 ? 22.578 13.32 1.504 1 98.12 44 GLU B N 1
ATOM 3428 C CA . GLU B 1 44 ? 23.891 12.703 1.5 1 98.12 44 GLU B CA 1
ATOM 3429 C C . GLU B 1 44 ? 23.922 11.453 2.375 1 98.12 44 GLU B C 1
ATOM 3431 O O . GLU B 1 44 ? 24.484 10.422 1.985 1 98.12 44 GLU B O 1
ATOM 3436 N N . ALA B 1 45 ? 23.312 11.578 3.555 1 98.62 45 ALA B N 1
ATOM 3437 C CA . ALA B 1 45 ? 23.266 10.445 4.469 1 98.62 45 ALA B CA 1
ATOM 3438 C C . ALA B 1 45 ? 22.453 9.297 3.885 1 98.62 45 ALA B C 1
ATOM 3440 O O . ALA B 1 45 ? 22.812 8.125 4.031 1 98.62 45 ALA B O 1
ATOM 3441 N N . ILE B 1 46 ? 21.359 9.609 3.234 1 98.69 46 ILE B N 1
ATOM 3442 C CA . ILE B 1 46 ? 20.5 8.602 2.621 1 98.69 46 ILE B CA 1
ATOM 3443 C C . ILE B 1 46 ? 21.234 7.93 1.462 1 98.69 46 ILE B C 1
ATOM 3445 O O . ILE B 1 46 ? 21.172 6.707 1.309 1 98.69 46 ILE B O 1
ATOM 3449 N N . ALA B 1 47 ? 21.906 8.75 0.643 1 98.62 47 ALA B N 1
ATOM 3450 C CA . ALA B 1 47 ? 22.688 8.195 -0.455 1 98.62 47 ALA B CA 1
ATOM 3451 C C . ALA B 1 47 ? 23.766 7.25 0.066 1 98.62 47 ALA B C 1
ATOM 3453 O O . ALA B 1 47 ? 23.984 6.176 -0.494 1 98.62 47 ALA B O 1
ATOM 3454 N N . ALA B 1 48 ? 24.469 7.633 1.135 1 98.62 48 ALA B N 1
ATOM 3455 C CA . ALA B 1 48 ? 25.5 6.805 1.733 1 98.62 48 ALA B CA 1
ATOM 3456 C C . ALA B 1 48 ? 24.938 5.496 2.264 1 98.62 48 ALA B C 1
ATOM 3458 O O . ALA B 1 48 ? 25.531 4.43 2.088 1 98.62 48 ALA B O 1
ATOM 3459 N N . SER B 1 49 ? 23.797 5.586 2.945 1 98.69 49 SER B N 1
ATOM 3460 C CA . SER B 1 49 ? 23.109 4.398 3.438 1 98.69 49 SER B CA 1
ATOM 3461 C C . SER B 1 49 ? 22.75 3.451 2.295 1 98.69 49 SER B C 1
ATOM 3463 O O . SER B 1 49 ? 22.969 2.242 2.391 1 98.69 49 SER B O 1
ATOM 3465 N N . THR B 1 50 ? 22.234 4.031 1.246 1 98.69 50 THR B N 1
ATOM 3466 C CA . THR B 1 50 ? 21.797 3.232 0.11 1 98.69 50 THR B CA 1
ATOM 3467 C C . THR B 1 50 ? 22.969 2.523 -0.547 1 98.69 50 THR B C 1
ATOM 3469 O O . THR B 1 50 ? 22.875 1.345 -0.899 1 98.69 50 THR B O 1
ATOM 3472 N N . ASP B 1 51 ? 24 3.248 -0.69 1 98.25 51 ASP B N 1
ATOM 3473 C CA . ASP B 1 51 ? 25.219 2.686 -1.27 1 98.25 51 ASP B CA 1
ATOM 3474 C C . ASP B 1 51 ? 25.734 1.522 -0.428 1 98.25 51 ASP B C 1
ATOM 3476 O O . ASP B 1 51 ? 26.094 0.47 -0.966 1 98.25 51 ASP B O 1
ATOM 3480 N N . ARG B 1 52 ? 25.781 1.665 0.879 1 98.5 52 ARG B N 1
ATOM 3481 C CA . ARG B 1 52 ? 26.234 0.615 1.781 1 98.5 52 ARG B CA 1
ATOM 3482 C C . ARG B 1 52 ? 25.375 -0.636 1.652 1 98.5 52 ARG B C 1
ATOM 3484 O O . ARG B 1 52 ? 25.891 -1.75 1.572 1 98.5 52 ARG B O 1
ATOM 3491 N N . ILE B 1 53 ? 24.141 -0.466 1.6 1 98.62 53 ILE B N 1
ATOM 3492 C CA . ILE B 1 53 ? 23.172 -1.564 1.572 1 98.62 53 ILE B CA 1
ATOM 3493 C C . ILE B 1 53 ? 23.328 -2.352 0.273 1 98.62 53 ILE B C 1
ATOM 3495 O O . ILE B 1 53 ? 23.406 -3.582 0.29 1 98.62 53 ILE B O 1
ATOM 3499 N N . LEU B 1 54 ? 23.375 -1.615 -0.875 1 98.44 54 LEU B N 1
ATOM 3500 C CA . LEU B 1 54 ? 23.391 -2.277 -2.176 1 98.44 54 LEU B CA 1
ATOM 3501 C C . LEU B 1 54 ? 24.75 -2.891 -2.461 1 98.44 54 LEU B C 1
ATOM 3503 O O . LEU B 1 54 ? 24.875 -3.783 -3.305 1 98.44 54 LEU B O 1
ATOM 3507 N N . LYS B 1 55 ? 25.781 -2.457 -1.725 1 97.69 55 LYS B N 1
ATOM 3508 C CA . LYS B 1 55 ? 27.094 -3.076 -1.82 1 97.69 55 LYS B CA 1
ATOM 3509 C C . LYS B 1 55 ? 27.188 -4.316 -0.936 1 97.69 55 LYS B C 1
ATOM 3511 O O . LYS B 1 55 ? 27.766 -5.328 -1.334 1 97.69 55 LYS B O 1
ATOM 3516 N N . GLN B 1 56 ? 26.609 -4.262 0.215 1 97.88 56 GLN B N 1
ATOM 3517 C CA . GLN B 1 56 ? 26.844 -5.293 1.22 1 97.88 56 GLN B CA 1
ATOM 3518 C C . GLN B 1 56 ? 25.766 -6.371 1.159 1 97.88 56 GLN B C 1
ATOM 3520 O O . GLN B 1 56 ? 26.062 -7.555 1.338 1 97.88 56 GLN B O 1
ATOM 3525 N N . GLU B 1 57 ? 24.578 -5.969 0.939 1 97.5 57 GLU B N 1
ATOM 3526 C CA . GLU B 1 57 ? 23.469 -6.918 1.057 1 97.5 57 GLU B CA 1
ATOM 3527 C C . GLU B 1 57 ? 22.438 -6.688 -0.032 1 97.5 57 GLU B C 1
ATOM 3529 O O . GLU B 1 57 ? 21.234 -6.59 0.257 1 97.5 57 GLU B O 1
ATOM 3534 N N . PRO B 1 58 ? 22.891 -6.582 -1.264 1 97.56 58 PRO B N 1
ATOM 3535 C CA . PRO B 1 58 ? 21.906 -6.332 -2.324 1 97.56 58 PRO B CA 1
ATOM 3536 C C . PRO B 1 58 ? 20.844 -7.426 -2.422 1 97.56 58 PRO B C 1
ATOM 3538 O O . PRO B 1 58 ? 19.688 -7.141 -2.707 1 97.56 58 PRO B O 1
ATOM 3541 N N . GLY B 1 59 ? 21.203 -8.727 -2.215 1 97 59 GLY B N 1
ATOM 3542 C CA . GLY B 1 59 ? 20.25 -9.82 -2.26 1 97 59 GLY B CA 1
ATOM 3543 C C . GLY B 1 59 ? 19.109 -9.656 -1.275 1 97 59 GLY B C 1
ATOM 3544 O O . GLY B 1 59 ? 17.953 -9.914 -1.612 1 97 59 GLY B O 1
ATOM 3545 N N . LEU B 1 60 ? 19.438 -9.219 -0.117 1 96.94 60 LEU B N 1
ATOM 3546 C CA . LEU B 1 60 ? 18.422 -9 0.913 1 96.94 60 LEU B CA 1
ATOM 3547 C C . LEU B 1 60 ? 17.562 -7.789 0.576 1 96.94 60 LEU B C 1
ATOM 3549 O O . LEU B 1 60 ? 16.328 -7.859 0.663 1 96.94 60 LEU B O 1
ATOM 3553 N N . ALA B 1 61 ? 18.188 -6.695 0.158 1 98.38 61 ALA B N 1
ATOM 3554 C CA . ALA B 1 61 ? 17.516 -5.43 -0.109 1 98.38 61 ALA B CA 1
ATOM 3555 C C . ALA B 1 61 ? 16.516 -5.57 -1.266 1 98.38 61 ALA B C 1
ATOM 3557 O O . ALA B 1 61 ? 15.5 -4.883 -1.304 1 98.38 61 ALA B O 1
ATOM 3558 N N . LEU B 1 62 ? 16.844 -6.453 -2.164 1 98.44 62 LEU B N 1
ATOM 3559 C CA . LEU B 1 62 ? 16.062 -6.559 -3.396 1 98.44 62 LEU B CA 1
ATOM 3560 C C . LEU B 1 62 ? 15.148 -7.773 -3.357 1 98.44 62 LEU B C 1
ATOM 3562 O O . LEU B 1 62 ? 14.492 -8.094 -4.352 1 98.44 62 LEU B O 1
ATOM 3566 N N . SER B 1 63 ? 14.992 -8.469 -2.229 1 97.38 63 SER B N 1
ATOM 3567 C CA . SER B 1 63 ? 14.133 -9.633 -2.059 1 97.38 63 SER B CA 1
ATOM 3568 C C . SER B 1 63 ? 12.875 -9.289 -1.273 1 97.38 63 SER B C 1
ATOM 3570 O O . SER B 1 63 ? 12.773 -8.203 -0.7 1 97.38 63 SER B O 1
ATOM 3572 N N . TYR B 1 64 ? 11.922 -10.219 -1.283 1 95.12 64 TYR B N 1
ATOM 3573 C CA . TYR B 1 64 ? 10.758 -10.102 -0.414 1 95.12 64 TYR B CA 1
ATOM 3574 C C . TYR B 1 64 ? 11.172 -10.023 1.05 1 95.12 64 TYR B C 1
ATOM 3576 O O . TYR B 1 64 ? 12.148 -10.656 1.459 1 95.12 64 TYR B O 1
ATOM 3584 N N . GLY B 1 65 ? 10.461 -9.227 1.782 1 94.44 65 GLY B N 1
ATOM 3585 C CA . GLY B 1 65 ? 10.586 -9.156 3.23 1 94.44 65 GLY B CA 1
ATOM 3586 C C . GLY B 1 65 ? 9.352 -9.648 3.957 1 94.44 65 GLY B C 1
ATOM 3587 O O . GLY B 1 65 ? 8.625 -10.508 3.451 1 94.44 65 GLY B O 1
ATOM 3588 N N . MET B 1 66 ? 9.195 -9.164 5.102 1 94.94 66 MET B N 1
ATOM 3589 C CA . MET B 1 66 ? 8.086 -9.578 5.953 1 94.94 66 MET B CA 1
ATOM 3590 C C . MET B 1 66 ? 6.938 -8.578 5.875 1 94.94 66 MET B C 1
ATOM 3592 O O . MET B 1 66 ? 7.168 -7.367 5.789 1 94.94 66 MET B O 1
ATOM 3596 N N . THR B 1 67 ? 5.742 -9.062 5.961 1 96.75 67 THR B N 1
ATOM 3597 C CA . THR B 1 67 ? 4.555 -8.211 5.922 1 96.75 67 THR B CA 1
ATOM 3598 C C . THR B 1 67 ? 4.582 -7.195 7.059 1 96.75 67 THR B C 1
ATOM 3600 O O . THR B 1 67 ? 4.246 -6.027 6.863 1 96.75 67 THR B O 1
ATOM 3603 N N . LEU B 1 68 ? 5.059 -7.59 8.25 1 97.75 68 LEU B N 1
ATOM 3604 C CA . LEU B 1 68 ? 5.109 -6.707 9.406 1 97.75 68 LEU B CA 1
ATOM 3605 C C . LEU B 1 68 ? 6.176 -5.633 9.227 1 97.75 68 LEU B C 1
ATOM 3607 O O . LEU B 1 68 ? 6.141 -4.594 9.891 1 97.75 68 LEU B O 1
ATOM 3611 N N . GLY B 1 69 ? 7.094 -5.914 8.367 1 98.38 69 GLY B N 1
ATOM 3612 C CA . GLY B 1 69 ? 8.242 -5.043 8.195 1 98.38 69 GLY B CA 1
ATOM 3613 C C . GLY B 1 69 ? 9.539 -5.656 8.695 1 98.38 69 GLY B C 1
ATOM 3614 O O . GLY B 1 69 ? 9.523 -6.68 9.375 1 98.38 69 GLY B O 1
ATOM 3615 N N . ARG B 1 70 ? 10.609 -5.086 8.328 1 98.19 70 ARG B N 1
ATOM 3616 C CA . ARG B 1 70 ? 11.938 -5.551 8.719 1 98.19 70 ARG B CA 1
ATOM 3617 C C . ARG B 1 70 ? 12.102 -5.543 10.234 1 98.19 70 ARG B C 1
ATOM 3619 O O . ARG B 1 70 ? 11.758 -4.562 10.898 1 98.19 70 ARG B O 1
ATOM 3626 N N . LEU B 1 71 ? 12.625 -6.602 10.75 1 98.19 71 LEU B N 1
ATOM 3627 C CA . LEU B 1 71 ? 12.758 -6.781 12.195 1 98.19 71 LEU B CA 1
ATOM 3628 C C . LEU B 1 71 ? 13.57 -5.648 12.812 1 98.19 71 LEU B C 1
ATOM 3630 O O . LEU B 1 71 ? 13.148 -5.043 13.797 1 98.19 71 LEU B O 1
ATOM 3634 N N . GLU B 1 72 ? 14.703 -5.328 12.211 1 98.62 72 GLU B N 1
ATOM 3635 C CA . GLU B 1 72 ? 15.594 -4.297 12.742 1 98.62 72 GLU B CA 1
ATOM 3636 C C . GLU B 1 72 ? 14.906 -2.938 12.773 1 98.62 72 GLU B C 1
ATOM 3638 O O . GLU B 1 72 ? 15.078 -2.166 13.719 1 98.62 72 GLU B O 1
ATOM 3643 N N . LEU B 1 73 ? 14.133 -2.66 11.742 1 98.88 73 LEU B N 1
ATOM 3644 C CA . LEU B 1 73 ? 13.422 -1.388 11.719 1 98.88 73 LEU B CA 1
ATOM 3645 C C . LEU B 1 73 ? 12.344 -1.346 12.797 1 98.88 73 LEU B C 1
ATOM 3647 O O . LEU B 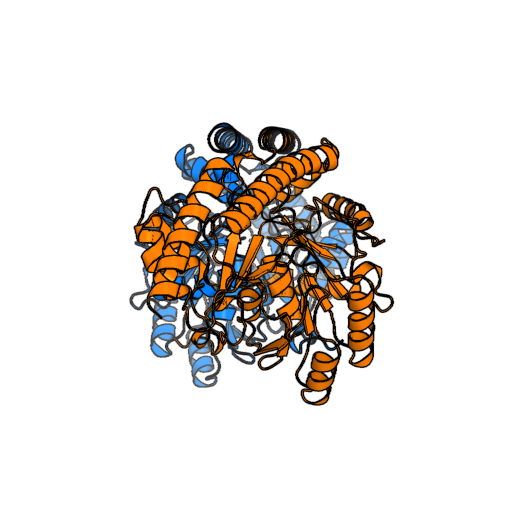1 73 ? 12.164 -0.323 13.461 1 98.88 73 LEU B O 1
ATOM 3651 N N . ARG B 1 74 ? 11.594 -2.432 12.961 1 98.88 74 ARG B N 1
ATOM 3652 C CA . ARG B 1 74 ? 10.562 -2.492 14 1 98.88 74 ARG B CA 1
ATOM 3653 C C . ARG B 1 74 ? 11.172 -2.293 15.383 1 98.88 74 ARG B C 1
ATOM 3655 O O . ARG B 1 74 ? 10.586 -1.627 16.234 1 98.88 74 ARG B O 1
ATOM 3662 N N . GLU B 1 75 ? 12.344 -2.826 15.578 1 98.88 75 GLU B N 1
ATOM 3663 C CA . GLU B 1 75 ? 13.055 -2.635 16.844 1 98.88 75 GLU B CA 1
ATOM 3664 C C . GLU B 1 75 ? 13.461 -1.178 17.031 1 98.88 75 GLU B C 1
ATOM 3666 O O . GLU B 1 75 ? 13.336 -0.63 18.125 1 98.88 75 GLU B O 1
ATOM 3671 N N . GLN B 1 76 ? 13.93 -0.568 16 1 98.81 76 GLN B N 1
ATOM 3672 C CA . GLN B 1 76 ? 14.328 0.832 16.078 1 98.81 76 GLN B CA 1
ATOM 3673 C C . GLN B 1 76 ? 13.125 1.74 16.297 1 98.81 76 GLN B C 1
ATOM 3675 O O . GLN B 1 76 ? 13.203 2.721 17.047 1 98.81 76 GLN B O 1
ATOM 3680 N N . ILE B 1 77 ? 12.016 1.398 15.648 1 98.88 77 ILE B N 1
ATOM 3681 C CA . ILE B 1 77 ? 10.789 2.176 15.844 1 98.88 77 ILE B CA 1
ATOM 3682 C C . ILE B 1 77 ? 10.312 2.035 17.281 1 98.88 77 ILE B C 1
ATOM 3684 O O . ILE B 1 77 ? 9.875 3.012 17.891 1 98.88 77 ILE B O 1
ATOM 3688 N N . ALA B 1 78 ? 10.391 0.822 17.828 1 98.75 78 ALA B N 1
ATOM 3689 C CA . ALA B 1 78 ? 10.023 0.623 19.234 1 98.75 78 ALA B CA 1
ATOM 3690 C C . ALA B 1 78 ? 10.852 1.516 20.156 1 98.75 78 ALA B C 1
ATOM 3692 O O . ALA B 1 78 ? 10.336 2.076 21.125 1 98.75 78 ALA B O 1
ATOM 3693 N N . LYS B 1 79 ? 12.109 1.686 19.812 1 98.38 79 LYS B N 1
ATOM 3694 C CA . LYS B 1 79 ? 12.977 2.582 20.578 1 98.38 79 LYS B CA 1
ATOM 3695 C C . LYS B 1 79 ? 12.539 4.035 20.406 1 98.38 79 LYS B C 1
ATOM 3697 O O . LYS B 1 79 ? 12.57 4.812 21.375 1 98.38 79 LYS B O 1
ATOM 3702 N N . LEU B 1 80 ? 12.172 4.359 19.25 1 97.81 80 LEU B N 1
ATOM 3703 C CA . LEU B 1 80 ? 11.734 5.727 18.984 1 97.81 80 LEU B CA 1
ATOM 3704 C C . LEU B 1 80 ? 10.438 6.035 19.734 1 97.81 80 LEU B C 1
ATOM 3706 O O . LEU B 1 80 ? 10.203 7.184 20.109 1 97.81 80 LEU B O 1
ATOM 3710 N N . MET B 1 81 ? 9.633 4.977 19.953 1 98.38 81 MET B N 1
ATOM 3711 C CA . MET B 1 81 ? 8.352 5.16 20.641 1 98.38 81 MET B CA 1
ATOM 3712 C C . MET B 1 81 ? 8.562 5.621 22.078 1 98.38 81 MET B C 1
ATOM 3714 O O . MET B 1 81 ? 7.664 6.203 22.688 1 98.38 81 MET B O 1
ATOM 3718 N N . VAL B 1 82 ? 9.742 5.457 22.594 1 97.81 82 VAL B N 1
ATOM 3719 C CA . VAL B 1 82 ? 10.062 5.941 23.938 1 97.81 82 VAL B CA 1
ATOM 3720 C C . VAL B 1 82 ? 9.953 7.465 23.969 1 97.81 82 VAL B C 1
ATOM 3722 O O . VAL B 1 82 ? 9.547 8.039 24.984 1 97.81 82 VAL B O 1
ATOM 3725 N N . ARG B 1 83 ? 10.242 8.125 22.875 1 95.62 83 ARG B N 1
ATOM 3726 C CA . ARG B 1 83 ? 10.109 9.578 22.766 1 95.62 83 ARG B CA 1
ATOM 3727 C C . ARG B 1 83 ? 8.664 10.008 22.969 1 95.62 83 ARG B C 1
ATOM 3729 O O . ARG B 1 83 ? 8.398 11.125 23.422 1 95.62 83 ARG B O 1
ATOM 3736 N N . GLU B 1 84 ? 7.727 9.086 22.672 1 96.38 84 GLU B N 1
ATOM 3737 C CA . GLU B 1 84 ? 6.297 9.336 22.828 1 96.38 84 GLU B CA 1
ATOM 3738 C C . GLU B 1 84 ? 5.816 8.891 24.219 1 96.38 84 GLU B C 1
ATOM 3740 O O . GLU B 1 84 ? 4.617 8.914 24.5 1 96.38 84 GLU B O 1
ATOM 3745 N N . GLY B 1 85 ? 6.73 8.422 25.078 1 97.25 85 GLY B N 1
ATOM 3746 C CA . GLY B 1 85 ? 6.395 7.91 26.391 1 97.25 85 GLY B CA 1
ATOM 3747 C C . GLY B 1 85 ? 5.879 6.484 26.359 1 97.25 85 GLY B C 1
ATOM 3748 O O . GLY B 1 85 ? 5.242 6.031 27.312 1 97.25 85 GLY B O 1
ATOM 3749 N N . VAL B 1 86 ? 6.066 5.812 25.281 1 98.12 86 VAL B N 1
ATOM 3750 C CA . VAL B 1 86 ? 5.496 4.48 25.094 1 98.12 86 VAL B CA 1
ATOM 3751 C C . VAL B 1 86 ? 6.602 3.428 25.188 1 98.12 86 VAL B C 1
ATOM 3753 O O . VAL B 1 86 ? 7.609 3.512 24.469 1 98.12 86 VAL B O 1
ATOM 3756 N N . SER B 1 87 ? 6.469 2.506 26.047 1 97.5 87 SER B N 1
ATOM 3757 C CA . SER B 1 87 ? 7.309 1.314 26.109 1 97.5 87 SER B CA 1
ATOM 3758 C C . SER B 1 87 ? 6.668 0.151 25.359 1 97.5 87 SER B C 1
ATOM 3760 O O . SER B 1 87 ? 5.613 -0.345 25.766 1 97.5 87 SER B O 1
ATOM 3762 N N . CYS B 1 88 ? 7.254 -0.209 24.266 1 98 88 CYS B N 1
ATOM 3763 C CA . CYS B 1 88 ? 6.73 -1.311 23.469 1 98 88 CYS B CA 1
ATOM 3764 C C . CYS B 1 88 ? 7.863 -2.104 22.828 1 98 88 CYS B C 1
ATOM 3766 O O . CYS B 1 88 ? 9.039 -1.801 23.047 1 98 88 CYS B O 1
ATOM 3768 N N . THR B 1 89 ? 7.539 -3.211 22.266 1 98.5 89 THR B N 1
ATOM 3769 C CA . THR B 1 89 ? 8.492 -4.059 21.562 1 98.5 89 THR B CA 1
ATOM 3770 C C . THR B 1 89 ? 8.164 -4.125 20.078 1 98.5 89 THR B C 1
ATOM 3772 O O . THR B 1 89 ? 7.133 -3.615 19.641 1 98.5 89 THR B O 1
ATOM 3775 N N . LYS B 1 90 ? 9.078 -4.766 19.359 1 98.38 90 LYS B N 1
ATOM 3776 C CA . LYS B 1 90 ? 8.906 -4.965 17.922 1 98.38 90 LYS B CA 1
ATOM 3777 C C . LYS B 1 90 ? 7.582 -5.66 17.625 1 98.38 90 LYS B C 1
ATOM 3779 O O . LYS B 1 90 ? 7.023 -5.492 16.531 1 98.38 90 LYS B O 1
ATOM 3784 N N . ASP B 1 91 ? 6.996 -6.441 18.547 1 98.38 91 ASP B N 1
ATOM 3785 C CA . ASP B 1 91 ? 5.773 -7.215 18.328 1 98.38 91 ASP B CA 1
ATOM 3786 C C . ASP B 1 91 ? 4.547 -6.305 18.312 1 98.38 91 ASP B C 1
ATOM 3788 O O . ASP B 1 91 ? 3.461 -6.727 17.906 1 98.38 91 ASP B O 1
ATOM 3792 N N . GLN B 1 92 ? 4.746 -5.031 18.672 1 98.75 92 GLN B N 1
ATOM 3793 C CA . GLN B 1 92 ? 3.664 -4.055 18.719 1 98.75 92 GLN B CA 1
ATOM 3794 C C . GLN B 1 92 ? 3.818 -3.02 17.609 1 98.75 92 GLN B C 1
ATOM 3796 O O . GLN B 1 92 ? 3.16 -1.978 17.625 1 98.75 92 GLN B O 1
ATOM 3801 N N . ILE B 1 93 ? 4.762 -3.344 16.672 1 98.88 93 ILE B N 1
ATOM 3802 C CA . ILE B 1 93 ? 5.051 -2.41 15.594 1 98.88 93 ILE B CA 1
ATOM 3803 C C . ILE B 1 93 ? 4.82 -3.092 14.25 1 98.88 93 ILE B C 1
ATOM 3805 O O . ILE B 1 93 ? 5.301 -4.203 14.023 1 98.88 93 ILE B O 1
ATOM 3809 N N . MET B 1 94 ? 4.113 -2.461 13.359 1 98.88 94 MET B N 1
ATOM 3810 C CA . MET B 1 94 ? 4.031 -2.852 11.953 1 98.88 94 MET B CA 1
ATOM 3811 C C . MET B 1 94 ? 4.43 -1.696 11.039 1 98.88 94 MET B C 1
ATOM 3813 O O . MET B 1 94 ? 3.924 -0.582 11.188 1 98.88 94 MET B O 1
ATOM 3817 N N . VAL B 1 95 ? 5.344 -1.959 10.141 1 98.94 95 VAL B N 1
ATOM 3818 C CA . VAL B 1 95 ? 5.762 -0.952 9.164 1 98.94 95 VAL B CA 1
ATOM 3819 C C . VAL B 1 95 ? 4.703 -0.815 8.078 1 98.94 95 VAL B C 1
ATOM 3821 O O . VAL B 1 95 ? 4.125 -1.812 7.633 1 98.94 95 VAL B O 1
ATOM 3824 N N . THR B 1 96 ? 4.434 0.38 7.676 1 98.81 96 THR B N 1
ATOM 3825 C CA . THR B 1 96 ? 3.449 0.653 6.633 1 98.81 96 THR B CA 1
ATOM 3826 C C . THR B 1 96 ? 4.074 1.457 5.496 1 98.81 96 THR B C 1
ATOM 3828 O O . THR B 1 96 ? 5.141 2.049 5.664 1 98.81 96 THR B O 1
ATOM 3831 N N . THR B 1 97 ? 3.459 1.41 4.316 1 98.31 97 THR B N 1
ATOM 3832 C CA . THR B 1 97 ? 3.826 2.266 3.195 1 98.31 97 THR B CA 1
ATOM 3833 C C . THR B 1 97 ? 3.271 3.674 3.385 1 98.31 97 THR B C 1
ATOM 3835 O O . THR B 1 97 ? 2.24 4.023 2.811 1 98.31 97 THR B O 1
ATOM 3838 N N . GLY B 1 98 ? 3.965 4.418 4.152 1 97.12 98 GLY B N 1
ATOM 3839 C CA . GLY B 1 98 ? 3.441 5.676 4.652 1 97.12 98 GLY B CA 1
ATOM 3840 C C . GLY B 1 98 ? 2.367 5.5 5.711 1 97.12 98 GLY B C 1
ATOM 3841 O O . GLY B 1 98 ? 1.801 4.414 5.852 1 97.12 98 GLY B O 1
ATOM 3842 N N . SER B 1 99 ? 2.09 6.57 6.41 1 96.88 99 SER B N 1
ATOM 3843 C CA . SER B 1 99 ? 1.08 6.469 7.457 1 96.88 99 SER B CA 1
ATOM 3844 C C . SER B 1 99 ? -0.327 6.43 6.871 1 96.88 99 SER B C 1
ATOM 3846 O O . SER B 1 99 ? -1.271 5.996 7.531 1 96.88 99 SER B O 1
ATOM 3848 N N . GLN B 1 100 ? -0.476 6.902 5.598 1 97 100 GLN B N 1
ATOM 3849 C CA . GLN B 1 100 ? -1.767 6.816 4.922 1 97 100 GLN B CA 1
ATOM 3850 C C . GLN B 1 100 ? -2.277 5.379 4.898 1 97 100 GLN B C 1
ATOM 3852 O O . GLN B 1 100 ? -3.473 5.137 5.082 1 97 100 GLN B O 1
ATOM 3857 N N . GLN B 1 101 ? -1.377 4.438 4.637 1 98.56 101 GLN B N 1
ATOM 3858 C CA . GLN B 1 101 ? -1.795 3.041 4.656 1 98.56 101 GLN B CA 1
ATOM 3859 C C . GLN B 1 101 ? -2.301 2.637 6.039 1 98.56 101 GLN B C 1
ATOM 3861 O O . GLN B 1 101 ? -3.223 1.827 6.156 1 98.56 101 GLN B O 1
ATOM 3866 N N . GLY B 1 102 ? -1.642 3.186 7.086 1 98.81 102 GLY B N 1
ATOM 3867 C CA . GLY B 1 102 ? -2.123 2.916 8.43 1 98.81 102 GLY B CA 1
ATOM 3868 C C . GLY B 1 102 ? -3.561 3.35 8.648 1 98.81 102 GLY B C 1
ATOM 3869 O O . GLY B 1 102 ? -4.328 2.654 9.312 1 98.81 102 GLY B O 1
ATOM 3870 N N . LEU B 1 103 ? -3.938 4.488 8.102 1 98.75 103 LEU B N 1
ATOM 3871 C CA . LEU B 1 103 ? -5.305 4.988 8.195 1 98.75 103 LEU B CA 1
ATOM 3872 C C . LEU B 1 103 ? -6.273 4.043 7.492 1 98.75 103 LEU B C 1
ATOM 3874 O O . LEU B 1 103 ? -7.312 3.682 8.055 1 98.75 103 LEU B O 1
ATOM 3878 N N . SER B 1 104 ? -5.914 3.646 6.316 1 98.56 104 SER B N 1
ATOM 3879 C CA . SER B 1 104 ? -6.75 2.729 5.547 1 98.56 104 SER B CA 1
ATOM 3880 C C . SER B 1 104 ? -6.918 1.396 6.273 1 98.56 104 SER B C 1
ATOM 3882 O O . SER B 1 104 ? -8.031 0.872 6.371 1 98.56 104 SER B O 1
ATOM 3884 N N . LEU B 1 105 ? -5.84 0.836 6.793 1 98.81 105 LEU B N 1
ATOM 3885 C CA . LEU B 1 105 ? -5.871 -0.441 7.496 1 98.81 105 LEU B CA 1
ATOM 3886 C C . LEU B 1 105 ? -6.684 -0.332 8.789 1 98.81 105 LEU B C 1
ATOM 3888 O O . LEU B 1 105 ? -7.367 -1.28 9.172 1 98.81 105 LEU B O 1
ATOM 3892 N N . ALA B 1 106 ? -6.57 0.815 9.469 1 98.81 106 ALA B N 1
ATOM 3893 C CA . ALA B 1 106 ? -7.359 1.022 10.68 1 98.81 106 ALA B CA 1
ATOM 3894 C C . ALA B 1 106 ? -8.852 1.01 10.375 1 98.81 106 ALA B C 1
ATOM 3896 O O . ALA B 1 106 ? -9.641 0.416 11.109 1 98.81 106 ALA B O 1
ATOM 3897 N N . ALA B 1 107 ? -9.219 1.682 9.297 1 98.38 107 ALA B N 1
ATOM 3898 C CA . ALA B 1 107 ? -10.625 1.664 8.891 1 98.38 107 ALA B CA 1
ATOM 3899 C C . ALA B 1 107 ? -11.086 0.247 8.562 1 98.38 107 ALA B C 1
ATOM 3901 O O . ALA B 1 107 ? -12.188 -0.161 8.945 1 98.38 107 ALA B O 1
ATOM 3902 N N . GLN B 1 108 ? -10.25 -0.488 7.887 1 97.94 108 GLN B N 1
ATOM 3903 C CA . GLN B 1 108 ? -10.578 -1.87 7.555 1 97.94 108 GLN B CA 1
ATOM 3904 C C . GLN B 1 108 ? -10.703 -2.725 8.812 1 97.94 108 GLN B C 1
ATOM 3906 O O . GLN B 1 108 ? -11.508 -3.656 8.859 1 97.94 108 GLN B O 1
ATOM 3911 N N . LEU B 1 109 ? -9.906 -2.461 9.75 1 98.5 109 LEU B N 1
ATOM 3912 C CA . LEU B 1 109 ? -9.867 -3.227 10.992 1 98.5 109 LEU B CA 1
ATOM 3913 C C . LEU B 1 109 ? -11.133 -3.006 11.812 1 98.5 109 LEU B C 1
ATOM 3915 O O . LEU B 1 109 ? -11.664 -3.947 12.406 1 98.5 109 LEU B O 1
ATOM 3919 N N . PHE B 1 110 ? -11.68 -1.782 11.781 1 98.44 110 PHE B N 1
ATOM 3920 C CA . PHE B 1 110 ? -12.68 -1.461 12.797 1 98.44 110 PHE B CA 1
ATOM 3921 C C . PHE B 1 110 ? -14.055 -1.269 12.164 1 98.44 110 PHE B C 1
ATOM 3923 O O . PHE B 1 110 ? -15.078 -1.412 12.836 1 98.44 110 PHE B O 1
ATOM 3930 N N . CYS B 1 111 ? -14.133 -0.915 10.875 1 97.88 111 CYS B N 1
ATOM 3931 C CA . CYS B 1 111 ? -15.383 -0.341 10.391 1 97.88 111 CYS B CA 1
ATOM 3932 C C . CYS B 1 111 ? -16.062 -1.275 9.398 1 97.88 111 CYS B C 1
ATOM 3934 O O . CYS B 1 111 ? -15.398 -1.92 8.586 1 97.88 111 CYS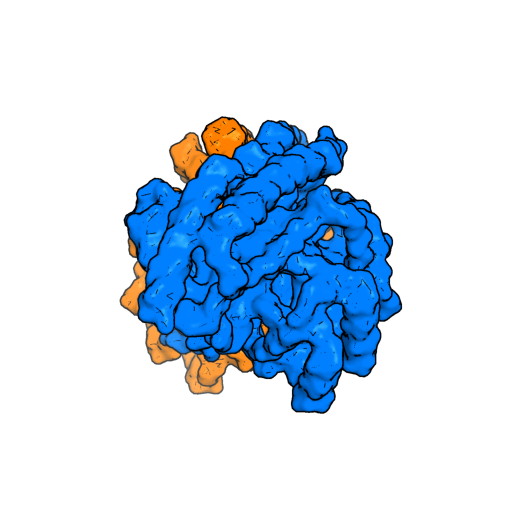 B O 1
ATOM 3936 N N . ASP B 1 112 ? -17.312 -1.339 9.469 1 96.81 112 ASP B N 1
ATOM 3937 C CA . ASP B 1 112 ? -18.219 -1.868 8.461 1 96.81 112 ASP B CA 1
ATOM 3938 C C . ASP B 1 112 ? -18.906 -0.739 7.699 1 96.81 112 ASP B C 1
ATOM 3940 O O . ASP B 1 112 ? -18.922 0.408 8.148 1 96.81 112 ASP B O 1
ATOM 3944 N N . PRO B 1 113 ? -19.438 -1.053 6.473 1 95.69 113 PRO B N 1
ATOM 3945 C CA . PRO B 1 113 ? -20.172 -0.008 5.758 1 95.69 113 PRO B CA 1
ATOM 3946 C C . PRO B 1 113 ? -21.266 0.63 6.609 1 95.69 113 PRO B C 1
ATOM 3948 O O . PRO B 1 113 ? -22.031 -0.078 7.27 1 95.69 113 PRO B O 1
ATOM 3951 N N . GLY B 1 114 ? -21.266 1.964 6.641 1 96.31 114 GLY B N 1
ATOM 3952 C CA . GLY B 1 114 ? -22.281 2.689 7.383 1 96.31 114 GLY B CA 1
ATOM 3953 C C . GLY B 1 114 ? -21.828 3.123 8.766 1 96.31 114 GLY B C 1
ATOM 3954 O O . GLY B 1 114 ? -22.453 3.98 9.391 1 96.31 114 GLY B O 1
ATOM 3955 N N . ASP B 1 115 ? -20.719 2.578 9.242 1 97.94 115 ASP B N 1
ATOM 3956 C CA . ASP B 1 115 ? -20.188 2.963 10.547 1 97.94 115 ASP B CA 1
ATOM 3957 C C . ASP B 1 115 ? -19.688 4.41 10.531 1 97.94 115 ASP B C 1
ATOM 3959 O O . ASP B 1 115 ? -19.547 5.012 9.469 1 97.94 115 ASP B O 1
ATOM 3963 N N . LEU B 1 116 ? -19.5 4.965 11.734 1 98.19 116 LEU B N 1
ATOM 3964 C CA . LEU B 1 116 ? -19.094 6.352 11.898 1 98.19 116 LEU B CA 1
ATOM 3965 C C . LEU B 1 116 ? -17.719 6.441 12.539 1 98.19 116 LEU B C 1
ATOM 3967 O O . LEU B 1 116 ? -17.406 5.688 13.469 1 98.19 116 LEU B O 1
ATOM 3971 N N . ILE B 1 117 ? -16.922 7.273 12 1 98.69 117 ILE B N 1
ATOM 3972 C CA . ILE B 1 117 ? -15.672 7.684 12.641 1 98.69 117 ILE B CA 1
ATOM 3973 C C . ILE B 1 117 ? -15.781 9.133 13.109 1 98.69 117 ILE B C 1
ATOM 3975 O O . ILE B 1 117 ? -16.109 10.023 12.328 1 98.69 117 ILE B O 1
ATOM 3979 N N . VAL B 1 118 ? -15.586 9.32 14.398 1 98.75 118 VAL B N 1
ATOM 3980 C CA . VAL B 1 118 ? -15.539 10.664 14.953 1 98.75 118 VAL B CA 1
ATOM 3981 C C . VAL B 1 118 ? -14.203 11.32 14.602 1 98.75 118 VAL B C 1
ATOM 3983 O O . VAL B 1 118 ? -13.141 10.703 14.742 1 98.75 118 VAL B O 1
ATOM 3986 N N . THR B 1 119 ? -14.266 12.539 14.109 1 98.44 119 THR B N 1
ATOM 3987 C CA . THR B 1 119 ? -13.07 13.312 13.789 1 98.44 119 THR B CA 1
ATOM 3988 C C . THR B 1 119 ? -13.125 14.688 14.445 1 98.44 119 THR B C 1
ATOM 3990 O O . THR B 1 119 ? -14.164 15.086 14.969 1 98.44 119 THR B O 1
ATOM 3993 N N . GLU B 1 120 ? -11.992 15.328 14.383 1 97.31 120 GLU B N 1
ATOM 3994 C CA . GLU B 1 120 ? -11.984 16.75 14.703 1 97.31 120 GLU B CA 1
ATOM 3995 C C . GLU B 1 120 ? -12.617 17.578 13.586 1 97.31 120 GLU B C 1
ATOM 3997 O O . GLU B 1 120 ? -12.727 17.109 12.453 1 97.31 120 GLU B O 1
ATOM 4002 N N . ASN B 1 121 ? -13.047 18.781 13.984 1 96.44 121 ASN B N 1
ATOM 4003 C CA . ASN B 1 121 ? -13.43 19.797 13.016 1 96.44 121 ASN B CA 1
ATOM 4004 C C . ASN B 1 121 ? -12.508 21.016 13.094 1 96.44 121 ASN B C 1
ATOM 4006 O O . ASN B 1 121 ? -12.492 21.734 14.094 1 96.44 121 ASN B O 1
ATOM 4010 N N . PRO B 1 122 ? -11.828 21.312 12.031 1 97 122 PRO B N 1
ATOM 4011 C CA . PRO B 1 122 ? -11.555 20.516 10.828 1 97 122 PRO B CA 1
ATOM 4012 C C . PRO B 1 122 ? -10.625 19.328 11.102 1 97 122 PRO B C 1
ATOM 4014 O O . PRO B 1 122 ? -10.109 19.188 12.219 1 97 122 PRO B O 1
ATOM 4017 N N . SER B 1 123 ? -10.516 18.406 10.148 1 97.06 123 SER B N 1
ATOM 4018 C CA . SER B 1 123 ? -9.664 17.234 10.25 1 97.06 123 SER B CA 1
ATOM 4019 C C . SER B 1 123 ? -8.789 17.078 9.008 1 97.06 123 SER B C 1
ATOM 4021 O O . SER B 1 123 ? -8.859 17.891 8.086 1 97.06 123 SER B O 1
ATOM 4023 N N . TYR B 1 124 ? -7.887 16.188 9.094 1 96.62 124 TYR B N 1
ATOM 4024 C CA . TYR B 1 124 ? -6.945 15.938 8.008 1 96.62 124 TYR B CA 1
ATOM 4025 C C . TYR B 1 124 ? -7.652 15.328 6.805 1 96.62 124 TYR B C 1
ATOM 4027 O O . TYR B 1 124 ? -8.211 14.227 6.898 1 96.62 124 TYR B O 1
ATOM 4035 N N . LEU B 1 125 ? -7.605 15.945 5.695 1 94.44 125 LEU B N 1
ATOM 4036 C CA . LEU B 1 125 ? -8.289 15.539 4.473 1 94.44 125 LEU B CA 1
ATOM 4037 C C . LEU B 1 125 ? -7.816 14.164 4.016 1 94.44 125 LEU B C 1
ATOM 4039 O O . LEU B 1 125 ? -8.609 13.367 3.504 1 94.44 125 LEU B O 1
ATOM 4043 N N . GLY B 1 126 ? -6.492 13.867 4.145 1 93.94 126 GLY B N 1
ATOM 4044 C CA . GLY B 1 126 ? -5.957 12.562 3.766 1 93.94 126 GLY B CA 1
ATOM 4045 C C . GLY B 1 126 ? -6.578 11.414 4.535 1 93.94 126 GLY B C 1
ATOM 4046 O O . GLY B 1 126 ? -6.785 10.328 3.984 1 93.94 126 GLY B O 1
ATOM 4047 N N . ALA B 1 127 ? -6.883 11.648 5.793 1 97.06 127 ALA B N 1
ATOM 4048 C CA . ALA B 1 127 ? -7.543 10.625 6.598 1 97.06 127 ALA B CA 1
ATOM 4049 C C . ALA B 1 127 ? -8.969 10.375 6.109 1 97.06 127 ALA B C 1
ATOM 4051 O O . ALA B 1 127 ? -9.406 9.234 5.992 1 97.06 127 ALA B O 1
ATOM 4052 N N . LEU B 1 128 ? -9.672 11.492 5.859 1 95.94 128 LEU B N 1
ATOM 4053 C CA . LEU B 1 128 ? -11.031 11.359 5.344 1 95.94 128 LEU B CA 1
ATOM 4054 C C . LEU B 1 128 ? -11.047 10.555 4.051 1 95.94 128 LEU B C 1
ATOM 4056 O O . LEU B 1 128 ? -11.898 9.672 3.877 1 95.94 128 LEU B O 1
ATOM 4060 N N . SER B 1 129 ? -10.078 10.773 3.252 1 94.19 129 SER B N 1
ATOM 4061 C CA . SER B 1 129 ? -9.961 10.07 1.979 1 94.19 129 SER B CA 1
ATOM 4062 C C . SER B 1 129 ? -9.57 8.609 2.186 1 94.19 129 SER B C 1
ATOM 4064 O O . SER B 1 129 ? -9.992 7.738 1.422 1 94.19 129 SER B O 1
ATOM 4066 N N . ALA B 1 130 ? -8.758 8.344 3.172 1 96.62 130 ALA B N 1
ATOM 4067 C CA . ALA B 1 130 ? -8.297 6.984 3.455 1 96.62 130 ALA B CA 1
ATOM 4068 C C . ALA B 1 130 ? -9.438 6.117 3.977 1 96.62 130 ALA B C 1
ATOM 4070 O O . ALA B 1 130 ? -9.484 4.914 3.709 1 96.62 130 ALA B O 1
ATOM 4071 N N . PHE B 1 131 ? -10.375 6.746 4.699 1 97.62 131 PHE B N 1
ATOM 4072 C CA . PHE B 1 131 ? -11.477 6.016 5.324 1 97.62 131 PHE B CA 1
ATOM 4073 C C . PHE B 1 131 ? -12.617 5.805 4.34 1 97.62 131 PHE B C 1
ATOM 4075 O O . PHE B 1 131 ? -13.336 4.809 4.418 1 97.62 131 PHE B O 1
ATOM 4082 N N . LYS B 1 132 ? -12.75 6.688 3.355 1 95.31 132 LYS B N 1
ATOM 4083 C CA . LYS B 1 132 ? -13.953 6.789 2.531 1 95.31 132 LYS B CA 1
ATOM 4084 C C . LYS B 1 132 ? -14.172 5.516 1.724 1 95.31 132 LYS B C 1
ATOM 4086 O O . LYS B 1 132 ? -15.305 5.047 1.591 1 95.31 132 LYS B O 1
ATOM 4091 N N . PRO B 1 133 ? -13.125 4.879 1.248 1 96.19 133 PRO B N 1
ATOM 4092 C CA . PRO B 1 133 ? -13.32 3.654 0.467 1 96.19 133 PRO B CA 1
AT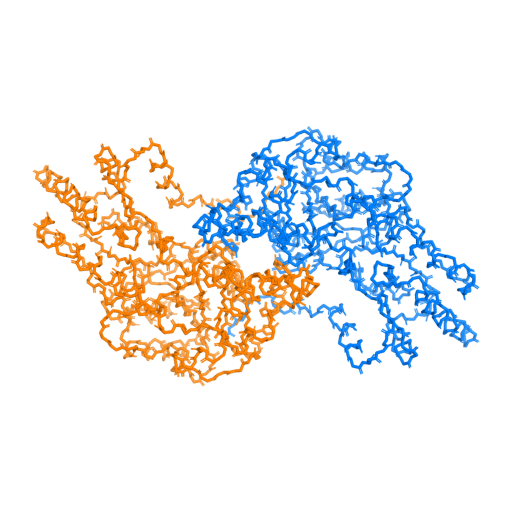OM 4093 C C . PRO B 1 133 ? -13.922 2.518 1.289 1 96.19 133 PRO B C 1
ATOM 4095 O O . PRO B 1 133 ? -14.336 1.497 0.731 1 96.19 133 PRO B O 1
ATOM 4098 N N . HIS B 1 134 ? -14 2.645 2.527 1 96.44 134 HIS B N 1
ATOM 4099 C CA . HIS B 1 134 ? -14.586 1.631 3.396 1 96.44 134 HIS B CA 1
ATOM 4100 C C . HIS B 1 134 ? -16.016 2.008 3.805 1 96.44 134 HIS B C 1
ATOM 4102 O O . HIS B 1 134 ? -16.562 1.426 4.738 1 96.44 134 HIS B O 1
ATOM 4108 N N . GLU B 1 135 ? -16.516 3.049 3.143 1 96.25 135 GLU B N 1
ATOM 4109 C CA . GLU B 1 135 ? -17.922 3.443 3.195 1 96.25 135 GLU B CA 1
ATOM 4110 C C . GLU B 1 135 ? -18.328 3.887 4.602 1 96.25 135 GLU B C 1
ATOM 4112 O O . GLU B 1 135 ? -19.391 3.508 5.102 1 96.25 135 GLU B O 1
ATOM 4117 N N . VAL B 1 136 ? -17.422 4.609 5.207 1 96.69 136 VAL B N 1
ATOM 4118 C CA . VAL B 1 136 ? -17.703 5.137 6.539 1 96.69 136 VAL B CA 1
ATOM 4119 C C . VAL B 1 136 ? -18.328 6.52 6.426 1 96.69 136 VAL B C 1
ATOM 4121 O O . VAL B 1 136 ? -18.219 7.184 5.391 1 96.69 136 VAL B O 1
ATOM 4124 N N . ASN B 1 137 ? -19.047 6.891 7.438 1 96.5 137 ASN B N 1
ATOM 4125 C CA . ASN B 1 137 ? -19.5 8.258 7.652 1 96.5 137 ASN B CA 1
ATOM 4126 C C . ASN B 1 137 ? -18.688 8.961 8.734 1 96.5 137 ASN B C 1
ATOM 4128 O O . ASN B 1 137 ? -17.938 8.312 9.469 1 96.5 137 ASN B O 1
ATOM 4132 N N . TYR B 1 138 ? -18.797 10.297 8.766 1 97.62 138 TYR B N 1
ATOM 4133 C CA . TYR B 1 138 ? -17.969 11.062 9.695 1 97.62 138 TYR B CA 1
ATOM 4134 C C . TYR B 1 138 ? -18.844 11.898 10.633 1 97.62 138 TYR B C 1
ATOM 4136 O O . TYR B 1 138 ? -19.906 12.367 10.234 1 97.62 138 TYR B O 1
ATOM 4144 N N . ALA B 1 139 ? -18.422 12 11.805 1 97.31 139 ALA B N 1
ATOM 4145 C CA . ALA B 1 139 ? -18.953 12.984 12.75 1 97.31 139 ALA B CA 1
ATOM 4146 C C . ALA B 1 139 ? -17.844 13.93 13.219 1 97.31 139 ALA B C 1
ATOM 4148 O O . ALA B 1 139 ? -17.031 13.562 14.07 1 97.31 139 ALA B O 1
ATOM 4149 N N . GLY B 1 140 ? -17.859 15.133 12.695 1 97.62 140 GLY B N 1
ATOM 4150 C CA . GLY B 1 140 ? -16.906 16.141 13.125 1 97.62 140 GLY B CA 1
ATOM 4151 C C . GLY B 1 140 ? -17.312 16.844 14.398 1 97.62 140 GLY B C 1
ATOM 4152 O O . GLY B 1 140 ? -18.422 17.375 14.492 1 97.62 140 GLY B O 1
ATOM 4153 N N . ILE B 1 141 ? -16.422 16.812 15.375 1 98.06 141 ILE B N 1
ATOM 4154 C CA . ILE B 1 141 ? -16.703 17.5 16.641 1 98.06 141 ILE B CA 1
ATOM 4155 C C . ILE B 1 141 ? -15.859 18.766 16.719 1 98.06 141 ILE B C 1
ATOM 4157 O O . ILE B 1 141 ? -14.641 18.734 16.516 1 98.06 141 ILE B O 1
ATOM 4161 N N . ASP B 1 142 ? -16.531 19.859 17.031 1 96.94 142 ASP B N 1
ATOM 4162 C CA . ASP B 1 142 ? -15.82 21.109 17.219 1 96.94 142 ASP B CA 1
ATOM 4163 C C . ASP B 1 142 ? -14.977 21.094 18.484 1 96.94 142 ASP B C 1
ATOM 4165 O O . ASP B 1 142 ? -15.148 20.219 19.328 1 96.94 142 ASP B O 1
ATOM 4169 N N . GLY B 1 143 ? -14.047 21.953 18.484 1 95.38 143 GLY B N 1
ATOM 4170 C CA . GLY B 1 143 ? -13.195 22.125 19.656 1 95.38 143 GLY B CA 1
ATOM 4171 C C . GLY B 1 143 ? -12.57 23.5 19.734 1 95.38 143 GLY B C 1
ATOM 4172 O O . GLY B 1 143 ? -13.094 24.469 19.172 1 95.38 143 GLY B O 1
ATOM 4173 N N . ASN B 1 144 ? -11.672 23.578 20.641 1 94.12 144 ASN B N 1
ATOM 4174 C CA . ASN B 1 144 ? -10.875 24.797 20.797 1 94.12 144 ASN B CA 1
ATOM 4175 C C . ASN B 1 144 ? -9.383 24.484 20.797 1 94.12 144 ASN B C 1
ATOM 4177 O O . ASN B 1 144 ? -8.953 23.453 20.266 1 94.12 144 ASN B O 1
ATOM 4181 N N . ASP B 1 145 ? -8.594 25.375 21.234 1 91.44 145 ASP B N 1
ATOM 4182 C CA . ASP B 1 145 ? -7.141 25.25 21.141 1 91.44 145 ASP B CA 1
ATOM 4183 C C . ASP B 1 145 ? -6.641 24.094 22 1 91.44 145 ASP B C 1
ATOM 4185 O O . ASP B 1 145 ? -5.492 23.656 21.875 1 91.44 145 ASP B O 1
ATOM 4189 N N . GLU B 1 146 ? -7.535 23.578 22.797 1 93.88 146 GLU B N 1
ATOM 4190 C CA . GLU B 1 146 ? -7.109 22.516 23.703 1 93.88 146 GLU B CA 1
ATOM 4191 C C . GLU B 1 146 ? -7.488 21.141 23.172 1 93.88 146 GLU B C 1
ATOM 4193 O O . GLU B 1 146 ? -7.094 20.125 23.75 1 93.88 146 GLU B O 1
ATOM 4198 N N . GLY B 1 147 ? -8.281 21.094 22.188 1 95.19 147 GLY B N 1
ATOM 4199 C CA . GLY B 1 147 ? -8.758 19.828 21.641 1 95.19 147 GLY B CA 1
ATOM 4200 C C . GLY B 1 147 ? -10.266 19.781 21.469 1 95.19 147 GLY B C 1
ATOM 4201 O O . GLY B 1 147 ? -10.93 20.812 21.547 1 95.19 147 GLY B O 1
ATOM 4202 N N . MET B 1 148 ? -10.797 18.672 21.219 1 96.94 148 MET B N 1
ATOM 4203 C CA . MET B 1 148 ? -12.219 18.438 20.984 1 96.94 148 MET B CA 1
ATOM 4204 C C . MET B 1 148 ? -13.047 18.844 22.188 1 96.94 148 MET B C 1
ATOM 4206 O O . MET B 1 148 ? -12.609 18.703 23.328 1 96.94 148 MET B O 1
ATOM 4210 N N . ASP B 1 149 ? -14.211 19.375 21.922 1 98.31 149 ASP B N 1
ATOM 4211 C CA . ASP B 1 149 ? -15.188 19.562 23 1 98.31 149 ASP B CA 1
ATOM 4212 C C . ASP B 1 149 ? -15.703 18.234 23.516 1 98.31 149 ASP B C 1
ATOM 4214 O O . ASP B 1 149 ? -16.578 17.609 22.891 1 98.31 149 ASP B O 1
ATOM 4218 N N . LEU B 1 150 ? -15.336 17.891 24.719 1 98.44 150 LEU B N 1
ATOM 4219 C CA . LEU B 1 150 ? -15.617 16.562 25.25 1 98.44 150 LEU B CA 1
ATOM 4220 C C . LEU B 1 150 ? -17.094 16.422 25.609 1 98.44 150 LEU B C 1
ATOM 4222 O O . LEU B 1 150 ? -17.656 15.328 25.5 1 98.44 150 LEU B O 1
ATOM 4226 N N . GLU B 1 151 ? -17.672 17.484 26.016 1 98.25 151 GLU B N 1
ATOM 4227 C CA . GLU B 1 151 ? -19.109 17.438 26.297 1 98.25 151 GLU B CA 1
ATOM 4228 C C . GLU B 1 151 ? -19.922 17.188 25.016 1 98.25 151 GLU B C 1
ATOM 4230 O O . GLU B 1 151 ? -20.844 16.391 25.016 1 98.25 151 GLU B O 1
ATOM 4235 N N . ALA B 1 152 ? -19.562 17.891 24 1 98.12 152 ALA B N 1
ATOM 4236 C CA . ALA B 1 152 ? -20.234 17.703 22.719 1 98.12 152 ALA B CA 1
ATOM 4237 C C . ALA B 1 152 ? -20.016 16.281 22.203 1 98.12 152 ALA B C 1
ATOM 4239 O O . ALA B 1 152 ? -20.953 15.672 21.672 1 98.12 152 ALA B O 1
ATOM 4240 N N . LEU B 1 153 ? -18.844 15.797 22.375 1 98.56 153 LEU B N 1
ATOM 4241 C CA . LEU B 1 153 ? -18.531 14.438 21.953 1 98.56 153 LEU B CA 1
ATOM 4242 C C . LEU B 1 153 ? -19.406 13.43 22.703 1 98.56 153 LEU B C 1
ATOM 4244 O O . LEU B 1 153 ? -20.016 12.555 22.078 1 98.56 153 LEU B O 1
ATOM 4248 N N . GLU B 1 154 ? -19.391 13.539 23.984 1 98.12 154 GLU B N 1
ATOM 4249 C CA . GLU B 1 154 ? -20.141 12.57 24.781 1 98.12 154 GLU B CA 1
ATOM 4250 C C . GLU B 1 154 ? -21.625 12.625 24.453 1 98.12 154 GLU B C 1
ATOM 4252 O O . GLU B 1 154 ? -22.297 11.594 24.391 1 98.12 154 GLU B O 1
ATOM 4257 N N . LYS B 1 155 ? -22.125 13.828 24.297 1 98 155 LYS B N 1
ATOM 4258 C CA . LYS B 1 155 ? -23.516 13.977 23.875 1 98 155 LYS B CA 1
ATOM 4259 C C . LYS B 1 155 ? -23.781 13.25 22.562 1 98 155 LYS B C 1
ATOM 4261 O O . LYS B 1 155 ? -24.797 12.578 22.406 1 98 155 LYS B O 1
ATOM 4266 N N . TYR B 1 156 ? -22.906 13.43 21.641 1 98 156 TYR B N 1
ATOM 4267 C CA . TYR B 1 156 ? -23.047 12.773 20.344 1 98 156 TYR B CA 1
ATOM 4268 C C . TYR B 1 156 ? -23.016 11.258 20.484 1 98 156 TYR B C 1
ATOM 4270 O O . TYR B 1 156 ? -23.828 10.555 19.891 1 98 156 TYR B O 1
ATOM 4278 N N . LEU B 1 157 ? -22.078 10.766 21.297 1 98.31 157 LEU B N 1
ATOM 4279 C CA . LEU B 1 157 ? -21.906 9.32 21.469 1 98.31 157 LEU B CA 1
ATOM 4280 C C . LEU B 1 157 ? -23.125 8.695 22.109 1 98.31 157 LEU B C 1
ATOM 4282 O O . LEU B 1 157 ? -23.469 7.551 21.812 1 98.31 157 LEU B O 1
ATOM 4286 N N . LYS B 1 158 ? -23.766 9.445 22.953 1 97.5 158 LYS B N 1
ATOM 4287 C CA . LYS B 1 158 ? -24.969 8.961 23.609 1 97.5 158 LYS B CA 1
ATOM 4288 C C . LYS B 1 158 ? -26.094 8.734 22.594 1 97.5 158 LYS B C 1
ATOM 4290 O O . LYS B 1 158 ? -26.906 7.82 22.75 1 97.5 158 LYS B O 1
ATOM 4295 N N . SER B 1 159 ? -26.062 9.445 21.547 1 96.81 159 SER B N 1
ATOM 4296 C CA . SER B 1 159 ? -27.156 9.422 20.594 1 96.81 159 SER B CA 1
ATOM 4297 C C . SER B 1 159 ? -26.797 8.633 19.344 1 96.81 159 SER B C 1
ATOM 4299 O O . SER B 1 159 ? -27.625 8.438 18.469 1 96.81 159 SER B O 1
ATOM 4301 N N . ASN B 1 160 ? -25.625 8.188 19.219 1 96.5 160 ASN B N 1
ATOM 4302 C CA . ASN B 1 160 ? -25.172 7.527 18 1 96.5 160 ASN B CA 1
ATOM 4303 C C . ASN B 1 160 ? -24.359 6.277 18.312 1 96.5 160 ASN B C 1
ATOM 4305 O O . ASN B 1 160 ? -23.141 6.355 18.484 1 96.5 160 ASN B O 1
ATOM 4309 N N . LYS B 1 161 ? -24.984 5.195 18.172 1 93.31 161 LYS B N 1
ATOM 4310 C CA . LYS B 1 161 ? -24.359 3.926 18.547 1 93.31 161 LYS B CA 1
ATOM 4311 C C . LYS B 1 161 ? -23.531 3.352 17.406 1 93.31 161 LYS B C 1
ATOM 4313 O O . LYS B 1 161 ? -22.828 2.352 17.594 1 93.31 161 LYS B O 1
ATOM 4318 N N . LYS B 1 162 ? -23.453 4.031 16.266 1 96.5 162 LYS B N 1
ATOM 4319 C CA . LYS B 1 162 ? -22.75 3.521 15.094 1 96.5 162 LYS B CA 1
ATOM 4320 C C . LYS B 1 162 ? -21.297 3.977 15.086 1 96.5 162 LYS B C 1
ATOM 4322 O O . LYS B 1 162 ? -20.516 3.596 14.211 1 96.5 162 LYS B O 1
ATOM 4327 N N . VAL B 1 163 ? -20.922 4.75 16.062 1 98.44 163 VAL B N 1
ATOM 4328 C CA . VAL B 1 163 ? -19.547 5.211 16.141 1 98.44 163 VAL B CA 1
ATOM 4329 C C . VAL B 1 163 ? -18.625 4.031 16.438 1 98.44 163 VAL B C 1
ATOM 4331 O O . VAL B 1 163 ? -18.859 3.264 17.375 1 98.44 163 VAL B O 1
ATOM 4334 N N . LYS B 1 164 ? -17.531 3.957 15.656 1 98.5 164 LYS B N 1
ATOM 4335 C CA . LYS B 1 164 ? -16.656 2.793 15.766 1 98.5 164 LYS B CA 1
ATOM 4336 C C . LYS B 1 164 ? -15.234 3.205 16.172 1 98.5 164 LYS B C 1
ATOM 4338 O O . LYS B 1 164 ? -14.453 2.375 16.625 1 98.5 164 LYS B O 1
ATOM 4343 N N . ALA B 1 165 ? -14.859 4.43 15.93 1 98.75 165 ALA B N 1
ATOM 4344 C CA . ALA B 1 165 ? -13.508 4.887 16.219 1 98.75 165 ALA B CA 1
ATOM 4345 C C . ALA B 1 165 ? -13.453 6.41 16.312 1 98.75 165 ALA B C 1
ATOM 4347 O O . ALA B 1 165 ? -14.359 7.098 15.844 1 98.75 165 ALA B O 1
ATOM 4348 N N . ILE B 1 166 ? -12.469 6.891 16.969 1 98.88 166 ILE B N 1
ATOM 4349 C CA . ILE B 1 166 ? -12.148 8.312 17.047 1 98.88 166 ILE B CA 1
ATOM 4350 C C . ILE B 1 166 ? -10.789 8.57 16.391 1 98.88 166 ILE B C 1
ATOM 4352 O O . ILE B 1 166 ? -9.797 7.918 16.734 1 98.88 166 ILE B O 1
ATOM 4356 N N . TYR B 1 167 ? -10.812 9.438 15.469 1 98.88 167 TYR B N 1
ATOM 4357 C CA . TYR B 1 167 ? -9.578 9.82 14.805 1 98.88 167 TYR B CA 1
ATOM 4358 C C . TYR B 1 167 ? -9.188 11.25 15.156 1 98.88 167 TYR B C 1
ATOM 4360 O O . TYR B 1 167 ? -10.039 12.148 15.156 1 98.88 167 TYR B O 1
ATOM 4368 N N . LEU B 1 168 ? -7.84 11.445 15.383 1 98.56 168 LEU B N 1
ATOM 4369 C CA . LEU B 1 168 ? -7.391 12.805 15.664 1 98.56 168 LEU B CA 1
ATOM 4370 C C . LEU B 1 168 ? -5.895 12.945 15.406 1 98.56 168 LEU B C 1
ATOM 4372 O O . LEU B 1 168 ? -5.172 11.945 15.359 1 98.56 168 LEU B O 1
ATOM 4376 N N . VAL B 1 169 ? -5.441 14.109 15.211 1 98.31 169 VAL B N 1
ATOM 4377 C CA . VAL B 1 169 ? -4.047 14.539 15.125 1 98.31 169 VAL B CA 1
ATOM 4378 C C . VAL B 1 169 ? -3.705 15.438 16.297 1 98.31 169 VAL B C 1
ATOM 4380 O O . VAL B 1 169 ? -3.85 16.656 16.219 1 98.31 169 VAL B O 1
ATOM 4383 N N . PRO B 1 170 ? -3.125 14.898 17.312 1 98.06 170 PRO B N 1
ATOM 4384 C CA . PRO B 1 170 ? -3.076 15.648 18.562 1 98.06 170 PRO B CA 1
ATOM 4385 C C . PRO B 1 170 ? -1.931 16.656 18.609 1 98.06 170 PRO B C 1
ATOM 4387 O O . PRO B 1 170 ? -1.896 17.516 19.484 1 98.06 170 PRO B O 1
ATOM 4390 N N . ASN B 1 171 ? -0.967 16.469 17.734 1 98.12 171 ASN B N 1
ATOM 4391 C CA . ASN B 1 171 ? 0.18 17.375 17.703 1 98.12 171 ASN B CA 1
ATOM 4392 C C . ASN B 1 171 ? 0.285 18.094 16.359 1 98.12 171 ASN B C 1
ATOM 4394 O O . ASN B 1 171 ? 0.406 17.453 15.312 1 98.12 171 ASN B O 1
ATOM 4398 N N . PHE B 1 172 ? 0.283 19.469 16.516 1 97.94 172 PHE B N 1
ATOM 4399 C CA . PHE B 1 172 ? 0.458 20.281 15.312 1 97.94 172 PHE B CA 1
ATOM 4400 C C . PHE B 1 172 ? -0.47 19.812 14.195 1 97.94 172 PHE B C 1
ATOM 4402 O O . PHE B 1 172 ? -0.02 19.531 13.086 1 97.94 172 PHE B O 1
ATOM 4409 N N . GLN B 1 173 ? -1.694 19.844 14.523 1 97.69 173 GLN B N 1
ATOM 4410 C CA . GLN B 1 173 ? -2.775 19.234 13.758 1 97.69 173 GLN B CA 1
ATOM 4411 C C . GLN B 1 173 ? -2.801 19.766 12.32 1 97.69 173 GLN B C 1
ATOM 4413 O O . GLN B 1 173 ? -2.629 20.969 12.094 1 97.69 173 GLN B O 1
ATOM 4418 N N . ASN B 1 174 ? -2.852 18.875 11.375 1 96.88 174 ASN B N 1
ATOM 4419 C CA . ASN B 1 174 ? -3.234 19.234 10.008 1 96.88 174 ASN B CA 1
ATOM 4420 C C . ASN B 1 174 ? -4.75 19.25 9.836 1 96.88 174 ASN B C 1
ATOM 4422 O O . ASN B 1 174 ? -5.402 18.203 9.906 1 96.88 174 ASN B O 1
ATOM 4426 N N . PRO B 1 175 ? -5.34 20.391 9.789 1 96.75 175 PRO B N 1
ATOM 4427 C CA . PRO B 1 175 ? -4.734 21.562 9.172 1 96.75 175 PRO B CA 1
ATOM 4428 C C . PRO B 1 175 ? -4.477 22.688 10.18 1 96.75 175 PRO B C 1
ATOM 4430 O O . PRO B 1 175 ? -3.871 23.703 9.828 1 96.75 175 PRO B O 1
ATOM 4433 N N . THR B 1 176 ? -4.785 22.578 11.438 1 97.31 176 THR B N 1
ATOM 4434 C CA . THR B 1 176 ? -4.992 23.766 12.266 1 97.31 176 THR B CA 1
ATOM 4435 C C . THR B 1 176 ? -3.695 24.172 12.953 1 97.31 176 THR B C 1
ATOM 4437 O O . THR B 1 176 ? -3.576 25.297 13.445 1 97.31 176 THR B O 1
ATOM 4440 N N . GLY B 1 177 ? -2.787 23.219 13.094 1 97.12 177 GLY B N 1
ATOM 4441 C CA . GLY B 1 177 ? -1.552 23.5 13.812 1 97.12 177 GLY B CA 1
ATOM 4442 C C . GLY B 1 177 ? -1.692 23.391 15.312 1 97.12 177 GLY B C 1
ATOM 4443 O O . GLY B 1 177 ? -0.709 23.516 16.047 1 97.12 177 GLY B O 1
ATOM 4444 N N . LYS B 1 178 ? -2.838 23.031 15.797 1 96.69 178 LYS B N 1
ATOM 4445 C CA . LYS B 1 178 ? -3.098 22.969 17.234 1 96.69 178 LYS B CA 1
ATOM 4446 C C . LYS B 1 178 ? -2.463 21.734 17.859 1 96.69 178 LYS B C 1
ATOM 4448 O O . LYS B 1 178 ? -2.197 20.75 17.172 1 96.69 178 LYS B O 1
ATOM 4453 N N . THR B 1 179 ? -2.244 21.797 19.156 1 97.88 179 THR B N 1
ATOM 4454 C CA . THR B 1 179 ? -1.807 20.688 20 1 97.88 179 THR B CA 1
ATOM 4455 C C . THR B 1 179 ? -2.754 20.484 21.172 1 97.88 179 THR B C 1
ATOM 4457 O O . THR B 1 179 ? -3.066 21.438 21.891 1 97.88 179 THR B O 1
ATOM 4460 N N . TRP B 1 180 ? -3.227 19.281 21.297 1 98.19 180 TRP B N 1
ATOM 4461 C CA . TRP B 1 180 ? -4.09 18.969 22.438 1 98.19 180 TRP B CA 1
ATOM 4462 C C . TRP B 1 180 ? -3.324 19.078 23.75 1 98.19 180 TRP B C 1
ATOM 4464 O O . TRP B 1 180 ? -2.156 18.703 23.844 1 98.19 180 TRP B O 1
ATOM 4474 N N . THR B 1 181 ? -4.004 19.594 24.797 1 98 181 THR B N 1
ATOM 4475 C CA . THR B 1 181 ? -3.412 19.578 26.141 1 98 181 THR B CA 1
ATOM 4476 C C . THR B 1 181 ? -3.467 18.172 26.719 1 98 181 THR B C 1
ATOM 4478 O O . THR B 1 181 ? -4.27 17.344 26.297 1 98 181 THR B O 1
ATOM 4481 N N . LYS B 1 182 ? -2.613 17.906 27.688 1 98.06 182 LYS B N 1
ATOM 4482 C CA . LYS B 1 182 ? -2.594 16.625 28.375 1 98.06 182 LYS B CA 1
ATOM 4483 C C . LYS B 1 182 ? -3.936 16.328 29.047 1 98.06 182 LYS B C 1
ATOM 4485 O O . LYS B 1 182 ? -4.43 15.203 28.984 1 98.06 182 LYS B O 1
ATOM 4490 N N . GLU B 1 183 ? -4.484 17.375 29.656 1 98.06 183 GLU B N 1
ATOM 4491 C CA . GLU B 1 183 ? -5.75 17.219 30.359 1 98.06 183 GLU B CA 1
ATOM 4492 C C . GLU B 1 183 ? -6.867 16.812 29.406 1 98.06 183 GLU B C 1
ATOM 4494 O O . GLU B 1 183 ? -7.664 15.922 29.734 1 98.06 183 GLU B O 1
ATOM 4499 N N . ARG B 1 184 ? -6.953 17.453 28.328 1 98.25 184 ARG B N 1
ATOM 4500 C CA . ARG B 1 184 ? -7.969 17.125 27.328 1 98.25 184 ARG B CA 1
ATOM 4501 C C . ARG B 1 184 ? -7.773 15.719 26.797 1 98.25 184 ARG B C 1
ATOM 4503 O O . ARG B 1 184 ? -8.742 15.023 26.5 1 98.25 184 ARG B O 1
ATOM 4510 N N . ARG B 1 185 ? -6.508 15.312 26.594 1 98.69 185 ARG B N 1
ATOM 4511 C CA . ARG B 1 185 ? -6.207 13.953 26.156 1 98.69 185 ARG B CA 1
ATOM 4512 C C . ARG B 1 185 ? -6.727 12.922 27.141 1 98.69 185 ARG B C 1
ATOM 4514 O O . ARG B 1 185 ? -7.352 11.938 26.766 1 98.69 185 ARG B O 1
ATOM 4521 N N . GLN B 1 186 ? -6.449 13.156 28.422 1 98.5 186 GLN B N 1
ATOM 4522 C CA . GLN B 1 186 ? -6.938 12.25 29.453 1 98.5 186 GLN B CA 1
ATOM 4523 C C . GLN B 1 186 ? -8.461 12.172 29.438 1 98.5 186 GLN B C 1
ATOM 4525 O O . GLN B 1 186 ? -9.031 11.094 29.578 1 98.5 186 GLN B O 1
ATOM 4530 N N . GLY B 1 187 ? -9.039 13.352 29.328 1 98.56 187 GLY B N 1
ATOM 4531 C CA . GLY B 1 187 ? -10.492 13.375 29.25 1 98.56 187 GLY B CA 1
ATOM 4532 C C . GLY B 1 187 ? -11.047 12.547 28.094 1 98.56 187 GLY B C 1
ATOM 4533 O O . GLY B 1 187 ? -12.039 11.844 28.266 1 98.56 187 GLY B O 1
ATOM 4534 N N . LEU B 1 188 ? -10.461 12.641 26.922 1 98.75 188 LEU B N 1
ATOM 4535 C CA . LEU B 1 188 ? -10.914 11.859 25.781 1 98.75 188 LEU B CA 1
ATO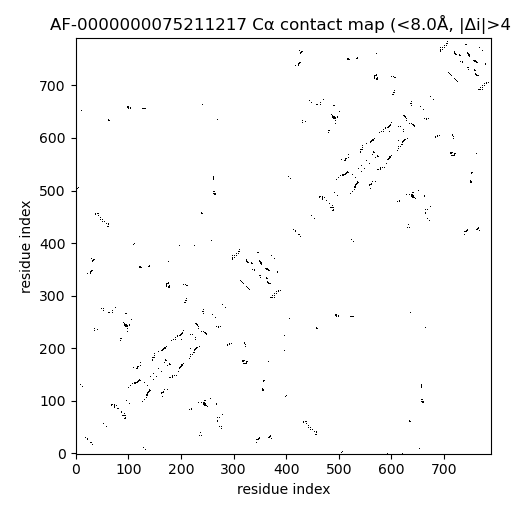M 4536 C C . LEU B 1 188 ? -10.734 10.367 26.031 1 98.75 188 LEU B C 1
ATOM 4538 O O . LEU B 1 188 ? -11.586 9.562 25.641 1 98.75 188 LEU B O 1
ATOM 4542 N N . LEU B 1 189 ? -9.594 9.992 26.609 1 98.69 189 LEU B N 1
ATOM 4543 C CA . LEU B 1 189 ? -9.352 8.586 26.922 1 98.69 189 LEU B CA 1
ATOM 4544 C C . LEU B 1 189 ? -10.445 8.031 27.828 1 98.69 189 LEU B C 1
ATOM 4546 O O . LEU B 1 189 ? -10.914 6.914 27.625 1 98.69 189 LEU B O 1
ATOM 4550 N N . ASP B 1 190 ? -10.812 8.859 28.812 1 98.69 190 ASP B N 1
ATOM 4551 C CA . ASP B 1 190 ? -11.867 8.43 29.719 1 98.69 190 ASP B CA 1
ATOM 4552 C C . ASP B 1 190 ? -13.172 8.172 28.969 1 98.69 190 ASP B C 1
ATOM 4554 O O . ASP B 1 190 ? -13.859 7.188 29.234 1 98.69 190 ASP B O 1
ATOM 4558 N N . ILE B 1 191 ? -13.5 9.039 28.078 1 98.62 191 ILE B N 1
ATOM 4559 C CA . ILE B 1 191 ? -14.711 8.875 27.266 1 98.62 191 ILE B CA 1
ATOM 4560 C C . ILE B 1 191 ? -14.57 7.641 26.391 1 98.62 191 ILE B C 1
ATOM 4562 O O . ILE B 1 191 ? -15.508 6.855 26.25 1 98.62 191 ILE B O 1
ATOM 4566 N N . ALA B 1 192 ? -13.398 7.473 25.75 1 98.5 192 ALA B N 1
ATOM 4567 C CA . ALA B 1 192 ? -13.148 6.32 24.891 1 98.5 192 ALA B CA 1
ATOM 4568 C C . ALA B 1 192 ? -13.32 5.012 25.656 1 98.5 192 ALA B C 1
ATOM 4570 O O . ALA B 1 192 ? -13.883 4.047 25.141 1 98.5 192 ALA B O 1
ATOM 4571 N N . TYR B 1 193 ? -12.836 4.977 26.953 1 98.38 193 TYR B N 1
ATOM 4572 C CA . TYR B 1 193 ? -13 3.803 27.812 1 98.38 193 TYR B CA 1
ATOM 4573 C C . TYR B 1 193 ? -14.469 3.533 28.094 1 98.38 193 TYR B C 1
ATOM 4575 O O . TYR B 1 193 ? -14.93 2.393 27.984 1 98.38 193 TYR B O 1
ATOM 4583 N N . LYS B 1 194 ? -15.133 4.586 28.422 1 98.06 194 LYS B N 1
ATOM 4584 C CA . LYS B 1 194 ? -16.547 4.48 28.766 1 98.06 194 LYS B CA 1
ATOM 4585 C C . LYS B 1 194 ? -17.359 3.881 27.625 1 98.06 194 LYS B C 1
ATOM 4587 O O . LYS B 1 194 ? -18.266 3.08 27.859 1 98.06 194 LYS B O 1
ATOM 4592 N N . TYR B 1 195 ? -17.047 4.184 26.438 1 98.06 195 TYR B N 1
ATOM 4593 C CA . TYR B 1 195 ? -17.844 3.762 25.297 1 98.06 195 TYR B CA 1
ATOM 4594 C C . TYR B 1 195 ? -17.141 2.643 24.531 1 98.06 195 TYR B C 1
ATOM 4596 O O . TYR B 1 195 ? -17.625 2.203 23.484 1 98.06 195 TYR B O 1
ATOM 4604 N N . ASP B 1 196 ? -15.953 2.207 25 1 98.12 196 ASP B N 1
ATOM 4605 C CA . ASP B 1 196 ? -15.164 1.113 24.438 1 98.12 196 ASP B CA 1
ATOM 4606 C C . ASP B 1 196 ? -14.805 1.381 22.984 1 98.12 196 ASP B C 1
ATOM 4608 O O . ASP B 1 196 ? -15.047 0.539 22.109 1 98.12 196 ASP B O 1
ATOM 4612 N N . LEU B 1 197 ? -14.273 2.594 22.719 1 98.56 197 LEU B N 1
ATOM 4613 C CA . LEU B 1 197 ? -13.906 3.018 21.375 1 98.56 197 LEU B CA 1
ATOM 4614 C C . LEU B 1 197 ? -12.391 3.094 21.219 1 98.56 197 LEU B C 1
ATOM 4616 O O . LEU B 1 197 ? -11.688 3.523 22.141 1 98.56 197 LEU B O 1
ATOM 4620 N N . PRO B 1 198 ? -11.875 2.596 20.078 1 98.69 198 PRO B N 1
ATOM 4621 C CA . PRO B 1 198 ? -10.461 2.855 19.781 1 98.69 198 PRO B CA 1
ATOM 4622 C C . PRO B 1 198 ? -10.188 4.312 19.422 1 98.69 198 PRO B C 1
ATOM 4624 O O . PRO B 1 198 ? -11.07 4.992 18.891 1 98.69 198 PRO B O 1
ATOM 4627 N N . ILE B 1 199 ? -9.039 4.773 19.766 1 98.81 199 ILE B N 1
ATOM 4628 C CA . ILE B 1 199 ? -8.523 6.07 19.328 1 98.81 199 ILE B CA 1
ATOM 4629 C C . ILE B 1 199 ? -7.395 5.867 18.312 1 98.81 199 ILE B C 1
ATOM 4631 O O . ILE B 1 199 ? -6.422 5.164 18.594 1 98.81 199 ILE B O 1
ATOM 4635 N N . ILE B 1 200 ? -7.555 6.371 17.141 1 98.88 200 ILE B N 1
ATOM 4636 C CA . ILE B 1 200 ? -6.492 6.43 16.141 1 98.88 200 ILE B CA 1
ATOM 4637 C C . ILE B 1 200 ? -5.715 7.734 16.281 1 98.88 200 ILE B C 1
ATOM 4639 O O . ILE B 1 200 ? -6.203 8.805 15.898 1 98.88 200 ILE B O 1
ATOM 4643 N N . GLU B 1 201 ? -4.543 7.637 16.844 1 98.88 201 GLU B N 1
ATOM 4644 C CA . GLU B 1 201 ? -3.656 8.766 17.094 1 98.88 201 GLU B CA 1
ATOM 4645 C C . GLU B 1 201 ? -2.67 8.969 15.945 1 98.88 201 GLU B C 1
ATOM 4647 O O . GLU B 1 201 ? -1.717 8.195 15.805 1 98.88 201 GLU B O 1
ATOM 4652 N N . ASP B 1 202 ? -2.908 9.969 15.164 1 98.62 202 ASP B N 1
ATOM 4653 C CA . ASP B 1 202 ? -2.074 10.281 14.008 1 98.62 202 ASP B CA 1
ATOM 4654 C C . ASP B 1 202 ? -1.001 11.305 14.375 1 98.62 202 ASP B C 1
ATOM 4656 O O . ASP B 1 202 ? -1.306 12.477 14.609 1 98.62 202 ASP B O 1
ATOM 4660 N N . ASN B 1 203 ? 0.251 10.867 14.359 1 98.38 203 ASN B N 1
ATOM 4661 C CA . ASN B 1 203 ? 1.328 11.727 14.844 1 98.38 203 ASN B CA 1
ATOM 4662 C C . ASN B 1 203 ? 2.416 11.906 13.789 1 98.38 203 ASN B C 1
ATOM 4664 O O . ASN B 1 203 ? 3.592 11.648 14.055 1 98.38 203 ASN B O 1
ATOM 4668 N N . ALA B 1 204 ? 2.064 12.469 12.688 1 96.81 204 ALA B N 1
ATOM 4669 C CA . ALA B 1 204 ? 3.004 12.688 11.594 1 96.81 204 ALA B CA 1
ATOM 4670 C C . ALA B 1 204 ? 3.934 13.859 11.898 1 96.81 204 ALA B C 1
ATOM 4672 O O . ALA B 1 204 ? 5.039 13.938 11.359 1 96.81 204 ALA B O 1
ATOM 4673 N N . TYR B 1 205 ? 3.57 14.773 12.812 1 97.56 205 TYR B N 1
ATOM 4674 C CA . TYR B 1 205 ? 4.27 16.047 12.969 1 97.56 205 TYR B CA 1
ATOM 4675 C C . TYR B 1 205 ? 4.883 16.156 14.359 1 97.56 205 TYR B C 1
ATOM 4677 O O . TYR B 1 205 ? 5.5 17.172 14.688 1 97.56 205 TYR B O 1
ATOM 4685 N N . GLY B 1 206 ? 4.719 15.133 15.156 1 96.81 206 GLY B N 1
ATOM 4686 C CA . GLY B 1 206 ? 5.035 15.234 16.578 1 96.81 206 GLY B CA 1
ATOM 4687 C C . GLY B 1 206 ? 6.477 15.617 16.844 1 96.81 206 GLY B C 1
ATOM 4688 O O . GLY B 1 206 ? 6.777 16.266 17.844 1 96.81 206 GLY B O 1
ATOM 4689 N N . GLU B 1 207 ? 7.371 15.32 15.961 1 97.44 207 GLU B N 1
ATOM 4690 C CA . GLU B 1 207 ? 8.797 15.586 16.156 1 97.44 207 GLU B CA 1
ATOM 4691 C C . GLU B 1 207 ? 9.141 17.031 15.781 1 97.44 207 GLU B C 1
ATOM 4693 O O . GLU B 1 207 ? 10.234 17.5 16.094 1 97.44 207 GLU B O 1
ATOM 4698 N N . LEU B 1 208 ? 8.227 17.734 15.18 1 98.06 208 LEU B N 1
ATOM 4699 C CA . LEU B 1 208 ? 8.5 19.078 14.688 1 98.06 208 LEU B CA 1
ATOM 4700 C C . LEU B 1 208 ? 7.996 20.125 15.664 1 98.06 208 LEU B C 1
ATOM 4702 O O . LEU B 1 208 ? 7.254 21.047 15.289 1 98.06 208 LEU B O 1
ATOM 4706 N N . ARG B 1 209 ? 8.336 20.016 16.938 1 98 209 ARG B N 1
ATOM 4707 C CA . ARG B 1 209 ? 8.016 21.016 17.953 1 98 209 ARG B CA 1
ATOM 4708 C C . ARG B 1 209 ? 9.109 22.078 18.031 1 98 209 ARG B C 1
ATOM 4710 O O . ARG B 1 209 ? 10.289 21.75 18.172 1 98 209 ARG B O 1
ATOM 4717 N N . TYR B 1 210 ? 8.695 23.344 17.953 1 97.12 210 TYR B N 1
ATOM 4718 C CA . TYR B 1 210 ? 9.641 24.453 17.984 1 97.12 210 TYR B CA 1
ATOM 4719 C C . TYR B 1 210 ? 9.688 25.109 19.359 1 97.12 210 TYR B C 1
ATOM 4721 O O . TYR B 1 210 ? 10.688 25.719 19.719 1 97.12 210 TYR B O 1
ATOM 4729 N N . GLU B 1 211 ? 8.492 25.031 19.922 1 95.62 211 GLU B N 1
ATOM 4730 C CA . GLU B 1 211 ? 8.312 25.688 21.219 1 95.62 211 GLU B CA 1
ATOM 4731 C C . GLU B 1 211 ? 7.551 24.781 22.188 1 95.62 211 GLU B C 1
ATOM 4733 O O . GLU B 1 211 ? 6.812 23.891 21.766 1 95.62 211 GLU B O 1
ATOM 4738 N N . GLY B 1 212 ? 7.793 25.078 23.438 1 95 212 GLY B N 1
ATOM 4739 C CA . GLY B 1 212 ? 7.047 24.359 24.453 1 95 212 GLY B CA 1
ATOM 4740 C C . GLY B 1 212 ? 7.613 22.984 24.734 1 95 212 GLY B C 1
ATOM 4741 O O . GLY B 1 212 ? 8.719 22.656 24.281 1 95 212 GLY B O 1
ATOM 4742 N N . GLU B 1 213 ? 6.867 22.234 25.516 1 95.69 213 GLU B N 1
ATOM 4743 C CA . GLU B 1 213 ? 7.293 20.891 25.922 1 95.69 213 GLU B CA 1
ATOM 4744 C C . GLU B 1 213 ? 6.453 19.812 25.234 1 95.69 213 GLU B C 1
ATOM 4746 O O . GLU B 1 213 ? 5.297 20.062 24.875 1 95.69 213 GLU B O 1
ATOM 4751 N N . ARG B 1 214 ? 7.121 18.719 25.141 1 95.88 214 ARG B N 1
ATOM 4752 C CA . ARG B 1 214 ? 6.418 17.578 24.562 1 95.88 214 ARG B CA 1
ATOM 4753 C C . ARG B 1 214 ? 5.227 17.188 25.438 1 95.88 214 ARG B C 1
ATOM 4755 O O . ARG B 1 214 ? 5.332 17.125 26.656 1 95.88 214 ARG B O 1
ATOM 4762 N N . VAL B 1 215 ? 4.043 17 24.797 1 96.75 215 VAL B N 1
ATOM 4763 C CA . VAL B 1 215 ? 2.852 16.5 25.484 1 96.75 215 VAL B CA 1
ATOM 4764 C C . VAL B 1 215 ? 2.795 14.977 25.359 1 96.75 215 VAL B C 1
ATOM 4766 O O . VAL B 1 215 ? 3.094 14.414 24.312 1 96.75 215 VAL B O 1
ATOM 4769 N N . PRO B 1 216 ? 2.477 14.273 26.438 1 97.06 216 PRO B N 1
ATOM 4770 C CA . PRO B 1 216 ? 2.381 12.812 26.359 1 97.06 216 PRO B CA 1
ATOM 4771 C C . PRO B 1 216 ? 1.41 12.352 25.281 1 97.06 216 PRO B C 1
ATOM 4773 O O . PRO B 1 216 ? 0.349 12.953 25.094 1 97.06 216 PRO B O 1
ATOM 4776 N N . SER B 1 217 ? 1.864 11.305 24.578 1 98.44 217 SER B N 1
ATOM 4777 C CA . SER B 1 217 ? 0.979 10.766 23.547 1 98.44 217 SER B CA 1
ATOM 4778 C C . SER B 1 217 ? -0.25 10.109 24.172 1 98.44 217 SER B C 1
ATOM 4780 O O . SER B 1 217 ? -0.243 9.758 25.359 1 98.44 217 SER B O 1
ATOM 4782 N N . PHE B 1 218 ? -1.383 10.008 23.406 1 98.69 218 PHE B N 1
ATOM 4783 C CA . PHE B 1 218 ? -2.535 9.227 23.844 1 98.69 218 PHE B CA 1
ATOM 4784 C C . PHE B 1 218 ? -2.119 7.812 24.219 1 98.69 218 PHE B C 1
ATOM 4786 O O . PHE B 1 218 ? -2.561 7.281 25.25 1 98.69 218 PHE B O 1
ATOM 4793 N N . MET B 1 219 ? -1.296 7.223 23.391 1 98.69 219 MET B N 1
ATOM 4794 C CA . MET B 1 219 ? -0.889 5.84 23.625 1 98.69 219 MET B CA 1
ATOM 4795 C C . MET B 1 219 ? -0.141 5.703 24.938 1 98.69 219 MET B C 1
ATOM 4797 O O . MET B 1 219 ? -0.287 4.699 25.641 1 98.69 219 MET B O 1
ATOM 4801 N N . SER B 1 220 ? 0.703 6.676 25.281 1 98.5 220 SER B N 1
ATOM 4802 C CA . SER B 1 220 ? 1.454 6.602 26.531 1 98.5 220 SER B CA 1
ATOM 4803 C C . SER B 1 220 ? 0.527 6.688 27.734 1 98.5 220 SER B C 1
ATOM 4805 O O . SER B 1 220 ? 0.841 6.16 28.797 1 98.5 220 SER B O 1
ATOM 4807 N N . LEU B 1 221 ? -0.591 7.352 27.562 1 98.5 221 LEU B N 1
ATOM 4808 C CA . LEU B 1 221 ? -1.548 7.535 28.656 1 98.5 221 LEU B CA 1
ATOM 4809 C C . LEU B 1 221 ? -2.535 6.375 28.703 1 98.5 221 LEU B C 1
ATOM 4811 O O . LEU B 1 221 ? -3.246 6.211 29.703 1 98.5 221 LEU B O 1
ATOM 4815 N N . ASP B 1 222 ? -2.58 5.613 27.672 1 98.12 222 ASP B N 1
ATOM 4816 C CA . ASP B 1 222 ? -3.561 4.543 27.516 1 98.12 222 ASP B CA 1
ATOM 4817 C C . ASP B 1 222 ? -3.236 3.359 28.422 1 98.12 222 ASP B C 1
ATOM 4819 O O . ASP B 1 222 ? -2.172 2.748 28.297 1 98.12 222 ASP B O 1
ATOM 4823 N N . THR B 1 223 ? -4.148 2.961 29.234 1 96.75 223 THR B N 1
ATOM 4824 C CA . THR B 1 223 ? -3.934 1.849 30.156 1 96.75 223 THR B CA 1
ATOM 4825 C C . THR B 1 223 ? -4.754 0.632 29.734 1 96.75 223 THR B C 1
ATOM 4827 O O . THR B 1 223 ? -4.656 -0.432 30.344 1 96.75 223 THR B O 1
ATOM 4830 N N . LYS B 1 224 ? -5.523 0.764 28.703 1 96.62 224 LYS B N 1
ATOM 4831 C CA . LYS B 1 224 ? -6.434 -0.326 28.359 1 96.62 224 LYS B CA 1
ATOM 4832 C C . LYS B 1 224 ? -6.125 -0.888 26.969 1 96.62 224 LYS B C 1
ATOM 4834 O O . LYS B 1 224 ? -6.75 -1.858 26.547 1 96.62 224 LYS B O 1
ATOM 4839 N N . GLY B 1 225 ? -5.168 -0.328 26.266 1 96.06 225 GLY B N 1
ATOM 4840 C CA . GLY B 1 225 ? -4.773 -0.839 24.969 1 96.06 225 GLY B CA 1
ATOM 4841 C C . GLY B 1 225 ? -5.734 -0.449 23.859 1 96.06 225 GLY B C 1
ATOM 4842 O O . GLY B 1 225 ? -5.922 -1.202 22.891 1 96.06 225 GLY B O 1
ATOM 4843 N N . GLN B 1 226 ? -6.355 0.81 23.969 1 97.5 226 GLN B N 1
ATOM 4844 C CA . GLN B 1 226 ? -7.383 1.206 23.016 1 97.5 226 GLN B CA 1
ATOM 4845 C C . GLN B 1 226 ? -6.836 2.207 22 1 97.5 226 GLN B C 1
ATOM 4847 O O . GLN B 1 226 ? -7.547 2.621 21.078 1 97.5 226 GLN B O 1
ATOM 4852 N N . VAL B 1 227 ? -5.539 2.547 22.125 1 98.75 227 VAL B N 1
ATOM 4853 C CA . VAL B 1 227 ? -4.973 3.547 21.219 1 98.75 227 VAL B CA 1
ATOM 4854 C C . VAL B 1 227 ? -4.121 2.859 20.156 1 98.75 227 VAL B C 1
ATOM 4856 O O . VAL B 1 227 ? -3.311 1.984 20.469 1 98.75 227 VAL B O 1
ATOM 4859 N N . ILE B 1 228 ? -4.344 3.178 18.906 1 98.75 228 ILE B N 1
ATOM 4860 C CA . ILE B 1 228 ? -3.479 2.857 17.781 1 98.75 228 ILE B CA 1
ATOM 4861 C C . ILE B 1 228 ? -2.725 4.109 17.344 1 98.75 228 ILE B C 1
ATOM 4863 O O . ILE B 1 228 ? -3.338 5.117 16.969 1 98.75 228 ILE B O 1
ATOM 4867 N N . HIS B 1 229 ? -1.472 4.012 17.453 1 98.88 229 HIS B N 1
ATOM 4868 C CA . HIS B 1 229 ? -0.614 5.145 17.109 1 98.88 229 HIS B CA 1
ATOM 4869 C C . HIS B 1 229 ? -0.055 5.016 15.703 1 98.88 229 HIS B C 1
ATOM 4871 O O . HIS B 1 229 ? 0.44 3.951 15.32 1 98.88 229 HIS B O 1
ATOM 4877 N N . LEU B 1 230 ? -0.174 6.062 14.938 1 98.81 230 LEU B N 1
ATOM 4878 C CA . LEU B 1 230 ? 0.424 6.129 13.609 1 98.81 230 LEU B CA 1
ATOM 4879 C C . LEU B 1 230 ? 1.612 7.086 13.594 1 98.81 230 LEU B C 1
ATOM 4881 O O . LEU B 1 230 ? 1.487 8.242 14 1 98.81 230 LEU B O 1
ATOM 4885 N N . GLY B 1 231 ? 2.756 6.574 13.141 1 98.44 231 GLY B N 1
ATOM 4886 C CA . GLY B 1 231 ? 3.953 7.379 12.945 1 98.44 231 GLY B CA 1
ATOM 4887 C C . GLY B 1 231 ? 4.473 7.336 11.523 1 98.44 231 GLY B C 1
ATOM 4888 O O . GLY B 1 231 ? 4.043 6.504 10.727 1 98.44 231 GLY B O 1
ATOM 4889 N N . SER B 1 232 ? 5.367 8.266 11.18 1 97.62 232 SER B N 1
ATOM 4890 C CA . SER B 1 232 ? 5.871 8.367 9.812 1 97.62 232 SER B CA 1
ATOM 4891 C C . SER B 1 232 ? 7.25 9.016 9.773 1 97.62 232 SER B C 1
ATOM 4893 O O . SER B 1 232 ? 7.547 9.898 10.578 1 97.62 232 SER B O 1
ATOM 4895 N N . PHE B 1 233 ? 8.039 8.617 8.852 1 98.56 233 PHE B N 1
ATOM 4896 C CA . PHE B 1 233 ? 9.312 9.273 8.602 1 98.56 233 PHE B CA 1
ATOM 4897 C C . PHE B 1 233 ? 9.188 10.312 7.496 1 98.56 233 PHE B C 1
ATOM 4899 O O . PHE B 1 233 ? 10.164 10.977 7.137 1 98.56 233 PHE B O 1
ATOM 4906 N N . SER B 1 234 ? 8.008 10.523 6.984 1 97.88 234 SER B N 1
ATOM 4907 C CA . SER B 1 234 ? 7.789 11.359 5.809 1 97.88 234 SER B CA 1
ATOM 4908 C C . SER B 1 234 ? 8.164 12.812 6.086 1 97.88 234 SER B C 1
ATOM 4910 O O . SER B 1 234 ? 8.703 13.492 5.219 1 97.88 234 SER B O 1
ATOM 4912 N N . LYS B 1 235 ? 7.84 13.289 7.324 1 97.81 235 LYS B N 1
ATOM 4913 C CA . LYS B 1 235 ? 7.98 14.719 7.605 1 97.81 235 LYS B CA 1
ATOM 4914 C C . LYS B 1 235 ? 9.336 15.016 8.234 1 97.81 235 LYS B C 1
ATOM 4916 O O . LYS B 1 235 ? 9.734 16.188 8.352 1 97.81 235 LYS B O 1
ATOM 4921 N N . ILE B 1 236 ? 10.062 13.945 8.539 1 97 236 ILE B N 1
ATOM 4922 C CA . ILE B 1 236 ? 11.305 14.211 9.258 1 97 236 ILE B CA 1
ATOM 4923 C C . ILE B 1 236 ? 12.484 13.672 8.461 1 97 236 ILE B C 1
ATOM 4925 O O . ILE B 1 236 ? 13.633 14.07 8.695 1 97 236 ILE B O 1
ATOM 4929 N N . LEU B 1 237 ? 12.266 12.711 7.547 1 98.06 237 LEU B N 1
ATOM 4930 C CA . LEU B 1 237 ? 13.336 12.195 6.699 1 98.06 237 LEU B CA 1
ATOM 4931 C C . LEU B 1 237 ? 13.008 12.398 5.227 1 98.06 237 LEU B C 1
ATOM 4933 O O . LEU B 1 237 ? 13.648 13.211 4.547 1 98.06 237 LEU B O 1
ATOM 4937 N N . SER B 1 238 ? 11.984 11.656 4.734 1 97.75 238 SER B N 1
ATOM 4938 C CA . SER B 1 238 ? 11.664 11.68 3.311 1 97.75 238 SER B CA 1
ATOM 4939 C C . SER B 1 238 ? 10.273 11.117 3.049 1 97.75 238 SER B C 1
ATOM 4941 O O . SER B 1 238 ? 10 9.953 3.361 1 97.75 238 SER B O 1
ATOM 4943 N N . PRO B 1 239 ? 9.414 11.977 2.508 1 97.31 239 PRO B N 1
ATOM 4944 C CA . PRO B 1 239 ? 8.109 11.422 2.121 1 97.31 239 PRO B CA 1
ATOM 4945 C C . PRO B 1 239 ? 8.219 10.438 0.955 1 97.31 239 PRO B C 1
ATOM 4947 O O . PRO B 1 239 ? 7.375 9.547 0.819 1 97.31 239 PRO B O 1
ATOM 4950 N N . GLY B 1 240 ? 9.266 10.516 0.155 1 97.5 240 GLY B N 1
ATOM 4951 C CA . GLY B 1 240 ? 9.422 9.672 -1.021 1 97.5 240 GLY B CA 1
ATOM 4952 C C . GLY B 1 240 ? 9.781 8.242 -0.687 1 97.5 240 GLY B C 1
ATOM 4953 O O . GLY B 1 240 ? 9.609 7.344 -1.516 1 97.5 240 GLY B O 1
ATOM 4954 N N . LEU B 1 241 ? 10.289 7.98 0.525 1 98.44 241 LEU B N 1
ATOM 4955 C CA . LEU B 1 241 ? 10.656 6.633 0.949 1 98.44 241 LEU B CA 1
ATOM 4956 C C . LEU B 1 241 ? 9.422 5.863 1.421 1 98.44 241 LEU B C 1
ATOM 4958 O O . LEU B 1 241 ? 9.461 4.637 1.528 1 98.44 241 LEU B O 1
ATOM 4962 N N . ARG B 1 242 ? 8.375 6.555 1.763 1 98.5 242 ARG B N 1
ATOM 4963 C CA . ARG B 1 242 ? 7.086 5.98 2.137 1 98.5 242 ARG B CA 1
ATOM 4964 C C . ARG B 1 242 ? 7.242 4.984 3.281 1 98.5 242 ARG B C 1
ATOM 4966 O O . ARG B 1 242 ? 6.707 3.877 3.225 1 98.5 242 ARG B O 1
ATOM 4973 N N . VAL B 1 243 ? 7.949 5.367 4.344 1 98.81 243 VAL B N 1
ATOM 4974 C CA . VAL B 1 243 ? 8.094 4.492 5.504 1 98.81 243 VAL B CA 1
ATOM 4975 C C . VAL B 1 243 ? 7.355 5.094 6.699 1 98.81 243 VAL B C 1
ATOM 4977 O O . VAL B 1 243 ? 7.676 6.199 7.141 1 98.81 243 VAL B O 1
ATOM 4980 N N . GLY B 1 244 ? 6.32 4.492 7.125 1 98.75 244 GLY B N 1
ATOM 4981 C CA . GLY B 1 244 ? 5.578 4.781 8.344 1 98.75 244 GLY B CA 1
ATOM 4982 C C . GLY B 1 244 ? 5.344 3.557 9.203 1 98.75 244 GLY B C 1
ATOM 4983 O O . GLY B 1 244 ? 5.91 2.492 8.945 1 98.75 244 GLY B O 1
ATOM 4984 N N . TRP B 1 245 ? 4.566 3.729 10.297 1 98.94 245 TRP B N 1
ATOM 4985 C CA . TRP B 1 245 ? 4.312 2.562 11.133 1 98.94 245 TRP B CA 1
ATOM 4986 C C . TRP B 1 245 ? 3.021 2.73 11.93 1 98.94 245 TRP B C 1
ATOM 4988 O O . TRP B 1 245 ? 2.496 3.842 12.039 1 98.94 245 TRP B O 1
ATOM 4998 N N . MET B 1 246 ? 2.512 1.648 12.352 1 98.88 246 MET B N 1
ATOM 4999 C CA . MET B 1 246 ? 1.463 1.54 13.359 1 98.88 246 MET B CA 1
ATOM 5000 C C . MET B 1 246 ? 1.998 0.9 14.633 1 98.88 246 MET B C 1
ATOM 5002 O O . MET B 1 246 ? 2.77 -0.059 14.578 1 98.88 246 MET B O 1
ATOM 5006 N N . ALA B 1 247 ? 1.721 1.479 15.711 1 98.88 247 ALA B N 1
ATOM 5007 C CA . ALA B 1 247 ? 1.94 0.871 17.016 1 98.88 247 ALA B CA 1
ATOM 5008 C C . ALA B 1 247 ? 0.616 0.548 17.703 1 98.88 247 ALA B C 1
ATOM 5010 O O . ALA B 1 247 ? -0.269 1.402 17.797 1 98.88 247 ALA B O 1
ATOM 5011 N N . ALA B 1 248 ? 0.409 -0.613 18.172 1 98.62 248 ALA B N 1
ATOM 5012 C CA . ALA B 1 248 ? -0.799 -1.108 18.812 1 98.62 248 ALA B CA 1
ATOM 5013 C C . ALA B 1 248 ? -0.507 -2.367 19.625 1 98.62 248 ALA B C 1
ATOM 5015 O O . ALA B 1 248 ? 0.647 -2.791 19.734 1 98.62 248 ALA B O 1
ATOM 5016 N N . SER B 1 249 ? -1.571 -2.869 20.328 1 97.75 249 SER B N 1
ATOM 5017 C CA . SER B 1 249 ? -1.398 -4.145 21.016 1 97.75 249 SER B CA 1
ATOM 5018 C C . SER B 1 249 ? -0.994 -5.25 20.047 1 97.75 249 SER B C 1
ATOM 5020 O O . SER B 1 249 ? -1.322 -5.191 18.859 1 97.75 249 SER B O 1
ATOM 5022 N N . SER B 1 250 ? -0.229 -6.258 20.547 1 97.31 250 SER B N 1
ATOM 5023 C CA . SER B 1 250 ? 0.234 -7.352 19.688 1 97.31 250 SER B CA 1
ATOM 5024 C C . SER B 1 250 ? -0.936 -8.07 19.031 1 97.31 250 SER B C 1
ATOM 5026 O O . SER B 1 250 ? -0.824 -8.523 17.891 1 97.31 250 SER B O 1
ATOM 5028 N N . ASP B 1 251 ? -2.021 -8.156 19.703 1 96.38 251 ASP B N 1
ATOM 5029 C CA . ASP B 1 251 ? -3.209 -8.789 19.141 1 96.38 251 ASP B CA 1
ATOM 5030 C C . ASP B 1 251 ? -3.73 -8.023 17.938 1 96.38 251 ASP B C 1
ATOM 5032 O O . ASP B 1 251 ? -4.086 -8.625 16.922 1 96.38 251 ASP B O 1
ATOM 5036 N N . LEU B 1 252 ? -3.791 -6.715 18.031 1 97.81 252 LEU B N 1
ATOM 5037 C CA . LEU B 1 252 ? -4.246 -5.891 16.922 1 97.81 252 LEU B CA 1
ATOM 5038 C C . LEU B 1 252 ? -3.256 -5.945 15.758 1 97.81 252 LEU B C 1
ATOM 5040 O O . LEU B 1 252 ? -3.658 -5.984 14.594 1 97.81 252 LEU B O 1
ATOM 5044 N N . ILE B 1 253 ? -1.969 -5.98 16.109 1 98.38 253 ILE B N 1
ATOM 5045 C CA . ILE B 1 253 ? -0.932 -6.02 15.086 1 98.38 253 ILE B CA 1
ATOM 5046 C C . ILE B 1 253 ? -1.056 -7.309 14.273 1 98.38 253 ILE B C 1
ATOM 5048 O O . ILE B 1 253 ? -0.891 -7.301 13.055 1 98.38 253 ILE B O 1
ATOM 5052 N N . ASN B 1 254 ? -1.381 -8.406 14.914 1 96.31 254 ASN B N 1
ATOM 5053 C CA . ASN B 1 254 ? -1.557 -9.68 14.219 1 96.31 254 ASN B CA 1
ATOM 5054 C C . ASN B 1 254 ? -2.707 -9.617 13.219 1 96.31 254 ASN B C 1
ATOM 5056 O O . ASN B 1 254 ? -2.605 -10.156 12.117 1 96.31 254 ASN B O 1
ATOM 5060 N N . LYS B 1 255 ? -3.777 -8.977 13.594 1 97.19 255 LYS B N 1
ATOM 5061 C CA . LYS B 1 255 ? -4.914 -8.805 12.695 1 97.19 255 LYS B CA 1
ATOM 5062 C C . LYS B 1 255 ? -4.578 -7.848 11.555 1 97.19 255 LYS B C 1
ATOM 5064 O O . LYS B 1 255 ? -4.996 -8.055 10.414 1 97.19 255 LYS B O 1
ATOM 5069 N N . LEU B 1 256 ? -3.842 -6.816 11.938 1 98.38 256 LEU B N 1
ATOM 5070 C CA . LEU B 1 256 ? -3.428 -5.832 10.945 1 98.38 256 LEU B CA 1
ATOM 5071 C C . LEU B 1 256 ? -2.492 -6.461 9.914 1 98.38 256 LEU B C 1
ATOM 5073 O O . LEU B 1 256 ? -2.514 -6.086 8.742 1 98.38 256 LEU B O 1
ATOM 5077 N N . GLU B 1 257 ? -1.681 -7.352 10.359 1 97.38 257 GLU B N 1
ATOM 5078 C CA . GLU B 1 257 ? -0.771 -8.055 9.453 1 97.38 257 GLU B CA 1
ATOM 507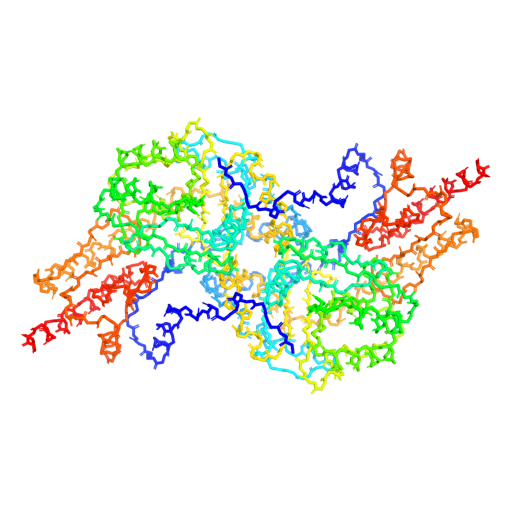9 C C . GLU B 1 257 ? -1.537 -8.781 8.359 1 97.38 257 GLU B C 1
ATOM 5081 O O . GLU B 1 257 ? -1.136 -8.766 7.191 1 97.38 257 GLU B O 1
ATOM 5086 N N . MET B 1 258 ? -2.605 -9.453 8.719 1 96.25 258 MET B N 1
ATOM 5087 C CA . MET B 1 258 ? -3.416 -10.188 7.75 1 96.25 258 MET B CA 1
ATOM 5088 C C . MET B 1 258 ? -4.039 -9.234 6.734 1 96.25 258 MET B C 1
ATOM 5090 O O . MET B 1 258 ? -4.082 -9.539 5.539 1 96.25 258 MET B O 1
ATOM 5094 N N . LEU B 1 259 ? -4.508 -8.102 7.207 1 98.06 259 LEU B N 1
ATOM 5095 C CA . LEU B 1 259 ? -5.074 -7.098 6.316 1 98.06 259 LEU B CA 1
ATOM 5096 C C . LEU B 1 259 ? -4.016 -6.551 5.367 1 98.06 259 LEU B C 1
ATOM 5098 O O . LEU B 1 259 ? -4.266 -6.406 4.168 1 98.06 259 LEU B O 1
ATOM 5102 N N . LYS B 1 260 ? -2.838 -6.336 5.934 1 98.12 260 LYS B N 1
ATOM 5103 C CA . LYS B 1 260 ? -1.77 -5.762 5.121 1 98.12 260 LYS B CA 1
ATOM 5104 C C . LYS B 1 260 ? -1.26 -6.766 4.094 1 98.12 260 LYS B C 1
ATOM 5106 O O . LYS B 1 260 ? -0.902 -6.387 2.975 1 98.12 260 LYS B O 1
ATOM 5111 N N . TYR B 1 261 ? -1.216 -7.984 4.504 1 96.38 261 TYR B N 1
ATOM 5112 C CA . TYR B 1 261 ? -0.813 -9.031 3.566 1 96.38 261 TYR B CA 1
ATOM 5113 C C . TYR B 1 261 ? -1.66 -8.977 2.301 1 96.38 261 TYR B C 1
ATOM 5115 O O . TYR B 1 261 ? -1.131 -9.047 1.189 1 96.38 261 TYR B O 1
ATOM 5123 N N . GLY B 1 262 ? -2.924 -8.844 2.48 1 96.19 262 GLY B N 1
ATOM 5124 C CA . GLY B 1 262 ? -3.82 -8.75 1.341 1 96.19 262 GLY B CA 1
ATOM 5125 C C . GLY B 1 262 ? -3.695 -7.441 0.589 1 96.19 262 GLY B C 1
ATOM 5126 O O . GLY B 1 262 ? -3.803 -7.41 -0.639 1 96.19 262 GLY B O 1
ATOM 5127 N N . ALA B 1 263 ? -3.361 -6.387 1.288 1 97.94 263 ALA B N 1
ATOM 5128 C CA . ALA B 1 263 ? -3.385 -5.039 0.718 1 97.94 263 ALA B CA 1
ATOM 5129 C C . ALA B 1 263 ? -2.211 -4.828 -0.235 1 97.94 263 ALA B C 1
ATOM 5131 O O . ALA B 1 263 ? -2.385 -4.301 -1.336 1 97.94 263 ALA B O 1
ATOM 5132 N N . ASP B 1 264 ? -1.003 -5.254 0.284 1 97.88 264 ASP B N 1
ATOM 5133 C CA . ASP B 1 264 ? 0.144 -4.984 -0.576 1 97.88 264 ASP B CA 1
ATOM 5134 C C . ASP B 1 264 ? 1.287 -5.953 -0.289 1 97.88 264 ASP B C 1
ATOM 5136 O O . ASP B 1 264 ? 2.406 -5.766 -0.771 1 97.88 264 ASP B O 1
ATOM 5140 N N . LEU B 1 265 ? 1.035 -6.988 0.485 1 96.12 265 LEU B N 1
ATOM 5141 C CA . LEU B 1 265 ? 1.997 -8.023 0.846 1 96.12 265 LEU B CA 1
ATOM 5142 C C . LEU B 1 265 ? 3.033 -7.484 1.827 1 96.12 265 LEU B C 1
ATOM 5144 O O . LEU B 1 265 ? 3.211 -8.039 2.914 1 96.12 265 LEU B O 1
ATOM 5148 N N . GLN B 1 266 ? 3.682 -6.406 1.477 1 97.5 266 GLN B N 1
ATOM 5149 C CA . GLN B 1 266 ? 4.734 -5.832 2.307 1 97.5 266 GLN B CA 1
ATOM 5150 C C . GLN B 1 266 ? 5.113 -4.434 1.83 1 97.5 266 GLN B C 1
ATOM 5152 O O . GLN B 1 266 ? 4.824 -4.062 0.691 1 97.5 266 GLN B O 1
ATOM 5157 N N . SER B 1 267 ? 5.762 -3.682 2.713 1 98.25 267 SER B N 1
ATOM 5158 C CA . SER B 1 267 ? 6.43 -2.439 2.34 1 98.25 267 SER B CA 1
ATOM 5159 C C . SER B 1 267 ? 7.762 -2.713 1.647 1 98.25 267 SER B C 1
ATOM 5161 O O . SER B 1 267 ? 8.297 -3.816 1.742 1 98.25 267 SER B O 1
ATOM 5163 N N . VAL B 1 268 ? 8.281 -1.71 0.938 1 98.62 268 VAL B N 1
ATOM 5164 C CA . VAL B 1 268 ? 9.516 -1.838 0.17 1 98.62 268 VAL B CA 1
ATOM 5165 C C . VAL B 1 268 ? 10.672 -2.158 1.107 1 98.62 268 VAL B C 1
ATOM 5167 O O . VAL B 1 268 ? 10.945 -1.407 2.047 1 98.62 268 VAL B O 1
ATOM 5170 N N . GLU B 1 269 ? 11.359 -3.268 0.822 1 98.44 269 GLU B N 1
ATOM 5171 C CA . GLU B 1 269 ? 12.461 -3.709 1.674 1 98.44 269 GLU B CA 1
ATOM 5172 C C . GLU B 1 269 ? 13.625 -2.725 1.626 1 98.44 269 GLU B C 1
ATOM 5174 O O . GLU B 1 269 ? 14.195 -2.377 2.662 1 98.44 269 GLU B O 1
ATOM 5179 N N . LEU B 1 270 ? 13.977 -2.258 0.461 1 98.69 270 LEU B N 1
ATOM 5180 C CA . LEU B 1 270 ? 15.109 -1.351 0.285 1 98.69 270 LEU B CA 1
ATOM 5181 C C . LEU B 1 270 ? 14.93 -0.089 1.123 1 98.69 270 LEU B C 1
ATOM 5183 O O . LEU B 1 270 ? 15.852 0.342 1.813 1 98.69 270 LEU B O 1
ATOM 5187 N N . THR B 1 271 ? 13.766 0.515 1.098 1 98.81 271 THR B N 1
ATOM 5188 C CA . THR B 1 271 ? 13.57 1.773 1.807 1 98.81 271 THR B CA 1
ATOM 5189 C C . THR B 1 271 ? 13.555 1.548 3.316 1 98.81 271 THR B C 1
ATOM 5191 O O . THR B 1 271 ? 14.008 2.406 4.078 1 98.81 271 THR B O 1
ATOM 5194 N N . GLN B 1 272 ? 13.047 0.404 3.764 1 98.88 272 GLN B N 1
ATOM 5195 C CA . GLN B 1 272 ? 13.133 0.066 5.18 1 98.88 272 GLN B CA 1
ATOM 5196 C C . GLN B 1 272 ? 14.586 -0.045 5.629 1 98.88 272 GLN B C 1
ATOM 5198 O O . GLN B 1 272 ? 14.953 0.432 6.703 1 98.88 272 GLN B O 1
ATOM 5203 N N . MET B 1 273 ? 15.383 -0.667 4.789 1 98.88 273 MET B N 1
ATOM 5204 C CA . MET B 1 273 ? 16.797 -0.823 5.102 1 98.88 273 MET B CA 1
ATOM 5205 C C . MET B 1 273 ? 17.5 0.527 5.102 1 98.88 273 MET B C 1
ATOM 5207 O O . MET B 1 273 ? 18.406 0.761 5.914 1 98.88 273 MET B O 1
ATOM 5211 N N . ILE B 1 274 ? 17.125 1.413 4.207 1 98.88 274 ILE B N 1
ATOM 5212 C CA . ILE B 1 274 ? 17.703 2.748 4.148 1 98.88 274 ILE B CA 1
ATOM 5213 C C . ILE B 1 274 ? 17.422 3.492 5.449 1 98.88 274 ILE B C 1
ATOM 5215 O O . ILE B 1 274 ? 18.328 4.047 6.066 1 98.88 274 ILE B O 1
ATOM 5219 N N . VAL B 1 275 ? 16.172 3.486 5.91 1 98.88 275 VAL B N 1
ATOM 5220 C CA . VAL B 1 275 ? 15.812 4.172 7.145 1 98.88 275 VAL B CA 1
ATOM 5221 C C . VAL B 1 275 ? 16.531 3.531 8.328 1 98.88 275 VAL B C 1
ATOM 5223 O O . VAL B 1 275 ? 17.062 4.23 9.195 1 98.88 275 VAL B O 1
ATOM 5226 N N . THR B 1 276 ? 16.594 2.164 8.336 1 98.81 276 THR B N 1
ATOM 5227 C CA . THR B 1 276 ? 17.281 1.438 9.398 1 98.81 276 THR B CA 1
ATOM 5228 C C . THR B 1 276 ? 18.75 1.844 9.461 1 98.81 276 THR B C 1
ATOM 5230 O O . THR B 1 276 ? 19.281 2.115 10.539 1 98.81 276 THR B O 1
ATOM 5233 N N . ASP B 1 277 ? 19.359 1.833 8.312 1 98.81 277 ASP B N 1
ATOM 5234 C CA . ASP B 1 277 ? 20.781 2.184 8.227 1 98.81 277 ASP B CA 1
ATOM 5235 C C . ASP B 1 277 ? 21.016 3.639 8.633 1 98.81 277 ASP B C 1
ATOM 5237 O O . ASP B 1 277 ? 21.953 3.939 9.375 1 98.81 277 ASP B O 1
ATOM 5241 N N . PHE B 1 278 ? 20.203 4.578 8.164 1 98.81 278 PHE B N 1
ATOM 5242 C CA . PHE B 1 278 ? 20.297 5.984 8.547 1 98.81 278 PHE B CA 1
ATOM 5243 C C . PHE B 1 278 ? 20.266 6.141 10.055 1 98.81 278 PHE B C 1
ATOM 5245 O O . PHE B 1 278 ? 21.109 6.812 10.641 1 98.81 278 PHE B O 1
ATOM 5252 N N . LEU B 1 279 ? 19.297 5.465 10.727 1 98.75 279 LEU B N 1
ATOM 5253 C CA . LEU B 1 279 ? 19.094 5.582 12.172 1 98.75 279 LEU B CA 1
ATOM 5254 C C . LEU B 1 279 ? 20.266 4.973 12.93 1 98.75 279 LEU B C 1
ATOM 5256 O O . LEU B 1 279 ? 20.547 5.352 14.07 1 98.75 279 LEU B O 1
ATOM 5260 N N . THR B 1 280 ? 20.922 4.02 12.305 1 98.5 280 THR B N 1
ATOM 5261 C CA . THR B 1 280 ? 22.062 3.352 12.922 1 98.5 280 THR B CA 1
ATOM 5262 C C . THR B 1 280 ? 23.312 4.23 12.852 1 98.5 280 THR B C 1
ATOM 5264 O O . THR B 1 280 ? 24.109 4.27 13.797 1 98.5 280 THR B O 1
ATOM 5267 N N . HIS B 1 281 ? 23.484 5.016 11.766 1 98.38 281 HIS B N 1
ATOM 5268 C CA . HIS B 1 281 ? 24.781 5.629 11.492 1 98.38 281 HIS B CA 1
ATOM 5269 C C . HIS B 1 281 ? 24.703 7.148 11.609 1 98.38 281 HIS B C 1
ATOM 5271 O O . HIS B 1 281 ? 25.719 7.832 11.484 1 98.38 281 HIS B O 1
ATOM 5277 N N . ASN B 1 282 ? 23.516 7.672 11.805 1 98.44 282 ASN B N 1
ATOM 5278 C CA . ASN B 1 282 ? 23.344 9.117 11.922 1 98.44 282 ASN B CA 1
ATOM 5279 C C . ASN B 1 282 ? 22.562 9.484 13.18 1 98.44 282 ASN B C 1
ATOM 5281 O O . ASN B 1 282 ? 21.859 8.656 13.742 1 98.44 282 ASN B O 1
ATOM 5285 N N . ASP B 1 283 ? 22.75 10.68 13.641 1 98 283 ASP B N 1
ATOM 5286 C CA . ASP B 1 283 ? 22.031 11.219 14.789 1 98 283 ASP B CA 1
ATOM 5287 C C . ASP B 1 283 ? 20.719 11.875 14.367 1 98 283 ASP B C 1
ATOM 5289 O O . ASP B 1 283 ? 20.719 12.992 13.852 1 98 283 ASP B O 1
ATOM 5293 N N . LEU B 1 284 ? 19.656 11.203 14.625 1 98.25 284 LEU B N 1
ATOM 5294 C CA . LEU B 1 284 ? 18.344 11.703 14.242 1 98.25 284 LEU B CA 1
ATOM 5295 C C . LEU B 1 284 ? 18.078 13.062 14.875 1 98.25 284 LEU B C 1
ATOM 5297 O O . LEU B 1 284 ? 17.516 13.953 14.234 1 98.25 284 LEU B O 1
ATOM 5301 N N . ASP B 1 285 ? 18.422 13.242 16.125 1 98.06 285 ASP B N 1
ATOM 5302 C CA . ASP B 1 285 ? 18.172 14.484 16.828 1 98.06 285 ASP B CA 1
ATOM 5303 C C . ASP B 1 285 ? 18.922 15.648 16.188 1 98.06 285 ASP B C 1
ATOM 5305 O O . ASP B 1 285 ? 18.406 16.766 16.109 1 98.06 285 ASP B O 1
ATOM 5309 N N . GLU B 1 286 ? 20.125 15.367 15.789 1 98.44 286 GLU B N 1
ATOM 5310 C CA . GLU B 1 286 ? 20.875 16.406 15.086 1 98.44 286 GLU B CA 1
ATOM 5311 C C . GLU B 1 286 ? 20.156 16.828 13.812 1 98.44 286 GLU B C 1
ATOM 5313 O O . GLU B 1 286 ? 20.062 18.031 13.516 1 98.44 286 GLU B O 1
ATOM 5318 N N . HIS B 1 287 ? 19.688 15.906 13.102 1 98.5 287 HIS B N 1
ATOM 5319 C CA . HIS B 1 287 ? 18.922 16.203 11.891 1 98.5 287 HIS B CA 1
ATOM 5320 C C . HIS B 1 287 ? 17.656 16.969 12.219 1 98.5 287 HIS B C 1
ATOM 5322 O O . HIS B 1 287 ? 17.328 17.969 11.562 1 98.5 287 HIS B O 1
ATOM 5328 N N . LEU B 1 288 ? 16.922 16.516 13.219 1 98.38 288 LEU B N 1
ATOM 5329 C CA . LEU B 1 288 ? 15.68 17.172 13.625 1 98.38 288 LEU B CA 1
ATOM 5330 C C . LEU B 1 288 ? 15.938 18.609 14.039 1 98.38 288 LEU B C 1
ATOM 5332 O O . LEU B 1 288 ? 15.156 19.5 13.703 1 98.38 288 LEU B O 1
ATOM 5336 N N . ASP B 1 289 ? 17 18.812 14.773 1 98.25 289 ASP B N 1
ATOM 5337 C CA . ASP B 1 289 ? 17.328 20.156 15.219 1 98.25 289 ASP B CA 1
ATOM 5338 C C . ASP B 1 289 ? 17.547 21.094 14.023 1 98.25 289 ASP B C 1
ATOM 5340 O O . ASP B 1 289 ? 17.109 22.25 14.047 1 98.25 289 ASP B O 1
ATOM 5344 N N . LYS B 1 290 ? 18.141 20.547 13.039 1 97.81 290 LYS B N 1
ATOM 5345 C CA . LYS B 1 290 ? 18.391 21.328 11.828 1 97.81 290 LYS B CA 1
ATOM 5346 C C . LYS B 1 290 ? 17.078 21.719 11.156 1 97.81 290 LYS B C 1
ATOM 5348 O O . LYS B 1 290 ? 16.875 22.875 10.805 1 97.81 290 LYS B O 1
ATOM 5353 N N . ILE B 1 291 ? 16.234 20.812 10.945 1 97.81 291 ILE B N 1
ATOM 5354 C CA . ILE B 1 291 ? 15.016 21.125 10.203 1 97.81 291 ILE B CA 1
ATOM 5355 C C . ILE B 1 291 ? 14.078 21.953 11.078 1 97.81 291 ILE B C 1
ATOM 5357 O O . ILE B 1 291 ? 13.391 22.844 10.578 1 97.81 291 ILE B O 1
ATOM 5361 N N . LYS B 1 292 ? 14.055 21.688 12.391 1 98.19 292 LYS B N 1
ATOM 5362 C CA . LYS B 1 292 ? 13.227 22.469 13.305 1 98.19 292 LYS B CA 1
ATOM 5363 C C . LYS B 1 292 ? 13.648 23.938 13.305 1 98.19 292 LYS B C 1
ATOM 5365 O O . LYS B 1 292 ? 12.805 24.828 13.344 1 98.19 292 LYS B O 1
ATOM 5370 N N . ALA B 1 293 ? 14.906 24.172 13.289 1 98.25 293 ALA B N 1
ATOM 5371 C CA . ALA B 1 293 ? 15.406 25.547 13.281 1 98.25 293 ALA B CA 1
ATOM 5372 C C . ALA B 1 293 ? 14.922 26.297 12.047 1 98.25 293 ALA B C 1
ATOM 5374 O O . ALA B 1 293 ? 14.508 27.453 12.141 1 98.25 293 ALA B O 1
ATOM 5375 N N . VAL B 1 294 ? 14.953 25.656 10.914 1 98.19 294 VAL B N 1
ATOM 5376 C CA . VAL B 1 294 ? 14.539 26.281 9.664 1 98.19 294 VAL B CA 1
ATOM 5377 C C . VAL B 1 294 ? 13.031 26.5 9.68 1 98.19 294 VAL B C 1
ATOM 5379 O O . VAL B 1 294 ? 12.562 27.609 9.359 1 98.19 294 VAL B O 1
ATOM 5382 N N . TYR B 1 295 ? 12.273 25.469 10.047 1 98 295 TYR B N 1
ATOM 5383 C CA . TYR B 1 295 ? 10.82 25.578 10.047 1 98 295 TYR B CA 1
ATOM 5384 C C . TYR B 1 295 ? 10.352 26.609 11.062 1 98 295 TYR B C 1
ATOM 5386 O O . TYR B 1 295 ? 9.367 27.312 10.828 1 98 295 TYR B O 1
ATOM 5394 N N . LYS B 1 296 ? 11.055 26.703 12.203 1 98.38 296 LYS B N 1
ATOM 5395 C CA . LYS B 1 296 ? 10.719 27.719 13.195 1 98.38 296 LYS B CA 1
ATOM 5396 C C . LYS B 1 296 ? 10.859 29.125 12.617 1 98.38 296 LYS B C 1
ATOM 5398 O O . LYS B 1 296 ? 9.992 29.984 12.82 1 98.38 296 LYS B O 1
ATOM 5403 N N . LYS B 1 297 ? 11.93 29.375 11.945 1 98.38 297 LYS B N 1
ATOM 5404 C CA . LYS B 1 297 ? 12.172 30.672 11.336 1 98.38 297 LYS B CA 1
ATOM 5405 C C . LYS B 1 297 ? 11.094 31 10.305 1 98.38 297 LYS B C 1
ATOM 5407 O O . LYS B 1 297 ? 10.625 32.125 10.227 1 98.38 297 LYS B O 1
ATOM 5412 N N . ARG B 1 298 ? 10.75 30.062 9.531 1 98.25 298 ARG B N 1
ATOM 5413 C CA . ARG B 1 298 ? 9.742 30.266 8.5 1 98.25 298 ARG B CA 1
ATOM 5414 C C . ARG B 1 298 ? 8.367 30.484 9.117 1 98.25 298 ARG B C 1
ATOM 5416 O O . ARG B 1 298 ? 7.605 31.344 8.648 1 98.25 298 ARG B O 1
ATOM 5423 N N . ARG B 1 299 ? 8.07 29.688 10.148 1 98.25 299 ARG B N 1
ATOM 5424 C CA . ARG B 1 299 ? 6.84 29.891 10.906 1 98.25 299 ARG B CA 1
ATOM 5425 C C . ARG B 1 299 ? 6.781 31.312 11.469 1 98.25 299 ARG B C 1
ATOM 5427 O O . ARG B 1 299 ? 5.766 32 11.328 1 98.25 299 ARG B O 1
ATOM 5434 N N . ASP B 1 300 ? 7.836 31.781 12.07 1 98.56 300 ASP B N 1
ATOM 5435 C CA . ASP B 1 300 ? 7.895 33.125 12.648 1 98.56 300 ASP B CA 1
ATOM 5436 C C . ASP B 1 300 ? 7.711 34.188 11.57 1 98.56 300 ASP B C 1
ATOM 5438 O O . ASP B 1 300 ? 7.047 35.188 11.805 1 98.56 300 ASP B O 1
ATOM 5442 N N . ALA B 1 301 ? 8.312 33.938 10.414 1 98.62 301 ALA B N 1
ATOM 5443 C CA . ALA B 1 301 ? 8.156 34.875 9.305 1 98.62 301 ALA B CA 1
ATOM 5444 C C . ALA B 1 301 ? 6.699 34.969 8.859 1 98.62 301 ALA B C 1
ATOM 5446 O O . ALA B 1 301 ? 6.195 36.062 8.586 1 98.62 301 ALA B O 1
ATOM 5447 N N . MET B 1 302 ? 6.055 33.875 8.758 1 98.62 302 MET B N 1
ATOM 5448 C CA . MET B 1 302 ? 4.652 33.875 8.344 1 98.62 302 MET B CA 1
ATOM 5449 C C . MET B 1 302 ? 3.773 34.562 9.375 1 98.62 302 MET B C 1
ATOM 5451 O O . MET B 1 302 ? 2.916 35.375 9.016 1 98.62 302 MET B O 1
ATOM 5455 N N . LEU B 1 303 ? 3.988 34.281 10.633 1 98.5 303 LEU B N 1
ATOM 5456 C CA . LEU B 1 303 ? 3.189 34.844 11.695 1 98.5 303 LEU B CA 1
ATOM 5457 C C . LEU B 1 303 ? 3.391 36.375 11.758 1 98.5 303 LEU B C 1
ATOM 5459 O O . LEU B 1 303 ? 2.434 37.125 11.961 1 98.5 303 LEU B O 1
ATOM 5463 N N . LYS B 1 304 ? 4.605 36.75 11.609 1 98.62 304 LYS B N 1
ATOM 5464 C CA . LYS B 1 304 ? 4.891 38.156 11.578 1 98.62 304 LYS B CA 1
ATOM 5465 C C . LYS B 1 304 ? 4.172 38.844 10.414 1 98.62 304 LYS B C 1
ATOM 5467 O O . LYS B 1 304 ? 3.559 39.906 10.594 1 98.62 304 LYS B O 1
ATOM 5472 N N . ALA B 1 305 ? 4.289 38.25 9.258 1 98.69 305 ALA B N 1
ATOM 5473 C CA . ALA B 1 305 ? 3.625 38.781 8.078 1 98.69 305 ALA B CA 1
ATOM 5474 C C . ALA B 1 305 ? 2.113 38.844 8.281 1 98.69 305 ALA B C 1
ATOM 5476 O O . ALA B 1 305 ? 1.461 39.812 7.887 1 98.69 305 ALA B O 1
ATOM 5477 N N . ILE B 1 306 ? 1.529 37.844 8.828 1 98.62 306 ILE B N 1
ATOM 5478 C CA . ILE B 1 306 ? 0.096 37.781 9.094 1 98.62 306 ILE B CA 1
ATOM 5479 C C . ILE B 1 306 ? -0.302 38.906 10.023 1 98.62 306 ILE B C 1
ATOM 5481 O O . ILE B 1 306 ? -1.282 39.625 9.773 1 98.62 306 ILE B O 1
ATOM 5485 N N . GLN B 1 307 ? 0.442 39.094 11.055 1 98.06 307 GLN B N 1
ATOM 5486 C CA . GLN B 1 307 ? 0.173 40.156 12.031 1 98.06 307 GLN B CA 1
ATOM 5487 C C . GLN B 1 307 ? 0.225 41.531 11.391 1 98.06 307 GLN B C 1
ATOM 5489 O O . GLN B 1 307 ? -0.583 42.406 11.711 1 98.06 307 GLN B O 1
ATOM 5494 N N . GLU B 1 308 ? 1.099 41.656 10.477 1 98.12 308 GLU B N 1
ATOM 5495 C CA . GLU B 1 308 ? 1.325 42.969 9.859 1 98.12 308 GLU B CA 1
ATOM 5496 C C . GLU B 1 308 ? 0.331 43.219 8.727 1 98.12 308 GLU B C 1
ATOM 5498 O O . GLU B 1 308 ? -0.095 44.344 8.508 1 98.12 308 GLU B O 1
ATOM 5503 N N . GLU B 1 309 ? -0.013 42.156 8.016 1 98.25 309 GLU B N 1
ATOM 5504 C CA . GLU B 1 309 ? -0.654 42.375 6.727 1 98.25 309 GLU B CA 1
ATOM 5505 C C . GLU B 1 309 ? -2.137 42 6.777 1 98.25 309 GLU B C 1
ATOM 5507 O O . GLU B 1 309 ? -2.93 42.5 5.98 1 98.25 309 GLU B O 1
ATOM 5512 N N . PHE B 1 310 ? -2.535 41.062 7.559 1 98.38 310 PHE B N 1
ATOM 5513 C CA . PHE B 1 310 ? -3.932 40.656 7.598 1 98.38 310 PHE B CA 1
ATOM 5514 C C . PHE B 1 310 ? -4.77 41.625 8.414 1 98.38 310 PHE B C 1
ATOM 5516 O O . PHE B 1 310 ? -4.309 42.156 9.43 1 98.38 310 PHE B O 1
ATOM 5523 N N . PRO B 1 311 ? -6.02 41.906 7.973 1 97.62 311 PRO B N 1
ATOM 5524 C CA . PRO B 1 311 ? -6.891 42.781 8.758 1 97.62 311 PRO B CA 1
ATOM 5525 C C . PRO B 1 311 ? -7.305 42.156 10.094 1 97.62 311 PRO B C 1
ATOM 5527 O O . PRO B 1 311 ? -7.223 40.969 10.266 1 97.62 311 PRO B O 1
ATOM 5530 N N . PRO B 1 312 ? -7.762 42.938 11 1 96.44 312 PRO B N 1
ATOM 5531 C CA . PRO B 1 312 ? -8.062 42.469 12.359 1 96.44 312 PRO B CA 1
ATOM 5532 C C . PRO B 1 312 ? -9.203 41.469 12.398 1 96.44 312 PRO B C 1
ATOM 5534 O O . PRO B 1 312 ? -9.344 40.719 13.375 1 96.44 312 PRO B O 1
ATOM 5537 N N . GLU B 1 313 ? -10.047 41.406 11.367 1 96.56 313 GLU B N 1
ATOM 5538 C CA . GLU B 1 313 ? -11.172 40.469 11.289 1 96.56 313 GLU B CA 1
ATOM 5539 C C . GLU B 1 313 ? -10.703 39.031 11.102 1 96.56 313 GLU B C 1
ATOM 5541 O O . GLU B 1 313 ? -11.484 38.094 11.281 1 96.56 313 GLU B O 1
ATOM 5546 N N . VAL B 1 314 ? -9.438 38.938 10.727 1 97.81 314 VAL B N 1
ATOM 5547 C CA . VAL B 1 314 ? -8.898 37.594 10.414 1 97.81 314 VAL B CA 1
ATOM 5548 C C . VAL B 1 314 ? -8.352 36.969 11.68 1 97.81 314 VAL B C 1
ATOM 5550 O O . VAL B 1 314 ? -7.637 37.594 12.453 1 97.81 314 VAL B O 1
ATOM 5553 N N . HIS B 1 315 ? -8.773 35.75 11.898 1 97.31 315 HIS B N 1
ATOM 5554 C CA . HIS B 1 315 ? -8.266 34.969 13.016 1 97.31 315 HIS B CA 1
ATOM 5555 C C . HIS B 1 315 ? -7.309 33.875 12.531 1 97.31 315 HIS B C 1
ATOM 5557 O O . HIS B 1 315 ? -7.457 33.344 11.414 1 97.31 315 HIS B O 1
ATOM 5563 N N . TYR B 1 316 ? -6.371 33.531 13.32 1 97.5 316 TYR B N 1
ATOM 5564 C CA . TYR B 1 316 ? -5.449 32.469 13 1 97.5 316 TYR B CA 1
ATOM 5565 C C . TYR B 1 316 ? -4.945 31.781 14.266 1 97.5 316 TYR B C 1
ATOM 5567 O O . TYR B 1 316 ? -5.078 32.312 15.367 1 97.5 316 TYR B O 1
ATOM 5575 N N . ILE B 1 317 ? -4.441 30.578 14.156 1 95.38 317 ILE B N 1
ATOM 5576 C CA . ILE B 1 317 ? -3.885 29.797 15.258 1 95.38 317 ILE B CA 1
ATOM 5577 C C . ILE B 1 317 ? -2.359 29.812 15.188 1 95.38 317 ILE B C 1
ATOM 5579 O O . ILE B 1 317 ? -1.774 29.547 14.133 1 95.38 317 ILE B O 1
ATOM 5583 N N . ARG B 1 318 ? -1.743 30.219 16.266 1 96.19 318 ARG B N 1
ATOM 5584 C CA . ARG B 1 318 ? -0.287 30.188 16.344 1 96.19 318 ARG B CA 1
ATOM 5585 C C . ARG B 1 318 ? 0.205 28.781 16.672 1 96.19 318 ARG B C 1
ATOM 5587 O O . ARG B 1 318 ? 0.034 28.297 17.797 1 96.19 318 ARG B O 1
ATOM 5594 N N . PRO B 1 319 ? 0.827 28.094 15.781 1 97.19 319 PRO B N 1
ATOM 5595 C CA . PRO B 1 319 ? 1.308 26.734 16.094 1 97.19 319 PRO B CA 1
ATOM 5596 C C . PRO B 1 319 ? 2.627 26.734 16.859 1 97.19 319 PRO B C 1
ATOM 5598 O O . PRO B 1 319 ? 3.482 27.594 16.625 1 97.19 319 PRO B O 1
ATOM 5601 N N . GLU B 1 320 ? 2.785 25.797 17.719 1 97.56 320 GLU B N 1
ATOM 5602 C CA . GLU B 1 320 ? 4.035 25.594 18.453 1 97.56 320 GLU B CA 1
ATOM 5603 C C . GLU B 1 320 ? 4.996 24.703 17.656 1 97.56 320 GLU B C 1
ATOM 5605 O O . GLU B 1 320 ? 6.141 24.5 18.078 1 97.56 320 GLU B O 1
ATOM 5610 N N . GLY B 1 321 ? 4.598 24.188 16.609 1 98 321 GLY B N 1
ATOM 5611 C CA . GLY B 1 321 ? 5.336 23.297 15.727 1 98 321 GLY B CA 1
ATOM 5612 C C . GLY B 1 321 ? 4.57 22.922 14.469 1 98 321 GLY B C 1
ATOM 5613 O O . GLY B 1 321 ? 3.629 23.625 14.086 1 98 321 GLY B O 1
ATOM 5614 N N . GLY B 1 322 ? 5.039 21.938 13.797 1 97.81 322 GLY B N 1
ATOM 5615 C CA . GLY B 1 322 ? 4.371 21.438 12.594 1 97.81 322 GLY B CA 1
ATOM 5616 C C . GLY B 1 322 ? 4.738 22.234 11.352 1 97.81 322 GLY B C 1
ATOM 5617 O O . GLY B 1 322 ? 5.895 22.609 11.172 1 97.81 322 GLY B O 1
ATOM 5618 N N . MET B 1 323 ? 3.701 22.375 10.445 1 98.06 323 MET B N 1
ATOM 5619 C CA . MET B 1 323 ? 4.055 22.906 9.133 1 98.06 323 MET B CA 1
ATOM 5620 C C . MET B 1 323 ? 2.994 23.891 8.641 1 98.06 323 MET B C 1
ATOM 5622 O O . MET B 1 323 ? 3.109 24.438 7.543 1 98.06 323 MET B O 1
ATOM 5626 N N . PHE B 1 324 ? 1.951 24.188 9.516 1 98.12 324 PHE B N 1
ATOM 5627 C CA . PHE B 1 324 ? 0.79 24.875 8.969 1 98.12 324 PHE B CA 1
ATOM 5628 C C . PHE B 1 324 ? 0.316 25.969 9.914 1 98.12 324 PHE B C 1
ATOM 5630 O O . PHE B 1 324 ? 0.51 25.875 11.125 1 98.12 324 PHE B O 1
ATOM 5637 N N . VAL B 1 325 ? -0.261 26.984 9.336 1 98.25 325 VAL B N 1
ATOM 5638 C CA . VAL B 1 325 ? -1.058 27.984 10.039 1 98.25 325 VAL B CA 1
ATOM 5639 C C . VAL B 1 325 ? -2.484 27.984 9.5 1 98.25 325 VAL B C 1
ATOM 5641 O O . VAL B 1 325 ? -2.693 28.016 8.281 1 98.25 325 VAL B O 1
ATOM 5644 N N . TRP B 1 326 ? -3.398 27.859 10.375 1 98.12 326 TRP B N 1
ATOM 5645 C CA . TRP B 1 326 ? -4.816 27.875 10.023 1 98.12 326 TRP B CA 1
ATOM 5646 C C . TRP B 1 326 ? -5.391 29.297 10.156 1 98.12 326 TRP B C 1
ATOM 5648 O O . TRP B 1 326 ? -5.203 29.953 11.18 1 98.12 326 TRP B O 1
ATOM 5658 N N . VAL B 1 327 ? -6.098 29.719 9.117 1 98.5 327 VAL B N 1
ATOM 5659 C CA . VAL B 1 327 ? -6.629 31.078 9.07 1 98.5 327 VAL B CA 1
ATOM 5660 C C . VAL B 1 327 ? -8.141 31.047 8.859 1 98.5 327 VAL B C 1
ATOM 5662 O O . VAL B 1 327 ? -8.641 30.25 8.062 1 98.5 327 VAL B O 1
ATOM 5665 N N . GLU B 1 328 ? -8.812 31.797 9.578 1 98 328 GLU B N 1
ATOM 5666 C CA . GLU B 1 328 ? -10.258 31.938 9.461 1 98 328 GLU B CA 1
ATOM 5667 C C . GLU B 1 328 ? -10.633 33.375 9.078 1 98 328 GLU B C 1
ATOM 5669 O O . GLU B 1 328 ? -10.312 34.312 9.805 1 98 328 GLU B O 1
ATOM 5674 N N . LEU B 1 329 ? -11.289 33.531 7.957 1 98.44 329 LEU B N 1
ATOM 5675 C CA . LEU B 1 329 ? -11.766 34.812 7.461 1 98.44 329 LEU B CA 1
ATOM 5676 C C . LEU B 1 329 ? -13.211 35.062 7.891 1 98.44 329 LEU B C 1
ATOM 5678 O O . LEU B 1 329 ? -13.859 34.156 8.453 1 98.44 329 LEU B O 1
ATOM 5682 N N . PRO B 1 330 ? -13.641 36.281 7.672 1 97.62 330 PRO B N 1
ATOM 5683 C CA . PRO B 1 330 ? -15.07 36.5 7.895 1 97.62 330 PRO B CA 1
ATOM 5684 C C . PRO B 1 330 ? -15.945 35.531 7.133 1 97.62 330 PRO B C 1
ATOM 5686 O O . PRO B 1 330 ? -15.625 35.125 6.008 1 97.62 330 PRO B O 1
ATOM 5689 N N . GLU B 1 331 ? -17.094 35.156 7.707 1 96.88 331 GLU B N 1
ATOM 5690 C CA . GLU B 1 331 ? -17.938 34.062 7.234 1 96.88 331 GLU B CA 1
ATOM 5691 C C . GLU B 1 331 ? -18.406 34.281 5.805 1 96.88 331 GLU B C 1
ATOM 5693 O O . GLU B 1 331 ? -18.656 33.344 5.059 1 96.88 331 GLU B O 1
ATOM 5698 N N . TYR B 1 332 ? -18.516 35.5 5.418 1 96.31 332 TYR B N 1
ATOM 5699 C CA . TYR B 1 332 ? -19.078 35.812 4.109 1 96.31 332 TYR B CA 1
ATOM 5700 C C . TYR B 1 332 ? -18.016 35.688 3.02 1 96.31 332 TYR B C 1
ATOM 5702 O O . TYR B 1 332 ? -18.328 35.812 1.831 1 96.31 332 TYR B O 1
ATOM 5710 N N . ILE B 1 333 ? -16.797 35.438 3.373 1 97.38 333 ILE B N 1
ATOM 5711 C CA . ILE B 1 333 ? -15.727 35.25 2.389 1 97.38 333 ILE B CA 1
ATOM 5712 C C . ILE B 1 333 ? -15.547 33.781 2.068 1 97.38 333 ILE B C 1
ATOM 5714 O O . ILE B 1 333 ? -15.289 32.969 2.963 1 97.38 333 ILE B O 1
ATOM 5718 N N . ASP B 1 334 ? -15.68 33.438 0.834 1 97.12 334 ASP B N 1
ATOM 5719 C CA . ASP B 1 334 ? -15.438 32.062 0.343 1 97.12 334 ASP B CA 1
ATOM 5720 C C . ASP B 1 334 ? -13.984 31.891 -0.089 1 97.12 334 ASP B C 1
ATOM 5722 O O . ASP B 1 334 ? -13.555 32.469 -1.092 1 97.12 334 ASP B O 1
ATOM 5726 N N . THR B 1 335 ? -13.305 31.031 0.61 1 97.5 335 THR B N 1
ATOM 5727 C CA . THR B 1 335 ? -11.867 30.922 0.377 1 97.5 335 THR B CA 1
ATOM 5728 C C . THR B 1 335 ? -11.594 30.172 -0.916 1 97.5 335 THR B C 1
ATOM 5730 O O . THR B 1 335 ? -10.492 30.25 -1.465 1 97.5 335 THR B O 1
ATOM 5733 N N . LYS B 1 336 ? -12.469 29.375 -1.439 1 94.81 336 LYS B N 1
ATOM 5734 C CA . LYS B 1 336 ? -12.297 28.75 -2.748 1 94.81 336 LYS B CA 1
ATOM 5735 C C . LYS B 1 336 ? -12.312 29.797 -3.859 1 94.81 336 LYS B C 1
ATOM 5737 O O . LYS B 1 336 ? -11.492 29.75 -4.777 1 94.81 336 LYS B O 1
ATOM 5742 N N . GLU B 1 337 ? -13.281 30.688 -3.748 1 94.81 337 GLU B N 1
ATOM 5743 C CA . GLU B 1 337 ? -13.344 31.781 -4.707 1 94.81 337 GLU B CA 1
ATOM 5744 C C . GLU B 1 337 ? -12.125 32.688 -4.59 1 94.81 337 GLU B C 1
ATOM 5746 O O . GLU B 1 337 ? -11.586 33.156 -5.602 1 94.81 337 GLU B O 1
ATOM 5751 N N . LEU B 1 338 ? -11.789 32.938 -3.402 1 96.69 338 LEU B N 1
ATOM 5752 C CA . LEU B 1 338 ? -10.633 33.781 -3.15 1 96.69 338 LEU B CA 1
ATOM 5753 C C . LEU B 1 338 ? -9.367 33.188 -3.748 1 96.69 338 LEU B C 1
ATOM 5755 O O . LEU B 1 338 ? -8.484 33.906 -4.219 1 96.69 338 LEU B O 1
ATOM 5759 N N . LEU B 1 339 ? -9.242 31.859 -3.715 1 96.44 339 LEU B N 1
ATOM 5760 C CA . LEU B 1 339 ? -8.07 31.172 -4.25 1 96.44 339 LEU B CA 1
ATOM 5761 C C . LEU B 1 339 ? -7.867 31.516 -5.723 1 96.44 339 LEU B C 1
ATOM 5763 O O . LEU B 1 339 ? -6.738 31.719 -6.172 1 96.44 339 LEU B O 1
ATOM 5767 N N . ASN B 1 340 ? -8.945 31.578 -6.492 1 94.31 340 ASN B N 1
ATOM 5768 C CA . ASN B 1 340 ? -8.852 31.922 -7.906 1 94.31 340 ASN B CA 1
ATOM 5769 C C . ASN B 1 340 ? -8.234 33.312 -8.102 1 94.31 340 ASN B C 1
ATOM 5771 O O . ASN B 1 340 ? -7.379 33.5 -8.969 1 94.31 340 ASN B O 1
ATOM 5775 N N . GLN B 1 341 ? -8.648 34.188 -7.301 1 95.12 341 GLN B N 1
ATOM 5776 C CA . GLN B 1 341 ? -8.117 35.562 -7.363 1 95.12 341 GLN B CA 1
ATOM 5777 C C . GLN B 1 341 ? -6.66 35.594 -6.902 1 95.12 341 GLN B C 1
ATOM 5779 O O . GLN B 1 341 ? -5.844 36.312 -7.477 1 95.12 341 GLN B O 1
ATOM 5784 N N . SER B 1 342 ? -6.414 34.906 -5.852 1 97.25 342 SER B N 1
ATOM 5785 C CA . SER B 1 342 ? -5.074 34.875 -5.273 1 97.25 342 SER B CA 1
ATOM 5786 C C . SER B 1 342 ? -4.055 34.281 -6.246 1 97.25 342 SER B C 1
ATOM 5788 O O . SER B 1 342 ? -2.926 34.781 -6.336 1 97.25 342 SER B O 1
ATOM 5790 N N . VAL B 1 343 ? -4.418 33.25 -6.973 1 96.44 343 VAL B N 1
ATOM 5791 C CA . VAL B 1 343 ? -3.512 32.594 -7.91 1 96.44 343 VAL B CA 1
ATOM 5792 C C . VAL B 1 343 ? -3.211 33.531 -9.078 1 96.44 343 VAL B C 1
ATOM 5794 O O . VAL B 1 343 ? -2.098 33.531 -9.609 1 96.44 343 VAL B O 1
ATOM 5797 N N . GLU B 1 344 ? -4.195 34.312 -9.469 1 94.75 344 GLU B N 1
ATOM 5798 C CA . GLU B 1 344 ? -3.953 35.312 -10.484 1 94.75 344 GLU B CA 1
ATOM 5799 C C . GLU B 1 344 ? -2.859 36.281 -10.039 1 94.75 344 GLU B C 1
ATOM 5801 O O . GLU B 1 344 ? -2.16 36.875 -10.875 1 94.75 344 GLU B O 1
ATOM 5806 N N . ARG B 1 345 ? -2.768 36.438 -8.766 1 96 345 ARG B N 1
ATOM 5807 C CA . ARG B 1 345 ? -1.732 37.281 -8.195 1 96 345 ARG B CA 1
ATOM 5808 C C . ARG B 1 345 ? -0.531 36.469 -7.742 1 96 345 ARG B C 1
ATOM 5810 O O . ARG B 1 345 ? 0.296 36.938 -6.961 1 96 345 ARG B O 1
ATOM 5817 N N . LYS B 1 346 ? -0.532 35.188 -8.039 1 96.38 346 LYS B N 1
ATOM 5818 C CA . LYS B 1 346 ? 0.612 34.281 -7.934 1 96.38 346 LYS B CA 1
ATOM 5819 C C . LYS B 1 346 ? 0.811 33.812 -6.496 1 96.38 346 LYS B C 1
ATOM 5821 O O . LYS B 1 346 ? 1.944 33.656 -6.035 1 96.38 346 LYS B O 1
ATOM 5826 N N . VAL B 1 347 ? -0.2 33.688 -5.801 1 97.5 347 VAL B N 1
ATOM 5827 C CA . VAL B 1 347 ? -0.141 33.062 -4.473 1 97.5 347 VAL B CA 1
ATOM 5828 C C . VAL B 1 347 ? -1.203 31.984 -4.352 1 97.5 347 VAL B C 1
ATOM 5830 O O . VAL B 1 347 ? -2.346 32.188 -4.777 1 97.5 347 VAL B O 1
ATOM 5833 N N . ALA B 1 348 ? -0.796 30.859 -3.781 1 96.94 348 ALA B N 1
ATOM 5834 C CA . ALA B 1 348 ? -1.745 29.75 -3.619 1 96.94 348 ALA B CA 1
ATOM 5835 C C . ALA B 1 348 ? -1.753 29.234 -2.182 1 96.94 348 ALA B C 1
ATOM 5837 O O . ALA B 1 348 ? -0.733 29.297 -1.49 1 96.94 348 ALA B O 1
ATOM 5838 N N . TYR B 1 349 ? -2.824 28.875 -1.717 1 97.12 349 TYR B N 1
ATOM 5839 C CA . TYR B 1 349 ? -3.078 28.219 -0.441 1 97.12 349 TYR B CA 1
ATOM 5840 C C . TYR B 1 349 ? -4.113 27.109 -0.596 1 97.12 349 TYR B C 1
ATOM 5842 O O . TYR B 1 349 ? -4.598 26.844 -1.701 1 97.12 349 TYR B O 1
ATOM 5850 N N . VAL B 1 350 ? -4.457 26.375 0.492 1 96.62 350 VAL B N 1
ATOM 5851 C CA . VAL B 1 350 ? -5.508 25.359 0.421 1 96.62 350 VAL B CA 1
ATOM 5852 C C . VAL B 1 350 ? -6.766 25.875 1.12 1 96.62 350 VAL B C 1
ATOM 5854 O O . VAL B 1 350 ? -6.742 26.156 2.318 1 96.62 350 VAL B O 1
ATOM 5857 N N . PRO B 1 351 ? -7.867 25.953 0.347 1 97.19 351 PRO B N 1
ATOM 5858 C CA . PRO B 1 351 ? -9.133 26.281 1.017 1 97.19 351 PRO B CA 1
ATOM 5859 C C . PRO B 1 351 ? -9.516 25.266 2.084 1 97.19 351 PRO B C 1
ATOM 5861 O O . PRO B 1 351 ? -9.289 24.062 1.901 1 97.19 351 PRO B O 1
ATOM 5864 N N . GLY B 1 352 ? -10.117 25.734 3.141 1 97.12 352 GLY B N 1
ATOM 5865 C CA . GLY B 1 352 ? -10.281 24.891 4.32 1 97.12 352 GLY B CA 1
ATOM 5866 C C . GLY B 1 352 ? -11.516 24.016 4.254 1 97.12 352 GLY B C 1
ATOM 5867 O O . GLY B 1 352 ? -11.648 23.062 5.027 1 97.12 352 GLY B O 1
ATOM 5868 N N . GLN B 1 353 ? -12.406 24.219 3.287 1 96.19 353 GLN B N 1
ATOM 5869 C CA . GLN B 1 353 ? -13.719 23.594 3.262 1 96.19 353 GLN B CA 1
ATOM 5870 C C . GLN B 1 353 ? -13.594 22.062 3.268 1 96.19 353 GLN B C 1
ATOM 5872 O O . GLN B 1 353 ? -14.305 21.391 4.008 1 96.19 353 GLN B O 1
ATOM 5877 N N . SER B 1 354 ? -12.648 21.562 2.547 1 94.06 354 SER B N 1
ATOM 5878 C CA . SER B 1 354 ? -12.531 20.109 2.344 1 94.06 354 SER B CA 1
ATOM 5879 C C . SER B 1 354 ? -11.977 19.422 3.584 1 94.06 354 SER B C 1
ATOM 5881 O O . SER B 1 354 ? -12.016 18.203 3.689 1 94.06 354 SER B O 1
ATOM 5883 N N . PHE B 1 355 ? -11.492 20.203 4.551 1 96.69 355 PHE B N 1
ATOM 5884 C CA . PHE B 1 355 ? -10.992 19.625 5.793 1 96.69 355 PHE B CA 1
ATOM 5885 C C . PHE B 1 355 ? -12.133 19.344 6.762 1 96.69 355 PHE B C 1
ATOM 5887 O O . PHE B 1 355 ? -11.945 18.688 7.785 1 96.69 355 PHE B O 1
ATOM 5894 N N . TYR B 1 356 ? -13.281 19.906 6.469 1 96.25 356 TYR B N 1
ATOM 5895 C CA . TYR B 1 356 ? -14.477 19.625 7.254 1 96.25 356 TYR B CA 1
ATOM 5896 C C . TYR B 1 356 ? -15.25 18.453 6.656 1 96.25 356 TYR B C 1
ATOM 5898 O O . TYR B 1 356 ? -15.672 18.5 5.5 1 96.25 356 TYR B O 1
ATOM 5906 N N . PRO B 1 357 ? -15.508 17.469 7.461 1 93.69 357 PRO B N 1
ATOM 5907 C CA . PRO B 1 357 ? -16.234 16.312 6.918 1 93.69 357 PRO B CA 1
ATOM 5908 C C . PRO B 1 357 ? -17.562 16.703 6.277 1 93.69 357 PRO B C 1
ATOM 5910 O O . PRO B 1 357 ? -17.984 16.094 5.289 1 93.69 357 PRO B O 1
ATOM 5913 N N . ASP B 1 358 ? -18.234 17.75 6.812 1 91.81 358 ASP B N 1
ATOM 5914 C CA . ASP B 1 358 ? -19.531 18.156 6.273 1 91.81 358 ASP B CA 1
ATOM 5915 C C . ASP B 1 358 ? -19.391 19.328 5.305 1 91.81 358 ASP B C 1
ATOM 5917 O O . ASP B 1 358 ? -20.391 19.859 4.812 1 91.81 358 ASP B O 1
ATOM 5921 N N . GLU B 1 359 ? -18.219 19.766 5.113 1 90.69 359 GLU B N 1
ATOM 5922 C CA . GLU B 1 359 ? -17.891 20.859 4.195 1 90.69 359 GLU B CA 1
ATOM 5923 C C . GLU B 1 359 ? -18.719 22.094 4.48 1 90.69 359 GLU B C 1
ATOM 5925 O O . GLU B 1 359 ? -19.141 22.797 3.553 1 90.69 359 GLU B O 1
ATOM 5930 N N . SER B 1 360 ? -18.953 22.328 5.75 1 89.19 360 SER B N 1
ATOM 5931 C CA . SER B 1 360 ? -19.906 23.344 6.148 1 89.19 360 SER B CA 1
ATOM 5932 C C . SER B 1 360 ? -19.234 24.719 6.238 1 89.19 360 SER B C 1
ATOM 5934 O O . SER B 1 360 ? -19.922 25.75 6.195 1 89.19 360 SER B O 1
ATOM 5936 N N . LYS B 1 361 ? -17.984 24.703 6.391 1 95.69 361 LYS B N 1
ATOM 5937 C CA . LYS B 1 361 ? -17.266 25.969 6.574 1 95.69 361 LYS B CA 1
ATOM 5938 C C . LYS B 1 361 ? -16.453 26.328 5.34 1 95.69 361 LYS B C 1
ATOM 5940 O O . LYS B 1 361 ? -15.594 25.547 4.914 1 95.69 361 LYS B O 1
ATOM 5945 N N . THR B 1 362 ? -16.641 27.531 4.793 1 97.31 362 THR B N 1
ATOM 5946 C CA . THR B 1 362 ? -16.016 27.875 3.523 1 97.31 362 THR B CA 1
ATOM 5947 C C . THR B 1 362 ? -15.062 29.047 3.701 1 97.31 362 THR B C 1
ATOM 5949 O O . THR B 1 362 ? -14.43 29.5 2.74 1 97.31 362 THR B O 1
ATOM 5952 N N . ASN B 1 363 ? -14.914 29.594 4.914 1 98.31 363 ASN B N 1
ATOM 5953 C CA . ASN B 1 363 ? -14.172 30.828 5.137 1 98.31 363 ASN B CA 1
ATOM 5954 C C . ASN B 1 363 ? -12.82 30.562 5.781 1 98.31 363 ASN B C 1
ATOM 5956 O O . ASN B 1 363 ? -12.289 31.422 6.492 1 98.31 363 ASN B O 1
ATOM 5960 N N . THR B 1 364 ? -12.305 29.359 5.609 1 98 364 THR B N 1
ATOM 5961 C CA . THR B 1 364 ? -11.047 29.016 6.25 1 98 364 THR B CA 1
ATOM 5962 C C . THR B 1 364 ? -10 28.641 5.207 1 98 364 THR B C 1
ATOM 5964 O O . THR B 1 364 ? -10.336 28.359 4.055 1 98 364 THR B O 1
ATOM 5967 N N . MET B 1 365 ? -8.734 28.703 5.551 1 97.75 365 MET B N 1
ATOM 5968 C CA . MET B 1 365 ? -7.648 28.266 4.668 1 97.75 365 MET B CA 1
ATOM 5969 C C . MET B 1 365 ? -6.465 27.75 5.477 1 97.75 365 MET B C 1
ATOM 5971 O O . MET B 1 365 ? -6.273 28.141 6.625 1 97.75 365 MET B O 1
ATOM 5975 N N . ARG B 1 366 ? -5.719 26.859 4.934 1 97.94 366 ARG B N 1
ATOM 5976 C CA . ARG B 1 366 ? -4.461 26.375 5.484 1 97.94 366 ARG B CA 1
ATOM 5977 C C . ARG B 1 366 ? -3.266 26.969 4.754 1 97.94 366 ARG B C 1
ATOM 5979 O O . ARG B 1 366 ? -3.193 26.922 3.523 1 97.94 366 ARG B O 1
ATOM 5986 N N . LEU B 1 367 ? -2.379 27.547 5.488 1 98.12 367 LEU B N 1
ATOM 5987 C CA . LEU B 1 367 ? -1.123 28.062 4.957 1 98.12 367 LEU B CA 1
ATOM 5988 C C . LEU B 1 367 ? 0.05 27.188 5.383 1 98.12 367 LEU B C 1
ATOM 5990 O O . LEU B 1 367 ? 0.229 26.922 6.574 1 98.12 367 LEU B O 1
ATOM 5994 N N . ASN B 1 368 ? 0.81 26.781 4.445 1 97.5 368 ASN B N 1
ATOM 5995 C CA . ASN B 1 368 ? 2.008 26 4.719 1 97.5 368 ASN B CA 1
ATOM 5996 C C . ASN B 1 368 ? 3.26 26.875 4.742 1 97.5 368 ASN B C 1
ATOM 5998 O O . ASN B 1 368 ? 3.408 27.781 3.914 1 97.5 368 ASN B O 1
ATOM 6002 N N . PHE B 1 369 ? 4.16 26.672 5.676 1 97.69 369 PHE B N 1
ATOM 6003 C CA . PHE B 1 369 ? 5.371 27.5 5.734 1 97.69 369 PHE B CA 1
ATOM 6004 C C . PHE B 1 369 ? 6.613 26.625 5.547 1 97.69 369 PHE B C 1
ATOM 6006 O O . PHE B 1 369 ? 7.734 27.141 5.527 1 97.69 369 PHE B O 1
ATOM 6013 N N . SER B 1 370 ? 6.461 25.312 5.344 1 94.69 370 SER B N 1
ATOM 6014 C CA . SER B 1 370 ? 7.613 24.422 5.34 1 94.69 370 SER B CA 1
ATOM 6015 C C . SER B 1 370 ? 8.344 24.469 4.004 1 94.69 370 SER B C 1
ATOM 6017 O O . SER B 1 370 ? 9.555 24.234 3.945 1 94.69 370 SER B O 1
ATOM 6019 N N . ALA B 1 371 ? 7.688 24.828 2.932 1 89.38 371 ALA B N 1
ATOM 6020 C CA . ALA B 1 371 ? 8.242 24.578 1.604 1 89.38 371 ALA B CA 1
ATOM 6021 C C . ALA B 1 371 ? 8.672 25.875 0.934 1 89.38 371 ALA B C 1
ATOM 6023 O O . ALA B 1 371 ? 8.891 25.922 -0.279 1 89.38 371 ALA B O 1
ATOM 6024 N N . MET B 1 372 ? 8.719 26.984 1.668 1 91.75 372 MET B N 1
ATOM 6025 C CA . MET B 1 372 ? 9.07 28.281 1.094 1 91.75 372 MET B CA 1
ATOM 6026 C C . MET B 1 372 ? 10.023 29.047 2.01 1 91.75 372 MET B C 1
ATOM 6028 O O . MET B 1 372 ? 9.953 28.922 3.232 1 91.75 372 MET B O 1
ATOM 6032 N N . GLU B 1 373 ? 10.82 29.812 1.371 1 95.56 373 GLU B N 1
ATOM 6033 C CA . GLU B 1 373 ? 11.734 30.641 2.141 1 95.56 373 GLU B CA 1
ATOM 6034 C C . GLU B 1 373 ? 11 31.828 2.764 1 95.56 373 GLU B C 1
ATOM 6036 O O . GLU B 1 373 ? 9.938 32.219 2.291 1 95.56 373 GLU B O 1
ATOM 6041 N N . GLU B 1 374 ? 11.625 32.406 3.723 1 97.44 374 GLU B N 1
ATOM 6042 C CA . GLU B 1 374 ? 11.016 33.438 4.551 1 97.44 374 GLU B CA 1
ATOM 6043 C C . GLU B 1 374 ? 10.562 34.625 3.707 1 97.44 374 GLU B C 1
ATOM 6045 O O . GLU B 1 374 ? 9.469 35.156 3.904 1 97.44 374 GLU B O 1
ATOM 6050 N N . ASP B 1 375 ? 11.398 35.031 2.771 1 97.62 375 ASP B N 1
ATOM 6051 C CA . ASP B 1 375 ? 11.078 36.188 1.97 1 97.62 375 ASP B CA 1
ATOM 6052 C C . ASP B 1 375 ? 9.852 35.938 1.097 1 97.62 375 ASP B C 1
ATOM 6054 O O . ASP B 1 375 ? 9 36.812 0.954 1 97.62 375 ASP B O 1
ATOM 6058 N N . LYS B 1 376 ? 9.781 34.781 0.526 1 96.88 376 LYS B N 1
ATOM 6059 C CA . LYS B 1 376 ? 8.633 34.438 -0.307 1 96.88 376 LYS B CA 1
ATOM 6060 C C . LYS B 1 376 ? 7.371 34.281 0.533 1 96.88 376 LYS B C 1
ATOM 6062 O O . LYS B 1 376 ? 6.273 34.625 0.079 1 96.88 376 LYS B O 1
ATOM 6067 N N . ILE B 1 377 ? 7.551 33.812 1.721 1 97.75 377 ILE B N 1
ATOM 6068 C CA . ILE B 1 377 ? 6.434 33.688 2.654 1 97.75 377 ILE B CA 1
ATOM 6069 C C . ILE B 1 377 ? 5.867 35.094 2.939 1 97.75 377 ILE B C 1
ATOM 6071 O O . ILE B 1 377 ? 4.656 35.281 2.842 1 97.75 377 ILE B O 1
ATOM 6075 N N . SER B 1 378 ? 6.715 35.969 3.264 1 98.19 378 SER B N 1
ATOM 6076 C CA . SER B 1 378 ? 6.289 37.312 3.572 1 98.19 378 SER B CA 1
ATOM 6077 C C . SER B 1 378 ? 5.594 37.969 2.381 1 98.19 378 SER B C 1
ATOM 6079 O O . SER B 1 378 ? 4.551 38.594 2.535 1 98.19 378 SER B O 1
ATOM 6081 N N . GLU B 1 379 ? 6.191 37.75 1.235 1 98.12 379 GLU B N 1
ATOM 6082 C CA . GLU B 1 379 ? 5.609 38.281 0.007 1 98.12 379 GLU B CA 1
ATOM 6083 C C . GLU B 1 379 ? 4.215 37.719 -0.239 1 98.12 379 GLU B C 1
ATOM 6085 O O . GLU B 1 379 ? 3.279 38.438 -0.544 1 98.12 379 GLU B O 1
ATOM 6090 N N . GLY B 1 380 ? 4.098 36.406 -0.135 1 98.12 380 GLY B N 1
ATOM 6091 C CA . GLY B 1 380 ? 2.814 35.781 -0.344 1 98.12 380 GLY B CA 1
ATOM 6092 C C . GLY B 1 380 ? 1.745 36.219 0.625 1 98.12 380 GLY B C 1
ATOM 6093 O O . GLY B 1 380 ? 0.608 36.5 0.226 1 98.12 380 GLY B O 1
ATOM 6094 N N . VAL B 1 381 ? 2.133 36.375 1.855 1 98.56 381 VAL B N 1
ATOM 6095 C CA . VAL B 1 381 ? 1.182 36.781 2.879 1 98.56 381 VAL B CA 1
ATOM 6096 C C . VAL B 1 381 ? 0.773 38.219 2.643 1 98.56 381 VAL B C 1
ATOM 6098 O O . VAL B 1 381 ? -0.38 38.594 2.871 1 98.56 381 VAL B O 1
ATOM 6101 N N . GLN B 1 382 ? 1.689 39.031 2.221 1 98.38 382 GLN B N 1
ATOM 6102 C CA . GLN B 1 382 ? 1.385 40.406 1.895 1 98.38 382 GLN B CA 1
ATOM 6103 C C . GLN B 1 382 ? 0.344 40.5 0.782 1 98.38 382 GLN B C 1
ATOM 6105 O O . GLN B 1 382 ? -0.601 41.281 0.87 1 98.38 382 GLN B O 1
ATOM 6110 N N . ILE B 1 383 ? 0.522 39.75 -0.239 1 98.12 383 ILE B N 1
ATOM 6111 C CA . ILE B 1 383 ? -0.412 39.719 -1.359 1 98.12 383 ILE B CA 1
ATOM 6112 C C . ILE B 1 383 ? -1.787 39.281 -0.874 1 98.12 383 ILE B C 1
ATOM 6114 O O . ILE B 1 383 ? -2.805 39.875 -1.211 1 98.12 383 ILE B O 1
ATOM 6118 N N . LEU B 1 384 ? -1.838 38.25 -0.082 1 98.19 384 LEU B N 1
ATOM 6119 C CA . LEU B 1 384 ? -3.092 37.719 0.463 1 98.19 384 LEU B CA 1
ATOM 6120 C C . LEU B 1 384 ? -3.777 38.781 1.326 1 98.19 384 LEU B C 1
ATOM 6122 O O . LEU B 1 384 ? -4.996 38.938 1.266 1 98.19 384 LEU B O 1
ATOM 6126 N N . GLY B 1 385 ? -2.963 39.406 2.168 1 98.06 385 GLY B N 1
ATOM 6127 C CA . GLY B 1 385 ? -3.508 40.469 3.008 1 98.06 385 GLY B CA 1
ATOM 6128 C C . GLY B 1 385 ? -4.199 41.562 2.219 1 98.06 385 GLY B C 1
ATOM 6129 O O . GLY B 1 385 ? -5.281 42.031 2.594 1 98.06 385 GLY B O 1
ATOM 6130 N N . ARG B 1 386 ? -3.588 42 1.155 1 97.38 386 ARG B N 1
ATOM 6131 C CA . ARG B 1 386 ? -4.176 43.031 0.293 1 97.38 386 ARG B CA 1
ATOM 6132 C C . ARG B 1 386 ? -5.496 42.531 -0.299 1 97.38 386 ARG B C 1
ATOM 6134 O O . ARG B 1 386 ? -6.484 43.281 -0.312 1 97.38 386 ARG B O 1
ATOM 6141 N N . LEU B 1 387 ? -5.48 41.344 -0.783 1 97.25 387 LEU B N 1
ATOM 6142 C CA . LEU B 1 387 ? -6.676 40.75 -1.388 1 97.25 387 LEU B CA 1
ATOM 6143 C C . LEU B 1 387 ? -7.812 40.656 -0.373 1 97.25 387 LEU B C 1
ATOM 6145 O O . LEU B 1 387 ? -8.969 40.969 -0.697 1 97.25 387 LEU B O 1
ATOM 6149 N N . ILE B 1 388 ? -7.523 40.25 0.821 1 97.88 388 ILE B N 1
ATOM 6150 C CA . ILE B 1 388 ? -8.516 40.094 1.876 1 97.88 388 ILE B CA 1
ATOM 6151 C C . ILE B 1 388 ? -9.086 41.438 2.256 1 97.88 388 ILE B C 1
ATOM 6153 O O . ILE B 1 388 ? -10.297 41.594 2.43 1 97.88 388 ILE B O 1
ATOM 6157 N N . ARG B 1 389 ? -8.242 42.469 2.312 1 97 389 ARG B N 1
ATOM 6158 C CA . ARG B 1 389 ? -8.688 43.812 2.629 1 97 389 ARG B CA 1
ATOM 6159 C C . ARG B 1 389 ? -9.633 44.344 1.557 1 97 389 ARG B C 1
ATOM 6161 O O . ARG B 1 389 ? -10.641 44.969 1.869 1 97 389 ARG B O 1
ATOM 6168 N N . GLU B 1 390 ? -9.219 44.062 0.324 1 95.94 390 GLU B N 1
ATOM 6169 C CA . GLU B 1 390 ? -10.07 44.5 -0.784 1 95.94 390 GLU B CA 1
ATOM 6170 C C . GLU B 1 390 ? -11.453 43.844 -0.69 1 95.94 390 GLU B C 1
ATOM 6172 O O . GLU B 1 390 ? -12.469 44.531 -0.912 1 95.94 390 GLU B O 1
ATOM 6177 N N . LEU B 1 391 ? -11.477 42.594 -0.356 1 95.12 391 LEU B N 1
ATOM 6178 C CA . LEU B 1 391 ? -12.742 41.875 -0.268 1 95.12 391 LEU B CA 1
ATOM 6179 C C . LEU B 1 391 ? -13.57 42.375 0.909 1 95.12 391 LEU B C 1
ATOM 6181 O O . LEU B 1 391 ? -14.797 42.5 0.806 1 95.12 391 LEU B O 1
ATOM 6185 N N . ILE B 1 392 ? -12.938 42.562 2.004 1 95.5 392 ILE B N 1
ATOM 6186 C CA . ILE B 1 392 ? -13.633 43.062 3.188 1 95.5 392 ILE B CA 1
ATOM 6187 C C . ILE B 1 392 ? -14.211 44.469 2.9 1 95.5 392 ILE B C 1
ATOM 6189 O O . ILE B 1 392 ? -15.32 44.781 3.32 1 95.5 392 ILE B O 1
ATOM 6193 N N . ALA B 1 393 ? -13.492 45.281 2.137 1 94.44 393 ALA B N 1
ATOM 6194 C CA . ALA B 1 393 ? -13.93 46.625 1.806 1 94.44 393 ALA B CA 1
ATOM 6195 C C . ALA B 1 393 ? -15.156 46.625 0.899 1 94.44 393 ALA B C 1
ATOM 6197 O O . ALA B 1 393 ? -15.945 47.562 0.884 1 94.44 393 ALA B O 1
ATOM 6198 N N . GLN B 1 394 ? -15.336 45.594 0.151 1 92.44 394 GLN B N 1
ATOM 6199 C CA . GLN B 1 394 ? -16.453 45.469 -0.764 1 92.44 394 GLN B CA 1
ATOM 6200 C C . GLN B 1 394 ? -17.719 45 -0.025 1 92.44 394 GLN B C 1
ATOM 6202 O O . GLN B 1 394 ? -18.812 45.031 -0.574 1 92.44 394 GLN B O 1
ATOM 6207 N N . HIS B 1 395 ? -17.688 44.594 1.149 1 86.94 395 HIS B N 1
ATOM 6208 C CA . HIS B 1 395 ? -18.828 44.125 1.943 1 86.94 395 HIS B CA 1
ATOM 6209 C C . HIS B 1 395 ? -19.109 45.094 3.092 1 86.94 395 HIS B C 1
ATOM 6211 O O . HIS B 1 395 ? -20.25 45.188 3.549 1 86.94 395 HIS B O 1
#

Sequence (790 aa):
MKLASRISELEPSDIRNVMKIIAANPGTISMASGAPDPKLYPTEAIAASTDRILKQEPGLALSYGMTLGRLELREQIAKLMVREGVSCTKDQIMVTTGSQQGLSLAAQLFCDPGDLIVTENPSYLGALSAFKPHEVNYAGIDGNDEGMDLEALEKYLKSNKKVKAIYLVPNFQNPTGKTWTKERRQGLLDIAYKYDLPIIEDNAYGELRYEGERVPSFMSLDTKGQVIHLGSFSKILSPGLRVGWMAASSDLINKLEMLKYGADLQSVELTQMIVTDFLTHNDLDEHLDKIKAVYKKRRDAMLKAIQEEFPPEVHYIRPEGGMFVWVELPEYIDTKELLNQSVERKVAYVPGQSFYPDESKTNTMRLNFSAMEEDKISEGVQILGRLIRELIAQHMKLASRISELEPSDIRNVMKIIAANPGTISMASGAPDPKLYPTEAIAASTDRILKQEPGLALSYGMTLGRLELREQIAKLMVREGVSCTKDQIMVTTGSQQGLSLAAQLFCDPGDLIVTENPSYLGALSAFKPHEVNYAGIDGNDEGMDLEALEKYLKSNKKVKAIYLVPNFQNPTGKTWTKERRQGLLDIAYKYDLPIIEDNAYGELRYEGERVPSFMSLDTKGQVIHLGSFSKILSPGLRVGWMAASSDLINKLEMLKYGADLQSVELTQMIVTDFLTHNDLDEHLDKIKAVYKKRRDAMLKAIQEEFPPEVHYIRPEGGMFVWVELPEYIDTKELLNQSVERKVAYVPGQSFYPDESKTNTMRLNFSAMEEDKISEGVQILGRLIRELIAQH

Secondary structure (DSSP, 8-state):
-PPPGGGGG----HHHHHHHHHHTSTT-EE----S--GGGS-HHHHHHHHHHHHHH-HHHHTS---TT--HHHHHHHHHHGGGGT----GGGEEEEEHHHHHHHHHHHHH--TT-EEEEESS--HHHHHHHGGGT-EEEEE-EETTEE-HHHHHHHHHH-TTEEEEEE--SS-TTT-----HHHHHHHHHHHHHHT--EEEE-SSTT-B-SS-PPPPHHHH-SSS-EEEEEESTTTT-GGG-EEEEE--HHHHHHHHHHHHHHHSS--HHHHHHHHHHHHHS-HHHHHHHHHHHHHHHHHHHHHHHHHHS-TT-EE---SBSSEEEEE--TT--HHHHHHHHHHTTEE-EESGGGSTT----SEEEEE-TTS-HHHHHHHHHHHHHHHHHHHHH-/-PPPGGGGG----HHHHHHHHHHTSTT-EE----S--GGGS-HHHHHHHHHHHHHH-HHHHTS---TT--HHHHHHHHHHGGGGT----GGGEEEEEHHHHHHHHHHHHH--TT-EEEEESS--HHHHHHHGGGT-EEEEE-EETTEE-HHHHHHHHHH-TTEEEEEE--SS-TTT-----HHHHHHHHHHHHHHT--EEEE-SSTT-B-SS-PPPPHHHH-SSS-EEEEEESTTTT-GGG-EEEEE--HHHHHHHHHHHHHHHS---HHHHHHHHHHHHHS-HHHHHHHHHHHHHHHHHHHHHHHHHHS-TT-EE---SBSSEEEEE--TT--HHHHHHHHHHTTEE-EESGGGSTT----SEEEEE-TTS-HHHHHHHHHHHHHHHHHHHHT-

Foldseek 3Di:
DDDDPLVVVDDDDLLVVQVVLLVVFPLFLEQADQAFAPVLAPVVLLVVLLVVCCVPPVVQQVDDDALQADQLLLQVVQVVCVVLLDHDGSLQKGKFLALLVVLLLVLVLWAAAAAEEEEEVQAALSSVNSNSSRNYAYDYAYDDLQDGDLVSVLVVCVVDVRYTAYEYAQALGVFALGHHALVVLVSVLVSCVVSVHAYEYEHAWQLFFLDDDRHRGSNSVHDPFRYKYKYGCCHQHNVVLRIIMIGTPSVSSVVSSVVSCVVPNHGNSNSSSSVSSSVVPHDSVVSSVVLSVQQVLLLVLLVVLCVVQADPQKDWDRHRTRWKIKIFHPQVDFVVVVQVVLVVVRYHWAFCQSSGSVSPGGGMTIGTRRHDHSVSSSVSSNSSSVSSVVVVVVD/DDDDPLVVVDDDDLLVVQVVLLVVFPLFLEQADQAFAPVLAPVVLLVVLLVVCCVPPVVQQQDDDALQADQLLLQVVQVVCVVLLDHDGSLQKGKDLALLVVLLLVLVLWAAAAAEEEEEVQAALSSVNSNSSRNYAYDYAYDDLQDGDLVSVLVVCVVDVRYTAYEYAQALGVFALGHHALVVLVSVLVSCVVSVHAYEYEHAWQLFFLDDDRHRGSNSVHPPFRYKYKYGCCHQHNVVLRIIMIGTPSVSSVVSSVVSCVVPNHRNSNSSSSVSSSVVPHDSVVSSVVLSVQQVLLLVLLVVLCVVQADPQKDWDRHSTRWKIKIFHPQVDFVVVLQVVLVVVRYHWAFSQSSHSVSPGRRMTIGTRRHDHSVSSSVSSNSSSVSSVVVVVVD

Solvent-accessible surface area (backbone atoms only — not comparable to full-atom values): 39082 Å² total; per-residue (Å²): 101,65,64,14,77,53,61,80,72,62,69,82,58,64,64,55,54,50,52,52,53,46,69,76,36,79,83,42,42,61,21,48,58,92,51,65,36,54,88,69,37,58,52,68,57,49,44,51,29,43,51,51,42,49,71,73,40,35,48,62,34,35,25,74,71,42,43,46,35,56,65,70,41,27,42,50,49,24,57,53,33,45,82,42,59,30,89,60,50,40,68,25,36,33,44,27,41,19,40,45,24,43,43,22,50,49,37,60,48,33,41,42,74,70,22,26,36,34,32,40,50,60,26,43,48,68,54,55,46,14,33,40,76,52,39,47,45,73,43,60,35,55,55,58,74,44,35,65,40,61,67,62,46,51,56,49,51,74,74,39,85,51,59,44,36,35,42,46,42,52,35,25,16,55,49,44,6,41,42,43,38,61,67,50,49,51,53,49,49,52,52,28,60,74,70,40,34,32,37,42,41,41,39,59,30,58,84,36,59,66,48,86,75,90,64,74,34,68,57,43,70,46,84,80,68,43,39,37,37,32,35,42,38,35,69,79,53,28,41,5,52,28,46,15,26,36,38,36,47,50,70,55,42,57,56,48,37,53,53,40,38,12,43,32,41,45,49,48,31,42,47,48,49,31,55,40,42,36,62,71,76,45,62,64,65,61,53,47,52,53,51,33,54,53,38,42,53,17,43,49,34,40,53,51,28,42,68,73,36,41,58,88,75,51,45,67,44,86,42,47,27,40,50,32,34,21,37,36,47,53,81,87,44,49,30,65,64,47,44,60,58,35,42,77,71,31,23,40,54,34,51,32,24,71,25,25,84,78,50,78,52,46,19,25,32,33,37,30,36,44,63,47,53,46,69,57,39,31,50,38,38,41,53,50,16,52,52,52,49,53,53,57,70,74,105,100,66,65,14,77,51,60,79,73,61,67,82,58,65,65,55,53,48,52,51,53,47,68,76,36,81,84,42,44,61,20,49,59,92,52,65,35,55,88,69,35,58,51,68,58,49,44,52,28,44,51,50,42,47,70,74,40,34,50,63,35,37,25,75,72,40,42,45,36,56,65,70,39,27,42,50,48,24,57,53,34,44,80,41,60,30,90,62,48,42,67,24,36,33,44,26,41,18,39,46,24,44,44,22,51,48,38,60,48,33,41,43,76,70,23,24,36,36,32,38,49,59,26,42,49,68,54,55,46,15,34,40,76,52,38,47,42,72,44,61,35,54,54,60,74,46,35,68,38,62,67,62,45,52,55,49,51,75,74,38,86,51,58,46,35,35,42,47,42,52,35,25,16,54,48,44,5,40,44,43,38,59,68,50,48,53,52,49,51,53,51,28,60,75,69,42,34,32,35,41,41,40,39,60,30,59,84,36,58,66,49,87,74,91,65,73,34,68,57,44,69,47,88,80,68,43,37,36,38,31,33,42,38,34,68,80,52,27,41,5,52,29,45,15,25,37,36,36,46,49,70,56,41,56,56,48,37,53,52,41,39,12,44,30,40,45,49,46,29,40,46,48,50,32,53,40,42,34,61,72,77,44,60,63,65,62,54,46,52,54,50,34,55,52,41,42,52,20,44,51,34,39,53,51,27,43,68,73,37,42,57,88,75,50,46,68,44,86,44,47,27,41,48,32,35,22,38,36,47,52,79,89,43,49,29,64,64,46,42,60,57,35,42,76,71,31,24,40,54,35,52,31,24,71,25,25,84,77,51,79,50,47,19,24,32,32,38,30,35,45,64,48,55,45,68,58,39,32,50,40,38,41,54,49,17,52,53,50,50,53,53,58,71,74,105

Organism: Peptococcus niger (NCBI:txid2741)